Protein 8TYS (pdb70)

GO terms:
  GO:0005604 basement membrane (C, IDA)
  GO:0005587 collagen type IV trimer (C, TAS)
  GO:0007391 dorsal closure (P, TAS)
  GO:0005201 extracellular matrix structural constituent (F, IMP)
  GO:0055013 cardiac muscle cell development (P, IMP)
  GO:0060729 intestinal epithelial structure maintenance (P, IMP)
  GO:0048621 post-embryonic digestive tract morphogenesis (P, IMP)
  GO:0071711 basement membrane organization (P, IMP)
  GO:0005515 protein binding (F, IPI)

Nearest PDB structures (foldseek):
  8tys-assembly1_D  TM=9.933E-01  e=3.654E-42  Drosophila melanogaster
  5nax-assembly1_E  TM=9.832E-01  e=1.794E-33  Homo sapiens
  1t60-assembly3_O  TM=9.843E-01  e=1.892E-33  Bos taurus
  6mpx-assembly1_A-2  TM=9.604E-01  e=5.578E-28  Homo sapiens
  6wku-assembly1_A  TM=9.743E-01  e=2.008E-27  Homo sapiens

Sequence (1352 aa):
GILITRHSQSETVPACSAGHTELWTGYSLLYVDGNDYAHNQDLGSPGSCVPRFSTLPVLSCGQNNVCNYASRNDKTFWLTTNAAIPMMPVENIEIRQYISRCVVCEAPANVIAVHSQTIEVPDCPNGWEGLWIGYSFLMHTAVGNGGGGQALQSPGSCLEDFRATPFIECNGAKGTCHFYETMTSFWMYNLESSQPFERPQQQTIKAGERQSHVSRCQVCMKNSRGFIFARHSQSVHVPQCPANTNLLWEGYSLSGNVAASRAVGQDLGQSGSCMMRFTTMPYMLCDITNVCHFAQNNDDSLWLSTAEPMPMTMTPIQGRDLMKYISRCVVCETTTRIIALHSQSMSIPDCPGGWEEMWTGYSYFMSTLDNVGGVGQNLVSPGSCLEEFRAQPVIECHGHGRCNYYDALASFWLTVIEEQDQFVQPRQQTLKADFTSKISRCTVCRRRGYLTGILITRHSQSETVPACSAGHTELWTGYSLLYVDGNDYAHNQDLGSPGSCVPRFSTLPVLSCGQNNVCNYASRNDKTFWLTTNAAIPMMPVENIEIRQYISRCVVCEAPANVIAVHSQTIEVPDCPNGWEGLWIGYSFLMHTAVGNGGGGQALQSPGSCLEDFRATPFIECNGAKGTCHFYETMTSFWMYNLESSQPFERPQQQTIKAGERQSHVSRCQVCMKNLTGILITRHSQSETVPACSAGHTELWTGYSLLYVDGNDYAHNQDLGSPGSCVPRFSTLPVLSCGQNNVCNYASRNDKTFWLTTNAAIPMMPVENIEIRQYISRCVVCEAPANVIAVHSQTIEVPDCPNGWEGLWIGYSFLMHTAVGNGGGGQALQSPGSCLEDFRATPFIECNGAKGTCHFYETMTSFWMYNLESSQPFERPQQQTIKAGERQSHVSRCQVCMKNSSRGFIFARHSQSVHVPQCPANTNLLWEGYSLSGNVAASRAVGQDLGQSGSCMMRFTTMPYMLCDITNVCHFAQNNDDSLWLSTAEPMPMTMTPIQGRDLMKYISRCVVCETTTRIIALHSQSMSIPDCPGGWEEMWTGYSYFMSTLDNVGGVGQNLVSPGSCLEEFRAQPVIECHGHGRCNYYDALASFWLTVIEEQDQFVQPRQQTLKADFTSKISRCTVCRRRYLTGILITRHSQSETVPACSAGHTELWTGYSLLYVDGNDYAHNQDLGSPGSCVPRFSTLPVLSCGQNNVCNYASRNDKTFWLTTNAAIPMMPVENIEIRQYISRCVVCEAPANVIAVHSQTIEVPDCPNGWEGLWIGYSFLMHTAVGNGGGGQALQSPGSCLEDFRATPFIECNGAKGTCHFYETMTSFWMYNLESSQPFERPQQQTIKAGERQSHVSRCQVCMKN

Structure (mmCIF, N/CA/C/O backbone):
data_8TYS
#
_entry.id   8TYS
#
_cell.length_a   145.209
_cell.length_b   145.209
_cell.length_c   106.491
_cell.angle_alpha   90.000
_cell.angle_beta   90.000
_cell.angle_gamma   120.000
#
_symmetry.space_group_name_H-M   'P 63'
#
loop_
_entity.id
_entity.type
_entity.pdbx_description
1 polymer 'Collagen alpha-1(IV) chain'
2 polymer 'Collagen IV, chain Viking'
3 non-polymer 'CHLORIDE ION'
4 non-polymer 'CALCIUM ION'
#
loop_
_atom_site.group_PDB
_atom_site.id
_atom_site.type_symbol
_atom_site.label_atom_id
_atom_site.label_alt_id
_atom_site.label_comp_id
_atom_site.label_asym_id
_atom_site.label_entity_id
_atom_site.label_seq_id
_atom_site.pdbx_PDB_ins_code
_atom_site.Cartn_x
_atom_site.Cartn_y
_atom_site.Cartn_z
_atom_site.occupancy
_atom_site.B_iso_or_equiv
_atom_site.auth_seq_id
_atom_site.auth_comp_id
_atom_site.auth_asym_id
_atom_site.auth_atom_id
_atom_site.pdbx_PDB_model_num
ATOM 1 N N . GLY A 1 6 ? -14.71155 30.58530 -5.02262 1.000 105.70403 5 GLY A N 1
ATOM 2 C CA . GLY A 1 6 ? -14.82501 29.27653 -5.63926 1.000 104.87403 5 GLY A CA 1
ATOM 3 C C . GLY A 1 6 ? -16.22253 28.69280 -5.56146 1.000 102.65403 5 GLY A C 1
ATOM 4 O O . GLY A 1 6 ? -16.39451 27.49520 -5.33436 1.000 100.69403 5 GLY A O 1
ATOM 5 N N . ILE A 1 7 ? -17.22284 29.54515 -5.74808 1.000 104.99907 6 ILE A N 1
ATOM 6 C CA . ILE A 1 7 ? -18.62364 29.14056 -5.71468 1.000 98.09907 6 ILE A CA 1
ATOM 7 C C . ILE A 1 7 ? -19.04297 28.70980 -7.11307 1.000 100.90907 6 ILE A C 1
ATOM 8 O O . ILE A 1 7 ? -18.60780 29.29152 -8.11395 1.000 106.47907 6 ILE A O 1
ATOM 13 N N . LEU A 1 8 ? -19.89202 27.68763 -7.18697 1.000 95.26465 7 LEU A N 1
ATOM 14 C CA . LEU A 1 8 ? -20.24039 27.03911 -8.44409 1.000 95.05465 7 LEU A CA 1
ATOM 15 C C . LEU A 1 8 ? -21.68867 27.32859 -8.81397 1.000 93.41465 7 LEU A C 1
ATOM 16 O O . LEU A 1 8 ? -22.59493 27.13830 -7.99585 1.000 91.69465 7 LEU A O 1
ATOM 21 N N . ILE A 1 9 ? -21.89731 27.78474 -10.04791 1.000 94.12077 8 ILE A N 1
ATOM 22 C CA . ILE A 1 9 ? -23.22612 27.99200 -10.61023 1.000 91.51077 8 ILE A CA 1
ATOM 23 C C . ILE A 1 9 ? -23.47861 26.92408 -11.66457 1.000 85.93077 8 ILE A C 1
ATOM 24 O O . ILE A 1 9 ? -22.55957 26.47958 -12.36190 1.000 84.55077 8 ILE A O 1
ATOM 29 N N . THR A 1 10 ? -24.73769 26.50955 -11.77773 1.000 85.18894 9 THR A N 1
ATOM 30 C CA . THR A 1 10 ? -25.15591 25.51072 -12.75072 1.000 80.08894 9 THR A CA 1
ATOM 31 C C . THR A 1 10 ? -26.27384 26.08989 -13.60384 1.000 82.69894 9 THR A C 1
ATOM 32 O O . THR A 1 10 ? -27.27386 26.58270 -13.07151 1.000 85.66894 9 THR A O 1
ATOM 36 N N . ARG A 1 11 ? -26.10375 26.02783 -14.92161 1.000 86.66185 10 ARG A N 1
ATOM 37 C CA . ARG A 1 11 ? -27.07827 26.54899 -15.86852 1.000 86.29185 10 ARG A CA 1
ATOM 38 C C . ARG A 1 11 ? -27.54274 25.43831 -16.79860 1.000 83.03185 10 ARG A C 1
ATOM 39 O O . ARG A 1 11 ? -26.74089 24.61201 -17.24538 1.000 76.47185 10 ARG A O 1
ATOM 47 N N . HIS A 1 12 ? -28.84070 25.42631 -17.08559 1.000 82.96825 11 HIS A N 1
ATOM 48 C CA . HIS A 1 12 ? -29.44768 24.45776 -17.98682 1.000 86.20825 11 HIS A CA 1
ATOM 49 C C . HIS A 1 12 ? -29.93034 25.18217 -19.23504 1.000 90.61825 11 HIS A C 1
ATOM 50 O O . HIS A 1 12 ? -30.56646 26.23718 -19.13915 1.000 88.55825 11 HIS A O 1
ATOM 57 N N . SER A 1 13 ? -29.62743 24.61346 -20.40244 1.000 90.08905 12 SER A N 1
ATOM 58 C CA . SER A 1 13 ? -29.92534 25.28932 -21.65953 1.000 93.16905 12 SER A CA 1
ATOM 59 C C . SER A 1 13 ? -31.39216 25.17584 -22.04875 1.000 93.21905 12 SER A C 1
ATOM 60 O O . SER A 1 13 ? -31.89529 26.03073 -22.78695 1.000 95.72905 12 SER A O 1
ATOM 63 N N . GLN A 1 14 ? -32.08184 24.13378 -21.58153 1.000 95.19182 13 GLN A N 1
ATOM 64 C CA . GLN A 1 14 ? -33.44850 23.81732 -21.99407 1.000 94.42182 13 GLN A CA 1
ATOM 65 C C . GLN A 1 14 ? -33.55528 23.59116 -23.49864 1.000 104.02182 13 GLN A C 1
ATOM 66 O O . GLN A 1 14 ? -34.63583 23.73726 -24.07920 1.000 105.95182 13 GLN A O 1
ATOM 72 N N . SER A 1 15 ? -32.44424 23.23150 -24.13696 1.000 96.81914 14 SER A N 1
ATOM 73 C CA . SER A 1 15 ? -32.40594 22.97088 -25.56742 1.000 100.76914 14 SER A CA 1
ATOM 74 C C . SER A 1 15 ? -31.35009 21.90490 -25.82895 1.000 100.63914 14 SER A C 1
ATOM 75 O O . SER A 1 15 ? -30.70718 21.39894 -24.90480 1.000 99.57914 14 SER A O 1
ATOM 78 N N . GLU A 1 16 ? -31.17162 21.56452 -27.10453 1.000 103.10432 15 GLU A N 1
ATOM 79 C CA . GLU A 1 16 ? -30.16823 20.57992 -27.48507 1.000 97.12432 15 GLU A CA 1
ATOM 80 C C . GLU A 1 16 ? -28.75678 21.15404 -27.48489 1.000 93.06432 15 GLU A C 1
ATOM 81 O O . GLU A 1 16 ? -27.79018 20.38612 -27.54397 1.000 90.36432 15 GLU A O 1
ATOM 87 N N . THR A 1 17 ? -28.61703 22.47384 -27.40733 1.000 93.13076 16 THR A N 1
ATOM 88 C CA . THR A 1 17 ? -27.30886 23.10851 -27.38393 1.000 95.53076 16 THR A CA 1
ATOM 89 C C . THR A 1 17 ? -26.73404 23.10052 -25.97239 1.000 92.93076 16 THR A C 1
ATOM 90 O O . THR A 1 17 ? -27.46518 23.13410 -24.97951 1.000 94.76076 16 THR A O 1
ATOM 94 N N . VAL A 1 18 ? -25.41273 23.04034 -25.89205 1.000 95.21747 17 VAL A N 1
ATOM 95 C CA . VAL A 1 18 ? -24.72676 23.10747 -24.59995 1.000 91.81747 17 VAL A CA 1
ATOM 96 C C . VAL A 1 18 ? -24.55531 24.57379 -24.21099 1.000 97.95747 17 VAL A C 1
ATOM 97 O O . VAL A 1 18 ? -24.04257 25.36349 -25.01936 1.000 104.62747 17 VAL A O 1
ATOM 101 N N . PRO A 1 19 ? -24.96319 24.97514 -23.01115 1.000 100.58374 18 PRO A N 1
ATOM 102 C CA . PRO A 1 19 ? -24.82890 26.37938 -22.61506 1.000 99.13374 18 PRO A CA 1
ATOM 103 C C . PRO A 1 19 ? -23.39420 26.72650 -22.24388 1.000 97.94374 18 PRO A C 1
ATOM 104 O O . PRO A 1 19 ? -22.56870 25.86302 -21.94073 1.000 97.52374 18 PRO A O 1
ATOM 108 N N . ALA A 1 20 ? -23.10992 28.02662 -22.27469 1.000 98.21670 19 ALA A N 1
ATOM 109 C CA . ALA A 1 20 ? -21.78194 28.54573 -21.98858 1.000 101.90670 19 ALA A CA 1
ATOM 110 C C . ALA A 1 20 ? -21.80873 29.42744 -20.74775 1.000 103.73670 19 ALA A C 1
ATOM 111 O O . ALA A 1 20 ? -22.83538 30.02459 -20.40844 1.000 102.29670 19 ALA A O 1
ATOM 113 N N . CYS A 1 21 ? -20.66529 29.49882 -20.07171 1.000 105.02901 20 CYS A N 1
ATOM 114 C CA . CYS A 1 21 ? -20.54046 30.30353 -18.86570 1.000 106.46901 20 CYS A CA 1
ATOM 115 C C . CYS A 1 21 ? -20.45346 31.78385 -19.21534 1.000 113.40901 20 CYS A C 1
ATOM 116 O O . CYS A 1 21 ? -19.89936 32.16696 -20.24870 1.000 117.71901 20 CYS A O 1
ATOM 119 N N . SER A 1 22 ? -21.00761 32.61995 -18.33975 1.000 110.04651 21 SER A N 1
ATOM 120 C CA . SER A 1 22 ? -20.99491 34.06172 -18.56000 1.000 113.80651 21 SER A CA 1
ATOM 121 C C . SER A 1 22 ? -19.67622 34.68839 -18.12213 1.000 118.67651 21 SER A C 1
ATOM 122 O O . SER A 1 22 ? -19.06426 34.25462 -17.14438 1.000 118.72651 21 SER A O 1
ATOM 125 N N . ALA A 1 23 ? -19.24629 35.71305 -18.86361 1.000 117.82238 22 ALA A N 1
ATOM 126 C CA . ALA A 1 23 ? -18.12590 36.61006 -18.51857 1.000 120.34238 22 ALA A CA 1
ATOM 127 C C . ALA A 1 23 ? -16.94136 35.76107 -18.05870 1.000 120.76238 22 ALA A C 1
ATOM 128 O O . ALA A 1 23 ? -16.56375 34.80948 -18.75308 1.000 120.82238 22 ALA A O 1
ATOM 130 N N . GLY A 1 24 ? -16.34567 36.04821 -16.91143 1.000 119.91013 23 GLY A N 1
ATOM 131 C CA . GLY A 1 24 ? -15.18602 35.32430 -16.43872 1.000 121.18013 23 GLY A CA 1
ATOM 132 C C . GLY A 1 24 ? -15.49004 34.10550 -15.59266 1.000 118.09013 23 GLY A C 1
ATOM 133 O O . GLY A 1 24 ? -14.72098 33.78489 -14.68265 1.000 117.53013 23 GLY A O 1
ATOM 134 N N . HIS A 1 25 ? -16.59285 33.41511 -15.88257 1.000 117.00707 24 HIS A N 1
ATOM 135 C CA . HIS A 1 25 ? -16.91812 32.16036 -15.22061 1.000 112.62707 24 HIS A CA 1
ATOM 136 C C . HIS A 1 25 ? -16.22119 31.02870 -15.96586 1.000 110.06707 24 HIS A C 1
ATOM 137 O O . HIS A 1 25 ? -16.29601 30.94509 -17.19643 1.000 114.23707 24 HIS A O 1
ATOM 144 N N . THR A 1 26 ? -15.53505 30.17145 -15.22086 1.000 109.36289 25 THR A N 1
ATOM 145 C CA . THR A 1 26 ? -14.72150 29.11064 -15.79521 1.000 104.18289 25 THR A CA 1
ATOM 146 C C . THR A 1 26 ? -15.52137 27.81693 -15.84436 1.000 99.48289 25 THR A C 1
ATOM 147 O O . THR A 1 26 ? -16.14396 27.42883 -14.85083 1.000 99.22289 25 THR A O 1
ATOM 151 N N . GLU A 1 27 ? -15.51567 27.16495 -17.00307 1.000 99.04641 26 GLU A N 1
ATOM 152 C CA . GLU A 1 27 ? -16.18722 25.88136 -17.13871 1.000 93.21641 26 GLU A CA 1
ATOM 153 C C . GLU A 1 27 ? -15.46976 24.81533 -16.32145 1.000 93.07641 26 GLU A C 1
ATOM 154 O O . GLU A 1 27 ? -14.23731 24.76286 -16.28199 1.000 96.43641 26 GLU A O 1
ATOM 160 N N . LEU A 1 28 ? -16.25140 23.96526 -15.65908 1.000 94.09803 27 LEU A N 1
ATOM 161 C CA . LEU A 1 28 ? -15.72748 22.79372 -14.96931 1.000 94.24803 27 LEU A CA 1
ATOM 162 C C . LEU A 1 28 ? -16.11063 21.49651 -15.66426 1.000 96.14803 27 LEU A C 1
ATOM 163 O O . LEU A 1 28 ? -15.25287 20.63392 -15.87735 1.000 102.30803 27 LEU A O 1
ATOM 168 N N . TRP A 1 29 ? -17.38099 21.34105 -16.03354 1.000 93.39620 28 TRP A N 1
ATOM 169 C CA . TRP A 1 29 ? -17.81695 20.21357 -16.84645 1.000 91.30620 28 TRP A CA 1
ATOM 170 C C . TRP A 1 29 ? -19.19627 20.51967 -17.41004 1.000 92.43620 28 TRP A C 1
ATOM 171 O O . TRP A 1 29 ? -19.88911 21.43168 -16.95093 1.000 91.30620 28 TRP A O 1
ATOM 182 N N . THR A 1 30 ? -19.58053 19.74144 -18.41619 1.000 88.94985 29 THR A N 1
ATOM 183 C CA . THR A 1 30 ? -20.89950 19.80570 -19.02512 1.000 89.10985 29 THR A CA 1
ATOM 184 C C . THR A 1 30 ? -21.60392 18.46942 -18.83086 1.000 88.16985 29 THR A C 1
ATOM 185 O O . THR A 1 30 ? -21.03011 17.50732 -18.31406 1.000 87.49985 29 THR A O 1
ATOM 189 N N . GLY A 1 31 ? -22.86412 18.41226 -19.24885 1.000 88.87996 30 GLY A N 1
ATOM 190 C CA . GLY A 1 31 ? -23.59613 17.15975 -19.14670 1.000 87.46996 30 GLY A CA 1
ATOM 191 C C . GLY A 1 31 ? -25.06062 17.32127 -19.48883 1.000 83.35996 30 GLY A C 1
ATOM 192 O O . GLY A 1 31 ? -25.44252 18.20911 -20.25971 1.000 84.79996 30 GLY A O 1
ATOM 193 N N . TYR A 1 32 ? -25.87462 16.45090 -18.89895 1.000 85.07333 31 TYR A N 1
ATOM 194 C CA . TYR A 1 32 ? -27.29601 16.36650 -19.19234 1.000 84.76333 31 TYR A CA 1
ATOM 195 C C . TYR A 1 32 ? -28.11149 16.76102 -17.96767 1.000 80.88333 31 TYR A C 1
ATOM 196 O O . TYR A 1 32 ? -27.71237 16.51154 -16.82613 1.000 78.26333 31 TYR A O 1
ATOM 205 N N . SER A 1 33 ? -29.26347 17.37923 -18.21853 1.000 78.75198 32 SER A N 1
ATOM 206 C CA . SER A 1 33 ? -30.09868 17.92166 -17.15188 1.000 77.00198 32 SER A CA 1
ATOM 207 C C . SER A 1 33 ? -30.92947 16.80092 -16.53852 1.000 73.01198 32 SER A C 1
ATOM 208 O O . SER A 1 33 ? -31.87425 16.30457 -17.16062 1.000 73.04198 32 SER A O 1
ATOM 211 N N . LEU A 1 34 ? -30.58549 16.40772 -15.31620 1.000 70.94168 33 LEU A N 1
ATOM 212 C CA . LEU A 1 34 ? -31.31264 15.37945 -14.58572 1.000 66.41168 33 LEU A CA 1
ATOM 213 C C . LEU A 1 34 ? -32.28193 16.03439 -13.61189 1.000 64.19168 33 LEU A C 1
ATOM 214 O O . LEU A 1 34 ? -31.89305 16.91972 -12.84297 1.000 65.99168 33 LEU A O 1
ATOM 219 N N . LEU A 1 35 ? -33.54000 15.59710 -13.64475 1.000 61.20999 34 LEU A N 1
ATOM 220 C CA . LEU A 1 35 ? -34.55754 16.12493 -12.72649 1.000 58.75999 34 LEU A CA 1
ATOM 221 C C . LEU A 1 35 ? -34.64708 15.24383 -11.48372 1.000 60.63999 34 LEU A C 1
ATOM 222 O O . LEU A 1 35 ? -34.31409 15.68088 -10.37831 1.000 60.10999 34 LEU A O 1
ATOM 227 N N . TYR A 1 36 ? -35.08869 13.99872 -11.65515 1.000 56.81603 35 TYR A N 1
ATOM 228 C CA . TYR A 1 36 ? -35.16171 13.06996 -10.53641 1.000 57.36603 35 TYR A CA 1
ATOM 229 C C . TYR A 1 36 ? -35.23023 11.64328 -11.05948 1.000 58.90603 35 TYR A C 1
ATOM 230 O O . TYR A 1 36 ? -35.49601 11.40345 -12.24012 1.000 55.83603 35 TYR A O 1
ATOM 239 N N . VAL A 1 37 ? -34.98125 10.69963 -10.15351 1.000 63.11074 36 VAL A N 1
ATOM 240 C CA . VAL A 1 37 ? -34.97986 9.27378 -10.45337 1.000 59.13074 36 VAL A CA 1
ATOM 241 C C . VAL A 1 37 ? -36.09854 8.61227 -9.66108 1.000 56.59074 36 VAL A C 1
ATOM 242 O O . VAL A 1 37 ? -36.32603 8.94984 -8.49434 1.000 61.01074 36 VAL A O 1
ATOM 246 N N . ASP A 1 38 ? -36.79378 7.67008 -10.29415 1.000 56.04680 37 ASP A N 1
ATOM 247 C CA . ASP A 1 38 ? -37.87268 6.91465 -9.66087 1.000 55.82680 37 ASP A CA 1
ATOM 248 C C . ASP A 1 38 ? -37.38402 5.48182 -9.45797 1.000 61.10680 37 ASP A C 1
ATOM 249 O O . ASP A 1 38 ? -37.65374 4.58848 -10.26124 1.000 65.25680 37 ASP A O 1
ATOM 254 N N . GLY A 1 39 ? -36.65612 5.26797 -8.36386 1.000 63.38333 38 GLY A N 1
ATOM 255 C CA . GLY A 1 39 ? -36.11967 3.95946 -8.03410 1.000 63.41333 38 GLY A CA 1
ATOM 256 C C . GLY A 1 39 ? -36.91094 3.30786 -6.91325 1.000 64.93333 38 GLY A C 1
ATOM 257 O O . GLY A 1 39 ? -37.09986 3.89836 -5.84728 1.000 62.06333 38 GLY A O 1
ATOM 258 N N . ASN A 1 40 ? -37.36092 2.07782 -7.17003 1.000 65.81794 39 ASN A N 1
ATOM 259 C CA . ASN A 1 40 ? -38.14684 1.30358 -6.20618 1.000 64.22794 39 ASN A CA 1
ATOM 260 C C . ASN A 1 40 ? -39.36159 2.08890 -5.71702 1.000 63.51794 39 ASN A C 1
ATOM 261 O O . ASN A 1 40 ? -39.65849 2.13566 -4.52068 1.000 66.69794 39 ASN A O 1
ATOM 266 N N . ASP A 1 41 ? -40.06360 2.72037 -6.66061 1.000 65.40195 40 ASP A N 1
ATOM 267 C CA . ASP A 1 41 ? -41.27305 3.49566 -6.37437 1.000 63.10195 40 ASP A CA 1
ATOM 268 C C . ASP A 1 41 ? -40.98999 4.63397 -5.39523 1.000 61.92195 40 ASP A C 1
ATOM 269 O O . ASP A 1 41 ? -41.82307 4.97502 -4.55339 1.000 61.28195 40 ASP A O 1
ATOM 274 N N . TYR A 1 42 ? -39.80195 5.22615 -5.50428 1.000 63.16543 41 TYR A N 1
ATOM 275 C CA . TYR A 1 42 ? -39.43024 6.38252 -4.70225 1.000 58.27543 41 TYR A CA 1
ATOM 276 C C . TYR A 1 42 ? -38.74604 7.40642 -5.59541 1.000 59.36543 41 TYR A C 1
ATOM 277 O O . TYR A 1 42 ? -37.90055 7.05275 -6.42181 1.000 60.64543 41 TYR A O 1
ATOM 286 N N . ALA A 1 43 ? -39.11055 8.67395 -5.42006 1.000 56.33610 42 ALA A N 1
ATOM 287 C CA . ALA A 1 43 ? -38.59886 9.76411 -6.24107 1.000 54.55610 42 ALA A CA 1
ATOM 288 C C . ALA A 1 43 ? -37.54169 10.53902 -5.46334 1.000 55.12610 42 ALA A C 1
ATOM 289 O O . ALA A 1 43 ? -37.83460 11.10343 -4.40393 1.000 62.79610 42 ALA A O 1
ATOM 291 N N . HIS A 1 44 ? -36.32099 10.56913 -5.99178 1.000 55.64689 43 HIS A N 1
ATOM 292 C CA . HIS A 1 44 ? -35.22076 11.33159 -5.41350 1.000 56.08689 43 HIS A CA 1
ATOM 293 C C . HIS A 1 44 ? -34.82821 12.43589 -6.38520 1.000 57.31689 43 HIS A C 1
ATOM 294 O O . HIS A 1 44 ? -34.34799 12.15316 -7.48813 1.000 60.16689 43 HIS A O 1
ATOM 301 N N . ASN A 1 45 ? -35.02053 13.68444 -5.97095 1.000 53.52689 44 ASN A N 1
ATOM 302 C CA . ASN A 1 45 ? -34.82931 14.82726 -6.84962 1.000 53.11689 44 ASN A CA 1
ATOM 303 C C . ASN A 1 45 ? -33.43207 15.42166 -6.70440 1.000 57.22689 44 ASN A C 1
ATOM 304 O O . ASN A 1 45 ? -32.73238 15.21028 -5.71106 1.000 56.28689 44 ASN A O 1
ATOM 309 N N . GLN A 1 46 ? -33.03263 16.16991 -7.72948 1.000 65.17465 45 GLN A N 1
ATOM 310 C CA . GLN A 1 46 ? -31.77895 16.90792 -7.74885 1.000 64.32465 45 GLN A CA 1
ATOM 311 C C . GLN A 1 46 ? -32.07110 18.39663 -7.86057 1.000 63.24465 45 GLN A C 1
ATOM 312 O O . GLN A 1 46 ? -32.95567 18.80895 -8.61802 1.000 63.07465 45 GLN A O 1
ATOM 318 N N . ASP A 1 47 ? -31.32778 19.19929 -7.09869 1.000 67.08577 46 ASP A N 1
ATOM 319 C CA . ASP A 1 47 ? -31.48194 20.64780 -7.14771 1.000 66.64577 46 ASP A CA 1
ATOM 320 C C . ASP A 1 47 ? -31.10898 21.15674 -8.53339 1.000 68.19577 46 ASP A C 1
ATOM 321 O O . ASP A 1 47 ? -29.94687 21.06576 -8.94300 1.000 70.74577 46 ASP A O 1
ATOM 326 N N . LEU A 1 48 ? -32.09247 21.69485 -9.25892 1.000 64.48732 47 LEU A N 1
ATOM 327 C CA . LEU A 1 48 ? -31.85861 22.14796 -10.62478 1.000 63.48732 47 LEU A CA 1
ATOM 328 C C . LEU A 1 48 ? -30.82638 23.26630 -10.69812 1.000 69.46732 47 LEU A C 1
ATOM 329 O O . LEU A 1 48 ? -30.21549 23.46149 -11.75424 1.000 70.31732 47 LEU A O 1
ATOM 334 N N . GLY A 1 49 ? -30.61640 24.00017 -9.60884 1.000 66.18896 48 GLY A N 1
ATOM 335 C CA . GLY A 1 49 ? -29.61290 25.04001 -9.55635 1.000 70.72896 48 GLY A CA 1
ATOM 336 C C . GLY A 1 49 ? -28.25633 24.60769 -9.05114 1.000 73.77896 48 GLY A C 1
ATOM 337 O O . GLY A 1 49 ? -27.32508 25.41856 -9.03354 1.000 77.84896 48 GLY A O 1
ATOM 338 N N . SER A 1 50 ? -28.11169 23.35259 -8.63733 1.000 68.60758 49 SER A N 1
ATOM 339 C CA . SER A 1 50 ? -26.86833 22.81210 -8.11379 1.000 72.27758 49 SER A CA 1
ATOM 340 C C . SER A 1 50 ? -26.18412 21.93133 -9.14949 1.000 77.95758 49 SER A C 1
ATOM 341 O O . SER A 1 50 ? -26.82627 21.42493 -10.07463 1.000 80.26758 49 SER A O 1
ATOM 344 N N . PRO A 1 51 ? -24.86719 21.73524 -9.03062 1.000 76.74919 50 PRO A N 1
ATOM 345 C CA . PRO A 1 51 ? -24.16405 20.87019 -9.99401 1.000 75.24919 50 PRO A CA 1
ATOM 346 C C . PRO A 1 51 ? -24.63969 19.42780 -9.99379 1.000 74.07919 50 PRO A C 1
ATOM 347 O O . PRO A 1 51 ? -24.36093 18.70424 -10.95790 1.000 79.50919 50 PRO A O 1
ATOM 351 N N . GLY A 1 52 ? -25.34587 18.98480 -8.95110 1.000 72.43248 51 GLY A N 1
ATOM 352 C CA . GLY A 1 52 ? -25.80171 17.60551 -8.90861 1.000 69.89248 51 GLY A CA 1
ATOM 353 C C . GLY A 1 52 ? -26.79206 17.26062 -10.00278 1.000 68.49248 51 GLY A C 1
ATOM 354 O O . GLY A 1 52 ? -26.84065 16.11647 -10.46218 1.000 68.10248 51 GLY A O 1
ATOM 355 N N . SER A 1 53 ? -27.59096 18.23655 -10.43800 1.000 69.56238 52 SER A N 1
ATOM 356 C CA . SER A 1 53 ? -28.55770 17.99998 -11.50290 1.000 70.25238 52 SER A CA 1
ATOM 357 C C . SER A 1 53 ? -27.90762 17.87686 -12.87375 1.000 74.20238 52 SER A C 1
ATOM 358 O O . SER A 1 53 ? -28.59291 17.50386 -13.83232 1.000 74.71238 52 SER A O 1
ATOM 361 N N . CYS A 1 54 ? -26.61805 18.18179 -12.99140 1.000 75.22452 53 CYS A N 1
ATOM 362 C CA . CYS A 1 54 ? -25.89133 18.11393 -14.25659 1.000 78.96452 53 CYS A CA 1
ATOM 363 C C . CYS A 1 54 ? -24.98885 16.88361 -14.22286 1.000 80.59452 53 CYS A C 1
ATOM 364 O O . CYS A 1 54 ? -23.94889 16.88364 -13.55804 1.000 82.88452 53 CYS A O 1
ATOM 367 N N . VAL A 1 55 ? -25.38927 15.83792 -14.94028 1.000 78.83337 54 VAL A N 1
ATOM 368 C CA . VAL A 1 55 ? -24.64281 14.58150 -14.96647 1.000 80.09337 54 VAL A CA 1
ATOM 369 C C . VAL A 1 55 ? -23.89943 14.46786 -16.29326 1.000 81.92337 54 VAL A C 1
ATOM 370 O O . VAL A 1 55 ? -24.46554 14.78014 -17.35086 1.000 80.21337 54 VAL A O 1
ATOM 374 N N . PRO A 1 56 ? -22.63267 14.04041 -16.28667 1.000 83.01698 55 PRO A N 1
ATOM 375 C CA . PRO A 1 56 ? -21.86565 14.03624 -17.54511 1.000 85.97698 55 PRO A CA 1
ATOM 376 C C . PRO A 1 56 ? -22.35344 13.01415 -18.55770 1.000 85.30698 55 PRO A C 1
ATOM 377 O O . PRO A 1 56 ? -22.47327 13.34106 -19.74504 1.000 85.66698 55 PRO A O 1
ATOM 381 N N . ARG A 1 57 ? -22.63787 11.78719 -18.13014 1.000 85.54717 56 ARG A N 1
ATOM 382 C CA . ARG A 1 57 ? -23.01642 10.70871 -19.03485 1.000 88.45717 56 ARG A CA 1
ATOM 383 C C . ARG A 1 57 ? -24.51972 10.47742 -18.97450 1.000 85.75717 56 ARG A C 1
ATOM 384 O O . ARG A 1 57 ? -25.10078 10.41342 -17.88603 1.000 84.88717 56 ARG A O 1
ATOM 392 N N . PHE A 1 58 ? -25.14045 10.34820 -20.14258 1.000 87.87940 57 PHE A N 1
ATOM 393 C CA . PHE A 1 58 ? -26.56812 10.08941 -20.23564 1.000 83.74940 57 PHE A CA 1
ATOM 394 C C . PHE A 1 58 ? -26.84052 8.59311 -20.31446 1.000 87.73940 57 PHE A C 1
ATOM 395 O O . PHE A 1 58 ? -26.05187 7.82339 -20.86962 1.000 95.93940 57 PHE A O 1
ATOM 403 N N . SER A 1 59 ? -27.97011 8.19134 -19.73877 1.000 80.85104 58 SER A N 1
ATOM 404 C CA . SER A 1 59 ? -28.48404 6.83191 -19.82276 1.000 80.02104 58 SER A CA 1
ATOM 405 C C . SER A 1 59 ? -29.90568 6.83321 -19.28663 1.000 78.93104 58 SER A C 1
ATOM 406 O O . SER A 1 59 ? -30.23022 7.59202 -18.36916 1.000 81.96104 58 SER A O 1
ATOM 409 N N . THR A 1 60 ? -30.74914 5.97699 -19.86471 1.000 78.96468 59 THR A N 1
ATOM 410 C CA . THR A 1 60 ? -32.11398 5.85608 -19.36884 1.000 78.33468 59 THR A CA 1
ATOM 411 C C . THR A 1 60 ? -32.17288 5.23667 -17.97991 1.000 80.96468 59 THR A C 1
ATOM 412 O O . THR A 1 60 ? -33.21721 5.32266 -17.32468 1.000 80.87468 59 THR A O 1
ATOM 416 N N . LEU A 1 61 ? -31.08563 4.62192 -17.52046 1.000 78.16293 60 LEU A N 1
ATOM 417 C CA . LEU A 1 61 ? -31.03145 4.01549 -16.19030 1.000 76.73293 60 LEU A CA 1
ATOM 418 C C . LEU A 1 61 ? -29.57486 4.01700 -15.74948 1.000 75.35293 60 LEU A C 1
ATOM 419 O O . LEU A 1 61 ? -28.87671 2.99920 -15.82785 1.000 75.88293 60 LEU A O 1
ATOM 424 N N . PRO A 1 62 ? -29.06622 5.17203 -15.29888 1.000 71.39256 61 PRO A N 1
ATOM 425 C CA . PRO A 1 62 ? -27.64159 5.27033 -14.95405 1.000 69.98256 61 PRO A CA 1
ATOM 426 C C . PRO A 1 62 ? -27.33517 4.88020 -13.51782 1.000 68.67256 61 PRO A C 1
ATOM 427 O O . PRO A 1 62 ? -26.33723 5.33457 -12.94931 1.000 71.38256 61 PRO A O 1
ATOM 431 N N . VAL A 1 63 ? -28.17927 4.04177 -12.91870 1.000 70.83002 62 VAL A N 1
ATOM 432 C CA . VAL A 1 63 ? -28.02358 3.64795 -11.52661 1.000 70.23002 62 VAL A CA 1
ATOM 433 C C . VAL A 1 63 ? -28.00351 2.12865 -11.44135 1.000 75.85002 62 VAL A C 1
ATOM 434 O O . VAL A 1 63 ? -28.41199 1.42224 -12.36488 1.000 77.68002 62 VAL A O 1
ATOM 438 N N . LEU A 1 64 ? -27.50824 1.63055 -10.31260 1.000 73.39706 63 LEU A N 1
ATOM 439 C CA . LEU A 1 64 ? -27.44319 0.20208 -10.04106 1.000 73.82706 63 LEU A CA 1
ATOM 440 C C . LEU A 1 64 ? -28.17801 -0.08794 -8.74160 1.000 72.25706 63 LEU A C 1
ATOM 441 O O . LEU A 1 64 ? -27.95806 0.59261 -7.73433 1.000 74.21706 63 LEU A O 1
ATOM 446 N N . SER A 1 65 ? -29.04557 -1.09463 -8.76745 1.000 66.97297 64 SER A N 1
ATOM 447 C CA . SER A 1 65 ? -29.83832 -1.48168 -7.60851 1.000 70.82297 64 SER A CA 1
ATOM 448 C C . SER A 1 65 ? -29.15748 -2.65779 -6.92050 1.000 74.65297 64 SER A C 1
ATOM 449 O O . SER A 1 65 ? -28.97905 -3.71825 -7.52896 1.000 77.56297 64 SER A O 1
ATOM 452 N N . CYS A 1 66 ? -28.78114 -2.46957 -5.65839 1.000 73.28444 65 CYS A N 1
ATOM 453 C CA . CYS A 1 66 ? -28.09516 -3.49046 -4.88071 1.000 75.17444 65 CYS A CA 1
ATOM 454 C C . CYS A 1 66 ? -28.90690 -3.81997 -3.63663 1.000 73.88444 65 CYS A C 1
ATOM 455 O O . CYS A 1 66 ? -29.44775 -2.92443 -2.98035 1.000 75.32444 65 CYS A O 1
ATOM 458 N N . GLY A 1 67 ? -28.98107 -5.10330 -3.31496 1.000 76.92554 66 GLY A N 1
ATOM 459 C CA . GLY A 1 67 ? -29.74970 -5.60333 -2.19552 1.000 75.97554 66 GLY A CA 1
ATOM 460 C C . GLY A 1 67 ? -28.89243 -5.93253 -0.99242 1.000 76.62554 66 GLY A C 1
ATOM 461 O O . GLY A 1 67 ? -27.81558 -5.35976 -0.78779 1.000 75.74554 66 GLY A O 1
ATOM 462 N N . GLN A 1 68 ? -29.37661 -6.87418 -0.18320 1.000 80.11518 67 GLN A N 1
ATOM 463 C CA . GLN A 1 68 ? -28.71289 -7.23867 1.06175 1.000 80.13518 67 GLN A CA 1
ATOM 464 C C . GLN A 1 68 ? -27.77879 -8.43127 0.91438 1.000 84.68518 67 GLN A C 1
ATOM 465 O O . GLN A 1 68 ? -26.74093 -8.47987 1.58492 1.000 84.75518 67 GLN A O 1
ATOM 471 N N . ASN A 1 69 ? -28.11759 -9.39132 0.05641 1.000 82.49058 68 ASN A N 1
ATOM 472 C CA . ASN A 1 69 ? -27.35714 -10.63454 -0.07312 1.000 86.34058 68 ASN A CA 1
ATOM 473 C C . ASN A 1 69 ? -26.18536 -10.51033 -1.03600 1.000 87.98058 68 ASN A C 1
ATOM 474 O O . ASN A 1 69 ? -25.86698 -11.46653 -1.75029 1.000 89.32058 68 ASN A O 1
ATOM 479 N N . ASN A 1 70 ? -25.53241 -9.34560 -1.07643 1.000 94.35518 69 ASN A N 1
ATOM 480 C CA . ASN A 1 70 ? -24.32225 -9.13873 -1.87591 1.000 94.31518 69 ASN A CA 1
ATOM 481 C C . ASN A 1 70 ? -24.57618 -9.41718 -3.35642 1.000 90.53518 69 ASN A C 1
ATOM 482 O O . ASN A 1 70 ? -23.73066 -9.97709 -4.05721 1.000 86.66518 69 ASN A O 1
ATOM 487 N N . VAL A 1 71 ? -25.75390 -9.02340 -3.83648 1.000 92.60421 70 VAL A N 1
ATOM 488 C CA . VAL A 1 71 ? -26.13370 -9.18356 -5.23635 1.000 91.21421 70 VAL A CA 1
ATOM 489 C C . VAL A 1 71 ? -26.77751 -7.88733 -5.70576 1.000 88.33421 70 VAL A C 1
ATOM 490 O O . VAL A 1 71 ? -27.63079 -7.32568 -5.01095 1.000 86.66421 70 VAL A O 1
ATOM 494 N N . CYS A 1 72 ? -26.37195 -7.41416 -6.88102 1.000 87.08549 71 CYS A N 1
ATOM 495 C CA . CYS A 1 72 ? -26.92534 -6.21133 -7.48074 1.000 83.73549 71 CYS A CA 1
ATOM 496 C C . CYS A 1 72 ? -27.64897 -6.57180 -8.77173 1.000 81.91549 71 CYS A C 1
ATOM 497 O O . CYS A 1 72 ? -27.43661 -7.64074 -9.35109 1.000 81.58549 71 CYS A O 1
ATOM 500 N N . ASN A 1 73 ? -28.51357 -5.66300 -9.21816 1.000 80.81570 72 ASN A N 1
ATOM 501 C CA . ASN A 1 73 ? -29.30675 -5.87281 -10.42183 1.000 77.48570 72 ASN A CA 1
ATOM 502 C C . ASN A 1 73 ? -29.35544 -4.58649 -11.22968 1.000 81.74570 72 ASN A C 1
ATOM 503 O O . ASN A 1 73 ? -29.62375 -3.51441 -10.67973 1.000 87.06570 72 ASN A O 1
ATOM 508 N N . TYR A 1 74 ? -29.09779 -4.69878 -12.53020 1.000 82.15035 73 TYR A N 1
ATOM 509 C CA . TYR A 1 74 ? -29.12727 -3.56872 -13.44812 1.000 80.11035 73 TYR A CA 1
ATOM 510 C C . TYR A 1 74 ? -30.22527 -3.78546 -14.47806 1.000 81.03035 73 TYR A C 1
ATOM 511 O O . TYR A 1 74 ? -30.27853 -4.84120 -15.11818 1.000 80.12035 73 TYR A O 1
ATOM 520 N N . ALA A 1 75 ? -31.09343 -2.78229 -14.63283 1.000 78.68935 74 ALA A N 1
ATOM 521 C CA . ALA A 1 75 ? -32.20988 -2.83348 -15.57931 1.000 77.66935 74 ALA A CA 1
ATOM 522 C C . ALA A 1 75 ? -33.06041 -4.08354 -15.36761 1.000 76.28935 74 ALA A C 1
ATOM 523 O O . ALA A 1 75 ? -33.52816 -4.71287 -16.31874 1.000 79.16935 74 ALA A O 1
ATOM 525 N N . SER A 1 76 ? -33.26453 -4.44722 -14.10237 1.000 73.56836 75 SER A N 1
ATOM 526 C CA . SER A 1 76 ? -33.98014 -5.66522 -13.75020 1.000 71.07836 75 SER A CA 1
ATOM 527 C C . SER A 1 76 ? -35.36455 -5.40994 -13.17121 1.000 72.96836 75 SER A C 1
ATOM 528 O O . SER A 1 76 ? -36.02799 -6.36431 -12.75184 1.000 71.17836 75 SER A O 1
ATOM 531 N N . ARG A 1 77 ? -35.81968 -4.15820 -13.13071 1.000 72.79670 76 ARG A N 1
ATOM 532 C CA . ARG A 1 77 ? -37.15973 -3.86579 -12.63678 1.000 72.10670 76 ARG A CA 1
ATOM 533 C C . ARG A 1 77 ? -37.84734 -2.84503 -13.53557 1.000 72.42670 76 ARG A C 1
ATOM 534 O O . ARG A 1 77 ? -37.70297 -2.89741 -14.76103 1.000 75.83670 76 ARG A O 1
ATOM 542 N N . ASN A 1 78 ? -38.59205 -1.91119 -12.94380 1.000 70.21014 77 ASN A N 1
ATOM 543 C CA . ASN A 1 78 ? -39.37188 -0.94118 -13.70238 1.000 69.77014 77 ASN A CA 1
ATOM 544 C C . ASN A 1 78 ? -39.02826 0.49122 -13.30897 1.000 65.12014 77 ASN A C 1
ATOM 545 O O . ASN A 1 78 ? -39.86825 1.38760 -13.41107 1.000 62.54014 77 ASN A O 1
ATOM 550 N N . ASP A 1 79 ? -37.79613 0.72339 -12.86684 1.000 64.41129 78 ASP A N 1
ATOM 551 C CA . ASP A 1 79 ? -37.39065 2.06552 -12.48076 1.000 62.90129 78 ASP A CA 1
ATOM 552 C C . ASP A 1 79 ? -37.25139 2.95283 -13.71286 1.000 66.87129 78 ASP A C 1
ATOM 553 O O . ASP A 1 79 ? -36.92185 2.48818 -14.80753 1.000 73.78129 78 ASP A O 1
ATOM 558 N N . LYS A 1 80 ? -37.51019 4.24518 -13.52581 1.000 69.14781 79 LYS A N 1
ATOM 559 C CA . LYS A 1 80 ? -37.49255 5.20667 -14.61713 1.000 66.71781 79 LYS A CA 1
ATOM 560 C C . LYS A 1 80 ? -36.66780 6.42443 -14.22281 1.000 62.89781 79 LYS A C 1
ATOM 561 O O . LYS A 1 80 ? -36.36058 6.64240 -13.04861 1.000 58.78781 79 LYS A O 1
ATOM 567 N N . THR A 1 81 ? -36.30909 7.21727 -15.23058 1.000 61.19312 80 THR A N 1
ATOM 568 C CA . THR A 1 81 ? -35.51965 8.42570 -15.04753 1.000 63.58312 80 THR A CA 1
ATOM 569 C C . THR A 1 81 ? -36.24506 9.60527 -15.67967 1.000 62.95312 80 THR A C 1
ATOM 570 O O . THR A 1 81 ? -37.04618 9.43829 -16.60337 1.000 65.86312 80 THR A O 1
ATOM 574 N N . PHE A 1 82 ? -35.95951 10.80306 -15.17151 1.000 58.81910 81 PHE A N 1
ATOM 575 C CA . PHE A 1 82 ? -36.63839 12.01735 -15.60280 1.000 59.56910 81 PHE A CA 1
ATOM 576 C C . PHE A 1 82 ? -35.60595 13.09581 -15.89087 1.000 65.41910 81 PHE A C 1
ATOM 577 O O . PHE A 1 82 ? -34.71189 13.33931 -15.07428 1.000 66.91910 81 PHE A O 1
ATOM 585 N N . TRP A 1 83 ? -35.73482 13.73891 -17.04960 1.000 70.00884 82 TRP A N 1
ATOM 586 C CA . TRP A 1 83 ? -34.77096 14.72228 -17.51800 1.000 71.73884 82 TRP A CA 1
ATOM 587 C C . TRP A 1 83 ? -35.49819 15.96259 -18.01338 1.000 72.10884 82 TRP A C 1
ATOM 588 O O . TRP A 1 83 ? -36.61705 15.87940 -18.52584 1.000 71.26884 82 TRP A O 1
ATOM 599 N N . LEU A 1 84 ? -34.84951 17.11560 -17.86004 1.000 70.63785 83 LEU A N 1
ATOM 600 C CA . LEU A 1 84 ? -35.36962 18.34232 -18.44994 1.000 74.01785 83 LEU A CA 1
ATOM 601 C C . LEU A 1 84 ? -35.38572 18.22142 -19.96782 1.000 82.11785 83 LEU A C 1
ATOM 602 O O . LEU A 1 84 ? -34.36262 17.92184 -20.59021 1.000 86.69785 83 LEU A O 1
ATOM 607 N N . THR A 1 85 ? -36.55311 18.44832 -20.56335 1.000 81.17105 84 THR A N 1
ATOM 608 C CA . THR A 1 85 ? -36.70921 18.30358 -21.99997 1.000 80.39105 84 THR A CA 1
ATOM 609 C C . THR A 1 85 ? -36.45792 19.63709 -22.70215 1.000 86.71105 84 THR A C 1
ATOM 610 O O . THR A 1 85 ? -36.08037 20.63690 -22.08665 1.000 89.47105 84 THR A O 1
ATOM 614 N N . THR A 1 86 ? -36.66700 19.64813 -24.01501 1.000 86.28330 85 THR A N 1
ATOM 615 C CA . THR A 1 86 ? -36.49661 20.82717 -24.84682 1.000 91.91330 85 THR A CA 1
ATOM 616 C C . THR A 1 86 ? -37.85357 21.27536 -25.38841 1.000 95.84330 85 THR A C 1
ATOM 617 O O . THR A 1 86 ? -38.91180 20.84253 -24.91719 1.000 95.88330 85 THR A O 1
ATOM 621 N N . ASN A 1 87 ? -37.81972 22.15190 -26.39234 1.000 95.48170 86 ASN A N 1
ATOM 622 C CA . ASN A 1 87 ? -39.02208 22.64528 -27.04963 1.000 95.81170 86 ASN A CA 1
ATOM 623 C C . ASN A 1 87 ? -39.32623 21.90175 -28.34631 1.000 94.84170 86 ASN A C 1
ATOM 624 O O . ASN A 1 87 ? -40.06966 22.41623 -29.18854 1.000 97.47170 86 ASN A O 1
ATOM 629 N N . ALA A 1 88 ? -38.77165 20.70501 -28.52197 1.000 95.94399 87 ALA A N 1
ATOM 630 C CA . ALA A 1 88 ? -39.01350 19.93654 -29.73162 1.000 97.75399 87 ALA A CA 1
ATOM 631 C C . ALA A 1 88 ? -40.45088 19.41740 -29.75726 1.000 97.26399 87 ALA A C 1
ATOM 632 O O . ALA A 1 88 ? -41.18761 19.48372 -28.76920 1.000 92.55399 87 ALA A O 1
ATOM 634 N N . ALA A 1 89 ? -40.84737 18.89165 -30.91318 1.000 100.22211 88 ALA A N 1
ATOM 635 C CA . ALA A 1 89 ? -42.20970 18.40677 -31.08158 1.000 100.32211 88 ALA A CA 1
ATOM 636 C C . ALA A 1 89 ? -42.41271 17.09484 -30.33488 1.000 96.94211 88 ALA A C 1
ATOM 637 O O . ALA A 1 89 ? -41.55672 16.20659 -30.35816 1.000 97.30211 88 ALA A O 1
ATOM 639 N N . ILE A 1 90 ? -43.55874 16.97523 -29.67947 1.000 98.31667 89 ILE A N 1
ATOM 640 C CA . ILE A 1 90 ? -43.87240 15.77261 -28.90559 1.000 93.30667 89 ILE A CA 1
ATOM 641 C C . ILE A 1 90 ? -44.27606 14.65812 -29.86731 1.000 96.02667 89 ILE A C 1
ATOM 642 O O . ILE A 1 90 ? -45.16671 14.86740 -30.70587 1.000 99.15667 89 ILE A O 1
ATOM 647 N N . PRO A 1 91 ? -43.66185 13.48548 -29.78381 1.000 96.20057 90 PRO A N 1
ATOM 648 C CA . PRO A 1 91 ? -43.99494 12.38853 -30.69559 1.000 97.85057 90 PRO A CA 1
ATOM 649 C C . PRO A 1 91 ? -45.28232 11.69359 -30.26272 1.000 96.03057 90 PRO A C 1
ATOM 650 O O . PRO A 1 91 ? -45.93963 12.08174 -29.29935 1.000 94.29057 90 PRO A O 1
ATOM 654 N N . MET A 1 92 ? -45.63425 10.64333 -31.00419 1.000 94.84982 91 MET A N 1
ATOM 655 C CA . MET A 1 92 ? -46.81486 9.84593 -30.70440 1.000 96.23982 91 MET A CA 1
ATOM 656 C C . MET A 1 92 ? -46.48721 8.54689 -29.98449 1.000 95.17982 91 MET A C 1
ATOM 657 O O . MET A 1 92 ? -47.37993 7.95479 -29.36906 1.000 95.54982 91 MET A O 1
ATOM 662 N N . MET A 1 93 ? -45.24058 8.10326 -30.03738 1.000 93.65129 92 MET A N 1
ATOM 663 C CA . MET A 1 93 ? -44.77269 6.89777 -29.37557 1.000 93.22129 92 MET A CA 1
ATOM 664 C C . MET A 1 93 ? -43.47560 7.20802 -28.64939 1.000 86.97129 92 MET A C 1
ATOM 665 O O . MET A 1 93 ? -42.82375 8.21900 -28.93401 1.000 86.19129 92 MET A O 1
ATOM 670 N N . PRO A 1 94 ? -43.08266 6.37094 -27.68928 1.000 90.22526 93 PRO A N 1
ATOM 671 C CA . PRO A 1 94 ? -41.80998 6.60004 -26.99432 1.000 87.89526 93 PRO A CA 1
ATOM 672 C C . PRO A 1 94 ? -40.64207 6.59711 -27.96974 1.000 86.10526 93 PRO A C 1
ATOM 673 O O . PRO A 1 94 ? -40.53009 5.72271 -28.83191 1.000 88.53526 93 PRO A O 1
ATOM 677 N N . VAL A 1 95 ? -39.77008 7.58908 -27.82488 1.000 90.75592 94 VAL A N 1
ATOM 678 C CA . VAL A 1 95 ? -38.58288 7.69520 -28.66278 1.000 92.55592 94 VAL A CA 1
ATOM 679 C C . VAL A 1 95 ? -37.50085 6.77563 -28.10992 1.000 91.90592 94 VAL A C 1
ATOM 680 O O . VAL A 1 95 ? -37.40497 6.54899 -26.89816 1.000 84.75592 94 VAL A O 1
ATOM 684 N N . GLU A 1 96 ? -36.68074 6.22678 -29.00530 1.000 91.73941 95 GLU A N 1
ATOM 685 C CA . GLU A 1 96 ? -35.72293 5.19698 -28.63183 1.000 93.07941 95 GLU A CA 1
ATOM 686 C C . GLU A 1 96 ? -34.38634 5.45392 -29.31629 1.000 95.04941 95 GLU A C 1
ATOM 687 O O . GLU A 1 96 ? -34.30787 6.14038 -30.33743 1.000 97.13941 95 GLU A O 1
ATOM 693 N N . ASN A 1 97 ? -33.32992 4.89414 -28.72314 1.000 88.84535 96 ASN A N 1
ATOM 694 C CA . ASN A 1 97 ? -31.97325 4.88118 -29.28225 1.000 91.92535 96 ASN A CA 1
ATOM 695 C C . ASN A 1 97 ? -31.45316 6.31054 -29.38939 1.000 98.37535 96 ASN A C 1
ATOM 696 O O . ASN A 1 97 ? -31.39638 7.00460 -28.35936 1.000 95.38535 96 ASN A O 1
ATOM 701 N N . ILE A 1 98 ? -31.06828 6.79004 -30.57062 1.000 100.85793 97 ILE A N 1
ATOM 702 C CA . ILE A 1 98 ? -30.32085 8.03838 -30.66955 1.000 102.09793 97 ILE A CA 1
ATOM 703 C C . ILE A 1 98 ? -31.22708 9.25878 -30.83557 1.000 100.21793 97 ILE A C 1
ATOM 704 O O . ILE A 1 98 ? -30.88658 10.34930 -30.36391 1.000 100.10793 97 ILE A O 1
ATOM 709 N N . GLU A 1 99 ? -32.39014 9.09684 -31.47107 1.000 97.51369 98 GLU A N 1
ATOM 710 C CA . GLU A 1 99 ? -33.30191 10.21641 -31.68572 1.000 98.21369 98 GLU A CA 1
ATOM 711 C C . GLU A 1 99 ? -33.86353 10.80156 -30.39492 1.000 93.61369 98 GLU A C 1
ATOM 712 O O . GLU A 1 99 ? -34.56186 11.81868 -30.45525 1.000 93.68369 98 GLU A O 1
ATOM 718 N N . ILE A 1 100 ? -33.58536 10.19844 -29.23665 1.000 99.58635 99 ILE A N 1
ATOM 719 C CA . ILE A 1 100 ? -34.08346 10.75300 -27.98377 1.000 92.58635 99 ILE A CA 1
ATOM 720 C C . ILE A 1 100 ? -33.31647 12.00483 -27.57840 1.000 97.16635 99 ILE A C 1
ATOM 721 O O . ILE A 1 100 ? -33.79510 12.77007 -26.73337 1.000 97.94635 99 ILE A O 1
ATOM 726 N N . ARG A 1 101 ? -32.13158 12.23419 -28.15368 1.000 95.43310 100 ARG A N 1
ATOM 727 C CA . ARG A 1 101 ? -31.30941 13.36813 -27.74363 1.000 93.79310 100 ARG A CA 1
ATOM 728 C C . ARG A 1 101 ? -31.96715 14.70710 -28.05450 1.000 92.59310 100 ARG A C 1
ATOM 729 O O . ARG A 1 101 ? -31.59885 15.71888 -27.44794 1.000 91.77310 100 ARG A O 1
ATOM 737 N N . GLN A 1 102 ? -32.92776 14.74237 -28.98035 1.000 91.29667 101 GLN A N 1
ATOM 738 C CA . GLN A 1 102 ? -33.66064 15.97601 -29.24242 1.000 96.18667 101 GLN A CA 1
ATOM 739 C C . GLN A 1 102 ? -34.65041 16.31151 -28.13637 1.000 94.83667 101 GLN A C 1
ATOM 740 O O . GLN A 1 102 ? -35.34123 17.33217 -28.23455 1.000 96.61667 101 GLN A O 1
ATOM 746 N N . TYR A 1 103 ? -34.73385 15.48237 -27.09519 1.000 97.31520 102 TYR A N 1
ATOM 747 C CA . TYR A 1 103 ? -35.66304 15.68674 -25.99217 1.000 91.36520 102 TYR A CA 1
ATOM 748 C C . TYR A 1 103 ? -34.95139 15.79608 -24.65006 1.000 87.34520 102 TYR A C 1
ATOM 749 O O . TYR A 1 103 ? -35.61107 15.74540 -23.60540 1.000 87.43520 102 TYR A O 1
ATOM 758 N N . ILE A 1 104 ? -33.62752 15.93041 -24.64708 1.000 87.59238 103 ILE A N 1
ATOM 759 C CA . ILE A 1 104 ? -32.83969 16.01768 -23.42282 1.000 81.46238 103 ILE A CA 1
ATOM 760 C C . ILE A 1 104 ? -32.11334 17.35449 -23.41917 1.000 82.61238 103 ILE A C 1
ATOM 761 O O . ILE A 1 104 ? -31.37037 17.66614 -24.35838 1.000 88.17238 103 ILE A O 1
ATOM 766 N N . SER A 1 105 ? -32.32726 18.14040 -22.36808 1.000 85.23623 104 SER A N 1
ATOM 767 C CA . SER A 1 105 ? -31.63197 19.40897 -22.22632 1.000 88.21623 104 SER A CA 1
ATOM 768 C C . SER A 1 105 ? -30.18020 19.18464 -21.81237 1.000 89.92623 104 SER A C 1
ATOM 769 O O . SER A 1 105 ? -29.82264 18.16538 -21.21518 1.000 88.96623 104 SER A O 1
ATOM 772 N N . ARG A 1 106 ? -29.33920 20.15943 -22.13967 1.000 87.14769 105 ARG A N 1
ATOM 773 C CA . ARG A 1 106 ? -27.93183 20.14067 -21.77622 1.000 89.77769 105 ARG A CA 1
ATOM 774 C C . ARG A 1 106 ? -27.65697 21.19181 -20.70880 1.000 86.81769 105 ARG A C 1
ATOM 775 O O . ARG A 1 106 ? -28.38376 22.17998 -20.57397 1.000 84.71769 105 ARG A O 1
ATOM 783 N N . CYS A 1 107 ? -26.58895 20.96603 -19.94703 1.000 90.97814 106 CYS A N 1
ATOM 784 C CA . CYS A 1 107 ? -26.25193 21.81398 -18.81400 1.000 89.29814 106 CYS A CA 1
ATOM 785 C C . CYS A 1 107 ? -24.74109 21.97272 -18.72621 1.000 91.81814 106 CYS A C 1
ATOM 786 O O . CYS A 1 107 ? -23.97825 21.29584 -19.42062 1.000 95.47814 106 CYS A O 1
ATOM 789 N N . VAL A 1 108 ? -24.31437 22.88313 -17.85149 1.000 89.05640 107 VAL A N 1
ATOM 790 C CA . VAL A 1 108 ? -22.89831 23.16506 -17.65223 1.000 88.95640 107 VAL A CA 1
ATOM 791 C C . VAL A 1 108 ? -22.73008 23.72833 -16.25038 1.000 86.34640 107 VAL A C 1
ATOM 792 O O . VAL A 1 108 ? -23.62449 24.39421 -15.72166 1.000 82.61640 107 VAL A O 1
ATOM 796 N N . VAL A 1 109 ? -21.58283 23.44508 -15.64041 1.000 85.49743 108 VAL A N 1
ATOM 797 C CA . VAL A 1 109 ? -21.24182 23.94679 -14.31522 1.000 86.08743 108 VAL A CA 1
ATOM 798 C C . VAL A 1 109 ? -20.10687 24.94972 -14.46323 1.000 93.51743 108 VAL A C 1
ATOM 799 O O . VAL A 1 109 ? -19.10891 24.67404 -15.14046 1.000 99.02743 108 VAL A O 1
ATOM 803 N N . CYS A 1 110 ? -20.26093 26.10881 -13.83193 1.000 91.34110 109 CYS A N 1
ATOM 804 C CA . CYS A 1 110 ? -19.28412 27.18501 -13.87919 1.000 96.22110 109 CYS A CA 1
ATOM 805 C C . CYS A 1 110 ? -18.86508 27.56188 -12.46551 1.000 99.70110 109 CYS A C 1
ATOM 806 O O . CYS A 1 110 ? -19.50368 27.18534 -11.48091 1.000 101.05110 109 CYS A O 1
ATOM 809 N N . GLU A 1 111 ? -17.77111 28.31143 -12.37443 1.000 98.95914 110 GLU A N 1
ATOM 810 C CA . GLU A 1 111 ? -17.30638 28.87943 -11.11691 1.000 99.76914 110 GLU A CA 1
ATOM 811 C C . GLU A 1 111 ? -17.54345 30.38244 -11.11614 1.000 100.22914 110 GLU A C 1
ATOM 812 O O . GLU A 1 111 ? -17.23886 31.06478 -12.10031 1.000 104.63914 110 GLU A O 1
ATOM 818 N N . ALA A 1 112 ? -18.08433 30.89074 -10.01218 1.000 105.52439 111 ALA A N 1
ATOM 819 C CA . ALA A 1 112 ? -18.35705 32.30453 -9.83838 1.000 101.60439 111 ALA A CA 1
ATOM 820 C C . ALA A 1 112 ? -17.58688 32.83996 -8.63783 1.000 99.98439 111 ALA A C 1
ATOM 821 O O . ALA A 1 112 ? -17.29822 32.09166 -7.69821 1.000 99.53439 111 ALA A O 1
ATOM 823 N N . PRO A 1 113 ? -17.23627 34.12816 -8.63842 1.000 98.72622 112 PRO A N 1
ATOM 824 C CA . PRO A 1 113 ? -16.49055 34.68412 -7.50108 1.000 99.84622 112 PRO A CA 1
ATOM 825 C C . PRO A 1 113 ? -17.31788 34.75937 -6.22636 1.000 99.62622 112 PRO A C 1
ATOM 826 O O . PRO A 1 113 ? -16.84452 34.37054 -5.15387 1.000 99.18622 112 PRO A O 1
ATOM 830 N N . ALA A 1 114 ? -18.55022 35.25043 -6.32637 1.000 101.20593 113 ALA A N 1
ATOM 831 C CA . ALA A 1 114 ? -19.39784 35.48136 -5.16787 1.000 100.35593 113 ALA A CA 1
ATOM 832 C C . ALA A 1 114 ? -20.61524 34.55716 -5.20007 1.000 97.17593 113 ALA A C 1
ATOM 833 O O . ALA A 1 114 ? -20.73903 33.67841 -6.06189 1.000 94.17593 113 ALA A O 1
ATOM 835 N N . ASN A 1 115 ? -21.52046 34.76230 -4.24613 1.000 95.97427 114 ASN A N 1
ATOM 836 C CA . ASN A 1 115 ? -22.69142 33.91180 -4.09509 1.000 93.80427 114 ASN A CA 1
ATOM 837 C C . ASN A 1 115 ? -23.75684 34.26613 -5.12633 1.000 91.60427 114 ASN A C 1
ATOM 838 O O . ASN A 1 115 ? -23.90847 35.42397 -5.52652 1.000 90.78427 114 ASN A O 1
ATOM 843 N N . VAL A 1 116 ? -24.49754 33.24721 -5.55559 1.000 91.07208 115 VAL A N 1
ATOM 844 C CA . VAL A 1 116 ? -25.55210 33.38769 -6.55082 1.000 88.17208 115 VAL A CA 1
ATOM 845 C C . VAL A 1 116 ? -26.86215 32.89943 -5.94635 1.000 85.65208 115 VAL A C 1
ATOM 846 O O . VAL A 1 116 ? -26.90172 31.85801 -5.28167 1.000 86.64208 115 VAL A O 1
ATOM 850 N N . ILE A 1 117 ? -27.93022 33.66754 -6.15603 1.000 87.05154 116 ILE A N 1
ATOM 851 C CA . ILE A 1 117 ? -29.25901 33.35001 -5.64821 1.000 79.33154 116 ILE A CA 1
ATOM 852 C C . ILE A 1 117 ? -30.27569 33.58291 -6.76070 1.000 77.76154 116 ILE A C 1
ATOM 853 O O . ILE A 1 117 ? -29.93060 33.97191 -7.88003 1.000 77.29154 116 ILE A O 1
ATOM 858 N N . ALA A 1 118 ? -31.54537 33.34092 -6.44069 1.000 76.97748 117 ALA A N 1
ATOM 859 C CA . ALA A 1 118 ? -32.65041 33.60040 -7.35282 1.000 75.53748 117 ALA A CA 1
ATOM 860 C C . ALA A 1 118 ? -33.77216 34.27958 -6.58449 1.000 73.41748 117 ALA A C 1
ATOM 861 O O . ALA A 1 118 ? -34.19690 33.78443 -5.53665 1.000 75.00748 117 ALA A O 1
ATOM 863 N N . VAL A 1 119 ? -34.24582 35.40898 -7.10259 1.000 67.11099 118 VAL A N 1
ATOM 864 C CA . VAL A 1 119 ? -35.30715 36.18561 -6.47443 1.000 71.71099 118 VAL A CA 1
ATOM 865 C C . VAL A 1 119 ? -36.54473 36.12559 -7.35790 1.000 73.67099 118 VAL A C 1
ATOM 866 O O . VAL A 1 119 ? -36.44210 36.10552 -8.59026 1.000 74.28099 118 VAL A O 1
ATOM 870 N N . HIS A 1 120 ? -37.71390 36.08288 -6.72429 1.000 72.32386 119 HIS A N 1
ATOM 871 C CA . HIS A 1 120 ? -38.98691 35.97445 -7.41892 1.000 67.30386 119 HIS A CA 1
ATOM 872 C C . HIS A 1 120 ? -39.84270 37.19728 -7.12208 1.000 70.76386 119 HIS A C 1
ATOM 873 O O . HIS A 1 120 ? -39.76910 37.77996 -6.03611 1.000 69.92386 119 HIS A O 1
ATOM 880 N N . SER A 1 121 ? -40.65359 37.58593 -8.10508 1.000 72.90477 120 SER A N 1
ATOM 881 C CA . SER A 1 121 ? -41.49023 38.77058 -7.98351 1.000 72.83477 120 SER A CA 1
ATOM 882 C C . SER A 1 121 ? -42.94527 38.45653 -7.67491 1.000 72.29477 120 SER A C 1
ATOM 883 O O . SER A 1 121 ? -43.64597 39.32588 -7.14392 1.000 70.76477 120 SER A O 1
ATOM 886 N N . GLN A 1 122 ? -43.41624 37.25287 -8.00737 1.000 72.29129 121 GLN A N 1
ATOM 887 C CA . GLN A 1 122 ? -44.82684 36.88535 -7.90152 1.000 70.02129 121 GLN A CA 1
ATOM 888 C C . GLN A 1 122 ? -45.71293 37.81514 -8.72176 1.000 73.79129 121 GLN A C 1
ATOM 889 O O . GLN A 1 122 ? -46.90618 37.95928 -8.43725 1.000 71.42129 121 GLN A O 1
ATOM 895 N N . THR A 1 123 ? -45.13391 38.45084 -9.73840 1.000 74.63497 122 THR A N 1
ATOM 896 C CA . THR A 1 123 ? -45.83064 39.40624 -10.58276 1.000 78.50497 122 THR A CA 1
ATOM 897 C C . THR A 1 123 ? -45.34004 39.23011 -12.01419 1.000 78.71497 122 THR A C 1
ATOM 898 O O . THR A 1 123 ? -44.38427 38.49586 -12.27949 1.000 77.67497 122 THR A O 1
ATOM 902 N N . ILE A 1 124 ? -46.00880 39.91228 -12.94786 1.000 79.45517 123 ILE A N 1
ATOM 903 C CA . ILE A 1 124 ? -45.59682 39.87906 -14.34610 1.000 80.59517 123 ILE A CA 1
ATOM 904 C C . ILE A 1 124 ? -44.29939 40.63665 -14.57962 1.000 84.86517 123 ILE A C 1
ATOM 905 O O . ILE A 1 124 ? -43.70728 40.52364 -15.65905 1.000 85.83517 123 ILE A O 1
ATOM 910 N N . GLU A 1 125 ? -43.83660 41.39356 -13.58948 1.000 82.29389 124 GLU A N 1
ATOM 911 C CA . GLU A 1 125 ? -42.60721 42.16159 -13.69700 1.000 83.32389 124 GLU A CA 1
ATOM 912 C C . GLU A 1 125 ? -41.41194 41.31185 -13.28800 1.000 80.48389 124 GLU A C 1
ATOM 913 O O . GLU A 1 125 ? -41.50318 40.46153 -12.39869 1.000 79.62389 124 GLU A O 1
ATOM 919 N N . VAL A 1 126 ? -40.28825 41.54767 -13.94996 1.000 80.74799 125 VAL A N 1
ATOM 920 C CA . VAL A 1 126 ? -39.04475 40.87665 -13.55781 1.000 78.48799 125 VAL A CA 1
ATOM 921 C C . VAL A 1 126 ? -38.53041 41.50331 -12.26639 1.000 78.62799 125 VAL A C 1
ATOM 922 O O . VAL A 1 126 ? -38.39251 42.73743 -12.19290 1.000 82.66799 125 VAL A O 1
ATOM 926 N N . PRO A 1 127 ? -38.23988 40.71634 -11.23251 1.000 79.86066 126 PRO A N 1
ATOM 927 C CA . PRO A 1 127 ? -37.78234 41.30638 -9.96985 1.000 79.61066 126 PRO A CA 1
ATOM 928 C C . PRO A 1 127 ? -36.36983 41.85507 -10.08996 1.000 86.64066 126 PRO A C 1
ATOM 929 O O . PRO A 1 127 ? -35.51723 41.29003 -10.77913 1.000 88.23066 126 PRO A O 1
ATOM 933 N N . ASP A 1 128 ? -36.13105 42.96993 -9.40580 1.000 86.36756 127 ASP A N 1
ATOM 934 C CA . ASP A 1 128 ? -34.81584 43.59134 -9.39725 1.000 87.63756 127 ASP A CA 1
ATOM 935 C C . ASP A 1 128 ? -33.91814 42.92315 -8.36650 1.000 87.45756 127 ASP A C 1
ATOM 936 O O . ASP A 1 128 ? -34.35572 42.59105 -7.26105 1.000 90.57756 127 ASP A O 1
ATOM 941 N N . CYS A 1 129 ? -32.65840 42.71996 -8.73995 1.000 87.41517 128 CYS A N 1
ATOM 942 C CA . CYS A 1 129 ? -31.69836 42.14208 -7.81795 1.000 84.16517 128 CYS A CA 1
ATOM 943 C C . CYS A 1 129 ? -31.45810 43.09263 -6.64608 1.000 83.82517 128 CYS A C 1
ATOM 944 O O . CYS A 1 129 ? -31.58921 44.31149 -6.78818 1.000 81.97517 128 CYS A O 1
ATOM 947 N N . PRO A 1 130 ? -31.11409 42.55944 -5.47458 1.000 84.02334 129 PRO A N 1
ATOM 948 C CA . PRO A 1 130 ? -30.90221 43.41981 -4.30481 1.000 90.29334 129 PRO A CA 1
ATOM 949 C C . PRO A 1 130 ? -29.71652 44.35143 -4.50491 1.000 101.37334 129 PRO A C 1
ATOM 950 O O . PRO A 1 130 ? -28.96614 44.26608 -5.47982 1.000 103.24334 129 PRO A O 1
ATOM 954 N N . ASN A 1 131 ? -29.55730 45.26446 -3.55071 1.000 97.96570 130 ASN A N 1
ATOM 955 C CA . ASN A 1 131 ? -28.47162 46.23358 -3.60889 1.000 103.21570 130 ASN A CA 1
ATOM 956 C C . ASN A 1 131 ? -27.12740 45.52424 -3.51815 1.000 103.77570 130 ASN A C 1
ATOM 957 O O . ASN A 1 131 ? -26.86675 44.78632 -2.56276 1.000 102.61570 130 ASN A O 1
ATOM 962 N N . GLY A 1 132 ? -26.27391 45.75053 -4.51453 1.000 106.40703 131 GLY A N 1
ATOM 963 C CA . GLY A 1 132 ? -25.00085 45.06951 -4.60644 1.000 102.60703 131 GLY A CA 1
ATOM 964 C C . GLY A 1 132 ? -24.99990 43.83657 -5.48242 1.000 97.47703 131 GLY A C 1
ATOM 965 O O . GLY A 1 132 ? -23.95615 43.18286 -5.59963 1.000 95.20703 131 GLY A O 1
ATOM 966 N N . TRP A 1 133 ? -26.12983 43.49851 -6.09779 1.000 101.25573 132 TRP A N 1
ATOM 967 C CA . TRP A 1 133 ? -26.26161 42.30925 -6.92594 1.000 100.71573 132 TRP A CA 1
ATOM 968 C C . TRP A 1 133 ? -26.54217 42.70868 -8.36764 1.000 104.22573 132 TRP A C 1
ATOM 969 O O . TRP A 1 133 ? -27.25672 43.68272 -8.62523 1.000 107.62573 132 TRP A O 1
ATOM 980 N N . GLU A 1 134 ? -25.97367 41.95214 -9.30303 1.000 95.13666 133 GLU A N 1
ATOM 981 C CA . GLU A 1 134 ? -26.23010 42.12237 -10.72428 1.000 97.08666 133 GLU A CA 1
ATOM 982 C C . GLU A 1 134 ? -26.83687 40.84034 -11.27857 1.000 93.08666 133 GLU A C 1
ATOM 983 O O . GLU A 1 134 ? -26.50363 39.73595 -10.83813 1.000 92.15666 133 GLU A O 1
ATOM 989 N N . GLY A 1 135 ? -27.73176 40.99520 -12.25190 1.000 94.58232 134 GLY A N 1
ATOM 990 C CA . GLY A 1 135 ? -28.46357 39.85565 -12.76886 1.000 88.96232 134 GLY A CA 1
ATOM 991 C C . GLY A 1 135 ? -27.67362 39.05695 -13.78934 1.000 87.50232 134 GLY A C 1
ATOM 992 O O . GLY A 1 135 ? -26.89736 39.59397 -14.57837 1.000 91.54232 134 GLY A O 1
ATOM 993 N N . LEU A 1 136 ? -27.88467 37.74055 -13.76110 1.000 88.28186 135 LEU A N 1
ATOM 994 C CA . LEU A 1 136 ? -27.26097 36.81267 -14.69802 1.000 91.96186 135 LEU A CA 1
ATOM 995 C C . LEU A 1 136 ? -28.21049 36.39976 -15.81498 1.000 94.58186 135 LEU A C 1
ATOM 996 O O . LEU A 1 136 ? -27.85402 36.47614 -16.99436 1.000 98.13186 135 LEU A O 1
ATOM 1001 N N . TRP A 1 137 ? -29.41690 35.96189 -15.46453 1.000 93.60732 136 TRP A N 1
ATOM 1002 C CA . TRP A 1 137 ? -30.46068 35.72236 -16.44820 1.000 93.54732 136 TRP A CA 1
ATOM 1003 C C . TRP A 1 137 ? -31.81119 35.90386 -15.77189 1.000 90.04732 136 TRP A C 1
ATOM 1004 O O . TRP A 1 137 ? -31.91148 35.99768 -14.54580 1.000 88.99732 136 TRP A O 1
ATOM 1015 N N . ILE A 1 138 ? -32.85577 35.95256 -16.59279 1.000 87.71633 137 ILE A N 1
ATOM 1016 C CA . ILE A 1 138 ? -34.22036 36.11302 -16.11708 1.000 85.37633 137 ILE A CA 1
ATOM 1017 C C . ILE A 1 138 ? -35.03945 34.92502 -16.60178 1.000 89.41633 137 ILE A C 1
ATOM 1018 O O . ILE A 1 138 ? -34.64029 34.19137 -17.50974 1.000 89.89633 137 ILE A O 1
ATOM 1023 N N . GLY A 1 139 ? -36.20149 34.73915 -15.98196 1.000 85.92946 138 GLY A N 1
ATOM 1024 C CA . GLY A 1 139 ? -37.05360 33.63162 -16.36144 1.000 84.58946 138 GLY A CA 1
ATOM 1025 C C . GLY A 1 139 ? -38.36685 33.54067 -15.61414 1.000 82.50946 138 GLY A C 1
ATOM 1026 O O . GLY A 1 139 ? -38.94822 34.55983 -15.22956 1.000 82.17946 138 GLY A O 1
ATOM 1027 N N . TYR A 1 140 ? -38.84278 32.31595 -15.40418 1.000 78.64941 139 TYR A N 1
ATOM 1028 C CA . TYR A 1 140 ? -40.15807 32.06385 -14.83608 1.000 79.01941 139 TYR A CA 1
ATOM 1029 C C . TYR A 1 140 ? -40.03134 31.17400 -13.60787 1.000 76.44941 139 TYR A C 1
ATOM 1030 O O . TYR A 1 140 ? -39.18565 30.27470 -13.56499 1.000 77.19941 139 TYR A O 1
ATOM 1039 N N . SER A 1 141 ? -40.87376 31.43319 -12.60987 1.000 77.95053 140 SER A N 1
ATOM 1040 C CA . SER A 1 141 ? -40.78240 30.74439 -11.32596 1.000 71.15053 140 SER A CA 1
ATOM 1041 C C . SER A 1 141 ? -41.26816 29.30718 -11.47147 1.000 72.04053 140 SER A C 1
ATOM 1042 O O . SER A 1 141 ? -42.47160 29.05852 -11.59648 1.000 69.98053 140 SER A O 1
ATOM 1045 N N . PHE A 1 142 ? -40.33280 28.35943 -11.44470 1.000 70.81670 141 PHE A N 1
ATOM 1046 C CA . PHE A 1 142 ? -40.63672 26.93590 -11.54563 1.000 69.52670 141 PHE A CA 1
ATOM 1047 C C . PHE A 1 142 ? -40.67763 26.36348 -10.13276 1.000 65.25670 141 PHE A C 1
ATOM 1048 O O . PHE A 1 142 ? -39.65131 26.31365 -9.44686 1.000 65.08670 141 PHE A O 1
ATOM 1056 N N . LEU A 1 143 ? -41.86221 25.93351 -9.69783 1.000 65.36962 142 LEU A N 1
ATOM 1057 C CA . LEU A 1 143 ? -42.04397 25.51546 -8.31269 1.000 60.65962 142 LEU A CA 1
ATOM 1058 C C . LEU A 1 143 ? -42.01080 23.99917 -8.15887 1.000 59.91962 142 LEU A C 1
ATOM 1059 O O . LEU A 1 143 ? -41.07176 23.45500 -7.56953 1.000 64.52962 142 LEU A O 1
ATOM 1064 N N . MET A 1 144 ? -43.02459 23.30809 -8.67692 1.000 54.20377 143 MET A N 1
ATOM 1065 C CA . MET A 1 144 ? -43.16364 21.87180 -8.48561 1.000 54.82377 143 MET A CA 1
ATOM 1066 C C . MET A 1 144 ? -43.47176 21.18860 -9.81077 1.000 59.78377 143 MET A C 1
ATOM 1067 O O . MET A 1 144 ? -43.68470 21.83386 -10.84084 1.000 62.71377 143 MET A O 1
ATOM 1072 N N . HIS A 1 145 ? -43.49700 19.85796 -9.76400 1.000 58.50725 144 HIS A N 1
ATOM 1073 C CA . HIS A 1 145 ? -43.75424 19.03822 -10.93816 1.000 59.14725 144 HIS A CA 1
ATOM 1074 C C . HIS A 1 145 ? -44.17993 17.65187 -10.47915 1.000 58.96725 144 HIS A C 1
ATOM 1075 O O . HIS A 1 145 ? -43.67734 17.14796 -9.47169 1.000 55.60725 144 HIS A O 1
ATOM 1082 N N . THR A 1 146 ? -45.10787 17.04566 -11.21768 1.000 64.16520 145 THR A N 1
ATOM 1083 C CA . THR A 1 146 ? -45.51509 15.66897 -10.97611 1.000 63.50520 145 THR A CA 1
ATOM 1084 C C . THR A 1 146 ? -45.60368 14.93520 -12.30570 1.000 65.20520 145 THR A C 1
ATOM 1085 O O . THR A 1 146 ? -45.94603 15.52280 -13.33525 1.000 68.42520 145 THR A O 1
ATOM 1089 N N . ALA A 1 147 ? -45.28808 13.64097 -12.27304 1.000 65.16381 146 ALA A N 1
ATOM 1090 C CA . ALA A 1 147 ? -45.34962 12.78748 -13.45361 1.000 63.19381 146 ALA A CA 1
ATOM 1091 C C . ALA A 1 147 ? -46.58978 11.90329 -13.46668 1.000 63.14381 146 ALA A C 1
ATOM 1092 O O . ALA A 1 147 ? -47.31884 11.86949 -14.46167 1.000 63.73381 146 ALA A O 1
ATOM 1094 N N . VAL A 1 148 ? -46.84307 11.18816 -12.37514 1.000 62.97455 147 VAL A N 1
ATOM 1095 C CA . VAL A 1 148 ? -48.03384 10.35775 -12.23527 1.000 59.49455 147 VAL A CA 1
ATOM 1096 C C . VAL A 1 148 ? -48.32843 10.20707 -10.74951 1.000 62.66455 147 VAL A C 1
ATOM 1097 O O . VAL A 1 148 ? -47.41409 10.04312 -9.93605 1.000 65.62455 147 VAL A O 1
ATOM 1101 N N . GLY A 1 149 ? -49.60991 10.26846 -10.39702 1.000 60.95142 148 GLY A N 1
ATOM 1102 C CA . GLY A 1 149 ? -49.97716 10.21573 -8.99194 1.000 57.48142 148 GLY A CA 1
ATOM 1103 C C . GLY A 1 149 ? -49.41391 11.41444 -8.25571 1.000 58.08142 148 GLY A C 1
ATOM 1104 O O . GLY A 1 149 ? -49.58768 12.56617 -8.66970 1.000 60.14142 148 GLY A O 1
ATOM 1105 N N . ASN A 1 150 ? -48.72982 11.14814 -7.14385 1.000 59.31075 149 ASN A N 1
ATOM 1106 C CA . ASN A 1 150 ? -48.01375 12.17655 -6.40072 1.000 56.51075 149 ASN A CA 1
ATOM 1107 C C . ASN A 1 150 ? -46.50325 12.06947 -6.57273 1.000 53.23075 149 ASN A C 1
ATOM 1108 O O . ASN A 1 150 ? -45.75547 12.70612 -5.82289 1.000 52.12075 149 ASN A O 1
ATOM 1113 N N . GLY A 1 151 ? -46.03853 11.28007 -7.54007 1.000 52.20117 150 GLY A N 1
ATOM 1114 C CA . GLY A 1 151 ? -44.61327 11.18344 -7.81009 1.000 51.85117 150 GLY A CA 1
ATOM 1115 C C . GLY A 1 151 ? -44.11354 12.40842 -8.55290 1.000 54.00117 150 GLY A C 1
ATOM 1116 O O . GLY A 1 151 ? -44.66354 12.78823 -9.59219 1.000 53.71117 150 GLY A O 1
ATOM 1117 N N . GLY A 1 152 ? -43.06760 13.03257 -8.01634 1.000 51.29502 151 GLY A N 1
ATOM 1118 C CA . GLY A 1 152 ? -42.50694 14.22606 -8.61741 1.000 49.44502 151 GLY A CA 1
ATOM 1119 C C . GLY A 1 152 ? -41.48496 14.91179 -7.73464 1.000 50.55502 151 GLY A C 1
ATOM 1120 O O . GLY A 1 152 ? -40.56315 14.26683 -7.22629 1.000 52.74502 151 GLY A O 1
ATOM 1121 N N . GLY A 1 153 ? -41.63680 16.21697 -7.54348 1.000 54.65598 152 GLY A N 1
ATOM 1122 C CA . GLY A 1 153 ? -40.69897 16.96180 -6.73041 1.000 55.75598 152 GLY A CA 1
ATOM 1123 C C . GLY A 1 153 ? -40.91235 18.45361 -6.88960 1.000 51.75598 152 GLY A C 1
ATOM 1124 O O . GLY A 1 153 ? -41.89063 18.90174 -7.49247 1.000 50.57598 152 GLY A O 1
ATOM 1125 N N . GLY A 1 154 ? -39.96994 19.21229 -6.33479 1.000 46.15060 153 GLY A N 1
ATOM 1126 C CA . GLY A 1 154 ? -40.05504 20.66061 -6.36620 1.000 47.11060 153 GLY A CA 1
ATOM 1127 C C . GLY A 1 154 ? -38.68923 21.28932 -6.21250 1.000 55.01060 153 GLY A C 1
ATOM 1128 O O . GLY A 1 154 ? -37.70011 20.62223 -5.90087 1.000 59.34060 153 GLY A O 1
ATOM 1129 N N . GLN A 1 155 ? -38.65105 22.60009 -6.43092 1.000 56.74422 154 GLN A N 1
ATOM 1130 C CA . GLN A 1 155 ? -37.41697 23.36814 -6.40240 1.000 60.25422 154 GLN A CA 1
ATOM 1131 C C . GLN A 1 155 ? -37.41226 24.32835 -5.22005 1.000 63.47422 154 GLN A C 1
ATOM 1132 O O . GLN A 1 155 ? -38.45558 24.84809 -4.81396 1.000 64.96422 154 GLN A O 1
ATOM 1138 N N . ALA A 1 156 ? -36.22263 24.55649 -4.66920 1.000 65.51576 155 ALA A N 1
ATOM 1139 C CA . ALA A 1 156 ? -36.05392 25.58949 -3.65724 1.000 64.41576 155 ALA A CA 1
ATOM 1140 C C . ALA A 1 156 ? -36.12331 26.96220 -4.31267 1.000 67.31576 155 ALA A C 1
ATOM 1141 O O . ALA A 1 156 ? -35.40652 27.23541 -5.28030 1.000 72.60576 155 ALA A O 1
ATOM 1143 N N . LEU A 1 157 ? -36.98504 27.83161 -3.78124 1.000 68.28287 156 LEU A N 1
ATOM 1144 C CA . LEU A 1 157 ? -37.22121 29.12387 -4.41355 1.000 66.95287 156 LEU A CA 1
ATOM 1145 C C . LEU A 1 157 ? -36.04494 30.08247 -4.27798 1.000 68.73287 156 LEU A C 1
ATOM 1146 O O . LEU A 1 157 ? -36.05710 31.13785 -4.91993 1.000 68.44287 156 LEU A O 1
ATOM 1151 N N . GLN A 1 158 ? -35.03799 29.75226 -3.47023 1.000 65.57977 157 GLN A N 1
ATOM 1152 C CA . GLN A 1 158 ? -33.80065 30.52232 -3.46871 1.000 65.79977 157 GLN A CA 1
ATOM 1153 C C . GLN A 1 158 ? -32.81950 30.03515 -4.52454 1.000 69.28977 157 GLN A C 1
ATOM 1154 O O . GLN A 1 158 ? -32.10201 30.84920 -5.11971 1.000 68.37977 157 GLN A O 1
ATOM 1160 N N . SER A 1 159 ? -32.79028 28.73023 -4.78177 1.000 73.47358 158 SER A N 1
ATOM 1161 C CA . SER A 1 159 ? -31.87170 28.17760 -5.76026 1.000 73.68358 158 SER A CA 1
ATOM 1162 C C . SER A 1 159 ? -32.22938 28.66827 -7.16300 1.000 72.86358 158 SER A C 1
ATOM 1163 O O . SER A 1 159 ? -33.40380 28.88983 -7.47218 1.000 68.35358 158 SER A O 1
ATOM 1166 N N . PRO A 1 160 ? -31.22910 28.85921 -8.02771 1.000 73.18215 159 PRO A N 1
ATOM 1167 C CA . PRO A 1 160 ? -31.52476 29.24491 -9.41760 1.000 73.04215 159 PRO A CA 1
ATOM 1168 C C . PRO A 1 160 ? -32.35739 28.22133 -10.16786 1.000 71.99215 159 PRO A C 1
ATOM 1169 O O . PRO A 1 160 ? -32.93112 28.55863 -11.21102 1.000 72.66215 159 PRO A O 1
ATOM 1173 N N . GLY A 1 161 ? -32.44409 26.98449 -9.67289 1.000 68.03502 160 GLY A N 1
ATOM 1174 C CA . GLY A 1 161 ? -33.25782 25.97387 -10.32299 1.000 67.75502 160 GLY A CA 1
ATOM 1175 C C . GLY A 1 161 ? -34.73585 26.29660 -10.34539 1.000 70.58502 160 GLY A C 1
ATOM 1176 O O . GLY A 1 161 ? -35.45797 25.79978 -11.21655 1.000 73.76502 160 GLY A O 1
ATOM 1177 N N . SER A 1 162 ? -35.20497 27.11757 -9.40865 1.000 69.86217 161 SER A N 1
ATOM 1178 C CA . SER A 1 162 ? -36.58541 27.58178 -9.41405 1.000 73.94217 161 SER A CA 1
ATOM 1179 C C . SER A 1 162 ? -36.83499 28.66227 -10.45691 1.000 76.99217 161 SER A C 1
ATOM 1180 O O . SER A 1 162 ? -37.94833 29.19457 -10.52121 1.000 76.46217 161 SER A O 1
ATOM 1183 N N . CYS A 1 163 ? -35.83322 28.99629 -11.26809 1.000 76.35448 162 CYS A N 1
ATOM 1184 C CA . CYS A 1 163 ? -35.93452 30.05715 -12.26759 1.000 78.36448 162 CYS A CA 1
ATOM 1185 C C . CYS A 1 163 ? -35.42604 29.50851 -13.59788 1.000 78.55448 162 CYS A C 1
ATOM 1186 O O . CYS A 1 163 ? -34.21449 29.40142 -13.81046 1.000 80.03448 162 CYS A O 1
ATOM 1189 N N . LEU A 1 164 ? -36.35160 29.16101 -14.48767 1.000 75.82701 163 LEU A N 1
ATOM 1190 C CA . LEU A 1 164 ? -36.02078 28.64335 -15.80726 1.000 75.60701 163 LEU A CA 1
ATOM 1191 C C . LEU A 1 164 ? -36.21478 29.73191 -16.85410 1.000 82.97701 163 LEU A C 1
ATOM 1192 O O . LEU A 1 164 ? -37.16300 30.51830 -16.77763 1.000 81.72701 163 LEU A O 1
ATOM 1197 N N . GLU A 1 165 ? -35.31494 29.76373 -17.84108 1.000 84.83082 164 GLU A N 1
ATOM 1198 C CA . GLU A 1 165 ? -35.34264 30.83542 -18.83234 1.000 85.79082 164 GLU A CA 1
ATOM 1199 C C . GLU A 1 165 ? -36.54459 30.70824 -19.76097 1.000 83.46082 164 GLU A C 1
ATOM 1200 O O . GLU A 1 165 ? -37.19395 31.70989 -20.08377 1.000 80.51082 164 GLU A O 1
ATOM 1206 N N . ASP A 1 166 ? -36.85568 29.49221 -20.19988 1.000 85.29050 165 ASP A N 1
ATOM 1207 C CA . ASP A 1 166 ? -37.96705 29.23899 -21.10501 1.000 87.12050 165 ASP A CA 1
ATOM 1208 C C . ASP A 1 166 ? -39.07651 28.50155 -20.36780 1.000 81.83050 165 ASP A C 1
ATOM 1209 O O . ASP A 1 166 ? -38.81508 27.55410 -19.61975 1.000 81.12050 165 ASP A O 1
ATOM 1214 N N . PHE A 1 167 ? -40.31423 28.93758 -20.58628 1.000 83.05131 166 PHE A N 1
ATOM 1215 C CA . PHE A 1 167 ? -41.47724 28.38615 -19.90257 1.000 75.72131 166 PHE A CA 1
ATOM 1216 C C . PHE A 1 167 ? -42.20909 27.41430 -20.82109 1.000 76.48131 166 PHE A C 1
ATOM 1217 O O . PHE A 1 167 ? -42.68293 27.80437 -21.89382 1.000 82.41131 166 PHE A O 1
ATOM 1225 N N . ARG A 1 168 ? -42.29987 26.15404 -20.39745 1.000 75.82337 167 ARG A N 1
ATOM 1226 C CA . ARG A 1 168 ? -43.11383 25.15147 -21.06994 1.000 79.02337 167 ARG A CA 1
ATOM 1227 C C . ARG A 1 168 ? -43.96973 24.43027 -20.04085 1.000 72.41337 167 ARG A C 1
ATOM 1228 O O . ARG A 1 168 ? -43.52480 24.17707 -18.91769 1.000 67.52337 167 ARG A O 1
ATOM 1236 N N . ALA A 1 169 ? -45.20023 24.09779 -20.43415 1.000 72.16815 168 ALA A N 1
ATOM 1237 C CA . ALA A 1 169 ? -46.11625 23.42527 -19.52003 1.000 71.27815 168 ALA A CA 1
ATOM 1238 C C . ALA A 1 169 ? -45.62627 22.03065 -19.14631 1.000 72.09815 168 ALA A C 1
ATOM 1239 O O . ALA A 1 169 ? -45.97222 21.52213 -18.07395 1.000 69.09815 168 ALA A O 1
ATOM 1241 N N . THR A 1 170 ? -44.82618 21.39740 -20.00823 1.000 76.33685 169 THR A N 1
ATOM 1242 C CA . THR A 1 170 ? -44.27119 20.06725 -19.76238 1.000 73.91685 169 THR A CA 1
ATOM 1243 C C . THR A 1 170 ? -42.75469 20.16083 -19.88924 1.000 75.22685 169 THR A C 1
ATOM 1244 O O . THR A 1 170 ? -42.18868 19.87543 -20.95566 1.000 81.91685 169 THR A O 1
ATOM 1248 N N . PRO A 1 171 ? -42.06466 20.56488 -18.82456 1.000 74.97934 170 PRO A N 1
ATOM 1249 C CA . PRO A 1 171 ? -40.61823 20.81598 -18.90443 1.000 74.61934 170 PRO A CA 1
ATOM 1250 C C . PRO A 1 171 ? -39.72896 19.59587 -18.70652 1.000 70.54934 170 PRO A C 1
ATOM 1251 O O . PRO A 1 171 ? -38.51039 19.76621 -18.60586 1.000 68.31934 170 PRO A O 1
ATOM 1255 N N . PHE A 1 172 ? -40.27868 18.38474 -18.64890 1.000 71.85435 171 PHE A N 1
ATOM 1256 C CA . PHE A 1 172 ? -39.46890 17.19773 -18.41848 1.000 71.61435 171 PHE A CA 1
ATOM 1257 C C . PHE A 1 172 ? -40.03361 16.02518 -19.20965 1.000 73.44435 171 PHE A C 1
ATOM 1258 O O . PHE A 1 172 ? -41.15543 16.07068 -19.72205 1.000 75.10435 171 PHE A O 1
ATOM 1266 N N . ILE A 1 173 ? -39.23088 14.96495 -19.30674 1.000 69.34860 172 ILE A N 1
ATOM 1267 C CA . ILE A 1 173 ? -39.57956 13.76717 -20.05857 1.000 72.18860 172 ILE A CA 1
ATOM 1268 C C . ILE A 1 173 ? -39.25852 12.54588 -19.20674 1.000 70.73860 172 ILE A C 1
ATOM 1269 O O . ILE A 1 173 ? -38.32377 12.55494 -18.39924 1.000 69.55860 172 ILE A O 1
ATOM 1274 N N . GLU A 1 174 ? -40.05068 11.49165 -19.38401 1.000 68.59581 173 GLU A N 1
ATOM 1275 C CA . GLU A 1 174 ? -39.93596 10.26800 -18.60137 1.000 69.93581 173 GLU A CA 1
ATOM 1276 C C . GLU A 1 174 ? -39.31313 9.17262 -19.45441 1.000 77.54581 173 GLU A C 1
ATOM 1277 O O . GLU A 1 174 ? -39.77699 8.90988 -20.56870 1.000 81.63581 173 GLU A O 1
ATOM 1283 N N . CYS A 1 175 ? -38.27225 8.53265 -18.92570 1.000 76.97163 174 CYS A N 1
ATOM 1284 C CA . CYS A 1 175 ? -37.53379 7.49338 -19.63298 1.000 74.87163 174 CYS A CA 1
ATOM 1285 C C . CYS A 1 175 ? -37.68231 6.17500 -18.88919 1.000 75.84163 174 CYS A C 1
ATOM 1286 O O . CYS A 1 175 ? -37.24978 6.05816 -17.73806 1.000 78.11163 174 CYS A O 1
ATOM 1289 N N . ASN A 1 176 ? -38.28100 5.18535 -19.54765 1.000 77.68071 175 ASN A N 1
ATOM 1290 C CA . ASN A 1 176 ? -38.29354 3.82880 -19.01488 1.000 73.47071 175 ASN A CA 1
ATOM 1291 C C . ASN A 1 176 ? -36.87774 3.26556 -19.05137 1.000 82.39071 175 ASN A C 1
ATOM 1292 O O . ASN A 1 176 ? -36.27508 3.15388 -20.12372 1.000 87.67071 175 ASN A O 1
ATOM 1297 N N . GLY A 1 177 ? -36.34587 2.91291 -17.87995 1.000 78.59143 176 GLY A N 1
ATOM 1298 C CA . GLY A 1 177 ? -34.94884 2.51352 -17.80778 1.000 81.68143 176 GLY A CA 1
ATOM 1299 C C . GLY A 1 177 ? -34.69984 1.14871 -18.42158 1.000 85.60143 176 GLY A C 1
ATOM 1300 O O . GLY A 1 177 ? -33.81056 0.98488 -19.26126 1.000 83.13143 176 GLY A O 1
ATOM 1301 N N . ALA A 1 178 ? -35.48370 0.14966 -18.00965 1.000 80.92036 177 ALA A N 1
ATOM 1302 C CA . ALA A 1 178 ? -35.24327 -1.21825 -18.45846 1.000 83.29036 177 ALA A CA 1
ATOM 1303 C C . ALA A 1 178 ? -35.47830 -1.35877 -19.95702 1.000 85.67036 177 ALA A C 1
ATOM 1304 O O . ALA A 1 178 ? -34.76919 -2.11142 -20.63516 1.000 90.00036 177 ALA A O 1
ATOM 1306 N N . LYS A 1 179 ? -36.46514 -0.64143 -20.49028 1.000 85.95194 178 LYS A N 1
ATOM 1307 C CA . LYS A 1 179 ? -36.77177 -0.67479 -21.91277 1.000 83.22194 178 LYS A CA 1
ATOM 1308 C C . LYS A 1 179 ? -36.01602 0.38686 -22.70475 1.000 82.63194 178 LYS A C 1
ATOM 1309 O O . LYS A 1 179 ? -36.00366 0.32879 -23.93949 1.000 86.58194 178 LYS A O 1
ATOM 1315 N N . GLY A 1 180 ? -35.36313 1.32950 -22.02950 1.000 80.73460 179 GLY A N 1
ATOM 1316 C CA . GLY A 1 180 ? -34.53620 2.31043 -22.70757 1.000 78.38460 179 GLY A CA 1
ATOM 1317 C C . GLY A 1 180 ? -35.29774 3.24969 -23.61405 1.000 80.79460 179 GLY A C 1
ATOM 1318 O O . GLY A 1 180 ? -34.75818 3.68781 -24.63454 1.000 83.14460 179 GLY A O 1
ATOM 1319 N N . THR A 1 181 ? -36.53931 3.57631 -23.26710 1.000 83.27404 180 THR A N 1
ATOM 1320 C CA . THR A 1 181 ? -37.38876 4.43923 -24.07483 1.000 86.30404 180 THR A CA 1
ATOM 1321 C C . THR A 1 181 ? -37.83755 5.64182 -23.25704 1.000 84.03404 180 THR A C 1
ATOM 1322 O O . THR A 1 181 ? -38.12102 5.52003 -22.06150 1.000 82.76404 180 THR A O 1
ATOM 1326 N N . CYS A 1 182 ? -37.91234 6.79834 -23.91018 1.000 87.62595 181 CYS A N 1
ATOM 1327 C CA . CYS A 1 182 ? -38.34952 8.03502 -23.28205 1.000 84.04595 181 CYS A CA 1
ATOM 1328 C C . CYS A 1 182 ? -39.61693 8.52223 -23.97038 1.000 86.13595 181 CYS A C 1
ATOM 1329 O O . CYS A 1 182 ? -39.78153 8.36045 -25.18293 1.000 89.68595 181 CYS A O 1
ATOM 1332 N N . HIS A 1 183 ? -40.51234 9.12600 -23.19159 1.000 79.09190 182 HIS A N 1
ATOM 1333 C CA . HIS A 1 183 ? -41.81773 9.49884 -23.71764 1.000 78.32190 182 HIS A CA 1
ATOM 1334 C C . HIS A 1 183 ? -42.45941 10.52918 -22.80056 1.000 76.54190 182 HIS A C 1
ATOM 1335 O O . HIS A 1 183 ? -42.05832 10.69999 -21.64617 1.000 76.46190 182 HIS A O 1
ATOM 1342 N N . PHE A 1 184 ? -43.46362 11.21367 -23.33860 1.000 80.87393 183 PHE A N 1
ATOM 1343 C CA . PHE A 1 184 ? -44.32983 12.10328 -22.58192 1.000 73.61393 183 PHE A CA 1
ATOM 1344 C C . PHE A 1 184 ? -45.63984 11.39435 -22.25952 1.000 75.88393 183 PHE A C 1
ATOM 1345 O O . PHE A 1 184 ? -46.04982 10.45422 -22.94483 1.000 78.11393 183 PHE A O 1
ATOM 1353 N N . TYR A 1 185 ? -46.29887 11.85828 -21.20049 1.000 70.17723 184 TYR A N 1
ATOM 1354 C CA . TYR A 1 185 ? -47.55755 11.26868 -20.77169 1.000 70.00723 184 TYR A CA 1
ATOM 1355 C C . TYR A 1 185 ? -48.52651 12.37357 -20.37617 1.000 73.31723 184 TYR A C 1
ATOM 1356 O O . TYR A 1 185 ? -48.12514 13.48151 -20.01175 1.000 73.55723 184 TYR A O 1
ATOM 1365 N N . GLU A 1 186 ? -49.82059 12.05395 -20.45820 1.000 75.29026 185 GLU A N 1
ATOM 1366 C CA . GLU A 1 186 ? -50.85820 13.04118 -20.18304 1.000 74.75026 185 GLU A CA 1
ATOM 1367 C C . GLU A 1 186 ? -50.96149 13.38787 -18.70376 1.000 70.17026 185 GLU A C 1
ATOM 1368 O O . GLU A 1 186 ? -51.42850 14.48156 -18.36842 1.000 69.63026 185 GLU A O 1
ATOM 1374 N N . THR A 1 187 ? -50.53775 12.48909 -17.81450 1.000 73.30841 186 THR A N 1
ATOM 1375 C CA . THR A 1 187 ? -50.62034 12.75131 -16.38347 1.000 60.27841 186 THR A CA 1
ATOM 1376 C C . THR A 1 187 ? -49.56637 13.73692 -15.89514 1.000 63.29841 186 THR A C 1
ATOM 1377 O O . THR A 1 187 ? -49.64340 14.17206 -14.74106 1.000 67.88841 186 THR A O 1
ATOM 1381 N N . MET A 1 188 ? -48.59445 14.09711 -16.73028 1.000 63.70324 187 MET A N 1
ATOM 1382 C CA . MET A 1 188 ? -47.55835 15.03255 -16.31264 1.000 63.70324 187 MET A CA 1
ATOM 1383 C C . MET A 1 188 ? -48.14087 16.42626 -16.12149 1.000 65.53324 187 MET A C 1
ATOM 1384 O O . MET A 1 188 ? -48.81983 16.95484 -17.00725 1.000 72.00324 187 MET A O 1
ATOM 1389 N N . THR A 1 189 ? -47.87491 17.02003 -14.96018 1.000 61.50192 188 THR A N 1
ATOM 1390 C CA . THR A 1 189 ? -48.32216 18.36766 -14.64165 1.000 62.96192 188 THR A CA 1
ATOM 1391 C C . THR A 1 189 ? -47.17523 19.14795 -14.01760 1.000 62.78192 188 THR A C 1
ATOM 1392 O O . THR A 1 189 ? -46.38423 18.59632 -13.24646 1.000 66.52192 188 THR A O 1
ATOM 1396 N N . SER A 1 190 ? -47.09001 20.43047 -14.35614 1.000 62.33028 189 SER A N 1
ATOM 1397 C CA . SER A 1 190 ? -46.10898 21.33853 -13.78427 1.000 61.38028 189 SER A CA 1
ATOM 1398 C C . SER A 1 190 ? -46.81424 22.39979 -12.94976 1.000 61.07028 189 SER A C 1
ATOM 1399 O O . SER A 1 190 ? -47.99629 22.69413 -13.14704 1.000 63.78028 189 SER A O 1
ATOM 1402 N N . PHE A 1 191 ? -46.07049 22.97798 -12.00909 1.000 61.35417 190 PHE A N 1
ATOM 1403 C CA . PHE A 1 191 ? -46.61361 23.95856 -11.07690 1.000 59.12417 190 PHE A CA 1
ATOM 1404 C C . PHE A 1 191 ? -45.69529 25.16987 -11.03650 1.000 58.32417 190 PHE A C 1
ATOM 1405 O O . PHE A 1 191 ? -44.51862 25.04837 -10.68007 1.000 57.94417 190 PHE A O 1
ATOM 1413 N N . TRP A 1 192 ? -46.23306 26.33075 -11.40529 1.000 57.85787 191 TRP A N 1
ATOM 1414 C CA . TRP A 1 192 ? -45.48480 27.57706 -11.46028 1.000 60.25787 191 TRP A CA 1
ATOM 1415 C C . TRP A 1 192 ? -46.12328 28.60685 -10.53838 1.000 61.81787 191 TRP A C 1
ATOM 1416 O O . TRP A 1 192 ? -47.34408 28.62428 -10.35603 1.000 60.20787 191 TRP A O 1
ATOM 1427 N N . MET A 1 193 ? -45.28783 29.47007 -9.96151 1.000 65.84152 192 MET A N 1
ATOM 1428 C CA . MET A 1 193 ? -45.79576 30.53043 -9.10064 1.000 65.93152 192 MET A CA 1
ATOM 1429 C C . MET A 1 193 ? -46.66062 31.49421 -9.90506 1.000 69.35152 192 MET A C 1
ATOM 1430 O O . MET A 1 193 ? -46.36603 31.80522 -11.06238 1.000 69.97152 192 MET A O 1
ATOM 1435 N N . TYR A 1 194 ? -47.73331 31.96679 -9.28136 1.000 68.07731 193 TYR A N 1
ATOM 1436 C CA . TYR A 1 194 ? -48.77735 32.70491 -9.97383 1.000 68.43731 193 TYR A CA 1
ATOM 1437 C C . TYR A 1 194 ? -48.49981 34.20759 -9.95712 1.000 71.86731 193 TYR A C 1
ATOM 1438 O O . TYR A 1 194 ? -47.74167 34.71952 -9.13002 1.000 70.75731 193 TYR A O 1
ATOM 1447 N N . ASN A 1 195 ? -49.12877 34.91071 -10.89786 1.000 71.81676 194 ASN A N 1
ATOM 1448 C CA . ASN A 1 195 ? -49.03927 36.36526 -10.99687 1.000 74.15676 194 ASN A CA 1
ATOM 1449 C C . ASN A 1 195 ? -50.12465 36.97361 -10.11387 1.000 70.34676 194 ASN A C 1
ATOM 1450 O O . ASN A 1 195 ? -51.31707 36.86027 -10.41688 1.000 68.43676 194 ASN A O 1
ATOM 1455 N N . LEU A 1 196 ? -49.71325 37.62392 -9.02359 1.000 70.77584 195 LEU A N 1
ATOM 1456 C CA . LEU A 1 196 ? -50.63884 38.14179 -8.02295 1.000 73.92584 195 LEU A CA 1
ATOM 1457 C C . LEU A 1 196 ? -50.82394 39.65460 -8.10860 1.000 78.05584 195 LEU A C 1
ATOM 1458 O O . LEU A 1 196 ? -51.01178 40.31166 -7.07932 1.000 74.98584 195 LEU A O 1
ATOM 1463 N N . GLU A 1 197 ? -50.77894 40.22647 -9.31264 1.000 74.84098 196 GLU A N 1
ATOM 1464 C CA . GLU A 1 197 ? -50.89582 41.67604 -9.43485 1.000 76.81098 196 GLU A CA 1
ATOM 1465 C C . GLU A 1 197 ? -52.34488 42.14380 -9.38984 1.000 75.34098 196 GLU A C 1
ATOM 1466 O O . GLU A 1 197 ? -52.61066 43.28641 -8.99926 1.000 80.62098 196 GLU A O 1
ATOM 1472 N N . SER A 1 198 ? -53.28574 41.28354 -9.77905 1.000 82.03700 197 SER A N 1
ATOM 1473 C CA . SER A 1 198 ? -54.69934 41.62530 -9.85021 1.000 79.33700 197 SER A CA 1
ATOM 1474 C C . SER A 1 198 ? -55.50910 41.03016 -8.70276 1.000 73.97700 197 SER A C 1
ATOM 1475 O O . SER A 1 198 ? -56.73793 40.94119 -8.80214 1.000 71.13700 197 SER A O 1
ATOM 1478 N N . SER A 1 199 ? -54.85407 40.62779 -7.61873 1.000 75.26981 198 SER A N 1
ATOM 1479 C CA . SER A 1 199 ? -55.52086 39.97132 -6.50615 1.000 75.80981 198 SER A CA 1
ATOM 1480 C C . SER A 1 199 ? -55.64676 40.92867 -5.32924 1.000 78.63981 198 SER A C 1
ATOM 1481 O O . SER A 1 199 ? -54.87151 41.87750 -5.18267 1.000 82.93981 198 SER A O 1
ATOM 1484 N N . GLN A 1 200 ? -56.63828 40.66165 -4.48150 1.000 76.42993 199 GLN A N 1
ATOM 1485 C CA . GLN A 1 200 ? -56.67862 41.50386 -3.29693 1.000 73.42993 199 GLN A CA 1
ATOM 1486 C C . GLN A 1 200 ? -56.07543 40.77808 -2.10098 1.000 68.61993 199 GLN A C 1
ATOM 1487 O O . GLN A 1 200 ? -56.30535 39.57594 -1.92564 1.000 69.97993 199 GLN A O 1
ATOM 1493 N N . PRO A 1 201 ? -55.29091 41.48614 -1.28824 1.000 71.44399 200 PRO A N 1
ATOM 1494 C CA . PRO A 1 201 ? -54.53134 40.81906 -0.22259 1.000 71.19399 200 PRO A CA 1
ATOM 1495 C C . PRO A 1 201 ? -55.42983 40.05916 0.74566 1.000 67.45399 200 PRO A C 1
ATOM 1496 O O . PRO A 1 201 ? -56.47297 40.55346 1.17947 1.000 68.75399 200 PRO A O 1
ATOM 1500 N N . PHE A 1 202 ? -55.00528 38.84187 1.07613 1.000 62.87171 201 PHE A N 1
ATOM 1501 C CA . PHE A 1 202 ? -55.67926 37.90967 1.97746 1.000 56.19171 201 PHE A CA 1
ATOM 1502 C C . PHE A 1 202 ? -57.10825 37.57772 1.55703 1.000 55.66171 201 PHE A C 1
ATOM 1503 O O . PHE A 1 202 ? -57.86447 37.00916 2.35384 1.000 55.14171 201 PHE A O 1
ATOM 1511 N N . GLU A 1 203 ? -57.50217 37.90418 0.33036 1.000 59.78789 202 GLU A N 1
ATOM 1512 C CA . GLU A 1 203 ? -58.78991 37.47054 -0.18436 1.000 57.02789 202 GLU A CA 1
ATOM 1513 C C . GLU A 1 203 ? -58.68352 36.04227 -0.71353 1.000 56.00789 202 GLU A C 1
ATOM 1514 O O . GLU A 1 203 ? -57.59083 35.50176 -0.90287 1.000 55.26789 202 GLU A O 1
ATOM 1520 N N . ARG A 1 204 ? -59.83383 35.42446 -0.95647 1.000 62.04225 203 ARG A N 1
ATOM 1521 C CA . ARG A 1 204 ? -59.81959 34.10787 -1.57384 1.000 60.66225 203 ARG A CA 1
ATOM 1522 C C . ARG A 1 204 ? -59.38381 34.22046 -3.03352 1.000 59.63225 203 ARG A C 1
ATOM 1523 O O . ARG A 1 204 ? -59.81961 35.13112 -3.74592 1.000 62.97225 203 ARG A O 1
ATOM 1531 N N . PRO A 1 205 ? -58.50355 33.33251 -3.49449 1.000 61.00938 204 PRO A N 1
ATOM 1532 C CA . PRO A 1 205 ? -57.99296 33.43769 -4.86614 1.000 62.74938 204 PRO A CA 1
ATOM 1533 C C . PRO A 1 205 ? -59.10321 33.32181 -5.89985 1.000 61.23938 204 PRO A C 1
ATOM 1534 O O . PRO A 1 205 ? -59.99648 32.47911 -5.79341 1.000 58.55938 204 PRO A O 1
ATOM 1538 N N . GLN A 1 206 ? -59.03044 34.18385 -6.91034 1.000 61.35511 205 GLN A N 1
ATOM 1539 C CA . GLN A 1 206 ? -59.96299 34.16255 -8.03204 1.000 64.97511 205 GLN A CA 1
ATOM 1540 C C . GLN A 1 206 ? -59.52633 33.08248 -9.01977 1.000 65.33511 205 GLN A C 1
ATOM 1541 O O . GLN A 1 206 ? -58.47561 33.19366 -9.66040 1.000 68.34511 205 GLN A O 1
ATOM 1547 N N . GLN A 1 207 ? -60.32051 32.01828 -9.11594 1.000 66.80809 206 GLN A N 1
ATOM 1548 C CA . GLN A 1 207 ? -59.97123 30.88298 -9.95965 1.000 67.36809 206 GLN A CA 1
ATOM 1549 C C . GLN A 1 207 ? -59.96066 31.27112 -11.43439 1.000 68.69809 206 GLN A C 1
ATOM 1550 O O . GLN A 1 207 ? -60.77908 32.07379 -11.89202 1.000 71.39809 206 GLN A O 1
ATOM 1556 N N . GLN A 1 208 ? -59.01310 30.69696 -12.17663 1.000 68.01126 207 GLN A N 1
ATOM 1557 C CA . GLN A 1 208 ? -58.79041 31.03557 -13.57674 1.000 74.10126 207 GLN A CA 1
ATOM 1558 C C . GLN A 1 208 ? -58.41569 29.78997 -14.36574 1.000 75.39126 207 GLN A C 1
ATOM 1559 O O . GLN A 1 208 ? -57.57569 29.00076 -13.92296 1.000 76.05126 207 GLN A O 1
ATOM 1565 N N . THR A 1 209 ? -59.04538 29.61690 -15.52874 1.000 75.88271 208 THR A N 1
ATOM 1566 C CA . THR A 1 209 ? -58.66482 28.60288 -16.50918 1.000 75.80271 208 THR A CA 1
ATOM 1567 C C . THR A 1 209 ? -58.06102 29.33160 -17.70671 1.000 79.43271 208 THR A C 1
ATOM 1568 O O . THR A 1 209 ? -58.78663 29.95359 -18.49023 1.000 83.43271 208 THR A O 1
ATOM 1572 N N . ILE A 1 210 ? -56.73764 29.26078 -17.84351 1.000 78.65219 209 ILE A N 1
ATOM 1573 C CA . ILE A 1 210 ? -55.99913 30.00374 -18.85990 1.000 80.68219 209 ILE A CA 1
ATOM 1574 C C . ILE A 1 210 ? -55.54933 29.04646 -19.95653 1.000 84.24219 209 ILE A C 1
ATOM 1575 O O . ILE A 1 210 ? -55.18920 27.89685 -19.67904 1.000 84.59219 209 ILE A O 1
ATOM 1580 N N . LYS A 1 211 ? -55.57527 29.51905 -21.20427 1.000 84.04051 210 LYS A N 1
ATOM 1581 C CA . LYS A 1 211 ? -55.16600 28.72220 -22.35345 1.000 83.30051 210 LYS A CA 1
ATOM 1582 C C . LYS A 1 211 ? -54.25733 29.53420 -23.26825 1.000 82.47051 210 LYS A C 1
ATOM 1583 O O . LYS A 1 211 ? -54.25455 30.76831 -23.24602 1.000 82.90051 210 LYS A O 1
ATOM 1589 N N . ALA A 1 212 ? -53.49716 28.81125 -24.08344 1.000 84.81362 211 ALA A N 1
ATOM 1590 C CA . ALA A 1 212 ? -52.68216 29.35511 -25.18738 1.000 88.58362 211 ALA A CA 1
ATOM 1591 C C . ALA A 1 212 ? -51.69555 30.39483 -24.64540 1.000 88.95362 211 ALA A C 1
ATOM 1592 O O . ALA A 1 212 ? -51.15678 30.22498 -23.54151 1.000 83.45362 211 ALA A O 1
ATOM 1594 N N . GLY A 1 213 ? -51.43779 31.46490 -25.39991 1.000 90.79834 212 GLY A N 1
ATOM 1595 C CA . GLY A 1 213 ? -50.38982 32.42466 -25.09848 1.000 90.77834 212 GLY A CA 1
ATOM 1596 C C . GLY A 1 213 ? -50.61346 33.24507 -23.84913 1.000 88.83834 212 GLY A C 1
ATOM 1597 O O . GLY A 1 213 ? -49.66003 33.86093 -23.35952 1.000 90.95834 212 GLY A O 1
ATOM 1598 N N . GLU A 1 214 ? -51.83665 33.26396 -23.31938 1.000 92.73013 213 GLU A N 1
ATOM 1599 C CA . GLU A 1 214 ? -52.11697 34.03370 -22.11626 1.000 89.28013 213 GLU A CA 1
ATOM 1600 C C . GLU A 1 214 ? -51.53110 33.39754 -20.86412 1.000 82.53013 213 GLU A C 1
ATOM 1601 O O . GLU A 1 214 ? -51.49306 34.05435 -19.81835 1.000 80.92013 213 GLU A O 1
ATOM 1607 N N . ARG A 1 215 ? -51.07728 32.14432 -20.94650 1.000 82.37256 214 ARG A N 1
ATOM 1608 C CA . ARG A 1 215 ? -50.52870 31.46683 -19.77565 1.000 81.27256 214 ARG A CA 1
ATOM 1609 C C . ARG A 1 215 ? -49.27168 32.15898 -19.26183 1.000 83.88256 214 ARG A C 1
ATOM 1610 O O . ARG A 1 215 ? -49.05463 32.24205 -18.04751 1.000 81.65256 214 ARG A O 1
ATOM 1618 N N . GLN A 1 216 ? -48.42911 32.65889 -20.17042 1.000 81.31872 215 GLN A N 1
ATOM 1619 C CA . GLN A 1 216 ? -47.19894 33.32632 -19.75332 1.000 82.03872 215 GLN A CA 1
ATOM 1620 C C . GLN A 1 216 ? -47.48036 34.59875 -18.96361 1.000 77.81872 215 GLN A C 1
ATOM 1621 O O . GLN A 1 216 ? -46.65253 35.01700 -18.14537 1.000 77.64872 215 GLN A O 1
ATOM 1627 N N . SER A 1 217 ? -48.64178 35.21827 -19.17735 1.000 75.48827 216 SER A N 1
ATOM 1628 C CA . SER A 1 217 ? -48.98315 36.43297 -18.44880 1.000 80.19827 216 SER A CA 1
ATOM 1629 C C . SER A 1 217 ? -49.36927 36.16407 -17.00103 1.000 82.65827 216 SER A C 1
ATOM 1630 O O . SER A 1 217 ? -49.42281 37.11030 -16.20814 1.000 82.10827 216 SER A O 1
ATOM 1633 N N . HIS A 1 218 ? -49.63565 34.91018 -16.63759 1.000 81.53680 217 HIS A N 1
ATOM 1634 C CA . HIS A 1 218 ? -50.01311 34.55361 -15.27687 1.000 74.90680 217 HIS A CA 1
ATOM 1635 C C . HIS A 1 218 ? -48.89389 33.83942 -14.52898 1.000 72.89680 217 HIS A C 1
ATOM 1636 O O . HIS A 1 218 ? -49.11514 33.35902 -13.41229 1.000 73.74680 217 HIS A O 1
ATOM 1643 N N . VAL A 1 219 ? -47.70376 33.75648 -15.11282 1.000 70.70381 218 VAL A N 1
ATOM 1644 C CA . VAL A 1 219 ? -46.56301 33.11019 -14.47541 1.000 68.40381 218 VAL A CA 1
ATOM 1645 C C . VAL A 1 219 ? -45.72645 34.16506 -13.76864 1.000 75.82381 218 VAL A C 1
ATOM 1646 O O . VAL A 1 219 ? -45.47748 35.24858 -14.31073 1.000 83.12381 218 VAL A O 1
ATOM 1650 N N . SER A 1 220 ? -45.29301 33.85163 -12.55096 1.000 73.06360 219 SER A N 1
ATOM 1651 C CA . SER A 1 220 ? -44.39296 34.73952 -11.83141 1.000 73.76360 219 SER A CA 1
ATOM 1652 C C . SER A 1 220 ? -43.03904 34.79137 -12.52550 1.000 72.78360 219 SER A C 1
ATOM 1653 O O . SER A 1 220 ? -42.56086 33.79023 -13.06572 1.000 70.83360 219 SER A O 1
ATOM 1656 N N . ARG A 1 221 ? -42.42022 35.96533 -12.50818 1.000 71.72085 220 ARG A N 1
ATOM 1657 C CA . ARG A 1 221 ? -41.10750 36.15477 -13.10294 1.000 75.23085 220 ARG A CA 1
ATOM 1658 C C . ARG A 1 221 ? -40.03097 36.10712 -12.02536 1.000 77.28085 220 ARG A C 1
ATOM 1659 O O . ARG A 1 221 ? -40.29556 36.30727 -10.83724 1.000 80.14085 220 ARG A O 1
ATOM 1667 N N . CYS A 1 222 ? -38.80233 35.83648 -12.45911 1.000 76.40589 221 CYS A N 1
ATOM 1668 C CA . CYS A 1 222 ? -37.69293 35.66476 -11.53436 1.000 75.67589 221 CYS A CA 1
ATOM 1669 C C . CYS A 1 222 ? -36.39516 36.06976 -12.21570 1.000 79.16589 221 CYS A C 1
ATOM 1670 O O . CYS A 1 222 ? -36.32386 36.19289 -13.44109 1.000 80.03589 221 CYS A O 1
ATOM 1673 N N . GLN A 1 223 ? -35.36333 36.27191 -11.39944 1.000 75.99535 222 GLN A N 1
ATOM 1674 C CA . GLN A 1 223 ? -34.05066 36.65170 -11.89783 1.000 81.65535 222 GLN A CA 1
ATOM 1675 C C . GLN A 1 223 ? -32.98197 36.02034 -11.01913 1.000 81.44535 222 GLN A C 1
ATOM 1676 O O . GLN A 1 223 ? -33.10806 36.00151 -9.79185 1.000 78.78535 222 GLN A O 1
ATOM 1682 N N . VAL A 1 224 ? -31.93537 35.50592 -11.65688 1.000 85.62859 223 VAL A N 1
ATOM 1683 C CA . VAL A 1 224 ? -30.80573 34.89250 -10.96884 1.000 85.49859 223 VAL A CA 1
ATOM 1684 C C . VAL A 1 224 ? -29.70967 35.94199 -10.83640 1.000 84.79859 223 VAL A C 1
ATOM 1685 O O . VAL A 1 224 ? -29.20464 36.45469 -11.84252 1.000 86.44859 223 VAL A O 1
ATOM 1689 N N . CYS A 1 225 ? -29.34229 36.26303 -9.59732 1.000 84.60046 224 CYS A N 1
ATOM 1690 C CA . CYS A 1 225 ? -28.45089 37.37400 -9.29971 1.000 87.13046 224 CYS A CA 1
ATOM 1691 C C . CYS A 1 225 ? -27.15871 36.88520 -8.65725 1.000 90.98046 224 CYS A C 1
ATOM 1692 O O . CYS A 1 225 ? -27.13797 35.87154 -7.95295 1.000 88.98046 224 CYS A O 1
ATOM 1695 N N . MET A 1 226 ? -26.07762 37.62296 -8.91208 1.000 91.84489 225 MET A N 1
ATOM 1696 C CA . MET A 1 226 ? -24.78828 37.39766 -8.27488 1.000 90.89489 225 MET A CA 1
ATOM 1697 C C . MET A 1 226 ? -24.26878 38.71283 -7.70863 1.000 90.47489 225 MET A C 1
ATOM 1698 O O . MET A 1 226 ? -24.48283 39.78298 -8.28462 1.000 91.69489 225 MET A O 1
ATOM 1703 N N . LYS A 1 227 ? -23.58172 38.62191 -6.57379 1.000 92.06580 226 LYS A N 1
ATOM 1704 C CA . LYS A 1 227 ? -23.10365 39.79182 -5.85152 1.000 95.41580 226 LYS A CA 1
ATOM 1705 C C . LYS A 1 227 ? -21.70903 40.19180 -6.32268 1.000 97.44580 226 LYS A C 1
ATOM 1706 O O . LYS A 1 227 ? -20.93276 39.36443 -6.80720 1.000 95.26580 226 LYS A O 1
ATOM 1712 N N . ASN A 1 228 ? -21.40463 41.48005 -6.18819 1.000 93.04057 227 ASN A N 1
ATOM 1713 C CA . ASN A 1 228 ? -20.06886 41.99116 -6.47287 1.000 98.39057 227 ASN A CA 1
ATOM 1714 C C . ASN A 1 228 ? -19.18187 41.89186 -5.23488 1.000 98.88057 227 ASN A C 1
ATOM 1715 O O . ASN A 1 228 ? -19.50969 42.43333 -4.17800 1.000 97.27057 227 ASN A O 1
ATOM 1720 N N . SER B 2 4 ? -17.12050 41.34544 -0.76343 1.000 108.95913 3 SER B N 1
ATOM 1721 C CA . SER B 2 4 ? -17.92788 40.39992 -0.00154 1.000 104.95913 3 SER B CA 1
ATOM 1722 C C . SER B 2 4 ? -18.65059 39.42605 -0.92595 1.000 101.43913 3 SER B C 1
ATOM 1723 O O . SER B 2 4 ? -19.17123 39.81916 -1.97033 1.000 100.57913 3 SER B O 1
ATOM 1726 N N . ARG B 2 5 ? -18.68148 38.14972 -0.53625 1.000 105.83071 4 ARG B N 1
ATOM 1727 C CA . ARG B 2 5 ? -19.36411 37.14772 -1.34713 1.000 103.18071 4 ARG B CA 1
ATOM 1728 C C . ARG B 2 5 ? -20.87637 37.20325 -1.16956 1.000 100.07071 4 ARG B C 1
ATOM 1729 O O . ARG B 2 5 ? -21.61548 36.95191 -2.12780 1.000 98.49071 4 ARG B O 1
ATOM 1737 N N . GLY B 2 6 ? -21.35312 37.52458 0.03055 1.000 100.20696 5 GLY B N 1
ATOM 1738 C CA . GLY B 2 6 ? -22.76648 37.77872 0.23064 1.000 95.83696 5 GLY B CA 1
ATOM 1739 C C . GLY B 2 6 ? -23.65295 36.55947 0.36612 1.000 91.47696 5 GLY B C 1
ATOM 1740 O O . GLY B 2 6 ? -24.59127 36.38129 -0.41645 1.000 90.25696 5 GLY B O 1
ATOM 1741 N N . PHE B 2 7 ? -23.37408 35.71396 1.35319 1.000 89.72835 6 PHE B N 1
ATOM 1742 C CA . PHE B 2 7 ? -24.27333 34.61648 1.67795 1.000 87.18835 6 PHE B CA 1
ATOM 1743 C C . PHE B 2 7 ? -25.48957 35.16017 2.41701 1.000 85.26835 6 PHE B C 1
ATOM 1744 O O . PHE B 2 7 ? -25.35502 35.98105 3.33002 1.000 87.58835 6 PHE B O 1
ATOM 1752 N N . ILE B 2 8 ? -26.67501 34.70562 2.02144 1.000 82.42476 7 ILE B N 1
ATOM 1753 C CA . ILE B 2 8 ? -27.92097 35.22502 2.56346 1.000 77.75476 7 ILE B CA 1
ATOM 1754 C C . ILE B 2 8 ? -28.61670 34.13372 3.36608 1.000 75.58476 7 ILE B C 1
ATOM 1755 O O . ILE B 2 8 ? -28.38675 32.93494 3.17862 1.000 72.85476 7 ILE B O 1
ATOM 1760 N N . PHE B 2 9 ? -29.48085 34.56922 4.28047 1.000 75.04591 8 PHE B N 1
ATOM 1761 C CA . PHE B 2 9 ? -30.26742 33.66614 5.10717 1.000 71.74591 8 PHE B CA 1
ATOM 1762 C C . PHE B 2 9 ? -31.61300 34.32203 5.39046 1.000 69.72591 8 PHE B C 1
ATOM 1763 O O . PHE B 2 9 ? -31.86423 35.46524 4.99915 1.000 70.49591 8 PHE B O 1
ATOM 1771 N N . ALA B 2 10 ? -32.48203 33.58886 6.08254 1.000 71.37289 9 ALA B N 1
ATOM 1772 C CA . ALA B 2 10 ? -33.81298 34.07133 6.41618 1.000 64.27289 9 ALA B CA 1
ATOM 1773 C C . ALA B 2 10 ? -34.04935 33.94634 7.91362 1.000 64.30289 9 ALA B C 1
ATOM 1774 O O . ALA B 2 10 ? -33.52426 33.04334 8.57050 1.000 65.66289 9 ALA B O 1
ATOM 1776 N N . ARG B 2 11 ? -34.84495 34.86921 8.44709 1.000 60.01328 10 ARG B N 1
ATOM 1777 C CA . ARG B 2 11 ? -35.22082 34.86913 9.85264 1.000 60.82328 10 ARG B CA 1
ATOM 1778 C C . ARG B 2 11 ? -36.72607 35.05275 9.96273 1.000 56.43328 10 ARG B C 1
ATOM 1779 O O . ARG B 2 11 ? -37.30357 35.90851 9.28723 1.000 54.55328 10 ARG B O 1
ATOM 1787 N N . HIS B 2 12 ? -37.35661 34.25135 10.81777 1.000 57.27345 11 HIS B N 1
ATOM 1788 C CA . HIS B 2 12 ? -38.80605 34.23807 10.96544 1.000 58.74345 11 HIS B CA 1
ATOM 1789 C C . HIS B 2 12 ? -39.17858 34.63676 12.38561 1.000 60.82345 11 HIS B C 1
ATOM 1790 O O . HIS B 2 12 ? -38.68739 34.04321 13.35138 1.000 63.82345 11 HIS B O 1
ATOM 1797 N N . SER B 2 13 ? -40.05056 35.63932 12.50626 1.000 60.69508 12 SER B N 1
ATOM 1798 C CA . SER B 2 13 ? -40.47137 36.12978 13.81231 1.000 60.91508 12 SER B CA 1
ATOM 1799 C C . SER B 2 13 ? -41.52772 35.24967 14.46464 1.000 56.00508 12 SER B C 1
ATOM 1800 O O . SER B 2 13 ? -41.70288 35.32432 15.68597 1.000 59.77508 12 SER B O 1
ATOM 1803 N N . GLN B 2 14 ? -42.23341 34.43044 13.68115 1.000 59.81220 13 GLN B N 1
ATOM 1804 C CA . GLN B 2 14 ? -43.34700 33.61466 14.16989 1.000 57.30220 13 GLN B CA 1
ATOM 1805 C C . GLN B 2 14 ? -44.43321 34.47293 14.81368 1.000 61.20220 13 GLN B C 1
ATOM 1806 O O . GLN B 2 14 ? -45.15076 34.02035 15.70885 1.000 60.03220 13 GLN B O 1
ATOM 1812 N N . SER B 2 15 ? -44.55811 35.71802 14.35938 1.000 57.66692 14 SER B N 1
ATOM 1813 C CA . SER B 2 15 ? -45.57336 36.63589 14.85349 1.000 60.16692 14 SER B CA 1
ATOM 1814 C C . SER B 2 15 ? -45.97871 37.56495 13.71621 1.000 60.88692 14 SER B C 1
ATOM 1815 O O . SER B 2 15 ? -45.43010 37.50521 12.61218 1.000 60.20692 14 SER B O 1
ATOM 1818 N N . VAL B 2 16 ? -46.95065 38.43688 13.99678 1.000 62.80371 15 VAL B N 1
ATOM 1819 C CA . VAL B 2 16 ? -47.41066 39.39727 13.00015 1.000 59.72371 15 VAL B CA 1
ATOM 1820 C C . VAL B 2 16 ? -46.42996 40.53801 12.79045 1.000 65.31371 15 VAL B C 1
ATOM 1821 O O . VAL B 2 16 ? -46.60415 41.32796 11.85597 1.000 67.04371 15 VAL B O 1
ATOM 1825 N N . HIS B 2 17 ? -45.40243 40.64365 13.62765 1.000 66.02058 16 HIS B N 1
ATOM 1826 C CA . HIS B 2 17 ? -44.43336 41.72223 13.51989 1.000 66.81058 16 HIS B CA 1
ATOM 1827 C C . HIS B 2 17 ? -43.23426 41.25556 12.70911 1.000 62.63058 16 HIS B C 1
ATOM 1828 O O . HIS B 2 17 ? -42.83438 40.09014 12.78185 1.000 63.26058 16 HIS B O 1
ATOM 1835 N N . VAL B 2 18 ? -42.66837 42.16859 11.93433 1.000 62.32249 17 VAL B N 1
ATOM 1836 C CA . VAL B 2 18 ? -41.54566 41.82032 11.06328 1.000 63.96249 17 VAL B CA 1
ATOM 1837 C C . VAL B 2 18 ? -40.28894 41.68282 11.91918 1.000 63.91249 17 VAL B C 1
ATOM 1838 O O . VAL B 2 18 ? -40.03634 42.54286 12.77842 1.000 65.16249 17 VAL B O 1
ATOM 1842 N N . PRO B 2 19 ? -39.50874 40.61907 11.75638 1.000 62.19206 18 PRO B N 1
ATOM 1843 C CA . PRO B 2 19 ? -38.27781 40.48937 12.54001 1.000 63.93206 18 PRO B CA 1
ATOM 1844 C C . PRO B 2 19 ? -37.20620 41.43919 12.02958 1.000 64.50206 18 PRO B C 1
ATOM 1845 O O . PRO B 2 19 ? -37.33774 42.08195 10.98679 1.000 65.95206 18 PRO B O 1
ATOM 1849 N N . GLN B 2 20 ? -36.12738 41.52753 12.79671 1.000 66.03915 19 GLN B N 1
ATOM 1850 C CA . GLN B 2 20 ? -34.98189 42.34302 12.43354 1.000 68.79915 19 GLN B CA 1
ATOM 1851 C C . GLN B 2 20 ? -33.81723 41.44984 12.03412 1.000 72.67915 19 GLN B C 1
ATOM 1852 O O . GLN B 2 20 ? -33.67151 40.32918 12.53066 1.000 73.66915 19 GLN B O 1
ATOM 1858 N N . CYS B 2 21 ? -32.98991 41.95717 11.13122 1.000 75.75376 20 CYS B N 1
ATOM 1859 C CA . CYS B 2 21 ? -31.76344 41.25836 10.79701 1.000 77.30376 20 CYS B CA 1
ATOM 1860 C C . CYS B 2 21 ? -30.78010 41.37659 11.95875 1.000 79.56376 20 CYS B C 1
ATOM 1861 O O . CYS B 2 21 ? -30.70165 42.42919 12.60059 1.000 80.96376 20 CYS B O 1
ATOM 1864 N N . PRO B 2 22 ? -30.02898 40.31595 12.26377 1.000 79.07862 21 PRO B N 1
ATOM 1865 C CA . PRO B 2 22 ? -29.09783 40.37410 13.40063 1.000 80.89862 21 PRO B CA 1
ATOM 1866 C C . PRO B 2 22 ? -27.94230 41.34127 13.18535 1.000 85.41862 21 PRO B C 1
ATOM 1867 O O . PRO B 2 22 ? -27.96404 42.16438 12.26474 1.000 87.22862 21 PRO B O 1
ATOM 1871 N N . ALA B 2 23 ? -26.92928 41.25743 14.04149 1.000 85.13643 22 ALA B N 1
ATOM 1872 C CA . ALA B 2 23 ? -25.81034 42.18431 13.96001 1.000 86.38643 22 ALA B CA 1
ATOM 1873 C C . ALA B 2 23 ? -24.93913 41.89409 12.74375 1.000 85.43643 22 ALA B C 1
ATOM 1874 O O . ALA B 2 23 ? -24.75814 40.73913 12.34718 1.000 84.88643 22 ALA B O 1
ATOM 1876 N N . ASN B 2 24 ? -24.41236 42.96528 12.14549 1.000 84.19238 23 ASN B N 1
ATOM 1877 C CA . ASN B 2 24 ? -23.45075 42.89038 11.04333 1.000 87.63238 23 ASN B CA 1
ATOM 1878 C C . ASN B 2 24 ? -24.02691 42.20626 9.80484 1.000 85.09238 23 ASN B C 1
ATOM 1879 O O . ASN B 2 24 ? -23.30013 41.55452 9.05100 1.000 85.73238 23 ASN B O 1
ATOM 1884 N N . THR B 2 25 ? -25.33222 42.34288 9.58129 1.000 86.49626 24 THR B N 1
ATOM 1885 C CA . THR B 2 25 ? -25.96573 41.84443 8.36871 1.000 82.76626 24 THR B CA 1
ATOM 1886 C C . THR B 2 25 ? -26.97147 42.87776 7.87976 1.000 81.87626 24 THR B C 1
ATOM 1887 O O . THR B 2 25 ? -27.50260 43.66752 8.66506 1.000 77.11626 24 THR B O 1
ATOM 1891 N N . ASN B 2 26 ? -27.22399 42.87088 6.57322 1.000 79.57523 25 ASN B N 1
ATOM 1892 C CA . ASN B 2 26 ? -28.05904 43.87484 5.92842 1.000 81.10523 25 ASN B CA 1
ATOM 1893 C C . ASN B 2 26 ? -29.35253 43.25744 5.41256 1.000 79.03523 25 ASN B C 1
ATOM 1894 O O . ASN B 2 26 ? -29.35635 42.13553 4.89607 1.000 80.20523 25 ASN B O 1
ATOM 1899 N N . LEU B 2 27 ? -30.44578 44.00701 5.55081 1.000 80.65526 26 LEU B N 1
ATOM 1900 C CA . LEU B 2 27 ? -31.77527 43.53402 5.18156 1.000 75.40526 26 LEU B CA 1
ATOM 1901 C C . LEU B 2 27 ? -32.02432 43.76196 3.69429 1.000 72.37526 26 LEU B C 1
ATOM 1902 O O . LEU B 2 27 ? -31.92121 44.89391 3.20938 1.000 71.93526 26 LEU B O 1
ATOM 1907 N N . LEU B 2 28 ? -32.35759 42.69152 2.97158 1.000 72.07020 27 LEU B N 1
ATOM 1908 C CA . LEU B 2 28 ? -32.71128 42.81073 1.55856 1.000 71.95020 27 LEU B CA 1
ATOM 1909 C C . LEU B 2 28 ? -34.20794 43.05331 1.37422 1.000 71.80020 27 LEU B C 1
ATOM 1910 O O . LEU B 2 28 ? -34.60804 44.03782 0.74532 1.000 76.03020 27 LEU B O 1
ATOM 1915 N N . TRP B 2 29 ? -35.04472 42.16922 1.91386 1.000 72.69177 28 TRP B N 1
ATOM 1916 C CA . TRP B 2 29 ? -36.48477 42.36100 1.80887 1.000 69.99177 28 TRP B CA 1
ATOM 1917 C C . TRP B 2 29 ? -37.18411 41.63141 2.94575 1.000 67.96177 28 TRP B C 1
ATOM 1918 O O . TRP B 2 29 ? -36.60168 40.77515 3.61650 1.000 68.27177 28 TRP B O 1
ATOM 1929 N N . GLU B 2 30 ? -38.44794 41.99374 3.14974 1.000 61.79369 29 GLU B N 1
ATOM 1930 C CA . GLU B 2 30 ? -39.31077 41.39027 4.15114 1.000 62.27369 29 GLU B CA 1
ATOM 1931 C C . GLU B 2 30 ? -40.48800 40.71652 3.46093 1.000 61.50369 29 GLU B C 1
ATOM 1932 O O . GLU B 2 30 ? -40.86655 41.07481 2.34209 1.000 59.44369 29 GLU B O 1
ATOM 1938 N N . GLY B 2 31 ? -41.06729 39.72985 4.13729 1.000 62.34657 30 GLY B N 1
ATOM 1939 C CA . GLY B 2 31 ? -42.20842 39.04127 3.57162 1.000 61.97657 30 GLY B CA 1
ATOM 1940 C C . GLY B 2 31 ? -42.95301 38.15024 4.54224 1.000 63.07657 30 GLY B C 1
ATOM 1941 O O . GLY B 2 31 ? -43.02448 38.43946 5.74095 1.000 64.47657 30 GLY B O 1
ATOM 1942 N N . TYR B 2 32 ? -43.50693 37.05500 4.02863 1.000 61.57175 31 TYR B N 1
ATOM 1943 C CA . TYR B 2 32 ? -44.32611 36.13757 4.80524 1.000 55.65175 31 TYR B CA 1
ATOM 1944 C C . TYR B 2 32 ? -43.68144 34.75910 4.80845 1.000 55.59175 31 TYR B C 1
ATOM 1945 O O . TYR B 2 32 ? -43.14286 34.31126 3.79137 1.000 58.04175 31 TYR B O 1
ATOM 1954 N N . SER B 2 33 ? -43.74373 34.09047 5.95651 1.000 51.73819 32 SER B N 1
ATOM 1955 C CA . SER B 2 33 ? -43.01427 32.84552 6.17221 1.000 52.71819 32 SER B CA 1
ATOM 1956 C C . SER B 2 33 ? -43.71021 31.70440 5.43915 1.000 51.93819 32 SER B C 1
ATOM 1957 O O . SER B 2 33 ? -44.75654 31.21913 5.88043 1.000 51.84819 32 SER B O 1
ATOM 1960 N N . LEU B 2 34 ? -43.12435 31.26701 4.32756 1.000 51.22849 33 LEU B N 1
ATOM 1961 C CA . LEU B 2 34 ? -43.64400 30.15367 3.54440 1.000 51.66849 33 LEU B CA 1
ATOM 1962 C C . LEU B 2 34 ? -42.92910 28.87145 3.94988 1.000 49.87849 33 LEU B C 1
ATOM 1963 O O . LEU B 2 34 ? -41.69618 28.80627 3.91763 1.000 49.53849 33 LEU B O 1
ATOM 1968 N N . SER B 2 35 ? -43.70324 27.85428 4.32457 1.000 48.33278 34 SER B N 1
ATOM 1969 C CA . SER B 2 35 ? -43.13988 26.59026 4.78182 1.000 50.93278 34 SER B CA 1
ATOM 1970 C C . SER B 2 35 ? -43.11827 25.51648 3.70513 1.000 51.09278 34 SER B C 1
ATOM 1971 O O . SER B 2 35 ? -42.25820 24.63098 3.74873 1.000 50.25278 34 SER B O 1
ATOM 1974 N N . GLY B 2 36 ? -44.03498 25.57094 2.74680 1.000 49.60703 35 GLY B N 1
ATOM 1975 C CA . GLY B 2 36 ? -44.06855 24.57894 1.69398 1.000 45.73703 35 GLY B CA 1
ATOM 1976 C C . GLY B 2 36 ? -45.36617 24.66499 0.91652 1.000 44.04703 35 GLY B C 1
ATOM 1977 O O . GLY B 2 36 ? -46.18909 25.55633 1.13703 1.000 44.82703 35 GLY B O 1
ATOM 1978 N N . ASN B 2 37 ? -45.52564 23.71720 -0.00472 1.000 47.63940 36 ASN B N 1
ATOM 1979 C CA . ASN B 2 37 ? -46.71061 23.63243 -0.84401 1.000 43.96940 36 ASN B CA 1
ATOM 1980 C C . ASN B 2 37 ? -47.07384 22.16965 -1.04793 1.000 45.78940 36 ASN B C 1
ATOM 1981 O O . ASN B 2 37 ? -46.20061 21.30093 -1.11357 1.000 41.63940 36 ASN B O 1
ATOM 1986 N N . VAL B 2 38 ? -48.37145 21.90707 -1.14683 1.000 46.23587 37 VAL B N 1
ATOM 1987 C CA . VAL B 2 38 ? -48.89790 20.55314 -1.31522 1.000 45.50587 37 VAL B CA 1
ATOM 1988 C C . VAL B 2 38 ? -49.70396 20.54890 -2.60927 1.000 48.63587 37 VAL B C 1
ATOM 1989 O O . VAL B 2 38 ? -50.89105 20.88834 -2.62992 1.000 49.81587 37 VAL B O 1
ATOM 1993 N N . ALA B 2 39 ? -49.05852 20.16072 -3.70520 1.000 53.39353 38 ALA B N 1
ATOM 1994 C CA . ALA B 2 39 ? -49.69512 20.06885 -5.01164 1.000 45.47353 38 ALA B CA 1
ATOM 1995 C C . ALA B 2 39 ? -49.75297 18.60937 -5.43803 1.000 45.89353 38 ALA B C 1
ATOM 1996 O O . ALA B 2 39 ? -48.76314 17.88195 -5.30455 1.000 49.43353 38 ALA B O 1
ATOM 1998 N N . ALA B 2 40 ? -50.91264 18.18878 -5.94722 1.000 54.93334 39 ALA B N 1
ATOM 1999 C CA . ALA B 2 40 ? -51.13183 16.80971 -6.38715 1.000 51.95334 39 ALA B CA 1
ATOM 2000 C C . ALA B 2 40 ? -50.81554 15.81501 -5.27192 1.000 51.30334 39 ALA B C 1
ATOM 2001 O O . ALA B 2 40 ? -50.20634 14.76830 -5.50322 1.000 51.46334 39 ALA B O 1
ATOM 2003 N N . SER B 2 41 ? -51.23046 16.15475 -4.04894 1.000 55.82382 40 SER B N 1
ATOM 2004 C CA . SER B 2 41 ? -51.03423 15.31230 -2.86739 1.000 43.47382 40 SER B CA 1
ATOM 2005 C C . SER B 2 41 ? -49.55702 15.04504 -2.58798 1.000 45.46382 40 SER B C 1
ATOM 2006 O O . SER B 2 41 ? -49.19963 13.99902 -2.04118 1.000 45.03382 40 SER B O 1
ATOM 2009 N N . ARG B 2 42 ? -48.68534 15.98326 -2.95537 1.000 41.66108 41 ARG B N 1
ATOM 2010 C CA . ARG B 2 42 ? -47.26111 15.89276 -2.65210 1.000 42.46108 41 ARG B CA 1
ATOM 2011 C C . ARG B 2 42 ? -46.81762 17.17754 -1.97188 1.000 46.66108 41 ARG B C 1
ATOM 2012 O O . ARG B 2 42 ? -47.00277 18.26842 -2.52083 1.000 47.81108 41 ARG B O 1
ATOM 2020 N N . ALA B 2 43 ? -46.22010 17.04639 -0.79003 1.000 43.46771 42 ALA B N 1
ATOM 2021 C CA . ALA B 2 43 ? -45.77063 18.18708 -0.00087 1.000 45.76771 42 ALA B CA 1
ATOM 2022 C C . ALA B 2 43 ? -44.27945 18.40063 -0.23642 1.000 46.61771 42 ALA B C 1
ATOM 2023 O O . ALA B 2 43 ? -43.45088 17.60683 0.22090 1.000 48.59771 42 ALA B O 1
ATOM 2025 N N . VAL B 2 44 ? -43.94160 19.46971 -0.95188 1.000 48.72305 43 VAL B N 1
ATOM 2026 C CA . VAL B 2 44 ? -42.56159 19.90292 -1.13573 1.000 48.37305 43 VAL B CA 1
ATOM 2027 C C . VAL B 2 44 ? -42.35473 21.15616 -0.29926 1.000 47.84305 43 VAL B C 1
ATOM 2028 O O . VAL B 2 44 ? -43.11554 22.12393 -0.42118 1.000 49.98305 43 VAL B O 1
ATOM 2032 N N . GLY B 2 45 ? -41.33387 21.13710 0.55226 1.000 50.83261 44 GLY B N 1
ATOM 2033 C CA . GLY B 2 45 ? -41.09900 22.21252 1.48602 1.000 51.18261 44 GLY B CA 1
ATOM 2034 C C . GLY B 2 45 ? -39.95280 23.12624 1.10025 1.000 53.50261 44 GLY B C 1
ATOM 2035 O O . GLY B 2 45 ? -39.04460 22.75092 0.36233 1.000 56.45261 44 GLY B O 1
ATOM 2036 N N . GLN B 2 46 ? -40.01861 24.34876 1.61688 1.000 52.74585 45 GLN B N 1
ATOM 2037 C CA . GLN B 2 46 ? -38.95228 25.32762 1.48069 1.000 54.03585 45 GLN B CA 1
ATOM 2038 C C . GLN B 2 46 ? -38.11959 25.34443 2.75384 1.000 54.65585 45 GLN B C 1
ATOM 2039 O O . GLN B 2 46 ? -38.65705 25.24001 3.86039 1.000 59.71585 45 GLN B O 1
ATOM 2045 N N . ASP B 2 47 ? -36.80598 25.46685 2.59207 1.000 56.95156 46 ASP B N 1
ATOM 2046 C CA . ASP B 2 47 ? -35.91542 25.56124 3.74108 1.000 58.60156 46 ASP B CA 1
ATOM 2047 C C . ASP B 2 47 ? -36.12975 26.89802 4.44006 1.000 57.56156 46 ASP B C 1
ATOM 2048 O O . ASP B 2 47 ? -35.94640 27.95929 3.83416 1.000 58.71156 46 ASP B O 1
ATOM 2053 N N . LEU B 2 48 ? -36.52211 26.84778 5.71524 1.000 52.72327 47 LEU B N 1
ATOM 2054 C CA . LEU B 2 48 ? -36.80836 28.05937 6.47696 1.000 56.30327 47 LEU B CA 1
ATOM 2055 C C . LEU B 2 48 ? -35.57558 28.92098 6.71756 1.000 62.37327 47 LEU B C 1
ATOM 2056 O O . LEU B 2 48 ? -35.70489 29.99672 7.31298 1.000 62.56327 47 LEU B O 1
ATOM 2061 N N . GLY B 2 49 ? -34.39794 28.48512 6.27768 1.000 62.59587 48 GLY B N 1
ATOM 2062 C CA . GLY B 2 49 ? -33.19944 29.29015 6.38709 1.000 61.40587 48 GLY B CA 1
ATOM 2063 C C . GLY B 2 49 ? -32.90074 30.04933 5.11129 1.000 61.61587 48 GLY B C 1
ATOM 2064 O O . GLY B 2 49 ? -32.21075 31.07217 5.13772 1.000 63.45587 48 GLY B O 1
ATOM 2065 N N . GLN B 2 50 ? -33.41450 29.55786 3.98759 1.000 60.96152 49 GLN B N 1
ATOM 2066 C CA . GLN B 2 50 ? -33.19095 30.18753 2.69620 1.000 66.82152 49 GLN B CA 1
ATOM 2067 C C . GLN B 2 50 ? -34.24441 31.25801 2.42045 1.000 65.09152 49 GLN B C 1
ATOM 2068 O O . GLN B 2 50 ? -35.27356 31.34957 3.09348 1.000 61.44152 49 GLN B O 1
ATOM 2074 N N . SER B 2 51 ? -33.97506 32.07273 1.39653 1.000 66.53536 50 SER B N 1
ATOM 2075 C CA . SER B 2 51 ? -34.92265 33.10356 0.99110 1.000 64.38536 50 SER B CA 1
ATOM 2076 C C . SER B 2 51 ? -36.17737 32.51622 0.36124 1.000 62.07536 50 SER B C 1
ATOM 2077 O O . SER B 2 51 ? -37.18984 33.21709 0.25845 1.000 64.03536 50 SER B O 1
ATOM 2080 N N . GLY B 2 52 ? -36.13240 31.25393 -0.06700 1.000 55.99128 51 GLY B N 1
ATOM 2081 C CA . GLY B 2 52 ? -37.30541 30.60093 -0.62063 1.000 58.30128 51 GLY B CA 1
ATOM 2082 C C . GLY B 2 52 ? -38.44357 30.42866 0.36296 1.000 57.36128 51 GLY B C 1
ATOM 2083 O O . GLY B 2 52 ? -39.56085 30.10526 -0.05686 1.000 55.91128 51 GLY B O 1
ATOM 2084 N N . SER B 2 53 ? -38.19048 30.63274 1.65288 1.000 56.28867 52 SER B N 1
ATOM 2085 C CA . SER B 2 53 ? -39.21760 30.55152 2.67885 1.000 56.26867 52 SER B CA 1
ATOM 2086 C C . SER B 2 53 ? -39.75454 31.92020 3.07575 1.000 55.40867 52 SER B C 1
ATOM 2087 O O . SER B 2 53 ? -40.44015 32.03258 4.09665 1.000 53.51867 52 SER B O 1
ATOM 2090 N N . CYS B 2 54 ? -39.46056 32.96232 2.29396 1.000 55.57253 53 CYS B N 1
ATOM 2091 C CA . CYS B 2 54 ? -39.86393 34.33243 2.62481 1.000 60.18253 53 CYS B CA 1
ATOM 2092 C C . CYS B 2 54 ? -40.41203 34.98834 1.35765 1.000 61.86253 53 CYS B C 1
ATOM 2093 O O . CYS B 2 54 ? -39.67136 35.62577 0.60416 1.000 62.53253 53 CYS B O 1
ATOM 2096 N N . MET B 2 55 ? -41.71379 34.82813 1.13295 1.000 62.33867 54 MET B N 1
ATOM 2097 C CA . MET B 2 55 ? -42.38544 35.42825 -0.01063 1.000 59.70867 54 MET B CA 1
ATOM 2098 C C . MET B 2 55 ? -42.84558 36.83944 0.33022 1.000 64.43867 54 MET B C 1
ATOM 2099 O O . MET B 2 55 ? -43.36699 37.08827 1.42029 1.000 65.12867 54 MET B O 1
ATOM 2104 N N . MET B 2 56 ? -42.66299 37.76084 -0.61919 1.000 64.90680 55 MET B N 1
ATOM 2105 C CA . MET B 2 56 ? -43.02900 39.15291 -0.37603 1.000 66.71680 55 MET B CA 1
ATOM 2106 C C . MET B 2 56 ? -44.53986 39.34303 -0.32863 1.000 64.52680 55 MET B C 1
ATOM 2107 O O . MET B 2 56 ? -45.02669 40.24784 0.35901 1.000 66.12680 55 MET B O 1
ATOM 2112 N N . ARG B 2 57 ? -45.29287 38.51203 -1.04340 1.000 62.07968 56 ARG B N 1
ATOM 2113 C CA . ARG B 2 57 ? -46.74606 38.58731 -1.06845 1.000 62.19968 56 ARG B CA 1
ATOM 2114 C C . ARG B 2 57 ? -47.33007 37.27489 -0.56940 1.000 60.18968 56 ARG B C 1
ATOM 2115 O O . ARG B 2 57 ? -46.81211 36.19721 -0.87845 1.000 64.52968 56 ARG B O 1
ATOM 2123 N N . PHE B 2 58 ? -48.40859 37.36943 0.20197 1.000 56.42651 57 PHE B N 1
ATOM 2124 C CA . PHE B 2 58 ? -49.07532 36.19823 0.74966 1.000 50.78651 57 PHE B CA 1
ATOM 2125 C C . PHE B 2 58 ? -50.33414 35.87576 -0.04261 1.000 52.62651 57 PHE B C 1
ATOM 2126 O O . PHE B 2 58 ? -51.05398 36.77545 -0.48605 1.000 56.37651 57 PHE B O 1
ATOM 2134 N N . THR B 2 59 ? -50.59396 34.58193 -0.20540 1.000 48.96396 58 THR B N 1
ATOM 2135 C CA . THR B 2 59 ? -51.85121 34.09328 -0.74869 1.000 51.96396 58 THR B CA 1
ATOM 2136 C C . THR B 2 59 ? -51.99514 32.63199 -0.35543 1.000 53.69396 58 THR B C 1
ATOM 2137 O O . THR B 2 59 ? -51.00008 31.92603 -0.17121 1.000 53.07396 58 THR B O 1
ATOM 2141 N N . THR B 2 60 ? -53.24501 32.19053 -0.21120 1.000 55.80095 59 THR B N 1
ATOM 2142 C CA . THR B 2 60 ? -53.49217 30.80198 0.15468 1.000 51.76095 59 THR B CA 1
ATOM 2143 C C . THR B 2 60 ? -53.11785 29.83927 -0.96561 1.000 56.48095 59 THR B C 1
ATOM 2144 O O . THR B 2 60 ? -52.88183 28.65642 -0.69751 1.000 56.69095 59 THR B O 1
ATOM 2148 N N . MET B 2 61 ? -53.05357 30.31897 -2.20543 1.000 52.89856 60 MET B N 1
ATOM 2149 C CA . MET B 2 61 ? -52.64391 29.51222 -3.35401 1.000 52.95856 60 MET B CA 1
ATOM 2150 C C . MET B 2 61 ? -51.60820 30.29556 -4.15008 1.000 57.89856 60 MET B C 1
ATOM 2151 O O . MET B 2 61 ? -51.97186 31.13657 -4.99138 1.000 61.62856 60 MET B O 1
ATOM 2156 N N . PRO B 2 62 ? -50.31815 30.06401 -3.91022 1.000 55.05087 61 PRO B N 1
ATOM 2157 C CA . PRO B 2 62 ? -49.27048 30.82426 -4.60377 1.000 57.33087 61 PRO B CA 1
ATOM 2158 C C . PRO B 2 62 ? -48.83929 30.25888 -5.94846 1.000 61.91087 61 PRO B C 1
ATOM 2159 O O . PRO B 2 62 ? -47.89942 30.79924 -6.54228 1.000 66.41087 61 PRO B O 1
ATOM 2163 N N . TYR B 2 63 ? -49.48232 29.20480 -6.44850 1.000 61.89081 62 TYR B N 1
ATOM 2164 C CA . TYR B 2 63 ? -49.05263 28.56226 -7.68186 1.000 56.82081 62 TYR B CA 1
ATOM 2165 C C . TYR B 2 63 ? -50.27019 28.11341 -8.47961 1.000 58.49081 62 TYR B C 1
ATOM 2166 O O . TYR B 2 63 ? -51.41647 28.24278 -8.03913 1.000 59.72081 62 TYR B O 1
ATOM 2175 N N . MET B 2 64 ? -50.00582 27.58473 -9.67309 1.000 57.95026 63 MET B N 1
ATOM 2176 C CA . MET B 2 64 ? -51.03777 27.06271 -10.55557 1.000 58.58026 63 MET B CA 1
ATOM 2177 C C . MET B 2 64 ? -50.49095 25.84455 -11.28457 1.000 57.94026 63 MET B C 1
ATOM 2178 O O . MET B 2 64 ? -49.27876 25.68468 -11.44292 1.000 63.10026 63 MET B O 1
ATOM 2183 N N . LEU B 2 65 ? -51.39957 24.98424 -11.73130 1.000 59.91029 64 LEU B N 1
ATOM 2184 C CA . LEU B 2 65 ? -51.03320 23.78664 -12.47106 1.000 62.59029 64 LEU B CA 1
ATOM 2185 C C . LEU B 2 65 ? -51.20503 24.02024 -13.96655 1.000 68.29029 64 LEU B C 1
ATOM 2186 O O . LEU B 2 65 ? -52.07376 24.78083 -14.39773 1.000 71.50029 64 LEU B O 1
ATOM 2191 N N . CYS B 2 66 ? -50.36063 23.35807 -14.75508 1.000 65.41954 65 CYS B N 1
ATOM 2192 C CA . CYS B 2 66 ? -50.41566 23.43907 -16.20904 1.000 65.78954 65 CYS B CA 1
ATOM 2193 C C . CYS B 2 66 ? -50.17608 22.05199 -16.78422 1.000 63.40954 65 CYS B C 1
ATOM 2194 O O . CYS B 2 66 ? -49.15792 21.42304 -16.48180 1.000 62.19954 65 CYS B O 1
ATOM 2197 N N . ASP B 2 67 ? -51.10255 21.58294 -17.61381 1.000 68.07028 66 ASP B N 1
ATOM 2198 C CA . ASP B 2 67 ? -51.06642 20.22516 -18.13065 1.000 71.78028 66 ASP B CA 1
ATOM 2199 C C . ASP B 2 67 ? -50.42237 20.20477 -19.52097 1.000 73.53028 66 ASP B C 1
ATOM 2200 O O . ASP B 2 67 ? -49.74555 21.15754 -19.92254 1.000 71.46028 66 ASP B O 1
ATOM 2205 N N . ILE B 2 68 ? -50.63885 19.12110 -20.26805 1.000 73.04782 67 ILE B N 1
ATOM 2206 C CA . ILE B 2 68 ? -49.99512 18.95955 -21.56718 1.000 74.23782 67 ILE B CA 1
ATOM 2207 C C . ILE B 2 68 ? -50.81207 19.55367 -22.71108 1.000 80.99782 67 ILE B C 1
ATOM 2208 O O . ILE B 2 68 ? -50.26740 19.76383 -23.80456 1.000 84.85782 67 ILE B O 1
ATOM 2213 N N . THR B 2 69 ? -52.09446 19.84023 -22.49216 1.000 80.37281 68 THR B N 1
ATOM 2214 C CA . THR B 2 69 ? -52.93188 20.48568 -23.49587 1.000 79.35281 68 THR B CA 1
ATOM 2215 C C . THR B 2 69 ? -52.73216 21.99886 -23.53907 1.000 79.01281 68 THR B C 1
ATOM 2216 O O . THR B 2 69 ? -53.54746 22.70298 -24.14569 1.000 76.65281 68 THR B O 1
ATOM 2220 N N . ASN B 2 70 ? -51.67025 22.50372 -22.90672 1.000 81.41584 69 ASN B N 1
ATOM 2221 C CA . ASN B 2 70 ? -51.36004 23.93463 -22.87668 1.000 83.43584 69 ASN B CA 1
ATOM 2222 C C . ASN B 2 70 ? -52.50963 24.74539 -22.28337 1.000 85.60584 69 ASN B C 1
ATOM 2223 O O . ASN B 2 70 ? -52.89532 25.79118 -22.81016 1.000 85.99584 69 ASN B O 1
ATOM 2228 N N . VAL B 2 71 ? -53.06513 24.25431 -21.17731 1.000 84.42016 70 VAL B N 1
ATOM 2229 C CA . VAL B 2 71 ? -54.01339 25.01169 -20.37330 1.000 83.03016 70 VAL B CA 1
ATOM 2230 C C . VAL B 2 71 ? -53.51978 24.99159 -18.93404 1.000 77.79016 70 VAL B C 1
ATOM 2231 O O . VAL B 2 71 ? -52.85763 24.04470 -18.49731 1.000 77.12016 70 VAL B O 1
ATOM 2235 N N . CYS B 2 72 ? -53.82398 26.05841 -18.19988 1.000 79.05130 71 CYS B N 1
ATOM 2236 C CA . CYS B 2 72 ? -53.40931 26.18400 -16.80950 1.000 77.20130 71 CYS B CA 1
ATOM 2237 C C . CYS B 2 72 ? -54.62264 26.47880 -15.94205 1.000 76.14130 71 CYS B C 1
ATOM 2238 O O . CYS B 2 72 ? -55.44228 27.33654 -16.28570 1.000 75.09130 71 CYS B O 1
ATOM 2241 N N . HIS B 2 73 ? -54.73350 25.76811 -14.82358 1.000 75.25249 72 HIS B N 1
ATOM 2242 C CA . HIS B 2 73 ? -55.79417 25.98140 -13.84885 1.000 70.16249 72 HIS B CA 1
ATOM 2243 C C . HIS B 2 73 ? -55.20392 26.59235 -12.58623 1.000 65.97249 72 HIS B C 1
ATOM 2244 O O . HIS B 2 73 ? -54.19532 26.10228 -12.06683 1.000 64.79249 72 HIS B O 1
ATOM 2251 N N . PHE B 2 74 ? -55.83202 27.65859 -12.09797 1.000 66.76427 73 PHE B N 1
ATOM 2252 C CA . PHE B 2 74 ? -55.43526 28.31212 -10.85739 1.000 68.94427 73 PHE B CA 1
ATOM 2253 C C . PHE B 2 74 ? -56.60262 28.25083 -9.88504 1.000 69.12427 73 PHE B C 1
ATOM 2254 O O . PHE B 2 74 ? -57.69091 28.74986 -10.18867 1.000 70.12427 73 PHE B O 1
ATOM 2262 N N . ALA B 2 75 ? -56.37702 27.62656 -8.72871 1.000 66.39976 74 ALA B N 1
ATOM 2263 C CA . ALA B 2 75 ? -57.36703 27.50349 -7.65937 1.000 62.27976 74 ALA B CA 1
ATOM 2264 C C . ALA B 2 75 ? -58.65979 26.83680 -8.12235 1.000 62.97976 74 ALA B C 1
ATOM 2265 O O . ALA B 2 75 ? -59.71130 27.02276 -7.50169 1.000 63.94976 74 ALA B O 1
ATOM 2267 N N . GLN B 2 76 ? -58.60928 26.06162 -9.20605 1.000 59.90284 75 GLN B N 1
ATOM 2268 C CA . GLN B 2 76 ? -59.78615 25.34381 -9.68026 1.000 58.05284 75 GLN B CA 1
ATOM 2269 C C . GLN B 2 76 ? -59.95104 23.98531 -9.01510 1.000 58.49284 75 GLN B C 1
ATOM 2270 O O . GLN B 2 76 ? -61.07824 23.48624 -8.91543 1.000 60.08284 75 GLN B O 1
ATOM 2276 N N . ASN B 2 77 ? -58.85670 23.37720 -8.55695 1.000 57.93974 76 ASN B N 1
ATOM 2277 C CA . ASN B 2 77 ? -58.93024 22.09837 -7.86144 1.000 56.85974 76 ASN B CA 1
ATOM 2278 C C . ASN B 2 77 ? -58.45473 22.25217 -6.42204 1.000 50.74974 76 ASN B C 1
ATOM 2279 O O . ASN B 2 77 ? -58.37987 23.37194 -5.90601 1.000 51.32974 76 ASN B O 1
ATOM 2284 N N . ASN B 2 78 ? -58.12503 21.14238 -5.76922 1.000 54.77920 77 ASN B N 1
ATOM 2285 C CA . ASN B 2 78 ? -57.85837 21.11890 -4.33219 1.000 49.95920 77 ASN B CA 1
ATOM 2286 C C . ASN B 2 78 ? -56.36586 20.90064 -4.09297 1.000 49.54920 77 ASN B C 1
ATOM 2287 O O . ASN B 2 78 ? -55.89150 19.76670 -4.01495 1.000 59.07920 77 ASN B O 1
ATOM 2292 N N . ASP B 2 79 ? -55.63062 22.00121 -3.96471 1.000 45.80421 78 ASP B N 1
ATOM 2293 C CA . ASP B 2 79 ? -54.23093 21.96947 -3.57287 1.000 51.70421 78 ASP B CA 1
ATOM 2294 C C . ASP B 2 79 ? -54.03275 22.90209 -2.38565 1.000 51.57421 78 ASP B C 1
ATOM 2295 O O . ASP B 2 79 ? -54.88323 23.74281 -2.08244 1.000 53.47421 78 ASP B O 1
ATOM 2300 N N . ASP B 2 80 ? -52.89727 22.74520 -1.70967 1.000 52.86855 79 ASP B N 1
ATOM 2301 C CA . ASP B 2 80 ? -52.67400 23.38749 -0.42381 1.000 51.29855 79 ASP B CA 1
ATOM 2302 C C . ASP B 2 80 ? -51.37495 24.18184 -0.43183 1.000 50.77855 79 ASP B C 1
ATOM 2303 O O . ASP B 2 80 ? -50.51236 24.00528 -1.29612 1.000 51.84855 79 ASP B O 1
ATOM 2308 N N . SER B 2 81 ? -51.25332 25.06651 0.55684 1.000 48.64806 80 SER B N 1
ATOM 2309 C CA . SER B 2 81 ? -50.01655 25.78129 0.83312 1.000 51.91806 80 SER B CA 1
ATOM 2310 C C . SER B 2 81 ? -49.77208 25.75961 2.33596 1.000 48.76806 80 SER B C 1
ATOM 2311 O O . SER B 2 81 ? -50.69391 25.56359 3.13194 1.000 47.72806 80 SER B O 1
ATOM 2314 N N . LEU B 2 82 ? -48.51327 25.96152 2.71982 1.000 46.47454 81 LEU B N 1
ATOM 2315 C CA . LEU B 2 82 ? -48.09606 25.85932 4.11221 1.000 45.53454 81 LEU B CA 1
ATOM 2316 C C . LEU B 2 82 ? -47.30891 27.10052 4.50112 1.000 50.05454 81 LEU B C 1
ATOM 2317 O O . LEU B 2 82 ? -46.42910 27.54123 3.75463 1.000 50.70454 81 LEU B O 1
ATOM 2322 N N . TRP B 2 83 ? -47.62363 27.65606 5.66999 1.000 48.87694 82 TRP B N 1
ATOM 2323 C CA . TRP B 2 83 ? -46.97680 28.86299 6.16222 1.000 49.74694 82 TRP B CA 1
ATOM 2324 C C . TRP B 2 83 ? -46.69339 28.71722 7.64953 1.000 50.96694 82 TRP B C 1
ATOM 2325 O O . TRP B 2 83 ? -47.47327 28.09645 8.37753 1.000 50.11694 82 TRP B O 1
ATOM 2336 N N . LEU B 2 84 ? -45.57215 29.28259 8.09458 1.000 50.13129 83 LEU B N 1
ATOM 2337 C CA . LEU B 2 84 ? -45.31347 29.37904 9.52475 1.000 46.84129 83 LEU B CA 1
ATOM 2338 C C . LEU B 2 84 ? -46.37341 30.26156 10.17114 1.000 48.55129 83 LEU B C 1
ATOM 2339 O O . LEU B 2 84 ? -46.80276 31.26503 9.59541 1.000 51.45129 83 LEU B O 1
ATOM 2344 N N . SER B 2 85 ? -46.79871 29.88662 11.37246 1.000 50.98042 84 SER B N 1
ATOM 2345 C CA . SER B 2 85 ? -47.94849 30.51190 12.00604 1.000 49.71042 84 SER B CA 1
ATOM 2346 C C . SER B 2 85 ? -47.53803 31.33682 13.21902 1.000 52.12042 84 SER B C 1
ATOM 2347 O O . SER B 2 85 ? -46.45230 31.17132 13.78196 1.000 53.43042 84 SER B O 1
ATOM 2350 N N . THR B 2 86 ? -48.43634 32.23490 13.61120 1.000 53.22835 85 THR B N 1
ATOM 2351 C CA . THR B 2 86 ? -48.27501 33.06018 14.79626 1.000 51.83835 85 THR B CA 1
ATOM 2352 C C . THR B 2 86 ? -48.89918 32.37272 16.00823 1.000 54.51835 85 THR B C 1
ATOM 2353 O O . THR B 2 86 ? -49.54756 31.32931 15.90230 1.000 56.40835 85 THR B O 1
ATOM 2357 N N . ALA B 2 87 ? -48.69299 32.97493 17.17697 1.000 52.45005 86 ALA B N 1
ATOM 2358 C CA . ALA B 2 87 ? -49.25788 32.47136 18.42253 1.000 51.97005 86 ALA B CA 1
ATOM 2359 C C . ALA B 2 87 ? -50.71966 32.86082 18.61547 1.000 51.71005 86 ALA B C 1
ATOM 2360 O O . ALA B 2 87 ? -51.25826 32.65178 19.70787 1.000 55.61005 86 ALA B O 1
ATOM 2362 N N . GLU B 2 88 ? -51.36486 33.41438 17.59415 1.000 50.45157 87 GLU B N 1
ATOM 2363 C CA . GLU B 2 88 ? -52.76096 33.81832 17.71768 1.000 49.10157 87 GLU B CA 1
ATOM 2364 C C . GLU B 2 88 ? -53.65137 32.59743 17.92182 1.000 53.58157 87 GLU B C 1
ATOM 2365 O O . GLU B 2 88 ? -53.59114 31.65164 17.12693 1.000 53.86157 87 GLU B O 1
ATOM 2371 N N . PRO B 2 89 ? -54.48300 32.57663 18.96217 1.000 59.77091 88 PRO B N 1
ATOM 2372 C CA . PRO B 2 89 ? -55.36925 31.42618 19.17122 1.000 58.12091 88 PRO B CA 1
ATOM 2373 C C . PRO B 2 89 ? -56.48740 31.40165 18.14257 1.000 59.21091 88 PRO B C 1
ATOM 2374 O O . PRO B 2 89 ? -57.07091 32.43525 17.80846 1.000 60.29091 88 PRO B O 1
ATOM 2378 N N . MET B 2 90 ? -56.77858 30.20801 17.63428 1.000 66.48379 89 MET B N 1
ATOM 2379 C CA . MET B 2 90 ? -57.91390 30.05438 16.74325 1.000 68.41379 89 MET B CA 1
ATOM 2380 C C . MET B 2 90 ? -59.21298 30.26490 17.52145 1.000 63.69379 89 MET B C 1
ATOM 2381 O O . MET B 2 90 ? -59.27795 29.98387 18.72110 1.000 63.63379 89 MET B O 1
ATOM 2386 N N . PRO B 2 91 ? -60.25435 30.77996 16.86657 1.000 62.97080 90 PRO B N 1
ATOM 2387 C CA . PRO B 2 91 ? -61.50369 31.06803 17.58048 1.000 61.07080 90 PRO B CA 1
ATOM 2388 C C . PRO B 2 91 ? -62.11780 29.80780 18.17038 1.000 67.53080 90 PRO B C 1
ATOM 2389 O O . PRO B 2 91 ? -61.90958 28.69677 17.67732 1.000 64.96080 90 PRO B O 1
ATOM 2393 N N . MET B 2 92 ? -62.87998 29.99581 19.25163 1.000 72.55235 91 MET B N 1
ATOM 2394 C CA . MET B 2 92 ? -63.48443 28.86352 19.94402 1.000 74.79235 91 MET B CA 1
ATOM 2395 C C . MET B 2 92 ? -64.45667 28.09935 19.05572 1.000 72.05235 91 MET B C 1
ATOM 2396 O O . MET B 2 92 ? -64.70721 26.91458 19.30422 1.000 72.46235 91 MET B O 1
ATOM 2401 N N . THR B 2 93 ? -65.00224 28.74507 18.02280 1.000 68.47060 92 THR B N 1
ATOM 2402 C CA . THR B 2 93 ? -65.80850 28.04365 17.03270 1.000 63.13060 92 THR B CA 1
ATOM 2403 C C . THR B 2 93 ? -64.98454 27.07705 16.19042 1.000 64.47060 92 THR B C 1
ATOM 2404 O O . THR B 2 93 ? -65.56822 26.22691 15.50902 1.000 64.63060 92 THR B O 1
ATOM 2408 N N . MET B 2 94 ?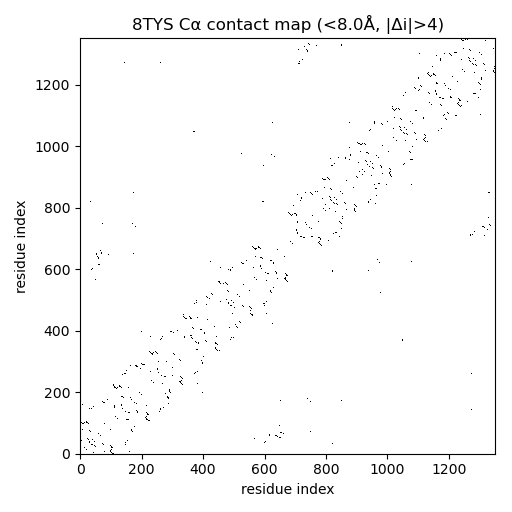 -63.65333 27.17987 16.24427 1.000 66.15549 93 MET B N 1
ATOM 2409 C CA . MET B 2 94 ? -62.73440 26.26840 15.55611 1.000 66.48549 93 MET B CA 1
ATOM 2410 C C . MET B 2 94 ? -63.11124 26.06805 14.08888 1.000 61.89549 93 MET B C 1
ATOM 2411 O O . MET B 2 94 ? -63.08561 24.95409 13.56082 1.000 65.24549 93 MET B O 1
ATOM 2416 N N . THR B 2 95 ? -63.46877 27.17184 13.42072 1.000 56.43339 94 THR B N 1
ATOM 2417 C CA . THR B 2 95 ? -63.74639 27.25716 11.99640 1.000 54.12339 94 THR B CA 1
ATOM 2418 C C . THR B 2 95 ? -62.54013 27.81695 11.24994 1.000 54.97339 94 THR B C 1
ATOM 2419 O O . THR B 2 95 ? -61.78392 28.62356 11.80035 1.000 58.24339 94 THR B O 1
ATOM 2423 N N . PRO B 2 96 ? -62.32470 27.38268 10.00666 1.000 50.10522 95 PRO B N 1
ATOM 2424 C CA . PRO B 2 96 ? -61.18651 27.89332 9.23015 1.000 52.47522 95 PRO B CA 1
ATOM 2425 C C . PRO B 2 96 ? -61.21687 29.41083 9.10388 1.000 54.37522 95 PRO B C 1
ATOM 2426 O O . PRO B 2 96 ? -62.27960 30.02549 8.98796 1.000 53.69522 95 PRO B O 1
ATOM 2430 N N . ILE B 2 97 ? -60.02860 30.00900 9.12568 1.000 48.48825 96 ILE B N 1
ATOM 2431 C CA . ILE B 2 97 ? -59.87378 31.45778 9.06617 1.000 49.69825 96 ILE B CA 1
ATOM 2432 C C . ILE B 2 97 ? -59.79006 31.89628 7.61072 1.000 49.58825 96 ILE B C 1
ATOM 2433 O O . ILE B 2 97 ? -59.03279 31.32076 6.82081 1.000 54.79825 96 ILE B O 1
ATOM 2438 N N . GLN B 2 98 ? -60.56942 32.91647 7.25492 1.000 47.48506 97 GLN B N 1
ATOM 2439 C CA . GLN B 2 98 ? -60.54363 33.49264 5.91859 1.000 51.15506 97 GLN B CA 1
ATOM 2440 C C . GLN B 2 98 ? -60.57184 35.01133 6.03014 1.000 52.69506 97 GLN B C 1
ATOM 2441 O O . GLN B 2 98 ? -60.74058 35.57521 7.11489 1.000 55.37506 97 GLN B O 1
ATOM 2447 N N . GLY B 2 99 ? -60.40341 35.67477 4.88664 1.000 47.32587 98 GLY B N 1
ATOM 2448 C CA . GLY B 2 99 ? -60.42509 37.12374 4.85548 1.000 48.65587 98 GLY B CA 1
ATOM 2449 C C . GLY B 2 99 ? -59.16561 37.74052 5.44582 1.000 54.35587 98 GLY B C 1
ATOM 2450 O O . GLY B 2 99 ? -58.10708 37.11362 5.54422 1.000 55.22587 98 GLY B O 1
ATOM 2451 N N . ARG B 2 100 ? -59.29801 39.00848 5.84265 1.000 56.07225 99 ARG B N 1
ATOM 2452 C CA . ARG B 2 100 ? -58.16154 39.74613 6.38061 1.000 57.64225 99 ARG B CA 1
ATOM 2453 C C . ARG B 2 100 ? -57.80317 39.33397 7.80020 1.000 55.72225 99 ARG B C 1
ATOM 2454 O O . ARG B 2 100 ? -56.76380 39.76971 8.30498 1.000 57.04225 99 ARG B O 1
ATOM 2462 N N . ASP B 2 101 ? -58.62584 38.51480 8.45739 1.000 56.41947 100 ASP B N 1
ATOM 2463 C CA . ASP B 2 101 ? -58.21269 37.94522 9.73350 1.000 58.22947 100 ASP B CA 1
ATOM 2464 C C . ASP B 2 101 ? -57.01667 37.01826 9.57602 1.000 54.79947 100 ASP B C 1
ATOM 2465 O O . ASP B 2 101 ? -56.37038 36.68110 10.57379 1.000 55.61947 100 ASP B O 1
ATOM 2470 N N . LEU B 2 102 ? -56.71037 36.60260 8.34375 1.000 56.12846 101 LEU B N 1
ATOM 2471 C CA . LEU B 2 102 ? -55.52017 35.80353 8.08039 1.000 50.46846 101 LEU B CA 1
ATOM 2472 C C . LEU B 2 102 ? -54.22969 36.55096 8.39628 1.000 57.55846 101 LEU B C 1
ATOM 2473 O O . LEU B 2 102 ? -53.18851 35.90957 8.57514 1.000 63.79846 101 LEU B O 1
ATOM 2478 N N . MET B 2 103 ? -54.26793 37.88655 8.46064 1.000 55.15669 102 MET B N 1
ATOM 2479 C CA . MET B 2 103 ? -53.07485 38.64250 8.83475 1.000 60.09669 102 MET B CA 1
ATOM 2480 C C . MET B 2 103 ? -52.57974 38.24332 10.21867 1.000 62.53669 102 MET B C 1
ATOM 2481 O O . MET B 2 103 ? -51.36987 38.22282 10.47392 1.000 66.03669 102 MET B O 1
ATOM 2486 N N . LYS B 2 104 ? -53.50358 37.92221 11.12489 1.000 57.94525 103 LYS B N 1
ATOM 2487 C CA . LYS B 2 104 ? -53.15835 37.60277 12.50330 1.000 55.51525 103 LYS B CA 1
ATOM 2488 C C . LYS B 2 104 ? -52.46345 36.25481 12.65166 1.000 54.59525 103 LYS B C 1
ATOM 2489 O O . LYS B 2 104 ? -51.88084 35.99632 13.71027 1.000 58.93525 103 LYS B O 1
ATOM 2495 N N . TYR B 2 105 ? -52.50621 35.39402 11.63233 1.000 54.58796 104 TYR B N 1
ATOM 2496 C CA . TYR B 2 105 ? -52.04061 34.02198 11.76778 1.000 50.34796 104 TYR B CA 1
ATOM 2497 C C . TYR B 2 105 ? -50.82533 33.67947 10.91814 1.000 52.32796 104 TYR B C 1
ATOM 2498 O O . TYR B 2 105 ? -50.23650 32.61261 11.12612 1.000 52.82796 104 TYR B O 1
ATOM 2507 N N . ILE B 2 106 ? -50.42877 34.53426 9.97989 1.000 53.11149 105 ILE B N 1
ATOM 2508 C CA . ILE B 2 106 ? -49.30852 34.25591 9.08772 1.000 50.15149 105 ILE B CA 1
ATOM 2509 C C . ILE B 2 106 ? -48.06274 34.93984 9.63399 1.000 54.72149 105 ILE B C 1
ATOM 2510 O O . ILE B 2 106 ? -48.06415 36.15421 9.87318 1.000 56.97149 105 ILE B O 1
ATOM 2515 N N . SER B 2 107 ? -47.00062 34.16223 9.82975 1.000 49.09471 106 SER B N 1
ATOM 2516 C CA . SER B 2 107 ? -45.74940 34.69460 10.34641 1.000 53.63471 106 SER B CA 1
ATOM 2517 C C . SER B 2 107 ? -45.07884 35.60776 9.32322 1.000 56.88471 106 SER B C 1
ATOM 2518 O O . SER B 2 107 ? -45.34398 35.54555 8.11950 1.000 56.36471 106 SER B O 1
ATOM 2521 N N . ARG B 2 108 ? -44.19638 36.46634 9.82364 1.000 60.96333 107 ARG B N 1
ATOM 2522 C CA . ARG B 2 108 ? -43.42186 37.37965 8.99932 1.000 60.75333 107 ARG B CA 1
ATOM 2523 C C . ARG B 2 108 ? -41.95807 36.95756 8.99043 1.000 59.97333 107 ARG B C 1
ATOM 2524 O O . ARG B 2 108 ? -41.50564 36.18400 9.83910 1.000 57.52333 107 ARG B O 1
ATOM 2532 N N . CYS B 2 109 ? -41.21573 37.47632 8.01419 1.000 60.96639 108 CYS B N 1
ATOM 2533 C CA . CYS B 2 109 ? -39.83433 37.06074 7.82478 1.000 62.18639 108 CYS B CA 1
ATOM 2534 C C . CYS B 2 109 ? -39.02785 38.18232 7.18940 1.000 61.87639 108 CYS B C 1
ATOM 2535 O O . CYS B 2 109 ? -39.57643 39.13721 6.63323 1.000 61.21639 108 CYS B O 1
ATOM 2538 N N . VAL B 2 110 ? -37.70321 38.04356 7.28091 1.000 63.13930 109 VAL B N 1
ATOM 2539 C CA . VAL B 2 110 ? -36.75684 38.91873 6.60282 1.000 63.05930 109 VAL B CA 1
ATOM 2540 C C . VAL B 2 110 ? -35.66793 38.05864 5.97787 1.000 62.72930 109 VAL B C 1
ATOM 2541 O O . VAL B 2 110 ? -35.40406 36.93472 6.41046 1.000 61.49930 109 VAL B O 1
ATOM 2545 N N . VAL B 2 111 ? -35.03525 38.60428 4.94367 1.000 67.53607 110 VAL B N 1
ATOM 2546 C CA . VAL B 2 111 ? -33.89962 37.97287 4.28177 1.000 68.29607 110 VAL B CA 1
ATOM 2547 C C . VAL B 2 111 ? -32.69873 38.89225 4.45079 1.000 72.11607 110 VAL B C 1
ATOM 2548 O O . VAL B 2 111 ? -32.74226 40.06009 4.04331 1.000 71.94607 110 VAL B O 1
ATOM 2552 N N . CYS B 2 112 ? -31.63340 38.37035 5.05328 1.000 72.62881 111 CYS B N 1
ATOM 2553 C CA . CYS B 2 112 ? -30.46725 39.16126 5.41720 1.000 76.55881 111 CYS B CA 1
ATOM 2554 C C . CYS B 2 112 ? -29.22197 38.60690 4.73961 1.000 76.05881 111 CYS B C 1
ATOM 2555 O O . CYS B 2 112 ? -29.02843 37.38911 4.67321 1.000 72.64881 111 CYS B O 1
ATOM 2558 N N . GLU B 2 113 ? -28.38115 39.50900 4.24138 1.000 74.98582 112 GLU B N 1
ATOM 2559 C CA . GLU B 2 113 ? -27.12482 39.15480 3.59626 1.000 78.06582 112 GLU B CA 1
ATOM 2560 C C . GLU B 2 113 ? -25.95953 39.42305 4.54072 1.000 80.20582 112 GLU B C 1
ATOM 2561 O O . GLU B 2 113 ? -25.96087 40.41118 5.28125 1.000 82.17582 112 GLU B O 1
ATOM 2567 N N . THR B 2 114 ? -24.97264 38.52878 4.52218 1.000 82.28376 113 THR B N 1
ATOM 2568 C CA . THR B 2 114 ? -23.77462 38.67773 5.33534 1.000 87.54376 113 THR B CA 1
ATOM 2569 C C . THR B 2 114 ? -22.56444 38.21748 4.53414 1.000 88.21376 113 THR B C 1
ATOM 2570 O O . THR B 2 114 ? -22.68962 37.62740 3.45796 1.000 88.29376 113 THR B O 1
ATOM 2574 N N . THR B 2 115 ? -21.37837 38.49204 5.07774 1.000 90.84026 114 THR B N 1
ATOM 2575 C CA . THR B 2 115 ? -20.13042 38.21796 4.37749 1.000 90.78026 114 THR B CA 1
ATOM 2576 C C . THR B 2 115 ? -19.61648 36.80089 4.59004 1.000 91.94026 114 THR B C 1
ATOM 2577 O O . THR B 2 115 ? -18.77850 36.33821 3.80738 1.000 92.49026 114 THR B O 1
ATOM 2581 N N . THR B 2 116 ? -20.09094 36.10684 5.61635 1.000 90.30963 115 THR B N 1
ATOM 2582 C CA . THR B 2 116 ? -19.67270 34.74642 5.92339 1.000 90.63963 115 THR B CA 1
ATOM 2583 C C . THR B 2 116 ? -20.88261 33.82107 5.85282 1.000 89.35963 115 THR B C 1
ATOM 2584 O O . THR B 2 116 ? -21.98307 34.22856 5.47553 1.000 90.14963 115 THR B O 1
ATOM 2588 N N . ARG B 2 117 ? -20.67286 32.56010 6.20931 1.000 90.46107 116 ARG B N 1
ATOM 2589 C CA . ARG B 2 117 ? -21.74043 31.57518 6.15250 1.000 87.43107 116 ARG B CA 1
ATOM 2590 C C . ARG B 2 117 ? -22.35968 31.37312 7.52903 1.000 84.91107 116 ARG B C 1
ATOM 2591 O O . ARG B 2 117 ? -21.74765 31.64581 8.56492 1.000 86.22107 116 ARG B O 1
ATOM 2599 N N . ILE B 2 118 ? -23.59701 30.88691 7.52049 1.000 78.75557 117 ILE B N 1
ATOM 2600 C CA . ILE B 2 118 ? -24.40258 30.72610 8.72294 1.000 75.50557 117 ILE B CA 1
ATOM 2601 C C . ILE B 2 118 ? -24.66760 29.24178 8.91745 1.000 71.52557 117 ILE B C 1
ATOM 2602 O O . ILE B 2 118 ? -25.07213 28.54974 7.97595 1.000 73.62557 117 ILE B O 1
ATOM 2607 N N . ILE B 2 119 ? -24.44178 28.75612 10.13642 1.000 72.45819 118 ILE B N 1
ATOM 2608 C CA . ILE B 2 119 ? -24.68945 27.36705 10.48863 1.000 72.86819 118 ILE B CA 1
ATOM 2609 C C . ILE B 2 119 ? -25.60030 27.33513 11.70790 1.000 72.30819 118 ILE B C 1
ATOM 2610 O O . ILE B 2 119 ? -25.88988 28.36033 12.32403 1.000 72.47819 118 ILE B O 1
ATOM 2615 N N . ALA B 2 120 ? -26.05574 26.13207 12.04727 1.000 69.41311 119 ALA B N 1
ATOM 2616 C CA . ALA B 2 120 ? -26.91219 25.92563 13.20575 1.000 66.22311 119 ALA B CA 1
ATOM 2617 C C . ALA B 2 120 ? -26.43696 24.69065 13.95223 1.000 67.99311 119 ALA B C 1
ATOM 2618 O O . ALA B 2 120 ? -26.27015 23.62506 13.35171 1.000 68.45311 119 ALA B O 1
ATOM 2620 N N . LEU B 2 121 ? -26.21787 24.83889 15.25461 1.000 69.60082 120 LEU B N 1
ATOM 2621 C CA . LEU B 2 121 ? -25.75099 23.75760 16.11057 1.000 68.37082 120 LEU B CA 1
ATOM 2622 C C . LEU B 2 121 ? -26.85130 23.38295 17.09162 1.000 64.08082 120 LEU B C 1
ATOM 2623 O O . LEU B 2 121 ? -27.47927 24.26182 17.69023 1.000 64.11082 120 LEU B O 1
ATOM 2628 N N . HIS B 2 122 ? -27.07843 22.08371 17.25456 1.000 63.08383 121 HIS B N 1
ATOM 2629 C CA . HIS B 2 122 ? -28.09373 21.56459 18.15944 1.000 65.65383 121 HIS B CA 1
ATOM 2630 C C . HIS B 2 122 ? -27.41333 20.83384 19.30797 1.000 69.67383 121 HIS B C 1
ATOM 2631 O O . HIS B 2 122 ? -26.49687 20.03547 19.08633 1.000 73.45383 121 HIS B O 1
ATOM 2638 N N . SER B 2 123 ? -27.86449 21.10879 20.53076 1.000 69.59517 122 SER B N 1
ATOM 2639 C CA . SER B 2 123 ? -27.21416 20.58662 21.72453 1.000 71.68517 122 SER B CA 1
ATOM 2640 C C . SER B 2 123 ? -27.78437 19.25601 22.19273 1.000 74.10517 122 SER B C 1
ATOM 2641 O O . SER B 2 123 ? -27.11104 18.54676 22.94996 1.000 74.70517 122 SER B O 1
ATOM 2644 N N . GLN B 2 124 ? -29.00363 18.91045 21.77276 1.000 74.31131 123 GLN B N 1
ATOM 2645 C CA . GLN B 2 124 ? -29.69193 17.69749 22.21999 1.000 71.93131 123 GLN B CA 1
ATOM 2646 C C . GLN B 2 124 ? -29.88248 17.67883 23.73446 1.000 75.70131 123 GLN B C 1
ATOM 2647 O O . GLN B 2 124 ? -29.98232 16.61255 24.34615 1.000 73.96131 123 GLN B O 1
ATOM 2653 N N . SER B 2 125 ? -29.92926 18.85769 24.34779 1.000 71.86529 124 SER B N 1
ATOM 2654 C CA . SER B 2 125 ? -30.11629 18.98417 25.78628 1.000 75.91529 124 SER B CA 1
ATOM 2655 C C . SER B 2 125 ? -30.84066 20.29778 26.05899 1.000 78.48529 124 SER B C 1
ATOM 2656 O O . SER B 2 125 ? -31.28269 20.98690 25.13448 1.000 78.23529 124 SER B O 1
ATOM 2659 N N . MET B 2 126 ? -30.96258 20.64681 27.33839 1.000 80.97137 125 MET B N 1
ATOM 2660 C CA . MET B 2 126 ? -31.58994 21.89986 27.73384 1.000 81.67137 125 MET B CA 1
ATOM 2661 C C . MET B 2 126 ? -30.62047 23.07371 27.73997 1.000 80.32137 125 MET B C 1
ATOM 2662 O O . MET B 2 126 ? -31.05633 24.21568 27.92089 1.000 81.02137 125 MET B O 1
ATOM 2667 N N . SER B 2 127 ? -29.32798 22.82473 27.54924 1.000 78.32141 126 SER B N 1
ATOM 2668 C CA . SER B 2 127 ? -28.32340 23.87844 27.56404 1.000 80.24141 126 SER B CA 1
ATOM 2669 C C . SER B 2 127 ? -28.15922 24.44911 26.16138 1.000 78.00141 126 SER B C 1
ATOM 2670 O O . SER B 2 127 ? -28.03898 23.69837 25.18861 1.000 75.97141 126 SER B O 1
ATOM 2673 N N . ILE B 2 128 ? -28.15133 25.77460 26.06462 1.000 82.56471 127 ILE B N 1
ATOM 2674 C CA . ILE B 2 128 ? -27.95576 26.47055 24.79469 1.000 78.99471 127 ILE B CA 1
ATOM 2675 C C . ILE B 2 128 ? -26.51189 26.29872 24.33799 1.000 80.28471 127 ILE B C 1
ATOM 2676 O O . ILE B 2 128 ? -25.58233 26.68653 25.06062 1.000 86.70471 127 ILE B O 1
ATOM 2681 N N . PRO B 2 129 ? -26.27684 25.72579 23.15995 1.000 79.38999 128 PRO B N 1
ATOM 2682 C CA . PRO B 2 129 ? -24.90000 25.47623 22.72354 1.000 80.37999 128 PRO B CA 1
ATOM 2683 C C . PRO B 2 129 ? -24.18039 26.76608 22.36235 1.000 86.26999 128 PRO B C 1
ATOM 2684 O O . PRO B 2 129 ? -24.77001 27.71589 21.84128 1.000 87.41999 128 PRO B O 1
ATOM 2688 N N . ASP B 2 130 ? -22.88386 26.78574 22.65439 1.000 83.99709 129 ASP B N 1
ATOM 2689 C CA . ASP B 2 130 ? -22.03252 27.91992 22.33089 1.000 88.92709 129 ASP B CA 1
ATOM 2690 C C . ASP B 2 130 ? -21.52708 27.83231 20.89564 1.000 87.96709 129 ASP B C 1
ATOM 2691 O O . ASP B 2 130 ? -21.36559 26.74484 20.33408 1.000 85.02709 129 ASP B O 1
ATOM 2696 N N . CYS B 2 131 ? -21.27402 29.00190 20.30191 1.000 92.46059 130 CYS B N 1
ATOM 2697 C CA . CYS B 2 131 ? -20.76078 29.03833 18.94380 1.000 92.33059 130 CYS B CA 1
ATOM 2698 C C . CYS B 2 131 ? -19.27694 28.67494 18.95347 1.000 94.23059 130 CYS B C 1
ATOM 2699 O O . CYS B 2 131 ? -18.56923 28.96030 19.92337 1.000 97.49059 130 CYS B O 1
ATOM 2702 N N . PRO B 2 132 ? -18.77927 28.03576 17.89063 1.000 92.50237 131 PRO B N 1
ATOM 2703 C CA . PRO B 2 132 ? -17.37305 27.60702 17.89178 1.000 92.91237 131 PRO B CA 1
ATOM 2704 C C . PRO B 2 132 ? -16.41220 28.78453 17.85603 1.000 96.06237 131 PRO B C 1
ATOM 2705 O O . PRO B 2 132 ? -16.84044 29.93858 17.75064 1.000 99.50237 131 PRO B O 1
ATOM 2709 N N . GLY B 2 133 ? -15.11316 28.50602 17.94587 1.000 95.16538 132 GLY B N 1
ATOM 2710 C CA . GLY B 2 133 ? -14.11777 29.55847 17.89977 1.000 94.10538 132 GLY B CA 1
ATOM 2711 C C . GLY B 2 133 ? -14.14141 30.30812 16.58494 1.000 92.55538 132 GLY B C 1
ATOM 2712 O O . GLY B 2 133 ? -14.04092 29.69837 15.51601 1.000 91.17538 132 GLY B O 1
ATOM 2713 N N . GLY B 2 134 ? -14.27460 31.63011 16.64566 1.000 94.79769 133 GLY B N 1
ATOM 2714 C CA . GLY B 2 134 ? -14.33630 32.43428 15.44644 1.000 100.11769 133 GLY B CA 1
ATOM 2715 C C . GLY B 2 134 ? -15.73169 32.69479 14.92614 1.000 102.52769 133 GLY B C 1
ATOM 2716 O O . GLY B 2 134 ? -15.87418 33.35358 13.88798 1.000 103.70769 133 GLY B O 1
ATOM 2717 N N . TRP B 2 135 ? -16.76244 32.20481 15.60815 1.000 99.45178 134 TRP B N 1
ATOM 2718 C CA . TRP B 2 135 ? -18.14142 32.36612 15.17755 1.000 98.64178 134 TRP B CA 1
ATOM 2719 C C . TRP B 2 135 ? -18.90017 33.27201 16.13907 1.000 99.30178 134 TRP B C 1
ATOM 2720 O O . TRP B 2 135 ? -18.66268 33.26405 17.35049 1.000 101.71178 134 TRP B O 1
ATOM 2731 N N . GLU B 2 136 ? -19.82058 34.05225 15.57974 1.000 100.48627 135 GLU B N 1
ATOM 2732 C CA . GLU B 2 136 ? -20.60993 35.02094 16.32531 1.000 97.62627 135 GLU B CA 1
ATOM 2733 C C . GLU B 2 136 ? -22.05015 34.54008 16.43980 1.000 91.09627 135 GLU B C 1
ATOM 2734 O O . GLU B 2 136 ? -22.63442 34.06170 15.46272 1.000 90.29627 135 GLU B O 1
ATOM 2740 N N . GLU B 2 137 ? -22.61951 34.67365 17.63535 1.000 94.27611 136 GLU B N 1
ATOM 2741 C CA . GLU B 2 137 ? -23.97849 34.21350 17.88581 1.000 89.19611 136 GLU B CA 1
ATOM 2742 C C . GLU B 2 137 ? -24.98646 35.21429 17.33586 1.000 89.35611 136 GLU B C 1
ATOM 2743 O O . GLU B 2 137 ? -24.88847 36.41726 17.59739 1.000 89.73611 136 GLU B O 1
ATOM 2749 N N . MET B 2 138 ? -25.96017 34.71047 16.57627 1.000 86.53544 137 MET B N 1
ATOM 2750 C CA . MET B 2 138 ? -27.04101 35.52908 16.03630 1.000 81.74544 137 MET B CA 1
ATOM 2751 C C . MET B 2 138 ? -28.31533 35.39598 16.86300 1.000 79.18544 137 MET B C 1
ATOM 2752 O O . MET B 2 138 ? -28.79786 36.37928 17.43227 1.000 81.95544 137 MET B O 1
ATOM 2757 N N . TRP B 2 139 ? -28.87150 34.18913 16.93723 1.000 73.30997 138 TRP B N 1
ATOM 2758 C CA . TRP B 2 139 ? -30.04238 33.93734 17.76198 1.000 74.84997 138 TRP B CA 1
ATOM 2759 C C . TRP B 2 139 ? -30.01983 32.49029 18.22889 1.000 75.75997 138 TRP B C 1
ATOM 2760 O O . TRP B 2 139 ? -29.27751 31.65661 17.70331 1.000 80.40997 138 TRP B O 1
ATOM 2771 N N . THR B 2 140 ? -30.84544 32.20444 19.23034 1.000 71.47530 139 THR B N 1
ATOM 2772 C CA . THR B 2 140 ? -30.99543 30.86563 19.77449 1.000 72.66530 139 THR B CA 1
ATOM 2773 C C . THR B 2 140 ? -32.45464 30.44374 19.67092 1.000 70.11530 139 THR B C 1
ATOM 2774 O O . THR B 2 140 ? -33.35266 31.27546 19.51586 1.000 74.80530 139 THR B O 1
ATOM 2778 N N . GLY B 2 141 ? -32.68745 29.13737 19.75541 1.000 69.74601 140 GLY B N 1
ATOM 2779 C CA . GLY B 2 141 ? -34.03997 28.63198 19.63849 1.000 68.70601 140 GLY B CA 1
ATOM 2780 C C . GLY B 2 141 ? -34.20327 27.17097 19.99785 1.000 67.66601 140 GLY B C 1
ATOM 2781 O O . GLY B 2 141 ? -33.53550 26.66368 20.90428 1.000 65.00601 140 GLY B O 1
ATOM 2782 N N . TYR B 2 142 ? -35.09366 26.48414 19.28406 1.000 66.56789 141 TYR B N 1
ATOM 2783 C CA . TYR B 2 142 ? -35.42620 25.09421 19.55763 1.000 63.18789 141 TYR B CA 1
ATOM 2784 C C . TYR B 2 142 ? -35.29550 24.27999 18.27883 1.000 62.14789 141 TYR B C 1
ATOM 2785 O O . TYR B 2 142 ? -35.59769 24.77029 17.18673 1.000 61.69789 141 TYR B O 1
ATOM 2794 N N . SER B 2 143 ? -34.84410 23.03574 18.42154 1.000 62.65867 142 SER B N 1
ATOM 2795 C CA . SER B 2 143 ? -34.48576 22.20766 17.27335 1.000 57.90867 142 SER B CA 1
ATOM 2796 C C . SER B 2 143 ? -35.74432 21.74429 16.54962 1.000 58.42867 142 SER B C 1
ATOM 2797 O O . SER B 2 143 ? -36.44347 20.84234 17.02051 1.000 64.22867 142 SER B O 1
ATOM 2800 N N . TYR B 2 144 ? -36.02018 22.34109 15.39263 1.000 50.92119 143 TYR B N 1
ATOM 2801 C CA . TYR B 2 144 ? -37.18614 22.00655 14.58336 1.000 52.71119 143 TYR B CA 1
ATOM 2802 C C . TYR B 2 144 ? -36.75237 21.09423 13.44140 1.000 54.08119 143 TYR B C 1
ATOM 2803 O O . TYR B 2 144 ? -35.94236 21.49312 12.59741 1.000 56.91119 143 TYR B O 1
ATOM 2812 N N . PHE B 2 145 ? -37.29150 19.87334 13.41617 1.000 53.53418 144 PHE B N 1
ATOM 2813 C CA . PHE B 2 145 ? -36.86145 18.85316 12.46342 1.000 54.08418 144 PHE B CA 1
ATOM 2814 C C . PHE B 2 145 ? -37.74212 18.81067 11.21784 1.000 53.79418 144 PHE B C 1
ATOM 2815 O O . PHE B 2 145 ? -37.24176 18.97033 10.10044 1.000 53.52418 144 PHE B O 1
ATOM 2823 N N . MET B 2 146 ? -39.04601 18.59953 11.38466 1.000 47.54028 145 MET B N 1
ATOM 2824 C CA . MET B 2 146 ? -39.94177 18.48625 10.23982 1.000 46.58028 145 MET B CA 1
ATOM 2825 C C . MET B 2 146 ? -41.38236 18.65211 10.70631 1.000 45.31028 145 MET B C 1
ATOM 2826 O O . MET B 2 146 ? -41.66532 18.77113 11.90143 1.000 46.00028 145 MET B O 1
ATOM 2831 N N . SER B 2 147 ? -42.29433 18.65484 9.73536 1.000 52.99427 146 SER B N 1
ATOM 2832 C CA . SER B 2 147 ? -43.72935 18.62076 9.97215 1.000 47.71427 146 SER B CA 1
ATOM 2833 C C . SER B 2 147 ? -44.35047 17.64815 8.98221 1.000 45.37427 146 SER B C 1
ATOM 2834 O O . SER B 2 147 ? -43.90619 17.55924 7.83500 1.000 42.57427 146 SER B O 1
ATOM 2837 N N . THR B 2 148 ? -45.37069 16.91727 9.42577 1.000 48.02552 147 THR B N 1
ATOM 2838 C CA . THR B 2 148 ? -46.00184 15.88840 8.61227 1.000 47.29552 147 THR B CA 1
ATOM 2839 C C . THR B 2 148 ? -47.49185 16.16299 8.45414 1.000 49.54552 147 THR B C 1
ATOM 2840 O O . THR B 2 148 ? -48.14293 16.69964 9.35543 1.000 49.01552 147 THR B O 1
ATOM 2844 N N . LEU B 2 149 ? -48.02284 15.79095 7.29516 1.000 49.44024 148 LEU B N 1
ATOM 2845 C CA . LEU B 2 149 ? -49.45192 15.82549 7.01320 1.000 47.94024 148 LEU B CA 1
ATOM 2846 C C . LEU B 2 149 ? -49.92576 14.41719 6.66624 1.000 47.05024 148 LEU B C 1
ATOM 2847 O O . LEU B 2 149 ? -49.13382 13.47584 6.57383 1.000 51.64024 148 LEU B O 1
ATOM 2852 N N . ASP B 2 150 ? -51.23455 14.27634 6.47623 1.000 44.47466 149 ASP B N 1
ATOM 2853 C CA . ASP B 2 150 ? -51.84131 12.97786 6.21299 1.000 44.92466 149 ASP B CA 1
ATOM 2854 C C . ASP B 2 150 ? -51.83737 12.69450 4.71469 1.000 48.35466 149 ASP B C 1
ATOM 2855 O O . ASP B 2 150 ? -52.42957 13.44640 3.93190 1.000 49.49466 149 ASP B O 1
ATOM 2860 N N . ASN B 2 151 ? -51.15195 11.61881 4.32328 1.000 43.62201 150 ASN B N 1
ATOM 2861 C CA . ASN B 2 151 ? -51.16768 11.03832 2.98211 1.000 47.65201 150 ASN B CA 1
ATOM 2862 C C . ASN B 2 151 ? -50.54610 11.93254 1.91686 1.000 49.14201 150 ASN B C 1
ATOM 2863 O O . ASN B 2 151 ? -50.71028 11.65825 0.72106 1.000 51.36201 150 ASN B O 1
ATOM 2868 N N . VAL B 2 152 ? -49.84070 12.99400 2.30417 1.000 44.71470 151 VAL B N 1
ATOM 2869 C CA . VAL B 2 152 ? -49.04721 13.78464 1.37166 1.000 46.50470 151 VAL B CA 1
ATOM 2870 C C . VAL B 2 152 ? -47.58315 13.84953 1.76928 1.000 47.31470 151 VAL B C 1
ATOM 2871 O O . VAL B 2 152 ? -46.79300 14.49572 1.07400 1.000 51.22470 151 VAL B O 1
ATOM 2875 N N . GLY B 2 153 ? -47.19640 13.20154 2.86456 1.000 42.91128 152 GLY B N 1
ATOM 2876 C CA . GLY B 2 153 ? -45.81398 13.19924 3.29437 1.000 44.74128 152 GLY B CA 1
ATOM 2877 C C . GLY B 2 153 ? -45.52037 14.22906 4.36316 1.000 46.56128 152 GLY B C 1
ATOM 2878 O O . GLY B 2 153 ? -46.06354 14.16076 5.46991 1.000 46.28128 152 GLY B O 1
ATOM 2879 N N . GLY B 2 154 ? -44.65895 15.18470 4.04276 1.000 47.80976 153 GLY B N 1
ATOM 2880 C CA . GLY B 2 154 ? -44.30544 16.21944 4.99107 1.000 46.33976 153 GLY B CA 1
ATOM 2881 C C . GLY B 2 154 ? -43.20999 17.10298 4.43727 1.000 46.00976 153 GLY B C 1
ATOM 2882 O O . GLY B 2 154 ? -42.71865 16.90804 3.32081 1.000 46.66976 153 GLY B O 1
ATOM 2883 N N . VAL B 2 155 ? -42.83602 18.08861 5.24932 1.000 49.07655 154 VAL B N 1
ATOM 2884 C CA . VAL B 2 155 ? -41.79682 19.05016 4.90508 1.000 44.98655 154 VAL B CA 1
ATOM 2885 C C . VAL B 2 155 ? -40.76359 19.05130 6.02444 1.000 46.78655 154 VAL B C 1
ATOM 2886 O O . VAL B 2 155 ? -41.12080 19.08838 7.20744 1.000 49.15655 154 VAL B O 1
ATOM 2890 N N . GLY B 2 156 ? -39.48771 18.97761 5.65407 1.000 45.54194 155 GLY B N 1
ATOM 2891 C CA . GLY B 2 156 ? -38.43331 18.86510 6.64240 1.000 43.82194 155 GLY B CA 1
ATOM 2892 C C . GLY B 2 156 ? -37.36045 19.92862 6.53878 1.000 50.36194 155 GLY B C 1
ATOM 2893 O O . GLY B 2 156 ? -37.23983 20.60713 5.51452 1.000 52.67194 155 GLY B O 1
ATOM 2894 N N . GLN B 2 157 ? -36.57089 20.07741 7.59926 1.000 51.30211 156 GLN B N 1
ATOM 2895 C CA . GLN B 2 157 ? -35.50129 21.06012 7.65998 1.000 51.45211 156 GLN B CA 1
ATOM 2896 C C . GLN B 2 157 ? -34.15177 20.36562 7.77541 1.000 54.55211 156 GLN B C 1
ATOM 2897 O O . GLN B 2 157 ? -34.02898 19.31209 8.40755 1.000 53.66211 156 GLN B O 1
ATOM 2903 N N . ASN B 2 158 ? -33.13838 20.96527 7.15481 1.000 54.83641 157 ASN B N 1
ATOM 2904 C CA . ASN B 2 158 ? -31.77216 20.48322 7.29928 1.000 55.72641 157 ASN B CA 1
ATOM 2905 C C . ASN B 2 158 ? -31.20135 20.97379 8.62391 1.000 57.09641 157 ASN B C 1
ATOM 2906 O O . ASN B 2 158 ? -31.29041 22.16304 8.94405 1.000 59.29641 157 ASN B O 1
ATOM 2911 N N . LEU B 2 159 ? -30.60830 20.05616 9.39073 1.000 58.83467 158 LEU B N 1
ATOM 2912 C CA . LEU B 2 159 ? -30.22546 20.35211 10.76712 1.000 58.77467 158 LEU B CA 1
ATOM 2913 C C . LEU B 2 159 ? -29.09541 21.36875 10.88481 1.000 62.70467 158 LEU B C 1
ATOM 2914 O O . LEU B 2 159 ? -28.86643 21.87834 11.98678 1.000 63.33467 158 LEU B O 1
ATOM 2919 N N . VAL B 2 160 ? -28.38846 21.68239 9.79964 1.000 59.28732 159 VAL B N 1
ATOM 2920 C CA . VAL B 2 160 ? -27.37257 22.72813 9.84973 1.000 61.65732 159 VAL B CA 1
ATOM 2921 C C . VAL B 2 160 ? -27.89925 24.06799 9.34336 1.000 63.41732 159 VAL B C 1
ATOM 2922 O O . VAL B 2 160 ? -27.26690 25.10461 9.59876 1.000 63.45732 159 VAL B O 1
ATOM 2926 N N . SER B 2 161 ? -29.02879 24.08067 8.64473 1.000 61.55792 160 SER B N 1
ATOM 2927 C CA . SER B 2 161 ? -29.62070 25.33616 8.21556 1.000 62.18792 160 SER B CA 1
ATOM 2928 C C . SER B 2 161 ? -30.21450 26.06878 9.41635 1.000 64.13792 160 SER B C 1
ATOM 2929 O O . SER B 2 161 ? -30.72711 25.43066 10.34172 1.000 65.10792 160 SER B O 1
ATOM 2932 N N . PRO B 2 162 ? -30.15229 27.40267 9.43911 1.000 62.49191 161 PRO B N 1
ATOM 2933 C CA . PRO B 2 162 ? -30.81361 28.14452 10.52465 1.000 66.31191 161 PRO B CA 1
ATOM 2934 C C . PRO B 2 162 ? -32.31700 27.93616 10.56530 1.000 67.72191 161 PRO B C 1
ATOM 2935 O O . PRO B 2 162 ? -32.93917 28.22133 11.59585 1.000 71.06191 161 PRO B O 1
ATOM 2939 N N . GLY B 2 163 ? -32.92050 27.44563 9.47984 1.000 69.98030 162 GLY B N 1
ATOM 2940 C CA . GLY B 2 163 ? -34.33810 27.13421 9.48605 1.000 63.49030 162 GLY B CA 1
ATOM 2941 C C . GLY B 2 163 ? -34.71585 26.00120 10.41560 1.000 62.50030 162 GLY B C 1
ATOM 2942 O O . GLY B 2 163 ? -35.89100 25.87414 10.77497 1.000 47.83030 162 GLY B O 1
ATOM 2943 N N . SER B 2 164 ? -33.75046 25.17322 10.80872 1.000 58.17161 163 SER B N 1
ATOM 2944 C CA . SER B 2 164 ? -33.98218 24.12028 11.78786 1.000 58.53161 163 SER B CA 1
ATOM 2945 C C . SER B 2 164 ? -33.88857 24.62312 13.22150 1.000 61.76161 163 SER B C 1
ATOM 2946 O O . SER B 2 164 ? -33.84172 23.80685 14.14807 1.000 67.75161 163 SER B O 1
ATOM 2949 N N . CYS B 2 165 ? -33.86242 25.94018 13.42474 1.000 55.17449 164 CYS B N 1
ATOM 2950 C CA . CYS B 2 165 ? -33.71307 26.54237 14.74907 1.000 59.46449 164 CYS B CA 1
ATOM 2951 C C . CYS B 2 165 ? -34.74431 27.66045 14.87420 1.000 58.60449 164 CYS B C 1
ATOM 2952 O O . CYS B 2 165 ? -34.44974 28.82459 14.58991 1.000 56.77449 164 CYS B O 1
ATOM 2955 N N . LEU B 2 166 ? -35.95180 27.30275 15.30596 1.000 59.11322 165 LEU B N 1
ATOM 2956 C CA . LEU B 2 166 ? -37.01486 28.28072 15.48911 1.000 57.58322 165 LEU B CA 1
ATOM 2957 C C . LEU B 2 166 ? -36.86655 28.95335 16.84710 1.000 64.07322 165 LEU B C 1
ATOM 2958 O O . LEU B 2 166 ? -36.66443 28.28227 17.86409 1.000 66.99322 165 LEU B O 1
ATOM 2963 N N . GLU B 2 167 ? -36.97562 30.28357 16.86052 1.000 67.13598 166 GLU B N 1
ATOM 2964 C CA . GLU B 2 167 ? -36.73672 31.04302 18.08145 1.000 61.39598 166 GLU B CA 1
ATOM 2965 C C . GLU B 2 167 ? -37.81043 30.81423 19.13689 1.000 58.19598 166 GLU B C 1
ATOM 2966 O O . GLU B 2 167 ? -37.55062 31.04219 20.32274 1.000 65.88598 166 GLU B O 1
ATOM 2972 N N . GLU B 2 168 ? -38.99950 30.36563 18.74217 1.000 62.09125 167 GLU B N 1
ATOM 2973 C CA . GLU B 2 168 ? -40.07693 30.07795 19.67894 1.000 65.70125 167 GLU B CA 1
ATOM 2974 C C . GLU B 2 168 ? -40.63334 28.69297 19.39071 1.000 60.01125 167 GLU B C 1
ATOM 2975 O O . GLU B 2 168 ? -40.91527 28.36167 18.23477 1.000 61.03125 167 GLU B O 1
ATOM 2981 N N . PHE B 2 169 ? -40.80028 27.89472 20.44105 1.000 58.13914 168 PHE B N 1
ATOM 2982 C CA . PHE B 2 169 ? -41.34033 26.55187 20.29454 1.000 57.10914 168 PHE B CA 1
ATOM 2983 C C . PHE B 2 169 ? -42.85010 26.60044 20.10967 1.000 59.50914 168 PHE B C 1
ATOM 2984 O O . PHE B 2 169 ? -43.55536 27.33123 20.81080 1.000 63.77914 168 PHE B O 1
ATOM 2992 N N . ARG B 2 170 ? -43.34346 25.81174 19.15836 1.000 56.58897 169 ARG B N 1
ATOM 2993 C CA . ARG B 2 170 ? -44.76880 25.73489 18.87222 1.000 57.84897 169 ARG B CA 1
ATOM 2994 C C . ARG B 2 170 ? -45.15449 24.27968 18.66912 1.000 57.09897 169 ARG B C 1
ATOM 2995 O O . ARG B 2 170 ? -44.47762 23.55434 17.93469 1.000 59.97897 169 ARG B O 1
ATOM 3003 N N . ALA B 2 171 ? -46.23746 23.85349 19.32180 1.000 57.38608 170 ALA B N 1
ATOM 3004 C CA . ALA B 2 171 ? -46.77709 22.52955 19.03768 1.000 51.94608 170 ALA B CA 1
ATOM 3005 C C . ALA B 2 171 ? -47.33784 22.45910 17.62481 1.000 53.03608 170 ALA B C 1
ATOM 3006 O O . ALA B 2 171 ? -47.29318 21.39888 16.99091 1.000 55.83608 170 ALA B O 1
ATOM 3008 N N . GLN B 2 172 ? -47.85952 23.57534 17.11811 1.000 48.27786 171 GLN B N 1
ATOM 3009 C CA . GLN B 2 172 ? -48.38524 23.67841 15.75773 1.000 45.40786 171 GLN B CA 1
ATOM 3010 C C . GLN B 2 172 ? -47.76344 24.90701 15.10811 1.000 46.72786 171 GLN B C 1
ATOM 3011 O O . GLN B 2 172 ? -48.38960 25.97342 15.04010 1.000 51.13786 171 GLN B O 1
ATOM 3017 N N . PRO B 2 173 ? -46.52410 24.79630 14.61965 1.000 46.16704 172 PRO B N 1
ATOM 3018 C CA . PRO B 2 173 ? -45.86765 25.95925 14.00816 1.000 46.22704 172 PRO B CA 1
ATOM 3019 C C . PRO B 2 173 ? -46.30667 26.24134 12.58246 1.000 46.27704 172 PRO B C 1
ATOM 3020 O O . PRO B 2 173 ? -46.04679 27.34431 12.08321 1.000 50.87704 172 PRO B O 1
ATOM 3024 N N . VAL B 2 174 ? -46.97069 25.29953 11.91924 1.000 46.59493 173 VAL B N 1
ATOM 3025 C CA . VAL B 2 174 ? -47.33122 25.42754 10.51384 1.000 46.38493 173 VAL B CA 1
ATOM 3026 C C . VAL B 2 174 ? -48.84599 25.37439 10.38955 1.000 45.04493 173 VAL B C 1
ATOM 3027 O O . VAL B 2 174 ? -49.50199 24.53598 11.01762 1.000 47.82493 173 VAL B O 1
ATOM 3031 N N . ILE B 2 175 ? -49.39654 26.27190 9.57762 1.000 42.39227 174 ILE B N 1
ATOM 3032 C CA . ILE B 2 175 ? -50.82608 26.31704 9.30404 1.000 45.50227 174 ILE B CA 1
ATOM 3033 C C . ILE B 2 175 ? -51.04181 25.95710 7.83951 1.000 47.97227 174 ILE B C 1
ATOM 3034 O O . ILE B 2 175 ? -50.18929 26.21622 6.98160 1.000 53.79227 174 ILE B O 1
ATOM 3039 N N . GLU B 2 176 ? -52.18551 25.33870 7.55768 1.000 46.41806 175 GLU B N 1
ATOM 3040 C CA . GLU B 2 176 ? -52.50622 24.82929 6.23105 1.000 45.43806 175 GLU B CA 1
ATOM 3041 C C . GLU B 2 176 ? -53.55608 25.71712 5.57916 1.000 47.20806 175 GLU B C 1
ATOM 3042 O O . GLU B 2 176 ? -54.59592 25.99961 6.18266 1.000 46.79806 175 GLU B O 1
ATOM 3048 N N . CYS B 2 177 ? -53.28506 26.14249 4.34649 1.000 49.68678 176 CYS B N 1
ATOM 3049 C CA . CYS B 2 177 ? -54.18662 26.98660 3.57718 1.000 47.02678 176 CYS B CA 1
ATOM 3050 C 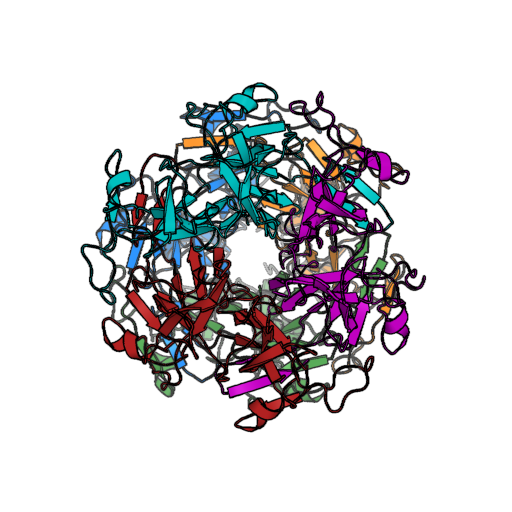C . CYS B 2 177 ? -54.58161 26.28333 2.28629 1.000 47.29678 176 CYS B C 1
ATOM 3051 O O . CYS B 2 177 ? -53.79814 25.52418 1.70943 1.000 51.72678 176 CYS B O 1
ATOM 3054 N N . HIS B 2 178 ? -55.80136 26.55147 1.83039 1.000 45.37226 177 HIS B N 1
ATOM 3055 C CA . HIS B 2 178 ? -56.35647 25.90411 0.65325 1.000 45.02226 177 HIS B CA 1
ATOM 3056 C C . HIS B 2 178 ? -56.62063 26.93082 -0.43818 1.000 47.36226 177 HIS B C 1
ATOM 3057 O O . HIS B 2 178 ? -56.68127 28.13653 -0.18661 1.000 44.47226 177 HIS B O 1
ATOM 3064 N N . GLY B 2 179 ? -56.80027 26.43105 -1.66217 1.000 48.59531 178 GLY B N 1
ATOM 3065 C CA . GLY B 2 179 ? -57.15779 27.29756 -2.77054 1.000 48.27531 178 GLY B CA 1
ATOM 3066 C C . GLY B 2 179 ? -58.48389 28.00449 -2.58808 1.000 49.50531 178 GLY B C 1
ATOM 3067 O O . GLY B 2 179 ? -58.76596 28.97074 -3.30463 1.000 55.36531 178 GLY B O 1
ATOM 3068 N N . HIS B 2 180 ? -59.30534 27.54606 -1.63987 1.000 51.87208 179 HIS B N 1
ATOM 3069 C CA . HIS B 2 180 ? -60.57513 28.20022 -1.35137 1.000 52.10208 179 HIS B CA 1
ATOM 3070 C C . HIS B 2 180 ? -60.39494 29.56665 -0.70557 1.000 54.88208 179 HIS B C 1
ATOM 3071 O O . HIS B 2 180 ? -61.35439 30.34275 -0.65285 1.000 58.97208 179 HIS B O 1
ATOM 3078 N N . GLY B 2 181 ? -59.20302 29.87311 -0.20906 1.000 53.21391 180 GLY B N 1
ATOM 3079 C CA . GLY B 2 181 ? -58.95119 31.13128 0.45656 1.000 54.85391 180 GLY B CA 1
ATOM 3080 C C . GLY B 2 181 ? -59.06238 31.09505 1.96317 1.000 56.03391 180 GLY B C 1
ATOM 3081 O O . GLY B 2 181 ? -59.29349 32.14623 2.57166 1.000 59.23391 180 GLY B O 1
ATOM 3082 N N . ARG B 2 182 ? -58.89761 29.92920 2.58215 1.000 55.55810 181 ARG B N 1
ATOM 3083 C CA . ARG B 2 182 ? -59.01568 29.78262 4.02257 1.000 52.88810 181 ARG B CA 1
ATOM 3084 C C . ARG B 2 182 ? -57.83347 28.99016 4.56219 1.000 51.89810 181 ARG B C 1
ATOM 3085 O O . ARG B 2 182 ? -57.19602 28.21493 3.84525 1.000 55.31810 181 ARG B O 1
ATOM 3093 N N . CYS B 2 183 ? -57.54419 29.20283 5.84353 1.000 46.57925 182 CYS B N 1
ATOM 3094 C CA . CYS B 2 183 ? -56.48952 28.48608 6.54137 1.000 47.12925 182 CYS B CA 1
ATOM 3095 C C . CYS B 2 183 ? -57.01725 28.00087 7.88426 1.000 48.62925 182 CYS B C 1
ATOM 3096 O O . CYS B 2 183 ? -57.95778 28.56875 8.44613 1.000 50.13925 182 CYS B O 1
ATOM 3099 N N . ASN B 2 184 ? -56.39259 26.94363 8.39721 1.000 44.27388 183 ASN B N 1
ATOM 3100 C CA . ASN B 2 184 ? -56.78606 26.35172 9.66951 1.000 49.17388 183 ASN B CA 1
ATOM 3101 C C . ASN B 2 184 ? -55.75644 25.29711 10.04603 1.000 49.55388 183 ASN B C 1
ATOM 3102 O O . ASN B 2 184 ? -54.95162 24.86657 9.21509 1.000 54.25388 183 ASN B O 1
ATOM 3107 N N . TYR B 2 185 ? -55.78756 24.89372 11.31235 1.000 45.33388 184 TYR B N 1
ATOM 3108 C CA . TYR B 2 185 ? -55.04385 23.72941 11.76600 1.000 45.88388 184 TYR B CA 1
ATOM 3109 C C . TYR B 2 185 ? -55.91032 22.49024 11.60744 1.000 48.79388 184 TYR B C 1
ATOM 3110 O O . TYR B 2 185 ? -57.12649 22.53757 11.81333 1.000 55.77388 184 TYR B O 1
ATOM 3119 N N . TYR B 2 186 ? -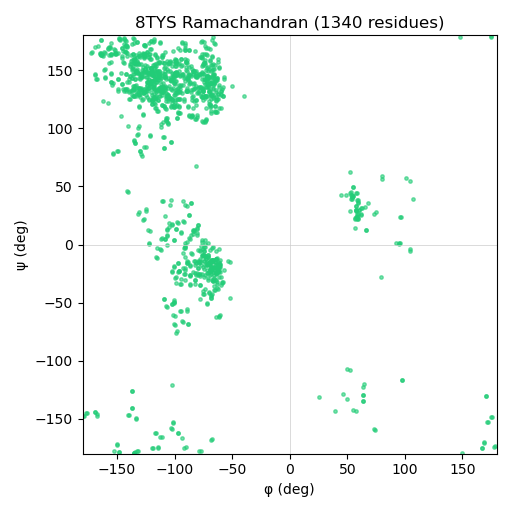55.28054 21.38289 11.23393 1.000 40.23092 185 TYR B N 1
ATOM 3120 C CA . TYR B 2 186 ? -55.97854 20.11894 11.08058 1.000 36.74092 185 TYR B CA 1
ATOM 3121 C C . TYR B 2 186 ? -55.23583 19.04470 11.85917 1.000 42.35092 185 TYR B C 1
ATOM 3122 O O . TYR B 2 186 ? -54.00935 19.08316 11.98623 1.000 45.60092 185 TYR B O 1
ATOM 3131 N N . ASP B 2 187 ? -56.00495 18.09386 12.39591 1.000 47.36559 186 ASP B N 1
ATOM 3132 C CA . ASP B 2 187 ? -55.48446 17.19287 13.41960 1.000 49.72559 186 ASP B CA 1
ATOM 3133 C C . ASP B 2 187 ? -54.27118 16.40868 12.93832 1.000 50.20559 186 ASP B C 1
ATOM 3134 O O . ASP B 2 187 ? -53.37917 16.09916 13.73608 1.000 55.17559 186 ASP B O 1
ATOM 3139 N N . ALA B 2 188 ? -54.20900 16.08623 11.64612 1.000 51.06996 187 ALA B N 1
ATOM 3140 C CA . ALA B 2 188 ? -53.09116 15.29907 11.14110 1.000 50.55996 187 ALA B CA 1
ATOM 3141 C C . ALA B 2 188 ? -51.79056 16.08946 11.09475 1.000 49.17996 187 ALA B C 1
ATOM 3142 O O . ALA B 2 188 ? -50.71877 15.48452 10.98814 1.000 54.20996 187 ALA B O 1
ATOM 3144 N N . LEU B 2 189 ? -51.85756 17.41830 11.16233 1.000 48.07428 188 LEU B N 1
ATOM 3145 C CA . LEU B 2 189 ? -50.65650 18.24428 11.19010 1.000 48.91428 188 LEU B CA 1
ATOM 3146 C C . LEU B 2 189 ? -49.84483 17.98838 12.45325 1.000 49.85428 188 LEU B C 1
ATOM 3147 O O . LEU B 2 189 ? -50.29910 18.28776 13.56234 1.000 52.70428 188 LEU B O 1
ATOM 3152 N N . ALA B 2 190 ? -48.64587 17.43621 12.29532 1.000 40.82779 189 ALA B N 1
ATOM 3153 C CA . ALA B 2 190 ? -47.75104 17.16555 13.40774 1.000 51.14779 189 ALA B CA 1
ATOM 3154 C C . ALA B 2 190 ? -46.43550 17.90508 13.20512 1.000 58.11779 189 ALA B C 1
ATOM 3155 O O . ALA B 2 190 ? -46.08452 18.29741 12.08957 1.000 59.13779 189 ALA B O 1
ATOM 3157 N N . SER B 2 191 ? -45.70834 18.09428 14.30448 1.000 53.59556 190 SER B N 1
ATOM 3158 C CA . SER B 2 191 ? -44.41049 18.75572 14.28603 1.000 51.47556 190 SER B CA 1
ATOM 3159 C C . SER B 2 191 ? -43.41329 17.90048 15.05038 1.000 53.98556 190 SER B C 1
ATOM 3160 O O . SER B 2 191 ? -43.71420 17.42597 16.14993 1.000 59.36556 190 SER B O 1
ATOM 3163 N N . PHE B 2 192 ? -42.23071 17.71134 14.47384 1.000 50.47779 191 PHE B N 1
ATOM 3164 C CA . PHE B 2 192 ? -41.18584 16.89561 15.07342 1.000 48.83779 191 PHE B CA 1
ATOM 3165 C C . PHE B 2 192 ? -40.02003 17.77269 15.50449 1.000 51.84779 191 PHE B C 1
ATOM 3166 O O . PHE B 2 192 ? -39.59376 18.66605 14.76584 1.000 51.97779 191 PHE B O 1
ATOM 3174 N N . TRP B 2 193 ? -39.51120 17.51061 16.70524 1.000 56.49073 192 TRP B N 1
ATOM 3175 C CA . TRP B 2 193 ? -38.41120 18.26751 17.27888 1.000 57.30073 192 TRP B CA 1
ATOM 3176 C C . TRP B 2 193 ? -37.38440 17.30020 17.84713 1.000 64.35073 192 TRP B C 1
ATOM 3177 O O . TRP B 2 193 ? -37.72743 16.20360 18.29540 1.000 69.06073 192 TRP B O 1
ATOM 3188 N N . LEU B 2 194 ? -36.12018 17.71470 17.82702 1.000 62.41140 193 LEU B N 1
ATOM 3189 C CA . LEU B 2 194 ? -35.06976 16.92331 18.45409 1.000 63.61140 193 LEU B CA 1
ATOM 3190 C C . LEU B 2 194 ? -35.27509 16.89804 19.96264 1.000 67.01140 193 LEU B C 1
ATOM 3191 O O . LEU B 2 194 ? -35.55040 17.93112 20.58062 1.000 68.65140 193 LEU B O 1
ATOM 3196 N N . THR B 2 195 ? -35.14908 15.71553 20.55322 1.000 68.47236 194 THR B N 1
ATOM 3197 C CA . THR B 2 195 ? -35.38972 15.54835 21.97589 1.000 68.59236 194 THR B CA 1
ATOM 3198 C C . THR B 2 195 ? -34.10186 15.73953 22.77309 1.000 72.53236 194 THR B C 1
ATOM 3199 O O . THR B 2 195 ? -32.99605 15.77761 22.22905 1.000 75.28236 194 THR B O 1
ATOM 3203 N N . VAL B 2 196 ? -34.26265 15.86530 24.08661 1.000 75.93433 195 VAL B N 1
ATOM 3204 C CA . VAL B 2 196 ? -33.12647 15.95499 24.99673 1.000 75.41433 195 VAL B CA 1
ATOM 3205 C C . VAL B 2 196 ? -32.60893 14.54703 25.25763 1.000 77.93433 195 VAL B C 1
ATOM 3206 O O . VAL B 2 196 ? -33.36008 13.66836 25.69373 1.000 78.95433 195 VAL B O 1
ATOM 3210 N N . ILE B 2 197 ? -31.32464 14.33043 24.98923 1.000 80.32069 196 ILE B N 1
ATOM 3211 C CA . ILE B 2 197 ? -30.68470 13.03167 25.15686 1.000 81.80069 196 ILE B CA 1
ATOM 3212 C C . ILE B 2 197 ? -29.44622 13.24220 26.01345 1.000 87.73069 196 ILE B C 1
ATOM 3213 O O . ILE B 2 197 ? -28.48324 13.87668 25.56825 1.000 86.98069 196 ILE B O 1
ATOM 3218 N N . GLU B 2 198 ? -29.46849 12.73170 27.24012 1.000 85.95675 197 GLU B N 1
ATOM 3219 C CA . GLU B 2 198 ? -28.25899 12.76453 28.04406 1.000 89.80675 197 GLU B CA 1
ATOM 3220 C C . GLU B 2 198 ? -27.27262 11.71119 27.54470 1.000 91.21675 197 GLU B C 1
ATOM 3221 O O . GLU B 2 198 ? -27.64479 10.73050 26.89441 1.000 91.56675 197 GLU B O 1
ATOM 3227 N N . GLU B 2 199 ? -25.99254 11.93228 27.85552 1.000 91.71635 198 GLU B N 1
ATOM 3228 C CA . GLU B 2 199 ? -24.93969 11.05394 27.35256 1.000 91.48635 198 GLU B CA 1
ATOM 3229 C C . GLU B 2 199 ? -25.10139 9.61553 27.83228 1.000 88.87635 198 GLU B C 1
ATOM 3230 O O . GLU B 2 199 ? -24.66329 8.68453 27.14689 1.000 84.25635 198 GLU B O 1
ATOM 3236 N N . GLN B 2 200 ? -25.72219 9.40533 28.99276 1.000 93.02069 199 GLN B N 1
ATOM 3237 C CA . GLN B 2 200 ? -25.90895 8.04768 29.48950 1.000 94.70069 199 GLN B CA 1
ATOM 3238 C C . GLN B 2 200 ? -27.11613 7.34716 28.87852 1.000 91.66069 199 GLN B C 1
ATOM 3239 O O . GLN B 2 200 ? -27.22862 6.12336 29.00686 1.000 92.15069 199 GLN B O 1
ATOM 3245 N N . ASP B 2 201 ? -28.01457 8.08188 28.22709 1.000 92.30639 200 ASP B N 1
ATOM 3246 C CA . ASP B 2 201 ? -29.20483 7.51067 27.61129 1.000 87.30639 200 ASP B CA 1
ATOM 3247 C C . ASP B 2 201 ? -29.01423 7.18655 26.13572 1.000 85.26639 200 ASP B C 1
ATOM 3248 O O . ASP B 2 201 ? -29.99779 6.88765 25.44978 1.000 82.21639 200 ASP B O 1
ATOM 3253 N N . GLN B 2 202 ? -27.77683 7.23582 25.63660 1.000 79.73552 201 GLN B N 1
ATOM 3254 C CA . GLN B 2 202 ? -27.54913 7.12433 24.20173 1.000 78.63552 201 GLN B CA 1
ATOM 3255 C C . GLN B 2 202 ? -27.91867 5.74660 23.66986 1.000 81.00552 201 GLN B C 1
ATOM 3256 O O . GLN B 2 202 ? -28.32649 5.62158 22.50914 1.000 83.16552 201 GLN B O 1
ATOM 3262 N N . PHE B 2 203 ? -27.79515 4.70948 24.49782 1.000 84.37857 202 PHE B N 1
ATOM 3263 C CA . PHE B 2 203 ? -28.06127 3.34088 24.07497 1.000 78.89857 202 PHE B CA 1
ATOM 3264 C C . PHE B 2 203 ? -28.96715 2.62428 25.06850 1.000 80.86857 202 PHE B C 1
ATOM 3265 O O . PHE B 2 203 ? -28.92112 1.39778 25.18954 1.000 84.13857 202 PHE B O 1
ATOM 3273 N N . VAL B 2 204 ? -29.78864 3.38136 25.78942 1.000 77.89919 203 VAL B N 1
ATOM 3274 C CA . VAL B 2 204 ? -30.82368 2.83408 26.65638 1.000 77.40919 203 VAL B CA 1
ATOM 3275 C C . VAL B 2 204 ? -32.14611 2.92459 25.91139 1.000 74.74919 203 VAL B C 1
ATOM 3276 O O . VAL B 2 204 ? -32.36260 3.83467 25.10133 1.000 72.02919 203 VAL B O 1
ATOM 3280 N N . GLN B 2 205 ? -33.02675 1.96142 26.16019 1.000 75.19623 204 GLN B N 1
ATOM 3281 C CA . GLN B 2 205 ? -34.34034 1.98063 25.53261 1.000 72.33623 204 GLN B CA 1
ATOM 3282 C C . GLN B 2 205 ? -35.06839 3.27689 25.88216 1.000 73.70623 204 GLN B C 1
ATOM 3283 O O . GLN B 2 205 ? -35.15345 3.63473 27.06640 1.000 74.33623 204 GLN B O 1
ATOM 3289 N N . PRO B 2 206 ? -35.57798 4.01495 24.89471 1.000 73.71269 205 PRO B N 1
ATOM 3290 C CA . PRO B 2 206 ? -36.24984 5.28551 25.19479 1.000 72.24269 205 PRO B CA 1
ATOM 3291 C C . PRO B 2 206 ? -37.49014 5.05972 26.04469 1.000 78.54269 205 PRO B C 1
ATOM 3292 O O . PRO B 2 206 ? -38.20983 4.07301 25.87793 1.000 80.70269 205 PRO B O 1
ATOM 3296 N N . ARG B 2 207 ? -37.73284 5.98581 26.96633 1.000 74.30880 206 ARG B N 1
ATOM 3297 C CA . ARG B 2 207 ? -38.85240 5.89089 27.89213 1.000 78.81880 206 ARG B CA 1
ATOM 3298 C C . ARG B 2 207 ? -40.03722 6.68153 27.35228 1.000 75.22880 206 ARG B C 1
ATOM 3299 O O . ARG B 2 207 ? -39.87843 7.81886 26.89554 1.000 74.98880 206 ARG B O 1
ATOM 3307 N N . GLN B 2 208 ? -41.21691 6.06755 27.38932 1.000 80.08864 207 GLN B N 1
ATOM 3308 C CA . GLN B 2 208 ? -42.41405 6.71631 26.87574 1.000 73.24864 207 GLN B CA 1
ATOM 3309 C C . GLN B 2 208 ? -42.80890 7.87331 27.78578 1.000 75.80864 207 GLN B C 1
ATOM 3310 O O . GLN B 2 208 ? -42.74623 7.76818 29.01391 1.000 80.95864 207 GLN B O 1
ATOM 3316 N N . GLN B 2 209 ? -43.21952 8.98388 27.17646 1.000 73.79057 208 GLN B N 1
ATOM 3317 C CA . GLN B 2 209 ? -43.53227 10.19093 27.93860 1.000 73.13057 208 GLN B CA 1
ATOM 3318 C C . GLN B 2 209 ? -44.37712 11.11934 27.08163 1.000 73.15057 208 GLN B C 1
ATOM 3319 O O . GLN B 2 209 ? -43.95167 11.49717 25.98531 1.000 76.31057 208 GLN B O 1
ATOM 3325 N N . THR B 2 210 ? -45.56253 11.48925 27.56752 1.000 72.56400 209 THR B N 1
ATOM 3326 C CA . THR B 2 210 ? -46.40895 12.47023 26.89381 1.000 70.96400 209 THR B CA 1
ATOM 3327 C C . THR B 2 210 ? -46.35681 13.76666 27.69256 1.000 70.77400 209 THR B C 1
ATOM 3328 O O . THR B 2 210 ? -46.95744 13.86705 28.76764 1.000 73.26400 209 THR B O 1
ATOM 3332 N N . LEU B 2 211 ? -45.64130 14.74988 27.16271 1.000 75.30968 210 LEU B N 1
ATOM 3333 C CA . LEU B 2 211 ? -45.49294 16.06176 27.76966 1.000 75.67968 210 LEU B CA 1
ATOM 3334 C C . LEU B 2 211 ? -46.58400 17.00365 27.26652 1.000 78.50968 210 LEU B C 1
ATOM 3335 O O . LEU B 2 211 ? -47.32660 16.69755 26.33137 1.000 76.47968 210 LEU B O 1
ATOM 3340 N N . LYS B 2 212 ? -46.69041 18.15736 27.91513 1.000 80.33472 211 LYS B N 1
ATOM 3341 C CA . LYS B 2 212 ? -47.55356 19.21746 27.42121 1.000 83.36472 211 LYS B CA 1
ATOM 3342 C C . LYS B 2 212 ? -46.71808 20.16493 26.55860 1.000 90.27472 211 LYS B C 1
ATOM 3343 O O . LYS B 2 212 ? -45.59658 19.84288 26.15701 1.000 89.76472 211 LYS B O 1
ATOM 3349 N N . ALA B 2 213 ? -47.25685 21.34523 26.25092 1.000 81.51135 212 ALA B N 1
ATOM 3350 C CA . ALA B 2 213 ? -46.52534 22.28075 25.40267 1.000 89.27135 212 ALA B CA 1
ATOM 3351 C C . ALA B 2 213 ? -45.42850 23.00089 26.17593 1.000 106.34135 212 ALA B C 1
ATOM 3352 O O . ALA B 2 213 ? -44.29169 23.10549 25.70199 1.000 104.78135 212 ALA B O 1
ATOM 3354 N N . ASP B 2 214 ? -45.75315 23.50266 27.37004 1.000 107.11077 213 ASP B N 1
ATOM 3355 C CA . ASP B 2 214 ? -44.79083 24.27557 28.14712 1.000 108.73077 213 ASP B CA 1
ATOM 3356 C C . ASP B 2 214 ? -43.57796 23.45391 28.56130 1.000 107.62077 213 ASP B C 1
ATOM 3357 O O . ASP B 2 214 ? -42.54672 24.03245 28.92060 1.000 108.87077 213 ASP B O 1
ATOM 3362 N N . PHE B 2 215 ? -43.67152 22.12404 28.51790 1.000 112.42646 214 PHE B N 1
ATOM 3363 C CA . PHE B 2 215 ? -42.59982 21.25682 29.00640 1.000 99.88646 214 PHE B CA 1
ATOM 3364 C C . PHE B 2 215 ? -41.50674 21.12638 27.94334 1.000 88.36646 214 PHE B C 1
ATOM 3365 O O . PHE B 2 215 ? -41.27459 20.07103 27.34964 1.000 86.22646 214 PHE B O 1
ATOM 3373 N N . THR B 2 216 ? -40.82802 22.24905 27.70895 1.000 89.44919 215 THR B N 1
ATOM 3374 C CA . THR B 2 216 ? -39.70774 22.34852 26.78051 1.000 82.92919 215 THR B CA 1
ATOM 3375 C C . THR B 2 216 ? -38.47342 21.60402 27.27013 1.000 85.65919 215 THR B C 1
ATOM 3376 O O . THR B 2 216 ? -37.47838 21.54218 26.53946 1.000 86.64919 215 THR B O 1
ATOM 3380 N N . SER B 2 217 ? -38.51657 21.04836 28.48409 1.000 85.66020 216 SER B N 1
ATOM 3381 C CA . SER B 2 217 ? -37.39869 20.30744 29.05755 1.000 87.19020 216 SER B CA 1
ATOM 3382 C C . SER B 2 217 ? -37.01524 19.08831 28.23174 1.000 87.67020 216 SER B C 1
ATOM 3383 O O . SER B 2 217 ? -35.94362 18.51719 28.46156 1.000 93.15020 216 SER B O 1
ATOM 3386 N N . LYS B 2 218 ? -37.85806 18.67709 27.28844 1.000 89.13523 217 LYS B N 1
ATOM 3387 C CA . LYS B 2 218 ? -37.58311 17.54582 26.41837 1.000 78.63523 217 LYS B CA 1
ATOM 3388 C C . LYS B 2 218 ? -37.24753 17.99732 25.00317 1.000 71.26523 217 LYS B C 1
ATOM 3389 O O . LYS B 2 218 ? -36.97030 17.15656 24.14319 1.000 70.85523 217 LYS B O 1
ATOM 3395 N N . ILE B 2 219 ? -37.24891 19.30474 24.74736 1.000 69.35118 218 ILE B N 1
ATOM 3396 C CA . ILE B 2 219 ? -36.96709 19.86637 23.43120 1.000 68.62118 218 ILE B CA 1
ATOM 3397 C C . ILE B 2 219 ? -35.51254 20.31242 23.40274 1.000 67.15118 218 ILE B C 1
ATOM 3398 O O . ILE B 2 219 ? -35.05010 21.00923 24.31507 1.000 70.72118 218 ILE B O 1
ATOM 3403 N N . SER B 2 220 ? -34.79152 19.91288 22.35917 1.000 68.73663 219 SER B N 1
ATOM 3404 C CA . SER B 2 220 ? -33.39357 20.29536 22.22329 1.000 70.19663 219 SER B CA 1
ATOM 3405 C C . SER B 2 220 ? -33.26119 21.78066 21.91329 1.000 71.99663 219 SER B C 1
ATOM 3406 O O . SER B 2 220 ? -34.08131 22.36007 21.19581 1.000 71.22663 219 SER B O 1
ATOM 3409 N N . ARG B 2 221 ? -32.21790 22.39527 22.46140 1.000 72.48455 220 ARG B N 1
ATOM 3410 C CA . ARG B 2 221 ? -31.90591 23.78722 22.18005 1.000 74.17455 220 ARG B CA 1
ATOM 3411 C C . ARG B 2 221 ? -30.91136 23.87534 21.03073 1.000 72.54455 220 ARG B C 1
ATOM 3412 O O . ARG B 2 221 ? -30.13475 22.94899 20.78194 1.000 72.94455 220 ARG B O 1
ATOM 3420 N N . CYS B 2 222 ? -30.94255 25.00496 20.32823 1.000 70.28742 221 CYS B N 1
ATOM 3421 C CA . CYS B 2 222 ? -30.08712 25.21341 19.17173 1.000 69.99742 221 CYS B CA 1
ATOM 3422 C C . CYS B 2 222 ? -29.61148 26.65739 19.14011 1.000 74.00742 221 CYS B C 1
ATOM 3423 O O . CYS B 2 222 ? -30.13546 27.52881 19.83945 1.000 70.88742 221 CYS B O 1
ATOM 3426 N N . THR B 2 223 ? -28.59918 26.89812 18.31072 1.000 75.40228 222 THR B N 1
ATOM 3427 C CA . THR B 2 223 ? -28.01171 28.22065 18.15447 1.000 73.97228 222 THR B CA 1
ATOM 3428 C C . THR B 2 223 ? -27.49991 28.35538 16.72992 1.000 69.88228 222 THR B C 1
ATOM 3429 O O . THR B 2 223 ? -26.83827 27.44699 16.21957 1.000 71.11228 222 THR B O 1
ATOM 3433 N N . VAL B 2 224 ? -27.80930 29.47636 16.09596 1.000 69.21867 223 VAL B N 1
ATOM 3434 C CA . VAL B 2 224 ? -27.28774 29.79150 14.77325 1.000 73.04867 223 VAL B CA 1
ATOM 3435 C C . VAL B 2 224 ? -26.09273 30.71474 14.95429 1.000 78.18867 223 VAL B C 1
ATOM 3436 O O . VAL B 2 224 ? -26.03495 31.51277 15.89806 1.000 78.54867 223 VAL B O 1
ATOM 3440 N N . CYS B 2 225 ? -25.11134 30.59307 14.06237 1.000 77.56069 224 CYS B N 1
ATOM 3441 C CA . CYS B 2 225 ? -23.86696 31.32636 14.22916 1.000 83.00069 224 CYS B CA 1
ATOM 3442 C C . CYS B 2 225 ? -23.37468 31.80475 12.87213 1.000 85.80069 224 CYS B C 1
ATOM 3443 O O . CYS B 2 225 ? -23.46513 31.07544 11.88062 1.000 86.95069 224 CYS B O 1
ATOM 3446 N N . ARG B 2 226 ? -22.85434 33.02791 12.83218 1.000 87.07382 225 ARG B N 1
ATOM 3447 C CA . ARG B 2 226 ? -22.10715 33.53101 11.68908 1.000 88.81382 225 ARG B CA 1
ATOM 3448 C C . ARG B 2 226 ? -20.63389 33.62401 12.06278 1.000 96.67382 225 ARG B C 1
ATOM 3449 O O . ARG B 2 226 ? -20.26511 33.56940 13.23774 1.000 96.23382 225 ARG B O 1
ATOM 3457 N N . ARG B 2 227 ? -19.78693 33.78121 11.05246 1.000 91.83413 226 ARG B N 1
ATOM 3458 C CA . ARG B 2 227 ? -18.34987 33.84423 11.26827 1.000 96.41413 226 ARG B CA 1
ATOM 3459 C C . ARG B 2 227 ? -17.85761 35.28515 11.19919 1.000 98.70413 226 ARG B C 1
ATOM 3460 O O . ARG B 2 227 ? -18.45961 36.13767 10.54117 1.000 98.69413 226 ARG B O 1
ATOM 3468 N N . ARG B 2 228 ? -16.74989 35.54762 11.89375 1.000 105.06221 227 ARG B N 1
ATOM 3469 C CA . ARG B 2 228 ? -16.12518 36.86526 11.88550 1.000 103.35221 227 ARG B CA 1
ATOM 3470 C C . ARG B 2 228 ? -14.89726 36.87709 10.98479 1.000 103.16221 227 ARG B C 1
ATOM 3471 O O . ARG B 2 228 ? -14.99479 36.60407 9.78407 1.000 101.86221 227 ARG B O 1
ATOM 3479 N N . GLY B 2 229 ? -13.73991 37.19169 11.55819 1.000 101.70151 228 GLY B N 1
ATOM 3480 C CA . GLY B 2 229 ? -12.49740 37.22705 10.81019 1.000 103.38151 228 GLY B CA 1
ATOM 3481 C C . GLY B 2 229 ? -11.30100 36.77865 11.62634 1.000 106.71151 228 GLY B C 1
ATOM 3482 O O . GLY B 2 229 ? -11.43960 36.00863 12.57693 1.000 107.18151 228 GLY B O 1
ATOM 3483 N N . TYR C 1 3 ? -10.26528 36.37949 4.52232 1.000 115.73995 2 TYR C N 1
ATOM 3484 C CA . TYR C 1 3 ? -11.04082 35.89228 3.38785 1.000 115.31995 2 TYR C CA 1
ATOM 3485 C C . TYR C 1 3 ? -11.74450 34.58368 3.73166 1.000 111.64995 2 TYR C C 1
ATOM 3486 O O . TYR C 1 3 ? -12.39682 33.97883 2.88018 1.000 110.76995 2 TYR C O 1
ATOM 3495 N N . LEU C 1 4 ? -11.60687 34.14944 4.98276 1.000 114.10631 3 LEU C N 1
ATOM 3496 C CA . LEU C 1 4 ? -12.18998 32.88292 5.40760 1.000 109.06631 3 LEU C CA 1
ATOM 3497 C C . LEU C 1 4 ? -13.70736 33.01351 5.45933 1.000 104.03631 3 LEU C C 1
ATOM 3498 O O . LEU C 1 4 ? -14.23979 33.88671 6.15263 1.000 102.25631 3 LEU C O 1
ATOM 3503 N N . THR C 1 5 ? -14.40381 32.14466 4.72696 1.000 105.43926 4 THR C N 1
ATOM 3504 C CA . THR C 1 5 ? -15.85666 32.22187 4.64252 1.000 100.86926 4 THR C CA 1
ATOM 3505 C C . THR C 1 5 ? -16.57588 31.31884 5.63580 1.000 93.40926 4 THR C C 1
ATOM 3506 O O . THR C 1 5 ? -17.69007 31.64801 6.05916 1.000 91.61926 4 THR C O 1
ATOM 3510 N N . GLY C 1 6 ? -15.97835 30.19490 6.02271 1.000 98.29509 5 GLY C N 1
ATOM 3511 C CA . GLY C 1 6 ? -16.59828 29.35063 7.02480 1.000 95.52509 5 GLY C CA 1
ATOM 3512 C C . GLY C 1 6 ? -17.29746 28.14454 6.43090 1.000 91.52509 5 GLY C C 1
ATOM 3513 O O . GLY C 1 6 ? -18.49626 27.94949 6.65261 1.000 85.50509 5 GLY C O 1
ATOM 3514 N N . ILE C 1 7 ? -16.56797 27.32665 5.67980 1.000 92.77510 6 ILE C N 1
ATOM 3515 C CA . ILE C 1 7 ? -17.13470 26.14161 5.04627 1.000 87.95510 6 ILE C CA 1
ATOM 3516 C C . ILE C 1 7 ? -17.06700 24.98134 6.02486 1.000 87.15510 6 ILE C C 1
ATOM 3517 O O . ILE C 1 7 ? -16.07812 24.81714 6.74615 1.000 86.78510 6 ILE C O 1
ATOM 3522 N N . LEU C 1 8 ? -18.12085 24.17033 6.05199 1.000 83.28620 7 LEU C N 1
ATOM 3523 C CA . LEU C 1 8 ? -18.19534 23.00687 6.92367 1.000 83.18620 7 LEU C CA 1
ATOM 3524 C C . LEU C 1 8 ? -18.28030 21.75347 6.06743 1.000 86.55620 7 LEU C C 1
ATOM 3525 O O . LEU C 1 8 ? -19.06670 21.69760 5.11613 1.000 86.74620 7 LEU C O 1
ATOM 3530 N N . ILE C 1 9 ? -17.47064 20.75544 6.40610 1.000 86.17799 8 ILE C N 1
ATOM 3531 C CA . ILE C 1 9 ? -17.44980 19.48393 5.69801 1.000 83.41799 8 ILE C CA 1
ATOM 3532 C C . ILE C 1 9 ? -17.84485 18.37983 6.66510 1.000 81.28799 8 ILE C C 1
ATOM 3533 O O . ILE C 1 9 ? -17.67644 18.50095 7.88296 1.000 80.27799 8 ILE C O 1
ATOM 3538 N N . THR C 1 10 ? -18.37938 17.29571 6.11053 1.000 83.90523 9 THR C N 1
ATOM 3539 C CA . THR C 1 10 ? -18.82742 16.15405 6.89367 1.000 78.19523 9 THR C CA 1
ATOM 3540 C C . THR C 1 10 ? -18.23779 14.89351 6.28506 1.000 76.63523 9 THR C C 1
ATOM 3541 O O . THR C 1 10 ? -18.39847 14.64471 5.08599 1.000 79.05523 9 THR C O 1
ATOM 3545 N N . ARG C 1 11 ? -17.56351 14.10193 7.11160 1.000 76.17200 10 ARG C N 1
ATOM 3546 C CA . ARG C 1 11 ? -16.94226 12.85993 6.68195 1.000 79.70200 10 ARG C CA 1
ATOM 3547 C C . ARG C 1 11 ? -17.46283 11.71395 7.53538 1.000 78.11200 10 ARG C C 1
ATOM 3548 O O . ARG C 1 11 ? -17.59083 11.84734 8.75592 1.000 73.66200 10 ARG C O 1
ATOM 3556 N N . HIS C 1 12 ? -17.76370 10.58994 6.89075 1.000 77.26600 11 HIS C N 1
ATOM 3557 C CA . HIS C 1 12 ? -18.29014 9.41332 7.56774 1.000 78.97600 11 HIS C CA 1
ATOM 3558 C C . HIS C 1 12 ? -17.29519 8.26970 7.44057 1.000 80.37600 11 HIS C C 1
ATOM 3559 O O . HIS C 1 12 ? -16.88583 7.91738 6.32936 1.000 80.08600 11 HIS C O 1
ATOM 3566 N N . SER C 1 13 ? -16.91129 7.69282 8.58055 1.000 78.37340 12 SER C N 1
ATOM 3567 C CA . SER C 1 13 ? -15.89552 6.64703 8.58495 1.000 80.31340 12 SER C CA 1
ATOM 3568 C C . SER C 1 13 ? -16.45125 5.29983 8.14281 1.000 82.81340 12 SER C C 1
ATOM 3569 O O . SER C 1 13 ? -15.69203 4.45623 7.65179 1.000 84.21340 12 SER C O 1
ATOM 3572 N N . GLN C 1 14 ? -17.75794 5.08125 8.31291 1.000 83.97609 13 GLN C N 1
ATOM 3573 C CA . GLN C 1 14 ? -18.39299 3.78637 8.05745 1.000 84.62609 13 GLN C CA 1
ATOM 3574 C C . GLN C 1 14 ? -17.75531 2.67596 8.88745 1.000 86.59609 13 GLN C C 1
ATOM 3575 O O . GLN C 1 14 ? -17.72494 1.51402 8.47463 1.000 89.73609 13 GLN C O 1
ATOM 3581 N N . SER C 1 15 ? -17.24080 3.02745 10.06417 1.000 85.37575 14 SER C N 1
ATOM 3582 C CA . SER C 1 15 ? -16.54799 2.08655 10.92942 1.000 86.26575 14 SER C CA 1
ATOM 3583 C C . SER C 1 15 ? -16.86389 2.42926 12.37838 1.000 86.65575 14 SER C C 1
ATOM 3584 O O . SER C 1 15 ? -17.56071 3.40574 12.67229 1.000 85.31575 14 SER C O 1
ATOM 3587 N N . GLU C 1 16 ? -16.33834 1.61492 13.29235 1.000 85.92166 15 GLU C N 1
ATOM 3588 C CA . GLU C 1 16 ? -16.53831 1.83973 14.71675 1.000 88.64166 15 GLU C CA 1
ATOM 3589 C C . GLU C 1 16 ? -15.64282 2.94303 15.26395 1.000 89.95166 15 GLU C C 1
ATOM 3590 O O . GLU C 1 16 ? -15.89425 3.43362 16.37018 1.000 89.58166 15 GLU C O 1
ATOM 3596 N N . THR C 1 17 ? -14.61880 3.34645 14.51863 1.000 91.91220 16 THR C N 1
ATOM 3597 C CA . THR C 1 17 ? -13.71291 4.40075 14.94440 1.000 89.81220 16 THR C CA 1
ATOM 3598 C C . THR C 1 17 ? -14.16775 5.74575 14.39156 1.000 87.21220 16 THR C C 1
ATOM 3599 O O . THR C 1 17 ? -14.71448 5.83566 13.28894 1.000 81.50220 16 THR C O 1
ATOM 3603 N N . VAL C 1 18 ? -13.93521 6.79188 15.17156 1.000 89.36603 17 VAL C N 1
ATOM 3604 C CA . VAL C 1 18 ? -14.31321 8.14587 14.76173 1.000 86.36603 17 VAL C CA 1
ATOM 3605 C C . VAL C 1 18 ? -13.32337 8.63802 13.70868 1.000 88.90603 17 VAL C C 1
ATOM 3606 O O . VAL C 1 18 ? -12.10641 8.46918 13.88604 1.000 92.89603 17 VAL C O 1
ATOM 3610 N N . PRO C 1 19 ? -13.79154 9.22356 12.61155 1.000 87.22063 18 PRO C N 1
ATOM 3611 C CA . PRO C 1 19 ? -12.87172 9.71820 11.58486 1.000 85.20063 18 PRO C CA 1
ATOM 3612 C C . PRO C 1 19 ? -12.21910 11.02729 12.00354 1.000 88.40063 18 PRO C C 1
ATOM 3613 O O . PRO C 1 19 ? -12.69167 11.73951 12.89104 1.000 89.89063 18 PRO C O 1
ATOM 3617 N N . ALA C 1 20 ? -11.10813 11.33392 11.34082 1.000 87.54049 19 ALA C N 1
ATOM 3618 C CA . ALA C 1 20 ? -10.33648 12.53321 11.62344 1.000 88.89049 19 ALA C CA 1
ATOM 3619 C C . ALA C 1 20 ? -10.46977 13.55066 10.49763 1.000 91.27049 19 ALA C C 1
ATOM 3620 O O . ALA C 1 20 ? -10.69973 13.19895 9.33690 1.000 93.05049 19 ALA C O 1
ATOM 3622 N N . CYS C 1 21 ? -10.32421 14.82082 10.86448 1.000 93.20250 20 CYS C N 1
ATOM 3623 C CA . CYS C 1 21 ? -10.38046 15.91482 9.90626 1.000 92.99250 20 CYS C CA 1
ATOM 3624 C C . CYS C 1 21 ? -9.13700 15.93143 9.02482 1.000 96.08250 20 CYS C C 1
ATOM 3625 O O . CYS C 1 21 ? -8.05648 15.48770 9.42238 1.000 98.69250 20 CYS C O 1
ATOM 3628 N N . SER C 1 22 ? -9.30350 16.44968 7.81151 1.000 93.59370 21 SER C N 1
ATOM 3629 C CA . SER C 1 22 ? -8.19375 16.56620 6.88107 1.000 95.03370 21 SER C CA 1
ATOM 3630 C C . SER C 1 22 ? -7.19523 17.61510 7.37143 1.000 100.38370 21 SER C C 1
ATOM 3631 O O . SER C 1 22 ? -7.45036 18.36722 8.31683 1.000 101.36370 21 SER C O 1
ATOM 3634 N N . ALA C 1 23 ? -6.02508 17.62388 6.73069 1.000 101.01627 22 ALA C N 1
ATOM 3635 C CA . ALA C 1 23 ? -4.94566 18.53255 7.10041 1.000 101.46627 22 ALA C CA 1
ATOM 3636 C C . ALA C 1 23 ? -5.42738 19.97492 7.20551 1.000 99.01627 22 ALA C C 1
ATOM 3637 O O . ALA C 1 23 ? -6.18082 20.46485 6.36038 1.000 98.75627 22 ALA C O 1
ATOM 3639 N N . GLY C 1 24 ? -4.96870 20.64905 8.25743 1.000 98.31798 23 GLY C N 1
ATOM 3640 C CA . GLY C 1 24 ? -5.32598 22.01812 8.57593 1.000 99.70798 23 GLY C CA 1
ATOM 3641 C C . GLY C 1 24 ? -6.80882 22.32270 8.64209 1.000 97.97798 23 GLY C C 1
ATOM 3642 O O . GLY C 1 24 ? -7.22421 23.45531 8.37829 1.000 95.49798 23 GLY C O 1
ATOM 3643 N N . HIS C 1 25 ? -7.61873 21.32640 8.98731 1.000 97.15965 24 HIS C N 1
ATOM 3644 C CA . HIS C 1 25 ? -9.04745 21.51591 9.19751 1.000 96.32965 24 HIS C CA 1
ATOM 3645 C C . HIS C 1 25 ? -9.33176 21.57282 10.69095 1.000 95.65965 24 HIS C C 1
ATOM 3646 O O . HIS C 1 25 ? -8.81798 20.74909 11.45531 1.000 96.51965 24 HIS C O 1
ATOM 3653 N N . THR C 1 26 ? -10.14654 22.53784 11.10363 1.000 98.09557 25 THR C N 1
ATOM 3654 C CA . THR C 1 26 ? -10.49097 22.67549 12.51179 1.000 97.91557 25 THR C CA 1
ATOM 3655 C C . THR C 1 26 ? -11.64918 21.73851 12.83047 1.000 92.05557 25 THR C C 1
ATOM 3656 O O . THR C 1 26 ? -12.74195 21.88382 12.27170 1.000 86.00557 25 THR C O 1
ATOM 3660 N N . GLU C 1 27 ? -11.41242 20.77499 13.71699 1.000 92.62056 26 GLU C N 1
ATOM 3661 C CA . GLU C 1 27 ? -12.47189 19.85688 14.11009 1.000 86.51056 26 GLU C CA 1
ATOM 3662 C C . GLU C 1 27 ? -13.52747 20.60199 14.91557 1.000 90.57056 26 GLU C C 1
ATOM 3663 O O . GLU C 1 27 ? -13.20839 21.29376 15.88755 1.000 94.79056 26 GLU C O 1
ATOM 3669 N N . LEU C 1 28 ? -14.78872 20.46116 14.51119 1.000 88.81699 27 LEU C N 1
ATOM 3670 C CA . LEU C 1 28 ? -15.88842 21.14168 15.18220 1.000 82.96699 27 LEU C CA 1
ATOM 3671 C C . LEU C 1 28 ? -16.65028 20.22050 16.12660 1.000 82.45699 27 LEU C C 1
ATOM 3672 O O . LEU C 1 28 ? -16.87917 20.58014 17.28519 1.000 85.41699 27 LEU C O 1
ATOM 3677 N N . TRP C 1 29 ? -17.03612 19.03432 15.66138 1.000 79.36142 28 TRP C N 1
ATOM 3678 C CA . TRP C 1 29 ? -17.63229 18.03042 16.53383 1.000 79.10142 28 TRP C CA 1
ATOM 3679 C C . TRP C 1 29 ? -17.62409 16.68823 15.81887 1.000 77.72142 28 TRP C C 1
ATOM 3680 O O . TRP C 1 29 ? -17.44849 16.61230 14.59934 1.000 76.28142 28 TRP C O 1
ATOM 3691 N N . THR C 1 30 ? -17.81627 15.63196 16.60117 1.000 78.07006 29 THR C N 1
ATOM 3692 C CA . THR C 1 30 ? -17.94367 14.27060 16.10716 1.000 79.07006 29 THR C CA 1
ATOM 3693 C C . THR C 1 30 ? -19.28761 13.70721 16.55062 1.000 79.49006 29 THR C C 1
ATOM 3694 O O . THR C 1 30 ? -19.98539 14.28755 17.38619 1.000 80.08006 29 THR C O 1
ATOM 3698 N N . GLY C 1 31 ? -19.65341 12.56304 15.98065 1.000 84.12471 30 GLY C N 1
ATOM 3699 C CA . GLY C 1 31 ? -20.90139 11.93052 16.35648 1.000 79.19471 30 GLY C CA 1
ATOM 3700 C C . GLY C 1 31 ? -21.24502 10.69201 15.55792 1.000 77.69471 30 GLY C C 1
ATOM 3701 O O . GLY C 1 31 ? -20.35621 9.95612 15.11823 1.000 78.88471 30 GLY C O 1
ATOM 3702 N N . TYR C 1 32 ? -22.53896 10.45313 15.36544 1.000 77.07330 31 TYR C N 1
ATOM 3703 C CA . TYR C 1 32 ? -23.02719 9.25773 14.69910 1.000 74.86330 31 TYR C CA 1
ATOM 3704 C C . TYR C 1 32 ? -23.72627 9.63439 13.39995 1.000 75.47330 31 TYR C C 1
ATOM 3705 O O . TYR C 1 32 ? -24.31496 10.71319 13.27925 1.000 71.70330 31 TYR C O 1
ATOM 3714 N N . SER C 1 33 ? -23.65502 8.72813 12.42862 1.000 77.95343 32 SER C N 1
ATOM 3715 C CA . SER C 1 33 ? -24.12999 8.98700 11.07350 1.000 76.82343 32 SER C CA 1
ATOM 3716 C C . SER C 1 33 ? -25.62480 8.69704 10.99532 1.000 74.59343 32 SER C C 1
ATOM 3717 O O . SER C 1 33 ? -26.04674 7.53910 11.08203 1.000 74.98343 32 SER C O 1
ATOM 3720 N N . LEU C 1 34 ? -26.42234 9.74687 10.82407 1.000 74.49016 33 LEU C N 1
ATOM 3721 C CA . LEU C 1 34 ? -27.86659 9.62536 10.68296 1.000 70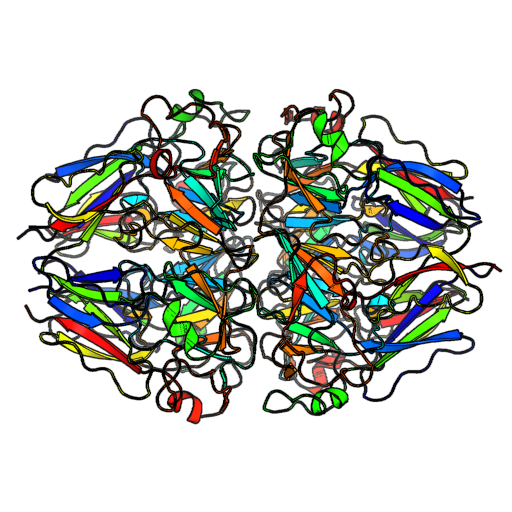.53016 33 LEU C CA 1
ATOM 3722 C C . LEU C 1 34 ? -28.24213 9.70683 9.20964 1.000 67.97016 33 LEU C C 1
ATOM 3723 O O . LEU C 1 34 ? -27.83066 10.63862 8.51003 1.000 64.97016 33 LEU C O 1
ATOM 3728 N N . LEU C 1 35 ? -29.02342 8.73298 8.74315 1.000 66.20393 34 LEU C N 1
ATOM 3729 C CA . LEU C 1 35 ? -29.49776 8.73324 7.35410 1.000 63.16393 34 LEU C CA 1
ATOM 3730 C C . LEU C 1 35 ? -30.80987 9.50666 7.26020 1.000 57.33393 34 LEU C C 1
ATOM 3731 O O . LEU C 1 35 ? -30.86235 10.58629 6.66406 1.000 58.17393 34 LEU C O 1
ATOM 3736 N N . TYR C 1 36 ? -31.87542 8.96425 7.84576 1.000 56.31471 35 TYR C N 1
ATOM 3737 C CA . TYR C 1 36 ? -33.14668 9.67273 7.87169 1.000 58.46471 35 TYR C CA 1
ATOM 3738 C C . TYR C 1 36 ? -33.97759 9.18753 9.04887 1.000 57.27471 35 TYR C C 1
ATOM 3739 O O . TYR C 1 36 ? -33.71888 8.12790 9.62559 1.000 57.83471 35 TYR C O 1
ATOM 3748 N N . VAL C 1 37 ? -34.98318 9.98764 9.39408 1.000 52.09030 36 VAL C N 1
ATOM 3749 C CA . VAL C 1 37 ? -35.92895 9.67779 10.45906 1.000 54.65030 36 VAL C CA 1
ATOM 3750 C C . VAL C 1 37 ? -37.28960 9.42833 9.82584 1.000 54.03030 36 VAL C C 1
ATOM 3751 O O . VAL C 1 37 ? -37.75151 10.22398 8.99847 1.000 54.80030 36 VAL C O 1
ATOM 3755 N N . ASP C 1 38 ? -37.92734 8.32489 10.21006 1.000 52.46982 37 ASP C N 1
ATOM 3756 C CA . ASP C 1 38 ? -39.24635 7.95530 9.69772 1.000 55.04982 37 ASP C CA 1
ATOM 3757 C C . ASP C 1 38 ? -40.26940 8.28974 10.77938 1.000 58.44982 37 ASP C C 1
ATOM 3758 O O . ASP C 1 38 ? -40.61055 7.45701 11.62007 1.000 61.64982 37 ASP C O 1
ATOM 3763 N N . GLY C 1 39 ? -40.75936 9.52584 10.75383 1.000 57.44658 38 GLY C N 1
ATOM 3764 C CA . GLY C 1 39 ? -41.75623 9.99535 11.70008 1.000 58.83658 38 GLY C CA 1
ATOM 3765 C C . GLY C 1 39 ? -43.11050 10.13444 11.02327 1.000 53.73658 38 GLY C C 1
ATOM 3766 O O . GLY C 1 39 ? -43.23040 10.78597 9.98344 1.000 50.83658 38 GLY C O 1
ATOM 3767 N N . ASN C 1 40 ? -44.12141 9.51803 11.63714 1.000 54.99736 39 ASN C N 1
ATOM 3768 C CA . ASN C 1 40 ? -45.48093 9.49820 11.09598 1.000 50.29736 39 ASN C CA 1
ATOM 3769 C C . ASN C 1 40 ? -45.49341 8.96987 9.66423 1.000 49.84736 39 ASN C C 1
ATOM 3770 O O . ASN C 1 40 ? -46.19401 9.48762 8.79164 1.000 47.29736 39 ASN C O 1
ATOM 3775 N N . ASP C 1 41 ? -44.69569 7.92661 9.42712 1.000 49.86161 40 ASP C N 1
ATOM 3776 C CA . ASP C 1 41 ? -44.59669 7.26435 8.12600 1.000 46.43161 40 ASP C CA 1
ATOM 3777 C C . ASP C 1 41 ? -44.18863 8.22843 7.01429 1.000 45.96161 40 ASP C C 1
ATOM 3778 O O . ASP C 1 41 ? -44.61647 8.08669 5.86613 1.000 46.36161 40 ASP C O 1
ATOM 3783 N N . TYR C 1 42 ? -43.36000 9.21635 7.34750 1.000 44.53727 41 TYR C N 1
ATOM 3784 C CA . TYR C 1 42 ? -42.72791 10.08297 6.36191 1.000 44.61727 41 TYR C CA 1
ATOM 3785 C C . TYR C 1 42 ? -41.22710 10.08215 6.60366 1.000 46.24727 41 TYR C C 1
ATOM 3786 O O . TYR C 1 42 ? -40.77856 10.26749 7.73929 1.000 48.84727 41 TYR C O 1
ATOM 3795 N N . ALA C 1 43 ? -40.45714 9.87689 5.53881 1.000 48.81889 42 ALA C N 1
ATOM 3796 C CA . ALA C 1 43 ? -39.00324 9.79019 5.61784 1.000 49.17889 42 ALA C CA 1
ATOM 3797 C C . ALA C 1 43 ? -38.39891 11.15274 5.29631 1.000 48.81889 42 ALA C C 1
ATOM 3798 O O . ALA C 1 43 ? -38.49493 11.62860 4.16063 1.000 50.47889 42 ALA C O 1
ATOM 3800 N N . HIS C 1 44 ? -37.77369 11.77554 6.29242 1.000 47.59268 43 HIS C N 1
ATOM 3801 C CA . HIS C 1 44 ? -37.03558 13.01966 6.10826 1.000 48.61268 43 HIS C CA 1
ATOM 3802 C C . HIS C 1 44 ? -35.54991 12.74036 6.28603 1.000 51.89268 43 HIS C C 1
ATOM 3803 O O . HIS C 1 44 ? -35.12136 12.30135 7.35885 1.000 53.59268 43 HIS C O 1
ATOM 3810 N N . ASN C 1 45 ? -34.77120 13.00967 5.24494 1.000 52.14324 44 ASN C N 1
ATOM 3811 C CA . ASN C 1 45 ? -33.35585 12.67817 5.21395 1.000 54.49324 44 ASN C CA 1
ATOM 3812 C C . ASN C 1 45 ? -32.49407 13.87087 5.60860 1.000 55.64324 44 ASN C C 1
ATOM 3813 O O . ASN C 1 45 ? -32.89490 15.03145 5.49283 1.000 55.93324 44 ASN C O 1
ATOM 3818 N N . GLN C 1 46 ? -31.29386 13.55877 6.08727 1.000 57.76640 45 GLN C N 1
ATOM 3819 C CA . GLN C 1 46 ? -30.22051 14.52833 6.25839 1.000 60.58640 45 GLN C CA 1
ATOM 3820 C C . GLN C 1 46 ? -29.09727 14.14607 5.30556 1.000 64.12640 45 GLN C C 1
ATOM 3821 O O . GLN C 1 46 ? -28.61528 13.00834 5.33826 1.000 65.33640 45 GLN C O 1
ATOM 3827 N N . ASP C 1 47 ? -28.69474 15.08659 4.45357 1.000 66.58125 46 ASP C N 1
ATOM 3828 C CA . ASP C 1 47 ? -27.67131 14.79949 3.45752 1.000 68.47125 46 ASP C CA 1
ATOM 3829 C C . ASP C 1 47 ? -26.35851 14.44073 4.14181 1.000 69.66125 46 ASP C C 1
ATOM 3830 O O . ASP C 1 47 ? -25.88617 15.16179 5.02591 1.000 71.80125 46 ASP C O 1
ATOM 3835 N N . LEU C 1 48 ? -25.77320 13.31242 3.73057 1.000 68.72251 47 LEU C N 1
ATOM 3836 C CA . LEU C 1 48 ? -24.54826 12.83013 4.35834 1.000 68.24251 47 LEU C CA 1
ATOM 3837 C C . LEU C 1 48 ? -23.38187 13.79077 4.17200 1.000 72.41251 47 LEU C C 1
ATOM 3838 O O . LEU C 1 48 ? -22.38524 13.68391 4.89482 1.000 75.48251 47 LEU C O 1
ATOM 3843 N N . GLY C 1 49 ? -23.47781 14.71924 3.22484 1.000 73.42168 48 GLY C N 1
ATOM 3844 C CA . GLY C 1 49 ? -22.47384 15.74617 3.06538 1.000 76.91168 48 GLY C CA 1
ATOM 3845 C C . GLY C 1 49 ? -22.73021 17.01191 3.84703 1.000 77.42168 48 GLY C C 1
ATOM 3846 O O . GLY C 1 49 ? -21.91083 17.93487 3.80308 1.000 82.06168 48 GLY C O 1
ATOM 3847 N N . SER C 1 50 ? -23.86349 17.08829 4.57433 1.000 74.91816 49 SER C N 1
ATOM 3848 C CA . SER C 1 50 ? -24.21353 18.21519 5.42108 1.000 75.39816 49 SER C CA 1
ATOM 3849 C C . SER C 1 50 ? -23.94300 17.88103 6.88295 1.000 69.60816 49 SER C C 1
ATOM 3850 O O . SER C 1 50 ? -24.07225 16.72419 7.29544 1.000 64.38816 49 SER C O 1
ATOM 3853 N N . PRO C 1 51 ? -23.55951 18.87401 7.68881 1.000 69.98544 50 PRO C N 1
ATOM 3854 C CA . PRO C 1 51 ? -23.29080 18.60182 9.11098 1.000 68.38544 50 PRO C CA 1
ATOM 3855 C C . PRO C 1 51 ? -24.49332 18.07205 9.87175 1.000 68.38544 50 PRO C C 1
ATOM 3856 O O . PRO C 1 51 ? -24.31443 17.47772 10.94232 1.000 66.60544 50 PRO C O 1
ATOM 3860 N N . GLY C 1 52 ? -25.71039 18.26330 9.35745 1.000 67.72860 51 GLY C N 1
ATOM 3861 C CA . GLY C 1 52 ? -26.89083 17.74433 10.02440 1.000 64.66860 51 GLY C CA 1
ATOM 3862 C C . GLY C 1 52 ? -26.95985 16.23304 10.08184 1.000 64.50860 51 GLY C C 1
ATOM 3863 O O . GLY C 1 52 ? -27.66066 15.68892 10.94150 1.000 64.56860 51 GLY C O 1
ATOM 3864 N N . SER C 1 53 ? -26.24882 15.54193 9.19033 1.000 69.35451 52 SER C N 1
ATOM 3865 C CA . SER C 1 53 ? -26.20717 14.08610 9.22110 1.000 64.85451 52 SER C CA 1
ATOM 3866 C C . SER C 1 53 ? -25.28468 13.54470 10.30328 1.000 69.82451 52 SER C C 1
ATOM 3867 O O . SER C 1 53 ? -25.23789 12.32583 10.50079 1.000 70.96451 52 SER C O 1
ATOM 3870 N N . CYS C 1 54 ? -24.55482 14.40886 11.00173 1.000 65.36343 53 CYS C N 1
ATOM 3871 C CA . CYS C 1 54 ? -23.64691 13.99791 12.06767 1.000 70.68343 53 CYS C CA 1
ATOM 3872 C C . CYS C 1 54 ? -24.20767 14.50730 13.39045 1.000 74.58343 53 CYS C C 1
ATOM 3873 O O . CYS C 1 54 ? -24.06830 15.68787 13.72200 1.000 78.17343 53 CYS C O 1
ATOM 3876 N N . VAL C 1 55 ? -24.83775 13.61301 14.14053 1.000 71.97365 54 VAL C N 1
ATOM 3877 C CA . VAL C 1 55 ? -25.45829 13.94102 15.42109 1.000 76.95365 54 VAL C CA 1
ATOM 3878 C C . VAL C 1 55 ? -24.56592 13.39792 16.53197 1.000 79.37365 54 VAL C C 1
ATOM 3879 O O . VAL C 1 55 ? -24.24512 12.19939 16.52118 1.000 79.63365 54 VAL C O 1
ATOM 3883 N N . PRO C 1 56 ? -24.12972 14.22809 17.48305 1.000 81.16829 55 PRO C N 1
ATOM 3884 C CA . PRO C 1 56 ? -23.18643 13.73086 18.49772 1.000 81.46829 55 PRO C CA 1
ATOM 3885 C C . PRO C 1 56 ? -23.77934 12.68019 19.41941 1.000 78.73829 55 PRO C C 1
ATOM 3886 O O . PRO C 1 56 ? -23.09126 11.71055 19.76147 1.000 79.29829 55 PRO C O 1
ATOM 3890 N N . ARG C 1 57 ? -25.03428 12.83413 19.82958 1.000 80.17466 56 ARG C N 1
ATOM 3891 C CA . ARG C 1 57 ? -25.66358 11.93304 20.78704 1.000 78.20466 56 ARG C CA 1
ATOM 3892 C C . ARG C 1 57 ? -26.64939 11.02461 20.06396 1.000 76.17466 56 ARG C C 1
ATOM 3893 O O . ARG C 1 57 ? -27.57294 11.50541 19.39845 1.000 76.01466 56 ARG C O 1
ATOM 3901 N N . PHE C 1 58 ? -26.44918 9.71708 20.20318 1.000 76.21589 57 PHE C N 1
ATOM 3902 C CA . PHE C 1 58 ? -27.23243 8.71173 19.50111 1.000 75.97589 57 PHE C CA 1
ATOM 3903 C C . PHE C 1 58 ? -28.49110 8.35238 20.28229 1.000 78.83589 57 PHE C C 1
ATOM 3904 O O . PHE C 1 58 ? -28.54160 8.46862 21.50923 1.000 84.44589 57 PHE C O 1
ATOM 3912 N N . SER C 1 59 ? -29.51259 7.91511 19.54813 1.000 73.68744 58 SER C N 1
ATOM 3913 C CA . SER C 1 59 ? -30.72227 7.33802 20.11642 1.000 69.41744 58 SER C CA 1
ATOM 3914 C C . SER C 1 59 ? -31.51247 6.68936 18.99295 1.000 65.46744 58 SER C C 1
ATOM 3915 O O . SER C 1 59 ? -31.54870 7.21475 17.87829 1.000 66.55744 58 SER C O 1
ATOM 3918 N N . THR C 1 60 ? -32.14145 5.54970 19.28835 1.000 67.68681 59 THR C N 1
ATOM 3919 C CA . THR C 1 60 ? -33.04432 4.94545 18.31598 1.000 64.59681 59 THR C CA 1
ATOM 3920 C C . THR C 1 60 ? -34.24612 5.82991 18.01859 1.000 66.11681 59 THR C C 1
ATOM 3921 O O . THR C 1 60 ? -34.96532 5.56681 17.04867 1.000 66.93681 59 THR C O 1
ATOM 3925 N N . LEU C 1 61 ? -34.47564 6.86513 18.82250 1.000 64.30580 60 LEU C N 1
ATOM 3926 C CA . LEU C 1 61 ? -35.54742 7.82920 18.57494 1.000 62.48580 60 LEU C CA 1
ATOM 3927 C C . LEU C 1 61 ? -35.11597 9.17431 19.13491 1.000 65.63580 60 LEU C C 1
ATOM 3928 O O . LEU C 1 61 ? -35.50410 9.56500 20.24260 1.000 66.82580 60 LEU C O 1
ATOM 3933 N N . PRO C 1 62 ? -34.29324 9.91563 18.39154 1.000 63.55791 61 PRO C N 1
ATOM 3934 C CA . PRO C 1 62 ? -33.81122 11.21561 18.86725 1.000 62.77791 61 PRO C CA 1
ATOM 3935 C C . PRO C 1 62 ? -34.76351 12.37419 18.61911 1.000 62.16791 61 PRO C C 1
ATOM 3936 O O . PRO C 1 62 ? -34.35041 13.52799 18.76347 1.000 64.68791 61 PRO C O 1
ATOM 3940 N N . VAL C 1 63 ? -36.01516 12.10676 18.24777 1.000 63.82610 62 VAL C N 1
ATOM 3941 C CA . VAL C 1 63 ? -36.99087 13.15387 17.98853 1.000 60.22610 62 VAL C CA 1
ATOM 3942 C C . VAL C 1 63 ? -38.26994 12.84166 18.75165 1.000 59.99610 62 VAL C C 1
ATOM 3943 O O . VAL C 1 63 ? -38.51364 11.70961 19.17511 1.000 59.49610 62 VAL C O 1
ATOM 3947 N N . LEU C 1 64 ? -39.08765 13.87648 18.92755 1.000 60.69416 63 LEU C N 1
ATOM 3948 C CA . LEU C 1 64 ? -40.39334 13.74932 19.55434 1.000 60.19416 63 LEU C CA 1
ATOM 3949 C C . LEU C 1 64 ? -41.39905 14.57531 18.76621 1.000 60.72416 63 LEU C C 1
ATOM 3950 O O . LEU C 1 64 ? -41.04334 15.56973 18.12822 1.000 61.57416 63 LEU C O 1
ATOM 3955 N N . SER C 1 65 ? -42.65866 14.15097 18.81236 1.000 59.73002 64 SER C N 1
ATOM 3956 C CA . SER C 1 65 ? -43.72399 14.75540 18.02541 1.000 58.40002 64 SER C CA 1
ATOM 3957 C C . SER C 1 65 ? -44.67079 15.55057 18.91468 1.000 61.40002 64 SER C C 1
ATOM 3958 O O . SER C 1 65 ? -44.94934 15.15825 20.05226 1.000 61.14002 64 SER C O 1
ATOM 3961 N N . CYS C 1 66 ? -45.16118 16.66916 18.38495 1.000 59.03060 65 CYS C N 1
ATOM 3962 C CA . CYS C 1 66 ? -46.16178 17.49569 19.04183 1.000 59.16060 65 CYS C CA 1
ATOM 3963 C C . CYS C 1 66 ? -47.36039 17.66528 18.11742 1.000 61.03060 65 CYS C C 1
ATOM 3964 O O . CYS C 1 66 ? -47.21826 17.69082 16.89111 1.000 63.76060 65 CYS C O 1
ATOM 3967 N N . GLY C 1 67 ? -48.54581 17.78083 18.71250 1.000 67.76118 66 GLY C N 1
ATOM 3968 C CA . GLY C 1 67 ? -49.76225 17.86998 17.92753 1.000 64.78118 66 GLY C CA 1
ATOM 3969 C C . GLY C 1 67 ? -50.78534 18.85472 18.45497 1.000 60.79118 66 GLY C C 1
ATOM 3970 O O . GLY C 1 67 ? -50.42940 19.89053 19.02422 1.000 61.72118 66 GLY C O 1
ATOM 3971 N N . GLN C 1 68 ? -52.06411 18.53930 18.26554 1.000 61.27430 67 GLN C N 1
ATOM 3972 C CA . GLN C 1 68 ? -53.13718 19.42260 18.69373 1.000 63.23430 67 GLN C CA 1
ATOM 3973 C C . GLN C 1 68 ? -53.27360 19.41184 20.21482 1.000 64.64430 67 GLN C C 1
ATOM 3974 O O . GLN C 1 68 ? -52.74783 18.53656 20.90920 1.000 68.78430 67 GLN C O 1
ATOM 3980 N N . ASN C 1 69 ? -53.98875 20.41691 20.72740 1.000 64.88367 68 ASN C N 1
ATOM 3981 C CA . ASN C 1 69 ? -54.26354 20.56416 22.15915 1.000 63.43367 68 ASN C CA 1
ATOM 3982 C C . ASN C 1 69 ? -52.98380 20.73560 22.97075 1.000 64.93367 68 ASN C C 1
ATOM 3983 O O . ASN C 1 69 ? -52.95136 20.42654 24.16476 1.000 67.14367 68 ASN C O 1
ATOM 3988 N N . ASN C 1 70 ? -51.93073 21.23948 22.32691 1.000 71.63862 69 ASN C N 1
ATOM 3989 C CA . ASN C 1 70 ? -50.66092 21.53886 22.98649 1.000 72.28862 69 ASN C CA 1
ATOM 3990 C C . ASN C 1 70 ? -50.10968 20.31372 23.71564 1.000 70.51862 69 ASN C C 1
ATOM 3991 O O . ASN C 1 70 ? -49.72275 20.37173 24.88491 1.000 68.61862 69 ASN C O 1
ATOM 3996 N N . VAL C 1 71 ? -50.07633 19.18859 23.00558 1.000 69.46804 70 VAL C N 1
ATOM 3997 C CA . VAL C 1 71 ? -49.59069 17.92186 23.54059 1.000 69.64804 70 VAL C CA 1
ATOM 3998 C C . VAL C 1 71 ? -48.39087 17.47439 22.71731 1.000 68.64804 70 VAL C C 1
ATOM 3999 O O . VAL C 1 71 ? -48.42271 17.53091 21.48257 1.000 71.27804 70 VAL C O 1
ATOM 4003 N N . CYS C 1 72 ? -47.33703 17.03577 23.40120 1.000 62.59943 71 CYS C N 1
ATOM 4004 C CA . CYS C 1 72 ? -46.15304 16.47844 22.76611 1.000 65.09943 71 CYS C CA 1
ATOM 4005 C C . CYS C 1 72 ? -45.93806 15.05096 23.25180 1.000 66.86943 71 CYS C C 1
ATOM 4006 O O . CYS C 1 72 ? -46.28516 14.70582 24.38520 1.000 67.84943 71 CYS C O 1
ATOM 4009 N N . ASN C 1 73 ? -45.36202 14.22062 22.38289 1.000 66.67167 72 ASN C N 1
ATOM 4010 C CA . ASN C 1 73 ? -45.20151 12.79904 22.66249 1.000 62.36167 72 ASN C CA 1
ATOM 4011 C C . ASN C 1 73 ? -43.80259 12.34593 22.27656 1.000 63.16167 72 ASN C C 1
ATOM 4012 O O . ASN C 1 73 ? -43.31994 12.67248 21.18841 1.000 68.14167 72 ASN C O 1
ATOM 4017 N N . TYR C 1 74 ? -43.15811 11.59650 23.16875 1.000 57.07288 73 TYR C N 1
ATOM 4018 C CA . TYR C 1 74 ? -41.84875 11.00542 22.91711 1.000 63.02288 73 TYR C CA 1
ATOM 4019 C C . TYR C 1 74 ? -41.95833 9.49174 23.02656 1.000 68.40288 73 TYR C C 1
ATOM 4020 O O . TYR C 1 74 ? -42.39716 8.97403 24.05990 1.000 66.75288 73 TYR C O 1
ATOM 4029 N N . ALA C 1 75 ? -41.55056 8.78986 21.96614 1.000 65.81836 74 ALA C N 1
ATOM 4030 C CA . ALA C 1 75 ? -41.57857 7.32577 21.92400 1.000 62.25836 74 ALA C CA 1
ATOM 4031 C C . ALA C 1 75 ? -42.96487 6.78551 22.26466 1.000 60.49836 74 ALA C C 1
ATOM 4032 O O . ALA C 1 75 ? -43.11315 5.81048 23.00435 1.000 61.66836 74 ALA C O 1
ATOM 4034 N N . SER C 1 76 ? -43.99424 7.42622 21.71391 1.000 57.77514 75 SER C N 1
ATOM 4035 C CA . SER C 1 76 ? -45.37699 7.09022 22.02346 1.000 58.19514 75 SER C CA 1
ATOM 4036 C C . SER C 1 76 ? -46.11396 6.45217 20.85247 1.000 59.08514 75 SER C C 1
ATOM 4037 O O . SER C 1 76 ? -47.32195 6.21458 20.95390 1.000 57.85514 75 SER C O 1
ATOM 4040 N N . ARG C 1 77 ? -45.42854 6.16856 19.74493 1.000 59.15013 76 ARG C N 1
ATOM 4041 C CA . ARG C 1 77 ? -46.10901 5.56210 18.60718 1.000 59.93013 76 ARG C CA 1
ATOM 4042 C C . ARG C 1 77 ? -45.28915 4.43939 17.98043 1.000 63.91013 76 ARG C C 1
ATOM 4043 O O . ARG C 1 77 ? -44.87404 3.50494 18.67378 1.000 72.29013 76 ARG C O 1
ATOM 4051 N N . ASN C 1 78 ? -45.05031 4.52120 16.67180 1.000 61.24264 77 ASN C N 1
ATOM 4052 C CA . ASN C 1 78 ? -44.40167 3.44723 15.92629 1.000 58.51264 77 ASN C CA 1
ATOM 4053 C C . ASN C 1 78 ? -43.43776 4.01658 14.89540 1.000 58.90264 77 ASN C C 1
ATOM 4054 O O . ASN C 1 78 ? -43.40771 3.58200 13.73942 1.000 56.47264 77 ASN C O 1
ATOM 4059 N N . ASP C 1 79 ? -42.64017 4.99883 15.29773 1.000 55.44638 78 ASP C N 1
ATOM 4060 C CA . ASP C 1 79 ? -41.65610 5.60083 14.41299 1.000 58.04638 78 ASP C CA 1
ATOM 4061 C C . ASP C 1 79 ? -40.32576 4.85928 14.50785 1.000 62.81638 78 ASP C C 1
ATOM 4062 O O . ASP C 1 79 ? -40.02513 4.19238 15.50101 1.000 68.16638 78 ASP C O 1
ATOM 4067 N N . LYS C 1 80 ? -39.52575 4.98338 13.45058 1.000 63.62923 79 LYS C N 1
ATOM 4068 C CA . LYS C 1 80 ? -38.22867 4.32782 13.38672 1.000 64.24923 79 LYS C CA 1
ATOM 4069 C C . LYS C 1 80 ? -37.20696 5.30719 12.82837 1.000 66.05923 79 LYS C C 1
ATOM 4070 O O . LYS C 1 80 ? -37.55594 6.32996 12.23387 1.000 67.25923 79 LYS C O 1
ATOM 4076 N N . THR C 1 81 ? -35.93232 4.97781 13.02293 1.000 61.30444 80 THR C N 1
ATOM 4077 C CA . THR C 1 81 ? -34.83161 5.79411 12.53592 1.000 64.32444 80 THR C CA 1
ATOM 4078 C C . THR C 1 81 ? -33.85240 4.91657 11.76994 1.000 66.71444 80 THR C C 1
ATOM 4079 O O . THR C 1 81 ? -33.76200 3.70636 11.99182 1.000 70.17444 80 THR C O 1
ATOM 4083 N N . PHE C 1 82 ? -33.11415 5.54659 10.85946 1.000 65.08942 81 PHE C N 1
ATOM 4084 C CA . PHE C 1 82 ? -32.19600 4.84407 9.97442 1.000 63.97942 81 PHE C CA 1
ATOM 4085 C C . PHE C 1 82 ? -30.82365 5.49296 10.05813 1.000 64.84942 81 PHE C C 1
ATOM 4086 O O . PHE C 1 82 ? -30.70198 6.71655 9.94003 1.000 64.70942 81 PHE C O 1
ATOM 4094 N N . TRP C 1 83 ? -29.79675 4.67066 10.25894 1.000 65.01904 82 TRP C N 1
ATOM 4095 C CA . TRP C 1 83 ? -28.44238 5.14387 10.49538 1.000 67.41904 82 TRP C CA 1
ATOM 4096 C C . TRP C 1 83 ? -27.46888 4.41633 9.58171 1.000 68.07904 82 TRP C C 1
ATOM 4097 O O . TRP C 1 83 ? -27.65527 3.23949 9.26232 1.000 69.58904 82 TRP C O 1
ATOM 4108 N N . LEU C 1 84 ? -26.42408 5.12854 9.16772 1.000 62.24193 83 LEU C N 1
ATOM 4109 C CA . LEU C 1 84 ? -25.37272 4.51091 8.37370 1.000 64.37193 83 LEU C CA 1
ATOM 4110 C C . LEU C 1 84 ? -24.63456 3.47974 9.21786 1.000 67.83193 83 LEU C C 1
ATOM 4111 O O . LEU C 1 84 ? -24.33447 3.71491 10.39148 1.000 63.07193 83 LEU C O 1
ATOM 4116 N N . THR C 1 85 ? -24.34450 2.33127 8.61808 1.000 69.57047 84 THR C N 1
ATOM 4117 C CA . THR C 1 85 ? -23.79365 1.21088 9.36258 1.000 71.35047 84 THR C CA 1
ATOM 4118 C C . THR C 1 85 ? -22.26767 1.20641 9.30084 1.000 73.37047 84 THR C C 1
ATOM 4119 O O . THR C 1 85 ? -21.64077 1.99860 8.59442 1.000 70.85047 84 THR C O 1
ATOM 4123 N N . THR C 1 86 ? -21.67235 0.29136 10.05911 1.000 76.61088 85 THR C N 1
ATOM 4124 C CA . THR C 1 86 ? -20.23940 0.05662 10.04549 1.000 83.27088 85 THR C CA 1
ATOM 4125 C C . THR C 1 86 ? -19.93278 -1.20183 9.23043 1.000 93.72088 85 THR C C 1
ATOM 4126 O O . THR C 1 86 ? -20.73541 -1.62987 8.39312 1.000 93.53088 85 THR C O 1
ATOM 4130 N N . ASN C 1 87 ? -18.76681 -1.80035 9.46959 1.000 89.19527 86 ASN C N 1
ATOM 4131 C CA . ASN C 1 87 ? -18.35050 -3.02287 8.79844 1.000 92.75527 86 ASN C CA 1
ATOM 4132 C C . ASN C 1 87 ? -18.51667 -4.25875 9.67718 1.000 93.00527 86 ASN C C 1
ATOM 4133 O O . ASN C 1 87 ? -17.92818 -5.30472 9.38276 1.000 94.87527 86 ASN C O 1
ATOM 4138 N N . ALA C 1 88 ? -19.30021 -4.15893 10.74784 1.000 94.73128 87 ALA C N 1
ATOM 4139 C CA . ALA C 1 88 ? -19.51158 -5.29148 11.63465 1.000 87.22128 87 ALA C CA 1
ATOM 4140 C C . ALA C 1 88 ? -20.30572 -6.38558 10.92637 1.000 86.47128 87 ALA C C 1
ATOM 4141 O O . ALA C 1 88 ? -20.95926 -6.15673 9.90456 1.000 82.48128 87 ALA C O 1
ATOM 4143 N N . ALA C 1 89 ? -20.24098 -7.59191 11.48368 1.000 91.45179 88 ALA C N 1
ATOM 4144 C CA . ALA C 1 89 ? -20.95726 -8.71378 10.89549 1.000 91.68179 88 ALA C CA 1
ATOM 4145 C C . ALA C 1 89 ? -22.45564 -8.55687 11.11698 1.000 89.85179 88 ALA C C 1
ATOM 4146 O O . ALA C 1 89 ? -22.90624 -8.21963 12.21527 1.000 89.44179 88 ALA C O 1
ATOM 4148 N N . ILE C 1 90 ? -23.22618 -8.81201 10.06789 1.000 92.74426 89 ILE C N 1
ATOM 4149 C CA . ILE C 1 90 ? -24.68365 -8.66690 10.15438 1.000 85.67426 89 ILE C CA 1
ATOM 4150 C C . ILE C 1 90 ? -25.24272 -9.74793 11.07256 1.000 82.17426 89 ILE C C 1
ATOM 4151 O O . ILE C 1 90 ? -24.98507 -10.94356 10.84616 1.000 82.76426 89 ILE C O 1
ATOM 4156 N N . PRO C 1 91 ? -25.99776 -9.39280 12.10519 1.000 84.58906 90 PRO C N 1
ATOM 4157 C CA . PRO C 1 91 ? -26.52459 -10.40295 13.02458 1.000 84.68906 90 PRO C CA 1
ATOM 4158 C C . PRO C 1 91 ? -27.71822 -11.13302 12.42203 1.000 86.23906 90 PRO C C 1
ATOM 4159 O O . PRO C 1 91 ? -28.21454 -10.80433 11.34396 1.000 87.50906 90 PRO C O 1
ATOM 4163 N N . MET C 1 92 ? -28.17475 -12.14577 13.15473 1.000 84.78261 91 MET C N 1
ATOM 4164 C CA . MET C 1 92 ? -29.35152 -12.91223 12.77169 1.000 88.38261 91 MET C CA 1
ATOM 4165 C C . MET C 1 92 ? -30.63497 -12.35275 13.36590 1.000 86.62261 91 MET C C 1
ATOM 4166 O O . MET C 1 92 ? -31.71933 -12.62697 12.83860 1.000 84.11261 91 MET C O 1
ATOM 4171 N N . MET C 1 93 ? -30.53555 -11.58684 14.44231 1.000 85.51890 92 MET C N 1
ATOM 4172 C CA . MET C 1 93 ? -31.66531 -11.00169 15.14331 1.000 85.36890 92 MET C CA 1
ATOM 4173 C C . MET C 1 93 ? -31.37433 -9.53650 15.42306 1.000 82.17890 92 MET C C 1
ATOM 4174 O O . MET C 1 93 ? -30.22157 -9.09840 15.33973 1.000 84.08890 92 MET C O 1
ATOM 4179 N N . PRO C 1 94 ? -32.40053 -8.74576 15.73853 1.000 84.19297 93 PRO C N 1
ATOM 4180 C CA . PRO C 1 94 ? -32.16541 -7.33744 16.08654 1.000 80.70297 93 PRO C CA 1
ATOM 4181 C C . PRO C 1 94 ? -31.25546 -7.19341 17.29879 1.000 78.81297 93 PRO C C 1
ATOM 4182 O O . PRO C 1 94 ? -31.44952 -7.84704 18.32615 1.000 77.27297 93 PRO C O 1
ATOM 4186 N N . VAL C 1 95 ? -30.25107 -6.32768 17.16669 1.000 77.17328 94 VAL C N 1
ATOM 4187 C CA . VAL C 1 95 ? -29.33661 -6.04036 18.26540 1.000 81.83328 94 VAL C CA 1
ATOM 4188 C C . VAL C 1 95 ? -30.04028 -5.15065 19.28091 1.000 85.11328 94 VAL C C 1
ATOM 4189 O O . VAL C 1 95 ? -30.96812 -4.40411 18.94996 1.000 86.57328 94 VAL C O 1
ATOM 4193 N N . GLU C 1 96 ? -29.59573 -5.22589 20.53282 1.000 82.73855 95 GLU C N 1
ATOM 4194 C CA . GLU C 1 96 ? -30.29497 -4.60944 21.65202 1.000 84.83855 95 GLU C CA 1
ATOM 4195 C C . GLU C 1 96 ? -29.40981 -3.58094 22.34018 1.000 87.33855 95 GLU C C 1
ATOM 4196 O O . GLU C 1 96 ? -28.27140 -3.88534 22.71184 1.000 89.27855 95 GLU C O 1
ATOM 4202 N N . ASN C 1 97 ? -29.94750 -2.37134 22.51513 1.000 82.72311 96 ASN C N 1
ATOM 4203 C CA . ASN C 1 97 ? -29.35127 -1.32930 23.34632 1.000 84.47311 96 ASN C CA 1
ATOM 4204 C C . ASN C 1 97 ? -27.87704 -1.08062 23.04621 1.000 83.92311 96 ASN C C 1
ATOM 4205 O O . ASN C 1 97 ? -27.53313 -0.49227 22.01631 1.000 85.63311 96 ASN C O 1
ATOM 4210 N N . ILE C 1 98 ? -27.00228 -1.51579 23.95642 1.000 86.22032 97 ILE C N 1
ATOM 4211 C CA . ILE C 1 98 ? -25.57882 -1.21488 23.83857 1.000 83.29032 97 ILE C CA 1
ATOM 4212 C C . ILE C 1 98 ? -24.96218 -1.95592 22.65863 1.000 80.01032 97 ILE C C 1
ATOM 4213 O O . ILE C 1 98 ? -23.94668 -1.51768 22.10339 1.000 79.36032 97 ILE C O 1
ATOM 4218 N N . GLU C 1 99 ? -25.55796 -3.08107 22.25328 1.000 84.69776 98 GLU C N 1
ATOM 4219 C CA . GLU C 1 99 ? -25.05111 -3.83749 21.11303 1.000 84.77776 98 GLU C CA 1
ATOM 4220 C C . GLU C 1 99 ? -25.08129 -3.02741 19.82410 1.000 82.27776 98 GLU C C 1
ATOM 4221 O O . GLU C 1 99 ? -24.39446 -3.38504 18.86134 1.000 81.16776 98 GLU C O 1
ATOM 4227 N N . ILE C 1 100 ? -25.86363 -1.94667 19.78583 1.000 84.57991 99 ILE C N 1
ATOM 4228 C CA . ILE C 1 100 ? -26.01437 -1.15699 18.57233 1.000 82.01991 99 ILE C CA 1
ATOM 4229 C C . ILE C 1 100 ? -24.79032 -0.29198 18.29374 1.000 81.20991 99 ILE C C 1
ATOM 4230 O O . ILE C 1 100 ? -24.57570 0.12088 17.14744 1.000 79.77991 99 ILE C O 1
ATOM 4235 N N . ARG C 1 101 ? -23.95392 -0.03804 19.30403 1.000 81.09031 100 ARG C N 1
ATOM 4236 C CA . ARG C 1 101 ? -22.83735 0.88486 19.12095 1.000 82.80031 100 ARG C CA 1
ATOM 4237 C C . ARG C 1 101 ? -21.84764 0.38457 18.07595 1.000 85.00031 100 ARG C C 1
ATOM 4238 O O . ARG C 1 101 ? -21.25839 1.19019 17.34590 1.000 81.21031 100 ARG C O 1
ATOM 4246 N N . GLN C 1 102 ? -21.65400 -0.92920 17.98121 1.000 88.22515 101 GLN C N 1
ATOM 4247 C CA . GLN C 1 102 ? -20.75333 -1.49161 16.98297 1.000 89.09515 101 GLN C CA 1
ATOM 4248 C C . GLN C 1 102 ? -21.34316 -1.49417 15.57699 1.000 86.68515 101 GLN C C 1
ATOM 4249 O O . GLN C 1 102 ? -20.64431 -1.88103 14.63414 1.000 86.80515 101 GLN C O 1
ATOM 4255 N N . TYR C 1 103 ? -22.59734 -1.07404 15.40822 1.000 87.24005 102 TYR C N 1
ATOM 4256 C CA . TYR C 1 103 ? -23.24471 -1.05477 14.10300 1.000 83.08005 102 TYR C CA 1
ATOM 4257 C C . TYR C 1 103 ? -23.53806 0.34467 13.58361 1.000 82.99005 102 TYR C C 1
ATOM 4258 O O . TYR C 1 103 ? -24.02072 0.47728 12.45456 1.000 85.52005 102 TYR C O 1
ATOM 4267 N N . ILE C 1 104 ? -23.26997 1.38764 14.36218 1.000 85.42388 103 ILE C N 1
ATOM 4268 C CA . ILE C 1 104 ? -23.57849 2.75561 13.96384 1.000 79.41388 103 ILE C CA 1
ATOM 4269 C C . ILE C 1 104 ? -22.29040 3.42556 13.51416 1.000 80.84388 103 ILE C C 1
ATOM 4270 O O . ILE C 1 104 ? -21.30289 3.45653 14.25983 1.000 82.15388 103 ILE C O 1
ATOM 4275 N N . SER C 1 105 ? -22.30067 3.96511 12.29892 1.000 75.79584 104 SER C N 1
ATOM 4276 C CA . SER C 1 105 ? -21.11999 4.62162 11.76191 1.000 76.17584 104 SER C CA 1
ATOM 4277 C C . SER C 1 105 ? -20.81163 5.89418 12.53911 1.000 80.11584 104 SER C C 1
ATOM 4278 O O . SER C 1 105 ? -21.69205 6.51183 13.14401 1.000 79.35584 104 SER C O 1
ATOM 4281 N N . ARG C 1 106 ? -19.54131 6.27983 12.52133 1.000 77.08413 105 ARG C N 1
ATOM 4282 C CA . ARG C 1 106 ? -19.08777 7.50405 13.15720 1.000 79.22413 105 ARG C CA 1
ATOM 4283 C C . ARG C 1 106 ? -18.79010 8.55240 12.09409 1.000 79.39413 105 ARG C C 1
ATOM 4284 O O . ARG C 1 106 ? -18.52494 8.23554 10.93110 1.000 78.72413 105 ARG C O 1
ATOM 4292 N N . CYS C 1 107 ? -18.84067 9.81452 12.50892 1.000 79.68977 106 CYS C N 1
ATOM 4293 C CA . CYS C 1 107 ? -18.68801 10.92519 11.58339 1.000 77.99977 106 CYS C CA 1
ATOM 4294 C C . CYS C 1 107 ? -17.97305 12.06785 12.28685 1.000 76.97977 106 CYS C C 1
ATOM 4295 O O . CYS C 1 107 ? -17.78638 12.05843 13.50600 1.000 77.71977 106 CYS C O 1
ATOM 4298 N N . VAL C 1 108 ? -17.57161 13.05892 11.49697 1.000 75.16192 107 VAL C N 1
ATOM 4299 C CA . VAL C 1 108 ? -16.88964 14.23684 12.01853 1.000 76.94192 107 VAL C CA 1
ATOM 4300 C C . VAL C 1 108 ? -17.24433 15.42475 11.13665 1.000 76.38192 107 VAL C C 1
ATOM 4301 O O . VAL C 1 108 ? -17.37911 15.29351 9.91632 1.000 77.89192 107 VAL C O 1
ATOM 4305 N N . VAL C 1 109 ? -17.42238 16.58257 11.76555 1.000 79.05378 108 VAL C N 1
ATOM 4306 C CA . VAL C 1 109 ? -17.70140 17.82978 11.06742 1.000 79.32378 108 VAL C CA 1
ATOM 4307 C C . VAL C 1 109 ? -16.54930 18.78414 11.34019 1.000 82.84378 108 VAL C C 1
ATOM 4308 O O . VAL C 1 109 ? -16.21553 19.04721 12.50139 1.000 84.54378 108 VAL C O 1
ATOM 4312 N N . CYS C 1 110 ? -15.94519 19.29606 10.27206 1.000 81.12256 109 CYS C N 1
ATOM 4313 C CA . CYS C 1 110 ? -14.78057 20.16241 10.35317 1.000 84.68256 109 CYS C CA 1
ATOM 4314 C C . CYS C 1 110 ? -15.06440 21.44332 9.58333 1.000 87.93256 109 CYS C C 1
ATOM 4315 O O . CYS C 1 110 ? -16.08185 21.56822 8.89721 1.000 90.36256 109 CYS C O 1
ATOM 4318 N N . GLU C 1 111 ? -14.15431 22.40512 9.70164 1.000 91.24337 110 GLU C N 1
ATOM 4319 C CA . GLU C 1 111 ? -14.24811 23.65842 8.96661 1.000 86.08337 110 GLU C CA 1
ATOM 4320 C C . GLU C 1 111 ? -13.16901 23.69507 7.89304 1.000 91.31337 110 GLU C C 1
ATOM 4321 O O . GLU C 1 111 ? -12.01093 23.35396 8.15741 1.000 93.66337 110 GLU C O 1
ATOM 4327 N N . ALA C 1 112 ? -13.55369 24.11051 6.68708 1.000 91.28522 111 ALA C N 1
ATOM 4328 C CA . ALA C 1 112 ? -12.67113 24.17651 5.53548 1.000 90.09522 111 ALA C CA 1
ATOM 4329 C C . ALA C 1 112 ? -12.57859 25.60683 5.01641 1.000 90.43522 111 ALA C C 1
ATOM 4330 O O . ALA C 1 112 ? -13.53432 26.37928 5.13946 1.000 89.05522 111 ALA C O 1
ATOM 4332 N N . PRO C 1 113 ? -11.43883 25.99210 4.43658 1.000 89.49267 112 PRO C N 1
ATOM 4333 C CA . PRO C 1 113 ? -11.30336 27.36169 3.92100 1.000 93.87267 112 PRO C CA 1
ATOM 4334 C C . PRO C 1 113 ? -12.05552 27.59150 2.61807 1.000 94.48267 112 PRO C C 1
ATOM 4335 O O . PRO C 1 113 ? -12.70543 28.62820 2.44791 1.000 95.80267 112 PRO C O 1
ATOM 4339 N N . ALA C 1 114 ? -11.97778 26.63898 1.69482 1.000 93.14223 113 ALA C N 1
ATOM 4340 C CA . ALA C 1 114 ? -12.61680 26.75134 0.39245 1.000 90.24223 113 ALA C CA 1
ATOM 4341 C C . ALA C 1 114 ? -13.75162 25.74289 0.25888 1.000 93.55223 113 ALA C C 1
ATOM 4342 O O . ALA C 1 114 ? -13.96941 24.88774 1.12173 1.000 89.02223 113 ALA C O 1
ATOM 4344 N N . ASN C 1 115 ? -14.47588 25.85816 -0.85217 1.000 95.30146 114 ASN C N 1
ATOM 4345 C CA . ASN C 1 115 ? -15.65576 25.04110 -1.08600 1.000 93.46146 114 ASN C CA 1
ATOM 4346 C C . ASN C 1 115 ? -15.26524 23.60760 -1.43577 1.000 92.01146 114 ASN C C 1
ATOM 4347 O O . ASN C 1 115 ? -14.16505 23.33080 -1.92141 1.000 93.59146 114 ASN C O 1
ATOM 4352 N N . VAL C 1 116 ? -16.19518 22.68876 -1.18275 1.000 95.91555 115 VAL C N 1
ATOM 4353 C CA . VAL C 1 116 ? -15.97280 21.25946 -1.36322 1.000 88.41555 115 VAL C CA 1
ATOM 4354 C C . VAL C 1 116 ? -17.13536 20.67800 -2.15455 1.000 86.15555 115 VAL C C 1
ATOM 4355 O O . VAL C 1 116 ? -18.30071 20.90309 -1.80951 1.000 90.72555 115 VAL C O 1
ATOM 4359 N N . ILE C 1 117 ? -16.81895 19.93065 -3.21117 1.000 84.54804 116 ILE C N 1
ATOM 4360 C CA . ILE C 1 117 ? -17.80743 19.27434 -4.05123 1.000 81.81804 116 ILE C CA 1
ATOM 4361 C C . ILE C 1 117 ? -17.38186 17.82487 -4.26594 1.000 85.47804 116 ILE C C 1
ATOM 4362 O O . ILE C 1 117 ? -16.37553 17.36409 -3.72859 1.000 85.74804 116 ILE C O 1
ATOM 4367 N N . ALA C 1 118 ? -18.17145 17.10691 -5.06217 1.000 84.32677 117 ALA C N 1
ATOM 4368 C CA . ALA C 1 118 ? -17.89943 15.71906 -5.40435 1.000 83.92677 117 ALA C CA 1
ATOM 4369 C C . ALA C 1 118 ? -18.10839 15.51816 -6.89763 1.000 86.59677 117 ALA C C 1
ATOM 4370 O O . ALA C 1 118 ? -19.08678 16.01068 -7.46757 1.000 83.39677 117 ALA C O 1
ATOM 4372 N N . VAL C 1 119 ? -17.18692 14.79239 -7.52653 1.000 87.34366 118 VAL C N 1
ATOM 4373 C CA . VAL C 1 119 ? -17.23018 14.52164 -8.95791 1.000 89.90366 118 VAL C CA 1
ATOM 4374 C C . VAL C 1 119 ? -17.36098 13.01989 -9.16522 1.000 88.85366 118 VAL C C 1
ATOM 4375 O O . VAL C 1 119 ? -16.77493 12.22760 -8.41985 1.000 86.67366 118 VAL C O 1
ATOM 4379 N N . HIS C 1 120 ? -18.14130 12.63145 -10.17067 1.000 85.73815 119 HIS C N 1
ATOM 4380 C CA . HIS C 1 120 ? -18.38633 11.23138 -10.48486 1.000 89.85815 119 HIS C CA 1
ATOM 4381 C C . HIS C 1 120 ? -18.01800 10.95307 -11.93516 1.000 94.10815 119 HIS C C 1
ATOM 4382 O O . HIS C 1 120 ? -18.28386 11.77086 -12.82176 1.000 97.48815 119 HIS C O 1
ATOM 4389 N N . SER C 1 121 ? -17.40549 9.79204 -12.17083 1.000 93.65335 120 SER C N 1
ATOM 4390 C CA . SER C 1 121 ? -16.96522 9.40581 -13.50471 1.000 92.17335 120 SER C CA 1
ATOM 4391 C C . SER C 1 121 ? -17.95304 8.51174 -14.23947 1.000 88.03335 120 SER C C 1
ATOM 4392 O O . SER C 1 121 ? -17.90727 8.45531 -15.47350 1.000 92.79335 120 SER C O 1
ATOM 4395 N N . GLN C 1 122 ? -18.82658 7.80904 -13.51688 1.000 90.02998 121 GLN C N 1
ATOM 4396 C CA . GLN C 1 122 ? -19.73801 6.81400 -14.08139 1.000 86.16998 121 GLN C CA 1
ATOM 4397 C C . GLN C 1 122 ? -18.99085 5.68996 -14.79179 1.000 90.88998 121 GLN C C 1
ATOM 4398 O O . GLN C 1 122 ? -19.55939 5.00181 -15.64592 1.000 91.10998 121 GLN C O 1
ATOM 4404 N N . THR C 1 123 ? -17.71841 5.49479 -14.44570 1.000 90.01340 122 THR C N 1
ATOM 4405 C CA . THR C 1 123 ? -16.89943 4.41700 -14.97932 1.000 92.95340 122 THR C CA 1
ATOM 4406 C C . THR C 1 123 ? -16.11965 3.78780 -13.83187 1.000 96.06340 122 THR C C 1
ATOM 4407 O O . THR C 1 123 ? -16.20287 4.22695 -12.68033 1.000 94.52340 122 THR C O 1
ATOM 4411 N N . ILE C 1 124 ? -15.35403 2.74186 -14.15354 1.000 93.89397 123 ILE C N 1
ATOM 4412 C CA . ILE C 1 124 ? -14.51488 2.09538 -13.15201 1.000 95.08397 123 ILE C CA 1
ATOM 4413 C C . ILE C 1 124 ? -13.33506 2.97989 -12.76485 1.000 95.62397 123 ILE C C 1
ATOM 4414 O O . ILE C 1 124 ? -12.70146 2.75058 -11.72784 1.000 93.49397 123 ILE C O 1
ATOM 4419 N N . GLU C 1 125 ? -13.03281 3.99820 -13.56455 1.000 97.22166 124 GLU C N 1
ATOM 4420 C CA . GLU C 1 125 ? -11.90557 4.87579 -13.29314 1.000 98.51166 124 GLU C CA 1
ATOM 4421 C C . GLU C 1 125 ? -12.29605 5.97780 -12.31604 1.000 94.93166 124 GLU C C 1
ATOM 4422 O O . GLU C 1 125 ? -13.43473 6.45395 -12.30087 1.000 97.03166 124 GLU C O 1
ATOM 4428 N N . VAL C 1 126 ? -11.33471 6.37566 -11.49412 1.000 97.29128 125 VAL C N 1
ATOM 4429 C CA . VAL C 1 126 ? -11.55660 7.46920 -10.54178 1.000 92.57128 125 VAL C CA 1
ATOM 4430 C C . VAL C 1 126 ? -11.57285 8.79422 -11.29687 1.000 98.47128 125 VAL C C 1
ATOM 4431 O O . VAL C 1 126 ? -10.61808 9.09430 -12.03596 1.000 102.41128 125 VAL C O 1
ATOM 4435 N N . PRO C 1 127 ? -12.61543 9.60955 -11.15454 1.000 97.26466 126 PRO C N 1
ATOM 4436 C CA . PRO C 1 127 ? -12.65227 10.88745 -11.87176 1.000 99.38466 126 PRO C CA 1
ATOM 4437 C C . PRO C 1 127 ? -11.64291 11.87056 -11.30411 1.000 101.45466 126 PRO C C 1
ATOM 4438 O O . PRO C 1 127 ? -11.28005 11.81864 -10.12657 1.000 101.88466 126 PRO C O 1
ATOM 4442 N N . ASP C 1 128 ? -11.18762 12.77568 -12.16302 1.000 102.60185 127 ASP C N 1
ATOM 4443 C CA . ASP C 1 128 ? -10.22990 13.79127 -11.75925 1.000 103.14185 127 ASP C CA 1
ATOM 4444 C C . ASP C 1 128 ? -10.94606 15.00973 -11.19273 1.000 100.10185 127 ASP C C 1
ATOM 4445 O O . ASP C 1 128 ? -12.04092 15.37265 -11.63180 1.000 99.80185 127 ASP C O 1
ATOM 4450 N N . CYS C 1 129 ? -10.31386 15.63960 -10.20462 1.000 101.38308 128 CYS C N 1
ATOM 4451 C CA . CYS C 1 129 ? -10.81933 16.89405 -9.68226 1.000 98.60308 128 CYS C CA 1
ATOM 4452 C C . CYS C 1 129 ? -10.69469 17.97241 -10.75573 1.000 98.70308 128 CYS C C 1
ATOM 4453 O O . CYS C 1 129 ? -9.86003 17.86660 -11.65760 1.000 103.10308 128 CYS C O 1
ATOM 4456 N N . PRO C 1 130 ? -11.52267 19.01422 -10.69273 1.000 99.20625 129 PRO C N 1
ATOM 4457 C CA . PRO C 1 130 ? -11.38434 20.11092 -11.65623 1.000 101.36625 129 PRO C CA 1
ATOM 4458 C C . PRO C 1 130 ? -10.02991 20.79230 -11.52546 1.000 104.95625 129 PRO C C 1
ATOM 4459 O O . PRO C 1 130 ? -9.37054 20.73521 -10.48486 1.000 105.85625 129 PRO C O 1
ATOM 4463 N N . ASN C 1 131 ? -9.61398 21.43780 -12.61370 1.000 99.64783 130 ASN C N 1
ATOM 4464 C CA . ASN C 1 131 ? -8.31827 22.10531 -12.64668 1.000 106.56783 130 ASN C CA 1
ATOM 4465 C C . ASN C 1 131 ? -8.26793 23.20850 -11.59830 1.000 109.91783 130 ASN C C 1
ATOM 4466 O O . ASN C 1 131 ? -9.04092 24.16981 -11.65644 1.000 110.22783 130 ASN C O 1
ATOM 4471 N N . GLY C 1 132 ? -7.35499 23.06797 -10.63946 1.000 108.51146 131 GLY C N 1
ATOM 4472 C CA . GLY C 1 132 ? -7.24939 23.99726 -9.53603 1.000 109.66146 131 GLY C CA 1
ATOM 4473 C C . GLY C 1 132 ? -7.78675 23.47685 -8.22200 1.000 107.54146 131 GLY C C 1
ATOM 4474 O O . GLY C 1 132 ? -7.67281 24.17363 -7.20604 1.000 107.30146 131 GLY C O 1
ATOM 4475 N N . TRP C 1 133 ? -8.36584 22.27966 -8.21060 1.000 108.17916 132 TRP C N 1
ATOM 4476 C CA . TRP C 1 133 ? -8.96444 21.68780 -7.02369 1.000 105.84916 132 TRP C CA 1
ATOM 4477 C C . TRP C 1 133 ? -8.12948 20.50851 -6.54198 1.000 105.58916 132 TRP C C 1
ATOM 4478 O O . TRP C 1 133 ? -7.64139 19.70925 -7.34737 1.000 108.08916 132 TRP C O 1
ATOM 4489 N N . GLU C 1 134 ? -7.97160 20.40582 -5.22535 1.000 106.07698 133 GLU C N 1
ATOM 4490 C CA . GLU C 1 134 ? -7.20446 19.33912 -4.60091 1.000 104.04698 133 GLU C CA 1
ATOM 4491 C C . GLU C 1 134 ? -8.13903 18.24473 -4.10162 1.000 103.21698 133 GLU C C 1
ATOM 4492 O O . GLU C 1 134 ? -9.30652 18.49307 -3.79137 1.000 104.19698 133 GLU C O 1
ATOM 4498 N N . GLY C 1 135 ? -7.61076 17.02598 -4.02454 1.000 104.14472 134 GLY C N 1
ATOM 4499 C CA . GLY C 1 135 ? -8.40381 15.87941 -3.61820 1.000 101.51472 134 GLY C CA 1
ATOM 4500 C C . GLY C 1 135 ? -8.33009 15.63837 -2.11849 1.000 104.28472 134 GLY C C 1
ATOM 4501 O O . GLY C 1 135 ? -7.28915 15.83006 -1.49310 1.000 101.80472 134 GLY C O 1
ATOM 4502 N N . LEU C 1 136 ? -9.45870 15.21433 -1.55143 1.000 104.11583 135 LEU C N 1
ATOM 4503 C CA . LEU C 1 136 ? -9.56869 14.89796 -0.13218 1.000 102.35583 135 LEU C CA 1
ATOM 4504 C C . LEU C 1 136 ? -9.66966 13.40226 0.11864 1.000 100.60583 135 LEU C C 1
ATOM 4505 O O . LEU C 1 136 ? -8.89506 12.85081 0.90637 1.000 103.28583 135 LEU C O 1
ATOM 4510 N N . TRP C 1 137 ? -10.61429 12.73205 -0.53438 1.000 106.20717 136 TRP C N 1
ATOM 4511 C CA . TRP C 1 137 ? -10.71129 11.28055 -0.48434 1.000 101.77717 136 TRP C CA 1
ATOM 4512 C C . TRP C 1 137 ? -11.48223 10.81500 -1.71074 1.000 98.77717 136 TRP C C 1
ATOM 4513 O O . TRP C 1 137 ? -12.09409 11.61249 -2.42536 1.000 93.93717 136 TRP C O 1
ATOM 4524 N N . ILE C 1 138 ? -11.44304 9.50375 -1.94532 1.000 95.03987 137 ILE C N 1
ATOM 4525 C CA . ILE C 1 138 ? -12.08291 8.88943 -3.09896 1.000 94.97987 137 ILE C CA 1
ATOM 4526 C C . ILE C 1 138 ? -13.00218 7.77913 -2.61199 1.000 94.23987 137 ILE C C 1
ATOM 4527 O O . ILE C 1 138 ? -12.89484 7.30142 -1.48054 1.000 95.21987 137 ILE C O 1
ATOM 4532 N N . GLY C 1 139 ? -13.91783 7.37023 -3.48652 1.000 93.12105 138 GLY C N 1
ATOM 4533 C CA . GLY C 1 139 ? -14.85119 6.32217 -3.12839 1.000 91.97105 138 GLY C CA 1
ATOM 4534 C C . GLY C 1 139 ? -15.78913 5.88522 -4.23437 1.000 92.63105 138 GLY C C 1
ATOM 4535 O O . GLY C 1 139 ? -15.41172 5.86231 -5.40977 1.000 97.02105 138 GLY C O 1
ATOM 4536 N N . TYR C 1 140 ? -17.02115 5.53973 -3.86489 1.000 88.19844 139 TYR C N 1
ATOM 4537 C CA . TYR C 1 140 ? -18.01041 5.00388 -4.78912 1.000 86.17844 139 TYR C CA 1
ATOM 4538 C C . TYR C 1 140 ? -19.27148 5.85748 -4.76080 1.000 83.95844 139 TYR C C 1
ATOM 4539 O O . TYR C 1 140 ? -19.73925 6.25688 -3.68944 1.000 82.69844 139 TYR C O 1
ATOM 4548 N N . SER C 1 141 ? -19.81321 6.13617 -5.94595 1.000 83.76150 140 SER C N 1
ATOM 4549 C CA . SER C 1 141 ? -20.93224 7.06348 -6.09542 1.000 80.58150 140 SER C CA 1
ATOM 4550 C C . SER C 1 141 ? -22.19155 6.47298 -5.47091 1.000 78.56150 140 SER C C 1
ATOM 4551 O O . SER C 1 141 ? -22.73784 5.48629 -5.97307 1.000 78.33150 140 SER C O 1
ATOM 4554 N N . PHE C 1 142 ? -22.66728 7.08960 -4.39142 1.000 82.80825 141 PHE C N 1
ATOM 4555 C CA . PHE C 1 142 ? -23.85904 6.65030 -3.67389 1.000 74.41825 141 PHE C CA 1
ATOM 4556 C C . PHE C 1 142 ? -24.98445 7.64427 -3.93332 1.000 75.14825 141 PHE C C 1
ATOM 4557 O O . PHE C 1 142 ? -24.87855 8.81552 -3.55447 1.000 76.15825 141 PHE C O 1
ATOM 4565 N N . LEU C 1 143 ? -26.06136 7.17967 -4.56947 1.000 67.57029 142 LEU C N 1
ATOM 4566 C CA . LEU C 1 143 ? -27.13098 8.08830 -4.96950 1.000 69.30029 142 LEU C CA 1
ATOM 4567 C C . LEU C 1 143 ? -28.30320 8.08935 -3.99495 1.000 71.08029 142 LEU C C 1
ATOM 4568 O O . LEU C 1 143 ? -28.45898 9.03165 -3.21208 1.000 73.56029 142 LEU C O 1
ATOM 4573 N N . MET C 1 144 ? -29.13512 7.04856 -4.03151 1.000 69.68645 143 MET C N 1
ATOM 4574 C CA . MET C 1 144 ? -30.36893 7.03139 -3.25916 1.000 65.62645 143 MET C CA 1
ATOM 4575 C C . MET C 1 144 ? -30.52800 5.67905 -2.57608 1.000 66.20645 143 MET C C 1
ATOM 4576 O O . MET C 1 144 ? -29.68148 4.78861 -2.70121 1.000 68.45645 143 MET C O 1
ATOM 4581 N N . HIS C 1 145 ? -31.62899 5.53458 -1.84101 1.000 66.13253 144 HIS C N 1
ATOM 4582 C CA . HIS C 1 145 ? -31.88608 4.33701 -1.05389 1.000 65.65253 144 HIS C CA 1
ATOM 4583 C C . HIS C 1 145 ? -33.38281 4.21671 -0.80580 1.000 62.41253 144 HIS C C 1
ATOM 4584 O O . HIS C 1 145 ? -34.11726 5.20715 -0.83919 1.000 65.77253 144 HIS C O 1
ATOM 4591 N N . THR C 1 146 ? -33.82415 2.98325 -0.55816 1.000 56.52976 145 THR C N 1
ATOM 4592 C CA . THR C 1 146 ? -35.21902 2.68385 -0.26191 1.000 55.95976 145 THR C CA 1
ATOM 4593 C C . THR C 1 146 ? -35.28318 1.63495 0.83761 1.000 59.31976 145 THR C C 1
ATOM 4594 O O . THR C 1 146 ? -34.46507 0.71172 0.87107 1.000 66.68976 145 THR C O 1
ATOM 4598 N N . ALA C 1 147 ? -36.25714 1.78139 1.73596 1.000 53.17933 146 ALA C N 1
ATOM 4599 C CA . ALA C 1 147 ? -36.42992 0.83026 2.82749 1.000 54.15933 146 ALA C CA 1
ATOM 4600 C C . ALA C 1 147 ? -37.88792 0.41360 2.98121 1.000 53.32933 146 ALA C C 1
ATOM 4601 O O . ALA C 1 147 ? -38.63601 0.37354 1.99918 1.000 55.70933 146 ALA C O 1
ATOM 4603 N N . VAL C 1 148 ? -38.29783 0.10262 4.21257 1.000 52.43351 147 VAL C N 1
ATOM 4604 C CA . VAL C 1 148 ? -39.64054 -0.41020 4.45608 1.000 52.19351 147 VAL C CA 1
ATOM 4605 C C . VAL C 1 148 ? -40.66003 0.71730 4.34909 1.000 50.94351 147 VAL C C 1
ATOM 4606 O O . VAL C 1 148 ? -40.40278 1.85945 4.75656 1.000 50.08351 147 VAL C O 1
ATOM 4610 N N . GLY C 1 149 ? -41.82425 0.39872 3.78456 1.000 56.62074 148 GLY C N 1
ATOM 4611 C CA . GLY C 1 149 ? -42.89719 1.37573 3.67979 1.000 55.74074 148 GLY C CA 1
ATOM 4612 C C . GLY C 1 149 ? -42.49816 2.53609 2.79235 1.000 54.97074 148 GLY C C 1
ATOM 4613 O O . GLY C 1 149 ? -41.92313 2.35725 1.71374 1.000 55.10074 148 GLY C O 1
ATOM 4614 N N . ASN C 1 150 ? -42.79391 3.75035 3.25081 1.000 53.88880 149 ASN C N 1
ATOM 4615 C CA . ASN C 1 150 ? -42.39031 4.95743 2.54480 1.000 51.11880 149 ASN C CA 1
ATOM 4616 C C . ASN C 1 150 ? -40.93518 5.32543 2.80214 1.000 52.60880 149 ASN C C 1
ATOM 4617 O O . ASN C 1 150 ? -40.53808 6.46737 2.53824 1.000 53.27880 149 ASN C O 1
ATOM 4622 N N . GLY C 1 151 ? -40.13913 4.38561 3.30532 1.000 52.27132 150 GLY C N 1
ATOM 4623 C CA . GLY C 1 151 ? -38.75033 4.68022 3.61374 1.000 54.28132 150 GLY C CA 1
ATOM 4624 C C . GLY C 1 151 ? -37.95287 4.90632 2.34410 1.000 55.47132 150 GLY C C 1
ATOM 4625 O O . GLY C 1 151 ? -38.03692 4.12336 1.39000 1.000 59.81132 150 GLY C O 1
ATOM 4626 N N . GLY C 1 152 ? -37.17541 5.98048 2.32620 1.000 57.09067 151 GLY C N 1
ATOM 4627 C CA . GLY C 1 152 ? -36.37463 6.28753 1.16045 1.000 57.77067 151 GLY C CA 1
ATOM 4628 C C . GLY C 1 152 ? -35.60711 7.57354 1.36114 1.000 59.63067 151 GLY C C 1
ATOM 4629 O O . GLY C 1 152 ? -35.60593 8.16002 2.44589 1.000 55.75067 151 GLY C O 1
ATOM 4630 N N . GLY C 1 153 ? -34.95887 8.00238 0.29500 1.000 63.13968 152 GLY C N 1
ATOM 4631 C CA . GLY C 1 153 ? -34.14972 9.20388 0.32376 1.000 64.31968 152 GLY C CA 1
ATOM 4632 C C . GLY C 1 153 ? -33.00456 9.07684 -0.65780 1.000 61.81968 152 GLY C C 1
ATOM 4633 O O . GLY C 1 153 ? -32.85285 8.07207 -1.34576 1.000 61.80968 152 GLY C O 1
ATOM 4634 N N . GLY C 1 154 ? -32.19071 10.12440 -0.70092 1.000 63.78556 153 GLY C N 1
ATOM 4635 C CA . GLY C 1 154 ? -31.07826 10.14200 -1.63280 1.000 65.72556 153 GLY C CA 1
ATOM 4636 C C . GLY C 1 154 ? -30.10846 11.25131 -1.30138 1.000 66.74556 153 GLY C C 1
ATOM 4637 O O . GLY C 1 154 ? -30.37582 12.11579 -0.46203 1.000 66.56556 153 GLY C O 1
ATOM 4638 N N . GLN C 1 155 ? -28.96778 11.21116 -1.98275 1.000 64.49061 154 GLN C N 1
ATOM 4639 C CA . GLN C 1 155 ? -27.89525 12.16966 -1.77934 1.000 64.07061 154 GLN C CA 1
ATOM 4640 C C . GLN C 1 155 ? -27.79839 13.09549 -2.98432 1.000 64.53061 154 GLN C C 1
ATOM 4641 O O . GLN C 1 155 ? -28.05812 12.68913 -4.12054 1.000 64.02061 154 GLN C O 1
ATOM 4647 N N . ALA C 1 156 ? -27.42954 14.34799 -2.73118 1.000 65.94475 155 ALA C N 1
ATOM 4648 C CA . ALA C 1 156 ? -27.16299 15.26402 -3.82969 1.000 67.99475 155 ALA C CA 1
ATOM 4649 C C . ALA C 1 156 ? -25.86210 14.86579 -4.51289 1.000 71.34475 155 ALA C C 1
ATOM 4650 O O . ALA C 1 156 ? -24.85807 14.59025 -3.85171 1.000 73.20475 155 ALA C O 1
ATOM 4652 N N . LEU C 1 157 ? -25.87537 14.85406 -5.84755 1.000 66.63397 156 LEU C N 1
ATOM 4653 C CA . LEU C 1 157 ? -24.73629 14.32374 -6.58959 1.000 69.34397 156 LEU C CA 1
ATOM 4654 C C . LEU C 1 157 ? -23.48833 15.18988 -6.46690 1.000 71.77397 156 LEU C C 1
ATOM 4655 O O . LEU C 1 157 ? -22.38259 14.69015 -6.69930 1.000 75.77397 156 LEU C O 1
ATOM 4660 N N . GLN C 1 158 ? -23.63085 16.46475 -6.10963 1.000 71.76287 157 GLN C N 1
ATOM 4661 C CA . GLN C 1 158 ? -22.47533 17.31789 -5.86777 1.000 70.71287 157 GLN C CA 1
ATOM 4662 C C . GLN C 1 158 ? -22.00860 17.27609 -4.41962 1.000 69.47287 157 GLN C C 1
ATOM 4663 O O . GLN C 1 158 ? -20.89535 17.72596 -4.12801 1.000 70.47287 157 GLN C O 1
ATOM 4669 N N . SER C 1 159 ? -22.82601 16.74630 -3.51751 1.000 71.36848 158 SER C N 1
ATOM 4670 C CA . SER C 1 159 ? -22.51841 16.68610 -2.10004 1.000 74.64848 158 SER C CA 1
ATOM 4671 C C . SER C 1 159 ? -21.50359 15.58340 -1.80454 1.000 73.95848 158 SER C C 1
ATOM 4672 O O . SER C 1 159 ? -21.47960 14.55197 -2.48166 1.000 72.13848 158 SER C O 1
ATOM 4675 N N . PRO C 1 160 ? -20.64576 15.78668 -0.80099 1.000 72.77796 159 PRO C N 1
ATOM 4676 C CA . PRO C 1 160 ? -19.73492 14.70766 -0.38615 1.000 75.80796 159 PRO C CA 1
ATOM 4677 C C . PRO C 1 160 ? -20.45409 13.46464 0.10596 1.000 73.62796 159 PRO C C 1
ATOM 4678 O O . PRO C 1 160 ? -19.83506 12.39524 0.16709 1.000 75.53796 159 PRO C O 1
ATOM 4682 N N . GLY C 1 161 ? -21.73577 13.56578 0.46668 1.000 75.11773 160 GLY C N 1
ATOM 4683 C CA . GLY C 1 161 ? -22.48871 12.37820 0.82546 1.000 73.83773 160 GLY C CA 1
ATOM 4684 C C . GLY C 1 161 ? -22.75265 11.45303 -0.34243 1.000 74.03773 160 GLY C C 1
ATOM 4685 O O . GLY C 1 161 ? -23.00903 10.26258 -0.13276 1.000 74.72773 160 GLY C O 1
ATOM 4686 N N . SER C 1 162 ? -22.70205 11.97673 -1.56871 1.000 75.23694 161 SER C N 1
ATOM 4687 C CA . SER C 1 162 ? -22.80864 11.17066 -2.77892 1.000 72.59694 161 SER C CA 1
ATOM 4688 C C . SER C 1 162 ? -21.54884 10.36856 -3.05907 1.000 71.92694 161 SER C C 1
ATOM 4689 O O . SER C 1 162 ? -21.48441 9.68984 -4.09020 1.000 72.44694 161 SER C O 1
ATOM 4692 N N . CYS C 1 163 ? -20.55799 10.42143 -2.17075 1.000 68.10193 162 CYS C N 1
ATOM 4693 C CA . CYS C 1 163 ? -19.27341 9.75876 -2.38307 1.000 73.69193 162 CYS C CA 1
ATOM 4694 C C . CYS C 1 163 ? -18.83956 9.16689 -1.04670 1.000 75.63193 162 CYS C C 1
ATOM 4695 O O . CYS C 1 163 ? -18.34130 9.88304 -0.17337 1.000 77.23193 162 CYS C O 1
ATOM 4698 N N . LEU C 1 164 ? -19.02617 7.85862 -0.89879 1.000 77.87343 163 LEU C N 1
ATOM 4699 C CA . LEU C 1 164 ? -18.59946 7.12934 0.28520 1.000 82.72343 163 LEU C CA 1
ATOM 4700 C C . LEU C 1 164 ? -17.30777 6.38236 -0.00918 1.000 88.05343 163 LEU C C 1
ATOM 4701 O O . LEU C 1 164 ? -17.11051 5.88159 -1.11959 1.000 90.83343 163 LEU C O 1
ATOM 4706 N N . GLU C 1 165 ? -16.43870 6.29225 0.99803 1.000 88.01247 164 GLU C N 1
ATOM 4707 C CA . GLU C 1 165 ? -15.15813 5.61824 0.81330 1.000 89.67247 164 GLU C CA 1
ATOM 4708 C C . GLU C 1 165 ? -15.36317 4.13774 0.51199 1.000 88.96247 164 GLU C C 1
ATOM 4709 O O . GLU C 1 165 ? -14.99648 3.64887 -0.56278 1.000 87.53247 164 GLU C O 1
ATOM 4715 N N . ASP C 1 166 ? -15.95743 3.40968 1.45353 1.000 88.63214 165 ASP C N 1
ATOM 4716 C CA . ASP C 1 166 ? -16.22976 1.99272 1.26501 1.000 87.17214 165 ASP C CA 1
ATOM 4717 C C . ASP C 1 166 ? -17.50590 1.79362 0.45872 1.000 82.78214 165 ASP C C 1
ATOM 4718 O O . ASP C 1 166 ? -18.46673 2.55711 0.58896 1.000 83.11214 165 ASP C O 1
ATOM 4723 N N . PHE C 1 167 ? -17.50981 0.76051 -0.37842 1.000 87.20637 166 PHE C N 1
ATOM 4724 C CA . PHE C 1 167 ? -18.72506 0.30420 -1.03796 1.000 83.12637 166 PHE C CA 1
ATOM 4725 C C . PHE C 1 167 ? -19.37870 -0.77768 -0.18922 1.000 83.36637 166 PHE C C 1
ATOM 4726 O O . PHE C 1 167 ? -18.73960 -1.77853 0.15043 1.000 84.30637 166 PHE C O 1
ATOM 4734 N N . ARG C 1 168 ? -20.64945 -0.57553 0.15026 1.000 81.96208 167 ARG C N 1
ATOM 4735 C CA . ARG C 1 168 ? -21.38537 -1.50161 0.99905 1.000 81.28208 167 ARG C CA 1
ATOM 4736 C C . ARG C 1 168 ? -22.72126 -1.82571 0.35166 1.000 81.92208 167 ARG C C 1
ATOM 4737 O O . ARG C 1 168 ? -23.46907 -0.91698 -0.02253 1.000 80.91208 167 ARG C O 1
ATOM 4745 N N . ALA C 1 169 ? -23.01987 -3.11993 0.22145 1.000 78.15552 168 ALA C N 1
ATOM 4746 C CA . ALA C 1 169 ? -24.33993 -3.52431 -0.24319 1.000 79.61552 168 ALA C CA 1
ATOM 4747 C C . ALA C 1 169 ? -25.41613 -3.24834 0.79691 1.000 78.10552 168 ALA C C 1
ATOM 4748 O O . ALA C 1 169 ? -26.58910 -3.10300 0.43716 1.000 77.57552 168 ALA C O 1
ATOM 4750 N N . THR C 1 170 ? -25.03956 -3.16663 2.07286 1.000 76.74376 169 THR C N 1
ATOM 4751 C CA . THR C 1 170 ? -25.96230 -2.89935 3.17617 1.000 78.24376 169 THR C CA 1
ATOM 4752 C C . THR C 1 170 ? -25.38266 -1.75303 3.99249 1.000 74.14376 169 THR C C 1
ATOM 4753 O O . THR C 1 170 ? -24.80859 -1.97252 5.06688 1.000 74.70376 169 THR C O 1
ATOM 4757 N N . PRO C 1 171 ? -25.51111 -0.51542 3.51498 1.000 74.62540 170 PRO C N 1
ATOM 4758 C CA . PRO C 1 171 ? -24.85314 0.61725 4.17853 1.000 70.25540 170 PRO C CA 1
ATOM 4759 C C . PRO C 1 171 ? -25.65810 1.29988 5.27480 1.000 63.70540 170 PRO C C 1
ATOM 4760 O O . PRO C 1 171 ? -25.16203 2.27565 5.84853 1.000 63.61540 170 PRO C O 1
ATOM 4764 N N . PHE C 1 172 ? -26.86222 0.83016 5.59494 1.000 65.47435 171 PHE C N 1
ATOM 4765 C CA . PHE C 1 172 ? -27.64746 1.46146 6.64596 1.000 65.42435 171 PHE C CA 1
ATOM 4766 C C . PHE C 1 172 ? -28.46236 0.40863 7.38252 1.000 66.88435 171 PHE C C 1
ATOM 4767 O O . PHE C 1 172 ? -28.67141 -0.70372 6.89148 1.000 67.27435 171 PHE C O 1
ATOM 4775 N N . ILE C 1 173 ? -28.91913 0.78117 8.57813 1.000 66.04438 172 ILE C N 1
ATOM 4776 C CA . ILE C 1 173 ? -29.62910 -0.11665 9.47868 1.000 68.21438 172 ILE C CA 1
ATOM 4777 C C . ILE C 1 173 ? -30.87254 0.59289 10.00097 1.000 66.71438 172 ILE C C 1
ATOM 4778 O O . ILE C 1 173 ? -30.90021 1.82031 10.13620 1.000 69.54438 172 ILE C O 1
ATOM 4783 N N . GLU C 1 174 ? -31.91518 -0.18882 10.27776 1.000 68.62435 173 GLU C N 1
ATOM 4784 C CA . GLU C 1 174 ? -33.19476 0.33144 10.74759 1.000 69.01435 173 GLU C CA 1
ATOM 4785 C C . GLU C 1 174 ? -33.30734 0.11411 12.25003 1.000 68.84435 173 GLU C C 1
ATOM 4786 O O . GLU C 1 174 ? -33.18051 -1.01787 12.72715 1.000 69.65435 173 GLU C O 1
ATOM 4792 N N . CYS C 1 175 ? -33.55766 1.19227 12.98630 1.000 70.52801 174 CYS C N 1
ATOM 4793 C CA . CYS C 1 175 ? -33.68477 1.15151 14.43737 1.000 69.48801 174 CYS C CA 1
ATOM 4794 C C . CYS C 1 175 ? -35.13804 1.37204 14.83109 1.000 64.54801 174 CYS C C 1
ATOM 4795 O O . CYS C 1 175 ? -35.71229 2.42496 14.53341 1.000 63.18801 174 CYS C O 1
ATOM 4798 N N . ASN C 1 176 ? -35.72623 0.37916 15.49445 1.000 67.73278 175 ASN C N 1
ATOM 4799 C CA . ASN C 1 176 ? -37.05366 0.54255 16.07098 1.000 64.78278 175 ASN C CA 1
ATOM 4800 C C . ASN C 1 176 ? -37.00045 1.59116 17.17403 1.000 64.49278 175 ASN C C 1
ATOM 4801 O O . ASN C 1 176 ? -36.27325 1.43184 18.15921 1.000 69.16278 175 ASN C O 1
ATOM 4806 N N . GLY C 1 177 ? -37.76636 2.66513 17.00368 1.000 63.18678 176 GLY C N 1
ATOM 4807 C CA . GLY C 1 177 ? -37.68881 3.80452 17.89666 1.000 65.66678 176 GLY C CA 1
ATOM 4808 C C . GLY C 1 177 ? -38.04031 3.53391 19.34597 1.000 65.60678 176 GLY C C 1
ATOM 4809 O O . GLY C 1 177 ? -37.19528 3.69148 20.23221 1.000 64.01678 176 GLY C O 1
ATOM 4810 N N . ALA C 1 178 ? -39.28344 3.11960 19.60273 1.000 64.84401 177 ALA C N 1
ATOM 4811 C CA . ALA C 1 178 ? -39.72909 2.94443 20.98116 1.000 62.41401 177 ALA C CA 1
ATOM 4812 C C . ALA C 1 178 ? -39.13514 1.69992 21.62936 1.000 70.06401 177 ALA C C 1
ATOM 4813 O O . ALA C 1 178 ? -38.95947 1.66960 22.85277 1.000 73.36401 177 ALA C O 1
ATOM 4815 N N . LYS C 1 179 ? -38.81492 0.67162 20.84120 1.000 68.47216 178 LYS C N 1
ATOM 4816 C CA . LYS C 1 179 ? -38.25811 -0.55020 21.40985 1.000 71.74216 178 LYS C CA 1
ATOM 4817 C C . LYS C 1 179 ? -36.75120 -0.46411 21.62146 1.000 72.63216 178 LYS C C 1
ATOM 4818 O O . LYS C 1 179 ? -36.21542 -1.18291 22.47271 1.000 77.39216 178 LYS C O 1
ATOM 4824 N N . GLY C 1 180 ? -36.06142 0.40524 20.88854 1.000 66.92340 179 GLY C N 1
ATOM 4825 C CA . GLY C 1 180 ? -34.63236 0.55611 21.07277 1.000 65.85340 179 GLY C CA 1
ATOM 4826 C C . GLY C 1 180 ? -33.78119 -0.55319 20.50070 1.000 69.95340 179 GLY C C 1
ATOM 4827 O O . GLY C 1 180 ? -32.68944 -0.81323 21.01642 1.000 72.57340 179 GLY C O 1
ATOM 4828 N N . THR C 1 181 ? -34.24705 -1.22139 19.44970 1.000 68.73985 180 THR C N 1
ATOM 4829 C CA . THR C 1 181 ? -33.49319 -2.27983 18.79681 1.000 68.98985 180 THR C CA 1
ATOM 4830 C C . THR C 1 181 ? -33.32883 -1.95141 17.31915 1.000 70.73985 180 THR C C 1
ATOM 4831 O O . THR C 1 181 ? -34.19502 -1.32006 16.70631 1.000 70.84985 180 THR C O 1
ATOM 4835 N N . CYS C 1 182 ? -32.20641 -2.38704 16.75100 1.000 73.02259 181 CYS C N 1
ATOM 4836 C CA . CYS C 1 182 ? -31.88573 -2.13109 15.35543 1.000 72.96259 181 CYS C CA 1
ATOM 4837 C C . CYS C 1 182 ? -31.58643 -3.44718 14.65313 1.000 73.79259 181 CYS C C 1
ATOM 4838 O O . CYS C 1 182 ? -31.11544 -4.40459 15.27248 1.000 75.41259 181 CYS C O 1
ATOM 4841 N N . HIS C 1 183 ? -31.85932 -3.48456 13.35039 1.000 72.86118 182 HIS C N 1
ATOM 4842 C CA . HIS C 1 183 ? -31.65927 -4.69690 12.56857 1.000 69.95118 182 HIS C CA 1
ATOM 4843 C C . HIS C 1 183 ? -31.66215 -4.34268 11.08906 1.000 70.83118 182 HIS C C 1
ATOM 4844 O O . HIS C 1 183 ? -32.09963 -3.26029 10.68995 1.000 71.31118 182 HIS C O 1
ATOM 4851 N N . PHE C 1 184 ? -31.16955 -5.27714 10.28209 1.000 68.63212 183 PHE C N 1
ATOM 4852 C CA . PHE C 1 184 ? -31.19978 -5.17036 8.83228 1.000 67.19212 183 PHE C CA 1
ATOM 4853 C C . PHE C 1 184 ? -32.37982 -5.96454 8.28749 1.000 66.14212 183 PHE C C 1
ATOM 4854 O O . PHE C 1 184 ? -32.74765 -7.01150 8.82635 1.000 69.57212 183 PHE C O 1
ATOM 4862 N N . TYR C 1 185 ? -32.97309 -5.45674 7.21045 1.000 68.07786 184 TYR C N 1
ATOM 4863 C CA . TYR C 1 185 ? -34.14593 -6.07459 6.61234 1.000 67.48786 184 TYR C CA 1
ATOM 4864 C C . TYR C 1 185 ? -33.97337 -6.15574 5.10229 1.000 69.36786 184 TYR C C 1
ATOM 4865 O O . TYR C 1 185 ? -33.22692 -5.38286 4.49693 1.000 72.33786 184 TYR C O 1
ATOM 4874 N N . GLU C 1 186 ? -34.67772 -7.11508 4.49711 1.000 67.12480 185 GLU C N 1
ATOM 4875 C CA . GLU C 1 186 ? -34.56057 -7.33154 3.05981 1.000 64.61480 185 GLU C CA 1
ATOM 4876 C C . GLU C 1 186 ? -35.20731 -6.22033 2.24395 1.000 64.89480 185 GLU C C 1
ATOM 4877 O O . GLU C 1 186 ? -34.92385 -6.10526 1.04700 1.000 65.85480 185 GLU C O 1
ATOM 4883 N N . THR C 1 187 ? -36.06217 -5.39960 2.85699 1.000 65.11733 186 THR C N 1
ATOM 4884 C CA . THR C 1 187 ? -36.66474 -4.28363 2.13847 1.000 61.64733 186 THR C CA 1
ATOM 4885 C C . THR C 1 187 ? -35.68630 -3.13924 1.91094 1.000 60.44733 186 THR C C 1
ATOM 4886 O O . THR C 1 187 ? -36.03512 -2.17526 1.22100 1.000 61.30733 186 THR C O 1
ATOM 4890 N N . MET C 1 188 ? -34.48124 -3.22350 2.46615 1.000 61.34989 187 MET C N 1
ATOM 4891 C CA . MET C 1 188 ? -33.47607 -2.19102 2.27221 1.000 62.17989 187 MET C CA 1
ATOM 4892 C C . MET C 1 188 ? -32.81567 -2.35157 0.91129 1.000 66.01989 187 MET C C 1
ATOM 4893 O O . MET C 1 188 ? -32.46128 -3.46143 0.50340 1.000 70.95989 187 MET C O 1
ATOM 4898 N N . THR C 1 189 ? -32.65083 -1.23511 0.20805 1.000 60.31207 188 THR C N 1
ATOM 4899 C CA . THR C 1 189 ? -32.02745 -1.24373 -1.10661 1.000 63.12207 188 THR C CA 1
ATOM 4900 C C . THR C 1 189 ? -31.15384 -0.00914 -1.24825 1.000 62.62207 188 THR C C 1
ATOM 4901 O O . THR C 1 189 ? -31.58103 1.09896 -0.91187 1.000 60.48207 188 THR C O 1
ATOM 4905 N N . SER C 1 190 ? -29.93476 -0.20571 -1.73940 1.000 66.86264 189 SER C N 1
ATOM 4906 C CA . SER C 1 190 ? -28.99844 0.87823 -1.99024 1.000 67.43264 189 SER C CA 1
ATOM 4907 C C . SER C 1 190 ? -28.86109 1.08669 -3.49157 1.000 66.92264 189 SER C C 1
ATOM 4908 O O . SER C 1 190 ? -28.89998 0.12644 -4.26734 1.000 62.94264 189 SER C O 1
ATOM 4911 N N . PHE C 1 191 ? -28.70221 2.34285 -3.89711 1.000 67.46604 190 PHE C N 1
ATOM 4912 C CA . PHE C 1 191 ? -28.57865 2.70601 -5.30133 1.000 67.75604 190 PHE C CA 1
ATOM 4913 C C . PHE C 1 191 ? -27.27053 3.44890 -5.52235 1.000 71.10604 190 PHE C C 1
ATOM 4914 O O . PHE C 1 191 ? -26.99979 4.45366 -4.85552 1.000 72.64604 190 PHE C O 1
ATOM 4922 N N . TRP C 1 192 ? -26.46578 2.94956 -6.45506 1.000 69.21987 191 TRP C N 1
ATOM 4923 C CA . TRP C 1 192 ? -25.19568 3.55528 -6.81746 1.000 68.18987 191 TRP C CA 1
ATOM 4924 C C . TRP C 1 192 ? -25.21313 3.91404 -8.29680 1.000 68.42987 191 TRP C C 1
ATOM 4925 O O . TRP C 1 192 ? -25.91721 3.28648 -9.09356 1.000 68.83987 191 TRP C O 1
ATOM 4936 N N . MET C 1 193 ? -24.44162 4.93584 -8.65842 1.000 70.28681 192 MET C N 1
ATOM 4937 C CA . MET C 1 193 ? -24.29345 5.28744 -10.06344 1.000 73.61681 192 MET C CA 1
ATOM 4938 C C . MET C 1 193 ? -23.58461 4.15928 -10.80397 1.000 77.93681 192 MET C C 1
ATOM 4939 O O . MET C 1 193 ? -22.65959 3.53409 -10.27831 1.000 76.88681 192 MET C O 1
ATOM 4944 N N . TYR C 1 194 ? -24.03102 3.89188 -12.02559 1.000 81.01166 193 TYR C N 1
ATOM 4945 C CA . TYR C 1 194 ? -23.60820 2.70377 -12.75006 1.000 81.58166 193 TYR C CA 1
ATOM 4946 C C . TYR C 1 194 ? -22.35870 2.97094 -13.58667 1.000 85.83166 193 TYR C C 1
ATOM 4947 O O . TYR C 1 194 ? -22.04861 4.10796 -13.95080 1.000 85.65166 193 TYR C O 1
ATOM 4956 N N . ASN C 1 195 ? -21.63937 1.88969 -13.88491 1.000 88.54447 194 ASN C N 1
ATOM 4957 C CA . ASN C 1 195 ? -20.44547 1.93246 -14.72315 1.000 91.50447 194 ASN C CA 1
ATOM 4958 C C . ASN C 1 195 ? -20.87862 1.84240 -16.18342 1.000 91.44447 194 ASN C C 1
ATOM 4959 O O . ASN C 1 195 ? -21.31741 0.78374 -16.64411 1.000 86.31447 194 ASN C O 1
ATOM 4964 N N . LEU C 1 196 ? -20.74049 2.94679 -16.91441 1.000 91.69414 195 LEU C N 1
ATOM 4965 C CA . LEU C 1 196 ? -21.20049 3.05372 -18.29580 1.000 100.79414 195 LEU C CA 1
ATOM 4966 C C . LEU C 1 196 ? -20.03929 3.14340 -19.28352 1.000 109.96414 195 LEU C C 1
ATOM 4967 O O . LEU C 1 196 ? -20.10639 3.87023 -20.27672 1.000 113.37414 195 LEU C O 1
ATOM 4972 N N . GLU C 1 197 ? -18.95887 2.40291 -19.02815 1.000 101.04572 196 GLU C N 1
ATOM 4973 C CA . GLU C 1 197 ? -17.82818 2.42261 -19.94986 1.000 107.49572 196 GLU C CA 1
ATOM 4974 C C . GLU C 1 197 ? -18.03509 1.48994 -21.13735 1.000 111.83572 196 GLU C C 1
ATOM 4975 O O . GLU C 1 197 ? -17.53740 1.77184 -22.23323 1.000 114.29572 196 GLU C O 1
ATOM 4981 N N . SER C 1 198 ? -18.76203 0.38893 -20.94711 1.000 114.33597 197 SER C N 1
ATOM 4982 C CA . SER C 1 198 ? -19.00488 -0.58705 -22.00006 1.000 115.04597 197 SER C CA 1
ATOM 4983 C C . SER C 1 198 ? -20.29361 -0.31647 -22.76721 1.000 113.93597 197 SER C C 1
ATOM 4984 O O . SER C 1 198 ? -20.82781 -1.22965 -23.40715 1.000 114.93597 197 SER C O 1
ATOM 4987 N N . SER C 1 199 ? -20.80241 0.91153 -22.71711 1.000 118.42875 198 SER C N 1
ATOM 4988 C CA . SER C 1 199 ? -22.04327 1.26417 -23.38711 1.000 112.06875 198 SER C CA 1
ATOM 4989 C C . SER C 1 199 ? -21.91530 2.65524 -23.98830 1.000 106.83875 198 SER C C 1
ATOM 4990 O O . SER C 1 199 ? -21.00765 3.42093 -23.65413 1.000 106.61875 198 SER C O 1
ATOM 4993 N N . GLN C 1 200 ? -22.83821 2.97065 -24.87961 1.000 104.44057 199 GLN C N 1
ATOM 4994 C CA . GLN C 1 200 ? -22.88084 4.29679 -25.46547 1.000 103.72057 199 GLN C CA 1
ATOM 4995 C C . GLN C 1 200 ? -24.01267 5.10658 -24.84397 1.000 104.40057 199 GLN C C 1
ATOM 4996 O O . GLN C 1 200 ? -25.03443 4.54236 -24.44069 1.000 101.14057 199 GLN C O 1
ATOM 4998 N N . PRO C 1 201 ? -23.84708 6.43873 -24.74597 1.000 102.86240 200 PRO C N 1
ATOM 4999 C CA . PRO C 1 201 ? -24.75350 7.25243 -23.91772 1.000 99.37240 200 PRO C CA 1
ATOM 5000 C C . PRO C 1 201 ? -26.23612 7.08691 -24.22394 1.000 97.42240 200 PRO C C 1
ATOM 5001 O O . PRO C 1 201 ? -27.08217 7.51236 -23.43198 1.000 97.13240 200 PRO C O 1
ATOM 5005 N N . PHE C 1 202 ? -26.57159 6.47649 -25.36226 1.000 102.74521 201 PHE C N 1
ATOM 5006 C CA . PHE C 1 202 ? -27.96602 6.32815 -25.76141 1.000 98.17521 201 PHE C CA 1
ATOM 5007 C C . PHE C 1 202 ? -28.32683 4.87858 -26.06725 1.000 100.45521 201 PHE C C 1
ATOM 5008 O O . PHE C 1 202 ? -29.30167 4.62646 -26.78243 1.000 98.31521 201 PHE C O 1
ATOM 5016 N N . GLU C 1 203 ? -27.56590 3.92385 -25.54177 1.000 100.67115 202 GLU C N 1
ATOM 5017 C CA . GLU C 1 203 ? -27.86900 2.51559 -25.74212 1.000 102.04115 202 GLU C CA 1
ATOM 5018 C C . GLU C 1 203 ? -28.91032 2.03695 -24.73921 1.000 96.17115 202 GLU C C 1
ATOM 5019 O O . GLU C 1 203 ? -28.98933 2.52581 -23.60889 1.000 92.96115 202 GLU C O 1
ATOM 5025 N N . ARG C 1 204 ? -29.71306 1.07244 -25.16415 1.000 98.96335 203 ARG C N 1
ATOM 5026 C CA . ARG C 1 204 ? -30.69701 0.48663 -24.26420 1.000 91.01335 203 ARG C CA 1
ATOM 5027 C C . ARG C 1 204 ? -29.98757 -0.34240 -23.20020 1.000 89.08335 203 ARG C C 1
ATOM 5028 O O . ARG C 1 204 ? -29.11098 -1.15062 -23.53173 1.000 91.58335 203 ARG C O 1
ATOM 5036 N N . PRO C 1 205 ? -30.32376 -0.16904 -21.92420 1.000 89.92828 204 PRO C N 1
ATOM 5037 C CA . PRO C 1 205 ? -29.65155 -0.94584 -20.87846 1.000 87.67828 204 PRO C CA 1
ATOM 5038 C C . PRO C 1 205 ? -29.97707 -2.42602 -20.98834 1.000 88.62828 204 PRO C C 1
ATOM 5039 O O . PRO C 1 205 ? -31.11766 -2.81676 -21.24921 1.000 87.96828 204 PRO C O 1
ATOM 5043 N N . GLN C 1 206 ? -28.95160 -3.24746 -20.78838 1.000 86.86727 205 GLN C N 1
ATOM 5044 C CA . GLN C 1 206 ? -29.07269 -4.69759 -20.82611 1.000 90.44727 205 GLN C CA 1
ATOM 5045 C C . GLN C 1 206 ? -29.19008 -5.22247 -19.40237 1.000 86.82727 205 GLN C C 1
ATOM 5046 O O . GLN C 1 206 ? -28.42076 -4.81766 -18.52407 1.000 84.84727 205 GLN C O 1
ATOM 5052 N N . GLN C 1 207 ? -30.15537 -6.11088 -19.17511 1.000 84.14708 206 GLN C N 1
ATOM 5053 C CA . GLN C 1 207 ? -30.33590 -6.68502 -17.84861 1.000 83.08708 206 GLN C CA 1
ATOM 5054 C C . GLN C 1 207 ? -29.11773 -7.51367 -17.46130 1.000 87.57708 206 GLN C C 1
ATOM 5055 O O . GLN C 1 207 ? -28.65310 -8.35859 -18.23207 1.000 93.79708 206 GLN C O 1
ATOM 5061 N N . GLN C 1 208 ? -28.60567 -7.27149 -16.25643 1.000 84.49739 207 GLN C N 1
ATOM 5062 C CA . GLN C 1 208 ? -27.42029 -7.95362 -15.75477 1.000 86.56739 207 GLN C CA 1
ATOM 5063 C C . GLN C 1 208 ? -27.58587 -8.19648 -14.26424 1.000 84.49739 207 GLN C C 1
ATOM 5064 O O . GLN C 1 208 ? -27.95729 -7.28175 -13.52306 1.000 83.34739 207 GLN C O 1
ATOM 5070 N N . THR C 1 209 ? -27.30847 -9.42182 -13.82913 1.000 88.48001 208 THR C N 1
ATOM 5071 C CA . THR C 1 209 ? -27.30124 -9.77453 -12.41396 1.000 83.34001 208 THR C CA 1
ATOM 5072 C C . THR C 1 209 ? -25.84856 -9.96330 -11.99519 1.000 84.03001 208 THR C C 1
ATOM 5073 O O . THR C 1 209 ? -25.21569 -10.96002 -12.36025 1.000 92.00001 208 THR C O 1
ATOM 5077 N N . ILE C 1 210 ? -25.32164 -9.00531 -11.23744 1.000 84.53525 209 ILE C N 1
ATOM 5078 C CA . ILE C 1 210 ? -23.92640 -9.01114 -10.81525 1.000 85.36525 209 ILE C CA 1
ATOM 5079 C C . ILE C 1 210 ? -23.85099 -9.57985 -9.40622 1.000 92.06525 209 ILE C C 1
ATOM 5080 O O . ILE C 1 210 ? -24.63860 -9.19754 -8.53147 1.000 92.64525 209 ILE C O 1
ATOM 5085 N N . LYS C 1 211 ? -22.90965 -10.49168 -9.18307 1.000 88.55938 210 LYS C N 1
ATOM 5086 C CA . LYS C 1 211 ? -22.77316 -11.17106 -7.90463 1.000 89.92938 210 LYS C CA 1
ATOM 5087 C C . LYS C 1 211 ? -21.38366 -10.94583 -7.31761 1.000 92.91938 210 LYS C C 1
ATOM 5088 O O . LYS C 1 211 ? -20.49296 -10.37976 -7.95704 1.000 95.59938 210 LYS C O 1
ATOM 5094 N N . ALA C 1 212 ? -21.22487 -11.43090 -6.08224 1.000 97.06875 211 ALA C N 1
ATOM 5095 C CA . ALA C 1 212 ? -20.01455 -11.36853 -5.26241 1.000 97.05875 211 ALA C CA 1
ATOM 5096 C C . ALA C 1 212 ? -19.04794 -10.22939 -5.57615 1.000 97.13875 211 ALA C C 1
ATOM 5097 O O . ALA C 1 212 ? -19.44687 -9.06564 -5.67852 1.000 96.19875 211 ALA C O 1
ATOM 5099 N N . GLY C 1 213 ? -17.76553 -10.57409 -5.71611 1.000 100.00011 212 GLY C N 1
ATOM 5100 C CA . GLY C 1 213 ? -16.70260 -9.61204 -5.96021 1.000 98.46011 212 GLY C CA 1
ATOM 5101 C C . GLY C 1 213 ? -16.87655 -8.75478 -7.19661 1.000 96.54011 212 GLY C C 1
ATOM 5102 O O . GLY C 1 213 ? -16.27957 -7.67613 -7.27771 1.000 96.27011 212 GLY C O 1
ATOM 5103 N N . GLU C 1 214 ? -17.67337 -9.20309 -8.16462 1.000 94.54610 213 GLU C N 1
ATOM 5104 C CA . GLU C 1 214 ? -17.81682 -8.45314 -9.40747 1.000 96.57610 213 GLU C CA 1
ATOM 5105 C C . GLU C 1 214 ? -18.66585 -7.19569 -9.26553 1.000 95.71610 213 GLU C C 1
ATOM 5106 O O . GLU C 1 214 ? -18.80800 -6.46479 -10.25280 1.000 96.44610 213 GLU C O 1
ATOM 5112 N N . ARG C 1 215 ? -19.22936 -6.91521 -8.08741 1.000 95.80477 214 ARG C N 1
ATOM 5113 C CA . ARG C 1 215 ? -20.09188 -5.74468 -7.95822 1.000 92.22477 214 ARG C CA 1
ATOM 5114 C C . ARG C 1 215 ? -19.27345 -4.46067 -7.96378 1.000 96.70477 214 ARG C C 1
ATOM 5115 O O . ARG C 1 215 ? -19.69377 -3.45334 -8.54409 1.000 96.43477 214 ARG C O 1
ATOM 5123 N N . GLN C 1 216 ? -18.09885 -4.48156 -7.32699 1.000 94.71273 215 GLN C N 1
ATOM 5124 C CA . GLN C 1 216 ? -17.25719 -3.29297 -7.24333 1.000 96.71273 215 GLN C CA 1
ATOM 5125 C C . GLN C 1 216 ? -16.83069 -2.78192 -8.61293 1.000 96.17273 215 GLN C C 1
ATOM 5126 O O . GLN C 1 216 ? -16.50530 -1.59694 -8.74539 1.000 95.74273 215 GLN C O 1
ATOM 5132 N N . SER C 1 217 ? -16.82622 -3.64251 -9.63250 1.000 98.66449 216 SER C N 1
ATOM 5133 C CA . SER C 1 217 ? -16.40484 -3.22841 -10.96390 1.000 97.81449 216 SER C CA 1
ATOM 5134 C C . SER C 1 217 ? -17.51659 -2.53969 -11.74314 1.000 94.34449 216 SER C C 1
ATOM 5135 O O . SER C 1 217 ? -17.22984 -1.85676 -12.73238 1.000 94.89449 216 SER C O 1
ATOM 5138 N N . HIS C 1 218 ? -18.76963 -2.69775 -11.32182 1.000 97.14316 217 HIS C N 1
ATOM 5139 C CA . HIS C 1 218 ? -19.90593 -2.09140 -12.00032 1.000 91.93316 217 HIS C CA 1
ATOM 5140 C C . HIS C 1 218 ? -20.39630 -0.82404 -11.31629 1.000 89.23316 217 HIS C C 1
ATOM 5141 O O . HIS C 1 218 ? -21.39851 -0.24932 -11.75212 1.000 85.73316 217 HIS C O 1
ATOM 5148 N N . VAL C 1 219 ? -19.71981 -0.37569 -10.26401 1.000 91.50861 218 VAL C N 1
ATOM 5149 C CA . VAL C 1 219 ? -20.12295 0.80468 -9.51007 1.000 84.18861 218 VAL C CA 1
ATOM 5150 C C . VAL C 1 219 ? -19.27963 1.98189 -9.96918 1.000 83.00861 218 VAL C C 1
ATOM 5151 O O . VAL C 1 219 ? -18.06518 1.85250 -10.17073 1.000 88.59861 218 VAL C O 1
ATOM 5155 N N . SER C 1 220 ? -19.92286 3.13229 -10.13756 1.000 80.73483 219 SER C N 1
ATOM 5156 C CA . SER C 1 220 ? -19.20692 4.33878 -10.51513 1.000 82.65483 219 SER C CA 1
ATOM 5157 C C . SER C 1 220 ? -18.26532 4.77340 -9.40101 1.000 86.27483 219 SER C C 1
ATOM 5158 O O . SER C 1 220 ? -18.54781 4.60132 -8.21207 1.000 85.63483 219 SER C O 1
ATOM 5161 N N . ARG C 1 221 ? -17.13373 5.34003 -9.79771 1.000 87.52186 220 ARG C N 1
ATOM 5162 C CA . ARG C 1 221 ? -16.18700 5.90177 -8.85050 1.000 90.17186 220 ARG C CA 1
ATOM 5163 C C . ARG C 1 221 ? -16.42879 7.39823 -8.70279 1.000 91.63186 220 ARG C C 1
ATOM 5164 O O . ARG C 1 221 ? -17.14502 8.02366 -9.48788 1.000 86.37186 220 ARG C O 1
ATOM 5172 N N . CYS C 1 222 ? -15.81308 7.97049 -7.67492 1.000 94.45038 221 CYS C N 1
ATOM 5173 C CA . CYS C 1 222 ? -16.05894 9.35833 -7.31376 1.000 95.27038 221 CYS C CA 1
ATOM 5174 C C . CYS C 1 222 ? -14.85836 9.89069 -6.54576 1.000 98.97038 221 CYS C C 1
ATOM 5175 O O . CYS C 1 222 ? -13.97104 9.13820 -6.13644 1.000 100.10038 221 CYS C O 1
ATOM 5178 N N . GLN C 1 223 ? -14.84930 11.20689 -6.34878 1.000 98.24005 222 GLN C N 1
ATOM 5179 C CA . GLN C 1 223 ? -13.80649 11.86363 -5.57644 1.000 96.94005 222 GLN C CA 1
ATOM 5180 C C . GLN C 1 223 ? -14.35223 13.15226 -4.98387 1.000 92.54005 222 GLN C C 1
ATOM 5181 O O . GLN C 1 223 ? -15.08645 13.88843 -5.64844 1.000 90.55005 222 GLN C O 1
ATOM 5187 N N . VAL C 1 224 ? -13.98604 13.41648 -3.73487 1.000 96.40126 223 VAL C N 1
ATOM 5188 C CA . VAL C 1 224 ? -14.39052 14.62568 -3.03101 1.000 92.14126 223 VAL C CA 1
ATOM 5189 C C . VAL C 1 224 ? -13.22997 15.60912 -3.09867 1.000 95.19126 223 VAL C C 1
ATOM 5190 O O . VAL C 1 224 ? -12.11495 15.29803 -2.66209 1.000 97.09126 223 VAL C O 1
ATOM 5194 N N . CYS C 1 225 ? -13.48879 16.79425 -3.64602 1.000 95.43954 224 CYS C N 1
ATOM 5195 C CA . CYS C 1 225 ? -12.44719 17.74919 -3.99132 1.000 95.97954 224 CYS C CA 1
ATOM 5196 C C . CYS C 1 225 ? -12.70048 19.08535 -3.30537 1.000 97.56954 224 CYS C C 1
ATOM 5197 O O . CYS C 1 225 ? -13.84088 19.43365 -2.98646 1.000 99.82954 224 CYS C O 1
ATOM 5200 N N . MET C 1 226 ? -11.61936 19.83182 -3.08613 1.000 95.24062 225 MET C N 1
ATOM 5201 C CA . MET C 1 226 ? -11.67953 21.18047 -2.54322 1.000 94.38062 225 MET C CA 1
ATOM 5202 C C . MET C 1 226 ? -10.77840 22.07319 -3.38191 1.000 97.48062 225 MET C C 1
ATOM 5203 O O . MET C 1 226 ? -9.76743 21.62293 -3.92605 1.000 100.55062 225 MET C O 1
ATOM 5208 N N . LYS C 1 227 ? -11.14394 23.34640 -3.47335 1.000 95.83734 226 LYS C N 1
ATOM 5209 C CA . LYS C 1 227 ? -10.39162 24.28305 -4.29147 1.000 98.95734 226 LYS C CA 1
ATOM 5210 C C . LYS C 1 227 ? -9.16704 24.79849 -3.54487 1.000 107.96734 226 LYS C C 1
ATOM 5211 O O . LYS C 1 227 ? -9.23652 25.12961 -2.35823 1.000 108.72734 226 LYS C O 1
ATOM 5217 N N . ASN C 1 228 ? -8.03836 24.85195 -4.24643 1.000 100.57682 227 ASN C N 1
ATOM 5218 C CA . ASN C 1 228 ? -6.80135 25.36830 -3.67036 1.000 104.83682 227 ASN C CA 1
ATOM 5219 C C . ASN C 1 228 ? -6.56210 26.81631 -4.08253 1.000 110.20682 227 ASN C C 1
ATOM 5220 O O . ASN C 1 228 ? -5.44295 27.32044 -3.98752 1.000 115.60682 227 ASN C O 1
ATOM 5222 N N . LEU D 1 4 ? -79.85109 -25.21379 -6.19971 1.000 122.57046 3 LEU D N 1
ATOM 5223 C CA . LEU D 1 4 ? -78.59190 -24.47825 -6.20418 1.000 122.81046 3 LEU D CA 1
ATOM 5224 C C . LEU D 1 4 ? -78.84060 -22.99032 -6.42744 1.000 129.11046 3 LEU D C 1
ATOM 5225 O O . LEU D 1 4 ? -79.58475 -22.60537 -7.32904 1.000 128.34046 3 LEU D O 1
ATOM 5230 N N . THR D 1 5 ? -78.21151 -22.15479 -5.59900 1.000 126.91877 4 THR D N 1
ATOM 5231 C CA . THR D 1 5 ? -78.37941 -20.71208 -5.72920 1.000 124.81877 4 THR D CA 1
ATOM 5232 C C . THR D 1 5 ? -77.46745 -20.12652 -6.79968 1.000 121.70877 4 THR D C 1
ATOM 5233 O O . THR D 1 5 ? -77.85218 -19.16941 -7.48155 1.000 121.30877 4 THR D O 1
ATOM 5237 N N . GLY D 1 6 ? -76.27303 -20.68645 -6.96826 1.000 127.87342 5 GLY D N 1
ATOM 5238 C CA . GLY D 1 6 ? -75.32231 -20.16533 -7.92849 1.000 120.85342 5 GLY D CA 1
ATOM 5239 C C . GLY D 1 6 ? -74.16650 -19.45077 -7.26187 1.000 111.35342 5 GLY D C 1
ATOM 5240 O O . GLY D 1 6 ? -73.70694 -18.41117 -7.74355 1.000 109.72342 5 GLY D O 1
ATOM 5241 N N . ILE D 1 7 ? -73.69094 -20.00025 -6.14985 1.000 120.06264 6 ILE D N 1
ATOM 5242 C CA . ILE D 1 7 ? -72.57618 -19.42755 -5.40564 1.000 108.80264 6 ILE D CA 1
ATOM 5243 C C . ILE D 1 7 ? -71.28088 -19.98651 -5.97308 1.000 109.11264 6 ILE D C 1
ATOM 5244 O O . ILE D 1 7 ? -71.20347 -21.16754 -6.32980 1.000 115.58264 6 ILE D O 1
ATOM 5249 N N . LEU D 1 8 ? -70.25625 -19.14315 -6.05514 1.000 106.53285 7 LEU D N 1
ATOM 5250 C CA . LEU D 1 8 ? -69.00703 -19.49261 -6.71638 1.000 103.88285 7 LEU D CA 1
ATOM 5251 C C . LEU D 1 8 ? -67.88231 -19.58691 -5.69501 1.000 106.86285 7 LEU D C 1
ATOM 5252 O O . LEU D 1 8 ? -67.67257 -18.65923 -4.90616 1.000 106.77285 7 LEU D O 1
ATOM 5257 N N . ILE D 1 9 ? -67.16537 -20.70758 -5.71495 1.000 103.81914 8 ILE D N 1
ATOM 5258 C CA . ILE D 1 9 ? -65.96891 -20.90851 -4.90723 1.000 102.74914 8 ILE D CA 1
ATOM 5259 C C . ILE D 1 9 ? -64.76598 -20.89620 -5.84057 1.000 99.74914 8 ILE D C 1
ATOM 5260 O O . ILE D 1 9 ? -64.84691 -21.37577 -6.97762 1.000 100.84914 8 ILE D O 1
ATOM 5265 N N . THR D 1 10 ? -63.65112 -20.34650 -5.36275 1.000 96.46673 9 THR D N 1
ATOM 5266 C CA . THR D 1 10 ? -62.42650 -20.25569 -6.14585 1.000 93.00673 9 THR D CA 1
ATOM 5267 C C . THR D 1 10 ? -61.28476 -20.90074 -5.37730 1.000 97.14673 9 THR D C 1
ATOM 5268 O O . THR D 1 10 ? -61.05817 -20.57829 -4.20661 1.000 97.85673 9 THR D O 1
ATOM 5272 N N . ARG D 1 11 ? -60.57287 -21.80912 -6.03804 1.000 92.45625 10 ARG D N 1
ATOM 5273 C CA . ARG D 1 11 ? -59.45390 -22.52810 -5.44915 1.000 92.54625 10 ARG D CA 1
ATOM 5274 C C . ARG D 1 11 ? -58.20016 -22.26338 -6.26870 1.000 88.17625 10 ARG D C 1
ATOM 5275 O O . ARG D 1 11 ? -58.24615 -22.26057 -7.50201 1.000 89.34625 10 ARG D O 1
ATOM 5283 N N . HIS D 1 12 ? -57.08269 -22.04324 -5.58274 1.000 92.83541 11 HIS D N 1
ATOM 5284 C CA . HIS D 1 12 ? -55.79713 -21.80793 -6.22590 1.000 90.25541 11 HIS D CA 1
ATOM 5285 C C . HIS D 1 12 ? -54.85524 -22.96157 -5.91259 1.000 95.52541 11 HIS D C 1
ATOM 5286 O O . HIS D 1 12 ? -54.74764 -23.38650 -4.75720 1.000 96.05541 11 HIS D O 1
ATOM 5293 N N . SER D 1 13 ? -54.17759 -23.46424 -6.94575 1.000 93.81183 12 SER D N 1
ATOM 5294 C CA . SER D 1 13 ? -53.34479 -24.65111 -6.79315 1.000 94.01183 12 SER D CA 1
ATOM 5295 C C . SER D 1 13 ? -51.99031 -24.34529 -6.16756 1.000 90.25183 12 SER D C 1
ATOM 5296 O O . SER D 1 13 ? -51.39282 -25.23054 -5.54433 1.000 88.14183 12 SER D O 1
ATOM 5299 N N . GLN D 1 14 ? -51.48960 -23.11891 -6.32796 1.000 95.64373 13 GLN D N 1
ATOM 5300 C CA . GLN D 1 14 ? -50.13449 -22.74241 -5.92518 1.000 94.58373 13 GLN D CA 1
ATOM 5301 C C . GLN D 1 14 ? -49.07700 -23.60157 -6.61082 1.000 95.81373 13 GLN D C 1
ATOM 5302 O O . GLN D 1 14 ? -47.96582 -23.75757 -6.09482 1.000 93.26373 13 GLN D O 1
ATOM 5308 N N . SER D 1 15 ? -49.41389 -24.16808 -7.76760 1.000 90.14085 14 SER D N 1
ATOM 5309 C CA . SER D 1 15 ? -48.50008 -25.00360 -8.53125 1.000 92.13085 14 SER D CA 1
ATOM 5310 C C . SER D 1 15 ? -48.81566 -24.83214 -10.01173 1.000 93.35085 14 SER D C 1
ATOM 5311 O O . SER D 1 15 ? -49.70386 -24.06521 -10.39408 1.000 92.71085 14 SER D O 1
ATOM 5314 N N . GLU D 1 16 ? -48.07496 -25.55697 -10.84953 1.000 87.82708 15 GLU D N 1
ATOM 5315 C CA . GLU D 1 16 ? -48.28122 -25.50532 -12.29098 1.000 91.80708 15 GLU D CA 1
ATOM 5316 C C . GLU D 1 16 ? -49.48284 -26.32068 -12.75404 1.000 95.87708 15 GLU D C 1
ATOM 5317 O O . GLU D 1 16 ? -49.92972 -26.14150 -13.89253 1.000 94.97708 15 GLU D O 1
ATOM 5323 N N . THR D 1 17 ? -50.02084 -27.19405 -11.90764 1.000 95.84750 16 THR D N 1
ATOM 5324 C CA . THR D 1 17 ? -51.17300 -28.00100 -12.28008 1.000 97.95750 16 THR D CA 1
ATOM 5325 C C . THR D 1 17 ? -52.47052 -27.23226 -12.05749 1.000 96.61750 16 THR D C 1
ATOM 5326 O O . THR D 1 17 ? -52.58146 -26.40682 -11.14688 1.000 94.72750 16 THR D O 1
ATOM 5330 N N . VAL D 1 18 ? -53.45657 -27.51602 -12.89783 1.000 94.89375 17 VAL D N 1
ATOM 5331 C CA . VAL D 1 18 ? -54.78132 -26.91119 -12.74285 1.000 94.44375 17 VAL D CA 1
ATOM 5332 C C . VAL D 1 18 ? -55.58249 -27.73520 -11.73808 1.000 95.68375 17 VAL D C 1
ATOM 5333 O O . VAL D 1 18 ? -55.70068 -28.95888 -11.90807 1.000 98.62375 17 VAL D O 1
ATOM 5337 N N . PRO D 1 19 ? -56.13979 -27.11933 -10.70084 1.000 99.30536 18 PRO D N 1
ATOM 5338 C CA . PRO D 1 19 ? -56.90591 -27.87787 -9.70896 1.000 101.57536 18 PRO D CA 1
ATOM 5339 C C . PRO D 1 19 ? -58.29828 -28.23272 -10.21127 1.000 105.61536 18 PRO D C 1
ATOM 5340 O O . PRO D 1 19 ? -58.82236 -27.64742 -11.16070 1.000 101.97536 18 PRO D O 1
ATOM 5344 N N . ALA D 1 20 ? -58.89214 -29.22064 -9.54604 1.000 106.95866 19 ALA D N 1
ATOM 5345 C CA . ALA D 1 20 ? -60.21846 -29.71687 -9.87698 1.000 110.77866 19 ALA D CA 1
ATOM 5346 C C . ALA D 1 20 ? -61.16971 -29.44856 -8.71848 1.000 109.87866 19 ALA D C 1
ATOM 5347 O O . ALA D 1 20 ? -60.75186 -29.34859 -7.56068 1.000 106.78866 19 ALA D O 1
ATOM 5349 N N . CYS D 1 21 ? -62.45538 -29.33468 -9.04097 1.000 111.62094 20 CYS D N 1
ATOM 5350 C CA . CYS D 1 21 ? -63.45952 -29.04088 -8.02868 1.000 109.09094 20 CYS D CA 1
ATOM 5351 C C . CYS D 1 21 ? -63.73700 -30.25825 -7.15413 1.000 113.03094 20 CYS D C 1
ATOM 5352 O O . CYS D 1 21 ? -63.67653 -31.40586 -7.60231 1.000 113.80094 20 CYS D O 1
ATOM 5355 N N . SER D 1 22 ? -64.04125 -29.99120 -5.88807 1.000 114.94970 21 SER D N 1
ATOM 5356 C CA . SER D 1 22 ? -64.34603 -31.04596 -4.93514 1.000 118.04970 21 SER D CA 1
ATOM 5357 C C . SER D 1 22 ? -65.79191 -31.50889 -5.07744 1.000 121.77970 21 SER D C 1
ATOM 5358 O O . SER D 1 22 ? -66.69571 -30.71856 -5.36563 1.000 122.83970 21 SER D O 1
ATOM 5361 N N . ALA D 1 23 ? -65.99722 -32.80659 -4.84699 1.000 122.35617 22 ALA D N 1
ATOM 5362 C CA . ALA D 1 23 ? -67.31416 -33.45662 -4.75600 1.000 118.95617 22 ALA D CA 1
ATOM 5363 C C . ALA D 1 23 ? -68.16949 -33.05976 -5.96081 1.000 117.47617 22 ALA D C 1
ATOM 5364 O O . ALA D 1 23 ? -67.67729 -33.10735 -7.09689 1.000 116.46617 22 ALA D O 1
ATOM 5366 N N . GLY D 1 24 ? -69.42735 -32.66782 -5.76659 1.000 117.61328 23 GLY D N 1
ATOM 5367 C CA . GLY D 1 24 ? -70.32223 -32.34187 -6.85987 1.000 118.92328 23 GLY D CA 1
ATOM 5368 C C . GLY D 1 24 ? -70.32717 -30.88783 -7.28214 1.000 116.18328 23 GLY D C 1
ATOM 5369 O O . GLY D 1 24 ? -71.36971 -30.36257 -7.68409 1.000 114.18328 23 GLY D O 1
ATOM 5370 N N . HIS D 1 25 ? -69.17816 -30.22484 -7.20067 1.000 118.78988 24 HIS D N 1
ATOM 5371 C CA . HIS D 1 25 ? -69.05606 -28.84297 -7.64306 1.000 116.10988 24 HIS D CA 1
ATOM 5372 C C . HIS D 1 25 ? -68.76536 -28.80742 -9.13792 1.000 115.57988 24 HIS D C 1
ATOM 5373 O O . HIS D 1 25 ? -67.89755 -29.53791 -9.62717 1.000 116.55988 24 HIS D O 1
ATOM 5380 N N . THR D 1 26 ? -69.49511 -27.95919 -9.85735 1.000 113.02168 25 THR D N 1
ATOM 5381 C CA . THR D 1 26 ? -69.40739 -27.89773 -11.30909 1.000 112.70168 25 THR D CA 1
ATOM 5382 C C . THR D 1 26 ? -68.40846 -26.82613 -11.72325 1.000 109.58168 25 THR D C 1
ATOM 5383 O O . THR D 1 26 ? -68.47734 -25.68799 -11.24890 1.000 110.37168 25 THR D O 1
ATOM 5387 N N . GLU D 1 27 ? -67.48433 -27.19494 -12.60667 1.000 107.22694 26 GLU D N 1
ATOM 5388 C CA . GLU D 1 27 ? -66.51084 -26.24075 -13.11790 1.000 102.59694 26 GLU D CA 1
ATOM 5389 C C . GLU D 1 27 ? -67.18335 -25.20575 -14.01045 1.000 104.27694 26 GLU D C 1
ATOM 5390 O O . GLU D 1 27 ? -68.05990 -25.52963 -14.81646 1.000 107.31694 26 GLU D O 1
ATOM 5396 N N . LEU D 1 28 ? -66.76398 -23.95087 -13.86272 1.000 106.18852 27 LEU D N 1
ATOM 5397 C CA . LEU D 1 28 ? -67.18322 -22.87113 -14.74626 1.000 103.86852 27 LEU D CA 1
ATOM 5398 C C . LEU D 1 28 ? -66.05567 -22.40279 -15.65232 1.000 99.46852 27 LEU D C 1
ATOM 5399 O O . LEU D 1 28 ? -66.25737 -22.24615 -16.86070 1.000 101.26852 27 LEU D O 1
ATOM 5404 N N . TRP D 1 29 ? -64.86573 -22.18424 -15.09609 1.000 105.39104 28 TRP D N 1
ATOM 5405 C CA . TRP D 1 29 ? -63.68302 -21.89138 -15.89311 1.000 104.63104 28 TRP D CA 1
ATOM 5406 C C . TRP D 1 29 ? -62.44854 -22.08041 -15.02490 1.000 102.41104 28 TRP D C 1
ATOM 5407 O O . TRP D 1 29 ? -62.53086 -22.12731 -13.79466 1.000 100.90104 28 TRP D O 1
ATOM 5418 N N . THR D 1 30 ? -61.30271 -22.19194 -15.68834 1.000 99.56785 29 THR D N 1
ATOM 5419 C CA . THR D 1 30 ? -60.00268 -22.27047 -15.04146 1.000 97.53785 29 THR D CA 1
ATOM 5420 C C . THR D 1 30 ? -59.15540 -21.08603 -15.48746 1.000 95.05785 29 THR D C 1
ATOM 5421 O O . THR D 1 30 ? -59.55205 -20.30081 -16.35249 1.000 95.16785 29 THR D O 1
ATOM 5425 N N . GLY D 1 31 ? -57.97491 -20.95702 -14.89015 1.000 94.25465 30 GLY D N 1
ATOM 5426 C CA . GLY D 1 31 ? -57.08163 -19.88352 -15.29719 1.000 93.45465 30 GLY D CA 1
ATOM 5427 C C . GLY D 1 31 ? -55.87967 -19.75678 -14.38692 1.000 93.60465 30 GLY D C 1
ATOM 5428 O O . GLY D 1 31 ? -55.44179 -20.73218 -13.76531 1.000 89.82465 30 GLY D O 1
ATOM 5429 N N . TYR D 1 32 ? -55.35753 -18.53581 -14.31599 1.000 93.71168 31 TYR D N 1
ATOM 5430 C CA . TYR D 1 32 ? -54.13855 -18.22444 -13.58738 1.000 93.44168 31 TYR D CA 1
ATOM 5431 C C . TYR D 1 32 ? -54.44814 -17.30365 -12.41355 1.000 86.53168 31 TYR D C 1
ATOM 5432 O O . TYR D 1 32 ? -55.35924 -16.47281 -12.47456 1.000 85.49168 31 TYR D O 1
ATOM 5441 N N . SER D 1 33 ? -53.67638 -17.46208 -11.34141 1.000 85.64141 32 SER D N 1
ATOM 5442 C CA . SER D 1 33 ? -53.91909 -16.74645 -10.09289 1.000 81.76141 32 SER D CA 1
ATOM 5443 C C . SER D 1 33 ? -53.35453 -15.33376 -10.19303 1.000 80.14141 32 SER D C 1
ATOM 5444 O O . SER D 1 33 ? -52.13419 -15.14336 -10.20762 1.000 79.49141 32 SER D O 1
ATOM 5447 N N . LEU D 1 34 ? -54.24109 -14.34364 -10.25586 1.000 81.97564 33 LEU D N 1
ATOM 5448 C CA . LEU D 1 34 ? -53.86006 -12.93850 -10.31892 1.000 75.54564 33 LEU D CA 1
ATOM 5449 C C . LEU D 1 34 ? -53.92436 -12.32823 -8.92504 1.000 72.81564 33 LEU D C 1
ATOM 5450 O O . LEU D 1 34 ? -54.92430 -12.49018 -8.21732 1.000 73.73564 33 LEU D O 1
ATOM 5455 N N . LEU D 1 35 ? -52.85755 -11.63044 -8.53317 1.000 71.70392 34 LEU D N 1
ATOM 5456 C CA . LEU D 1 35 ? -52.81233 -10.98002 -7.21774 1.000 65.94392 34 LEU D CA 1
ATOM 5457 C C . LEU D 1 35 ? -53.29056 -9.53368 -7.31414 1.000 66.73392 34 LEU D C 1
ATOM 5458 O O . LEU D 1 35 ? -54.34364 -9.18412 -6.77333 1.000 66.57392 34 LEU D O 1
ATOM 5463 N N . TYR D 1 36 ? -52.53032 -8.68654 -8.00603 1.000 66.14934 35 TYR D N 1
ATOM 5464 C CA . TYR D 1 36 ? -52.93467 -7.29883 -8.19075 1.000 61.75934 35 TYR D CA 1
ATOM 5465 C C . TYR D 1 36 ? -52.16586 -6.70169 -9.36105 1.000 61.62934 35 TYR D C 1
ATOM 5466 O O . TYR D 1 36 ? -51.18045 -7.26704 -9.84097 1.000 58.23934 35 TYR D O 1
ATOM 5475 N N . VAL D 1 37 ? -52.64350 -5.54504 -9.81821 1.000 65.91306 36 VAL D N 1
ATOM 5476 C CA . VAL D 1 37 ? -52.06430 -4.82117 -10.94283 1.000 64.02306 36 VAL D CA 1
ATOM 5477 C C . VAL D 1 37 ? -51.51896 -3.49314 -10.43592 1.000 67.69306 36 VAL D C 1
ATOM 5478 O O . VAL D 1 37 ? -52.14096 -2.83834 -9.59218 1.000 66.78306 36 VAL D O 1
ATOM 5482 N N . ASP D 1 38 ? -50.35513 -3.10027 -10.94929 1.000 69.00788 37 ASP D N 1
ATOM 5483 C CA . ASP D 1 38 ? -49.70904 -1.83695 -10.59939 1.000 63.66788 37 ASP D CA 1
ATOM 5484 C C . ASP D 1 38 ? -49.79638 -0.91287 -11.81158 1.000 64.74788 37 ASP D C 1
ATOM 5485 O O . ASP D 1 38 ? -48.85761 -0.79453 -12.59920 1.000 66.39788 37 ASP D O 1
ATOM 5490 N N . GLY D 1 39 ? -50.93762 -0.24257 -11.95004 1.000 69.31954 38 GLY D N 1
ATOM 5491 C CA . GLY D 1 39 ? -51.16564 0.67294 -13.05376 1.000 72.01954 38 GLY D CA 1
ATOM 5492 C C . GLY D 1 39 ? -51.05564 2.11610 -12.59547 1.000 69.14954 38 GLY D C 1
ATOM 5493 O O . GLY D 1 39 ? -51.73334 2.53429 -11.65369 1.000 66.84954 38 GLY D O 1
ATOM 5494 N N . ASN D 1 40 ? -50.19779 2.87071 -13.28543 1.000 70.68145 39 ASN D N 1
ATOM 5495 C CA . ASN D 1 40 ? -49.95242 4.28163 -12.97827 1.000 67.33145 39 ASN D CA 1
ATOM 5496 C C . ASN D 1 40 ? -49.59762 4.47767 -11.50615 1.000 67.83145 39 ASN D C 1
ATOM 5497 O O . ASN D 1 40 ? -50.10273 5.38302 -10.83801 1.000 71.32145 39 ASN D O 1
ATOM 5502 N N . ASP D 1 41 ? -48.71944 3.60947 -10.99893 1.000 71.08567 40 ASP D N 1
ATOM 5503 C CA . ASP D 1 41 ? -48.24401 3.67202 -9.61541 1.000 65.92567 40 ASP D CA 1
ATOM 5504 C C . ASP D 1 41 ? -49.39653 3.54670 -8.61960 1.000 67.77567 40 ASP D C 1
ATOM 5505 O O . ASP D 1 41 ? -49.40074 4.18055 -7.56244 1.000 70.41567 40 ASP D O 1
ATOM 5510 N N . TYR D 1 42 ? -50.38392 2.72064 -8.96012 1.000 67.88318 41 TYR D N 1
ATOM 5511 C CA . TYR D 1 42 ? -51.50541 2.42579 -8.07970 1.000 61.13318 41 TYR D CA 1
ATOM 5512 C C . TYR D 1 42 ? -51.75912 0.92622 -8.08528 1.000 63.99318 41 TYR D C 1
ATOM 5513 O O . TYR D 1 42 ? -51.74948 0.29038 -9.14325 1.000 66.49318 41 TYR D O 1
ATOM 5522 N N . ALA D 1 43 ? -51.99233 0.36741 -6.90136 1.000 63.41857 42 ALA D N 1
ATOM 5523 C CA . ALA D 1 43 ? -52.17647 -1.06798 -6.73267 1.000 62.74857 42 ALA D CA 1
ATOM 5524 C C . ALA D 1 43 ? -53.65798 -1.37862 -6.55663 1.000 65.59857 42 ALA D C 1
ATOM 5525 O O . ALA D 1 43 ? -54.28545 -0.91272 -5.59867 1.000 62.41857 42 ALA D O 1
ATOM 5527 N N . HIS D 1 44 ? -54.20913 -2.16586 -7.47863 1.000 63.39963 43 HIS D N 1
ATOM 5528 C CA . HIS D 1 44 ? -55.59166 -2.62473 -7.41458 1.000 63.46963 43 HIS D CA 1
ATOM 5529 C C . HIS D 1 44 ? -55.59280 -4.13801 -7.25478 1.000 64.60963 43 HIS D C 1
ATOM 5530 O O . HIS D 1 44 ? -55.17088 -4.86047 -8.16419 1.000 68.13963 43 HIS D O 1
ATOM 5537 N N . ASN D 1 45 ? -56.07969 -4.61215 -6.11239 1.000 65.60641 44 ASN D N 1
ATOM 5538 C CA . ASN D 1 45 ? -56.00754 -6.02253 -5.76443 1.000 61.69641 44 ASN D CA 1
ATOM 5539 C C . ASN D 1 45 ? -57.28471 -6.76014 -6.15082 1.000 64.98641 44 ASN D C 1
ATOM 5540 O O . ASN D 1 45 ? -58.35033 -6.16709 -6.33455 1.000 68.37641 44 ASN D O 1
ATOM 5545 N N . GLN D 1 46 ? -57.15592 -8.07830 -6.27373 1.000 68.52676 45 GLN D N 1
ATOM 5546 C CA . GLN D 1 46 ? -58.27370 -8.97269 -6.52935 1.000 67.30676 45 GLN D CA 1
ATOM 5547 C C . GLN D 1 46 ? -58.40685 -9.94217 -5.36391 1.000 68.93676 45 GLN D C 1
ATOM 5548 O O . GLN D 1 46 ? -57.40480 -10.45609 -4.85644 1.000 70.68676 45 GLN D O 1
ATOM 5554 N N . ASP D 1 47 ? -59.64574 -10.18532 -4.93813 1.000 68.63069 46 ASP D N 1
ATOM 5555 C CA . ASP D 1 47 ? -59.90538 -11.11503 -3.84543 1.000 71.41069 46 ASP D CA 1
ATOM 5556 C C . ASP D 1 47 ? -59.49489 -12.52798 -4.24231 1.000 78.01069 46 ASP D C 1
ATOM 5557 O O . ASP D 1 47 ? -60.10325 -13.12627 -5.13551 1.000 79.88069 46 ASP D O 1
ATOM 5562 N N . LEU D 1 48 ? -58.47004 -13.07081 -3.57662 1.000 73.92333 47 LEU D N 1
ATOM 5563 C CA . LEU D 1 48 ? -57.96295 -14.39428 -3.92634 1.000 74.95333 47 LEU D CA 1
ATOM 5564 C C . LEU D 1 48 ? -59.00434 -15.48996 -3.73851 1.000 81.12333 47 LEU D C 1
ATOM 5565 O O . LEU D 1 48 ? -58.89405 -16.54675 -4.36895 1.000 85.59333 47 LEU D O 1
ATOM 5570 N N . GLY D 1 49 ? -60.00841 -15.26722 -2.89695 1.000 77.52224 48 GLY D N 1
ATOM 5571 C CA . GLY D 1 49 ? -61.06890 -16.23146 -2.70887 1.000 81.78224 48 GLY D CA 1
ATOM 5572 C C . GLY D 1 49 ? -62.26483 -16.05012 -3.61041 1.000 83.99224 48 GLY D C 1
ATOM 5573 O O . GLY D 1 49 ? -63.19607 -16.85992 -3.56404 1.000 88.48224 48 GLY D O 1
ATOM 5574 N N . SER D 1 50 ? -62.27097 -15.00952 -4.43065 1.000 81.97008 49 SER D N 1
ATOM 5575 C CA . SER D 1 50 ? -63.35709 -14.71164 -5.34623 1.000 84.50008 49 SER D CA 1
ATOM 5576 C C . SER D 1 50 ? -62.97511 -15.09285 -6.76821 1.000 83.45008 49 SER D C 1
ATOM 5577 O O . SER D 1 50 ? -61.79010 -15.18722 -7.10193 1.000 77.66008 49 SER D O 1
ATOM 5580 N N . PRO D 1 51 ? -63.96117 -15.32673 -7.63893 1.000 84.84980 50 PRO D N 1
ATOM 5581 C CA . PRO D 1 51 ? -63.63967 -15.67399 -9.03394 1.000 88.66980 50 PRO D CA 1
ATOM 5582 C C . PRO D 1 51 ? -62.87690 -14.59211 -9.77706 1.000 88.19980 50 PRO D C 1
ATOM 5583 O O . PRO D 1 51 ? -62.28930 -14.88352 -10.82623 1.000 93.43980 50 PRO D O 1
ATOM 5587 N N . GLY D 1 52 ? -62.87050 -13.35490 -9.27681 1.000 86.47120 51 GLY D N 1
ATOM 5588 C CA . GLY D 1 52 ? -62.15159 -12.29463 -9.96121 1.000 84.56120 51 GLY D CA 1
ATOM 5589 C C . GLY D 1 52 ? -60.65345 -12.51876 -10.00446 1.000 79.22120 51 GLY D C 1
ATOM 5590 O O . GLY D 1 52 ? -59.98637 -12.09833 -10.95357 1.000 77.85120 51 GLY D O 1
ATOM 5591 N N . SER D 1 53 ? -60.10271 -13.18378 -8.98701 1.000 76.51118 52 SER D N 1
ATOM 5592 C CA . SER D 1 53 ? -58.67302 -13.46408 -8.96429 1.000 74.82118 52 SER D CA 1
ATOM 5593 C C . SER D 1 53 ? -58.27170 -14.56013 -9.93945 1.000 85.15118 52 SER D C 1
ATOM 5594 O O . SER D 1 53 ? -57.07177 -14.76330 -10.15319 1.000 85.64118 52 SER D O 1
ATOM 5597 N N . CYS D 1 54 ? -59.23125 -15.26536 -10.53015 1.000 84.73164 53 CYS D N 1
ATOM 5598 C CA . CYS D 1 54 ? -58.95197 -16.34205 -11.47510 1.000 90.30164 53 CYS D CA 1
ATOM 5599 C C . CYS D 1 54 ? -59.26728 -15.82457 -12.87420 1.000 91.66164 53 CYS D C 1
ATOM 5600 O O . CYS D 1 54 ? -60.43460 -15.71760 -13.26081 1.000 93.19164 53 CYS D O 1
ATOM 5603 N N . VAL D 1 55 ? -58.22048 -15.50384 -13.62675 1.000 91.83964 54 VAL D N 1
ATOM 5604 C CA . VAL D 1 55 ? -58.35973 -14.95280 -14.97132 1.000 91.65964 54 VAL D CA 1
ATOM 5605 C C . VAL D 1 55 ? -58.00890 -16.03800 -15.98354 1.000 99.70964 54 VAL D C 1
ATOM 5606 O O . VAL D 1 55 ? -57.00682 -16.74668 -15.80883 1.000 100.62964 54 VAL D O 1
ATOM 5610 N N . PRO D 1 56 ? -58.79932 -16.20866 -17.04821 1.000 98.54971 55 PRO D N 1
ATOM 5611 C CA . PRO D 1 56 ? -58.52745 -17.32004 -17.97614 1.000 100.37971 55 PRO D CA 1
ATOM 5612 C C . PRO D 1 56 ? -57.24603 -17.14830 -18.77210 1.000 100.16971 55 PRO D C 1
ATOM 5613 O O . PRO D 1 56 ? -56.48406 -18.11217 -18.91953 1.000 102.17971 55 PRO D O 1
ATOM 5617 N N . ARG D 1 57 ? -56.98107 -15.95144 -19.28738 1.000 101.26038 56 ARG D N 1
ATOM 5618 C CA . ARG D 1 57 ? -55.84196 -15.70916 -20.16268 1.000 98.95038 56 ARG D CA 1
ATOM 5619 C C . ARG D 1 57 ? -54.72712 -15.02441 -19.38266 1.000 93.01038 56 ARG D C 1
ATOM 5620 O O . ARG D 1 57 ? -54.97512 -14.05628 -18.65629 1.000 89.94038 56 ARG D O 1
ATOM 5628 N N . PHE D 1 58 ? -53.50548 -15.52749 -19.53494 1.000 92.59359 57 PHE D N 1
ATOM 5629 C CA . PHE D 1 58 ? -52.34576 -14.94907 -18.87390 1.000 87.02359 57 PHE D CA 1
ATOM 5630 C C . PHE D 1 58 ? -51.65209 -13.94797 -19.78974 1.000 86.04359 57 PHE D C 1
ATOM 5631 O O . PHE D 1 58 ? -51.60934 -14.11817 -21.01134 1.000 91.34359 57 PHE D O 1
ATOM 5639 N N . SER D 1 59 ? -51.09924 -12.90234 -19.17954 1.000 85.59686 58 SER D N 1
ATOM 5640 C CA . SER D 1 59 ? -50.28467 -11.91379 -19.87350 1.000 83.99686 58 SER D CA 1
ATOM 5641 C C . SER D 1 59 ? -49.60268 -11.03799 -18.83512 1.000 82.79686 58 SER D C 1
ATOM 5642 O O . SER D 1 59 ? -50.16969 -10.76034 -17.77466 1.000 83.57686 58 SER D O 1
ATOM 5645 N N . THR D 1 60 ? -48.38213 -10.60356 -19.15303 1.000 85.92523 59 THR D N 1
ATOM 5646 C CA . THR D 1 60 ? -47.65892 -9.70429 -18.26279 1.000 81.50523 59 THR D CA 1
ATOM 5647 C C . THR D 1 60 ? -48.28110 -8.31610 -18.19483 1.000 79.29523 59 THR D C 1
ATOM 5648 O O . THR D 1 60 ? -47.94492 -7.55129 -17.28425 1.000 76.89523 59 THR D O 1
ATOM 5652 N N . LEU D 1 61 ? -49.17061 -7.97445 -19.12457 1.000 80.50699 60 LEU D N 1
ATOM 5653 C CA . LEU D 1 61 ? -49.82881 -6.66725 -19.13397 1.000 77.83699 60 LEU D CA 1
ATOM 5654 C C . LEU D 1 61 ? -51.17224 -6.79611 -19.83251 1.000 85.84699 60 LEU D C 1
ATOM 5655 O O . LEU D 1 61 ? -51.32384 -6.43607 -21.00651 1.000 89.58699 60 LEU D O 1
ATOM 5660 N N . PRO D 1 62 ? -52.18267 -7.31891 -19.13606 1.000 78.84000 61 PRO D N 1
ATOM 5661 C CA . PRO D 1 62 ? -53.48384 -7.53432 -19.78015 1.000 80.86000 61 PRO D CA 1
ATOM 5662 C C . PRO D 1 62 ? -54.38976 -6.31489 -19.71217 1.000 81.24000 61 PRO D C 1
ATOM 5663 O O . PRO D 1 62 ? -55.61632 -6.44855 -19.76741 1.000 88.02000 61 PRO D O 1
ATOM 5667 N N . VAL D 1 63 ? -53.80532 -5.12189 -19.58806 1.000 81.88269 62 VAL D N 1
ATOM 5668 C CA . VAL D 1 63 ? -54.57420 -3.89216 -19.46217 1.000 82.06269 62 VAL D CA 1
ATOM 5669 C C . VAL D 1 63 ? -54.10813 -2.88922 -20.50942 1.000 81.47269 62 VAL D C 1
ATOM 5670 O O . VAL D 1 63 ? -53.00878 -2.98819 -21.05831 1.000 83.36269 62 VAL D O 1
ATOM 5674 N N . LEU D 1 64 ? -54.96968 -1.90867 -20.77721 1.000 82.09124 63 LEU D N 1
ATOM 5675 C CA . LEU D 1 64 ? -54.68363 -0.82964 -21.71413 1.000 84.43124 63 LEU D CA 1
ATOM 5676 C C . LEU D 1 64 ? -54.87796 0.50507 -21.01103 1.000 86.10124 63 LEU D C 1
ATOM 5677 O O . LEU D 1 64 ? -55.89755 0.71638 -20.34662 1.000 80.57124 63 LEU D O 1
ATOM 5682 N N . SER D 1 65 ? -53.90623 1.40129 -21.16208 1.000 86.99504 64 SER D N 1
ATOM 5683 C CA . SER D 1 65 ? -53.93942 2.71557 -20.53273 1.000 83.29504 64 SER D CA 1
ATOM 5684 C C . SER D 1 65 ? -54.43095 3.74806 -21.54049 1.000 89.69504 64 SER D C 1
ATOM 5685 O O . SER D 1 65 ? -53.80446 3.94779 -22.58695 1.000 93.78504 64 SER D O 1
ATOM 5688 N N . CYS D 1 66 ? -55.54639 4.40006 -21.22259 1.000 88.49356 65 CYS D N 1
ATOM 5689 C CA . CYS D 1 66 ? -56.14674 5.41298 -22.07862 1.000 90.14356 65 CYS D CA 1
ATOM 5690 C C . CYS D 1 66 ? -56.25743 6.72908 -21.32310 1.000 86.66356 65 CYS D C 1
ATOM 5691 O O . CYS D 1 66 ? -56.60704 6.74912 -20.13866 1.000 84.44356 65 CYS D O 1
ATOM 5694 N N . GLY D 1 67 ? -55.96754 7.82266 -22.01333 1.000 89.70348 66 GLY D N 1
ATOM 5695 C CA . GLY D 1 67 ? -55.98276 9.14738 -21.43416 1.000 83.92348 66 GLY D CA 1
ATOM 5696 C C . GLY D 1 67 ? -57.23644 9.92061 -21.78131 1.000 84.13348 66 GLY D C 1
ATOM 5697 O O . GLY D 1 67 ? -58.29815 9.34545 -22.04919 1.000 83.38348 66 GLY D O 1
ATOM 5698 N N . GLN D 1 68 ? -57.11367 11.24691 -21.77893 1.000 85.97868 67 GLN D N 1
ATOM 5699 C CA . GLN D 1 68 ? -58.25046 12.13162 -21.99885 1.000 87.39868 67 GLN D CA 1
ATOM 5700 C C . GLN D 1 68 ? -58.39599 12.58568 -23.44364 1.000 92.67868 67 GLN D C 1
ATOM 5701 O O . GLN D 1 68 ? -59.52489 12.75934 -23.91411 1.000 95.66868 67 GLN D O 1
ATOM 5707 N N . ASN D 1 69 ? -57.28912 12.78139 -24.15748 1.000 90.47811 68 ASN D N 1
ATOM 5708 C CA . ASN D 1 69 ? -57.31310 13.33183 -25.51318 1.000 93.82811 68 ASN D CA 1
ATOM 5709 C C . ASN D 1 69 ? -57.52468 12.26575 -26.58017 1.000 99.81811 68 ASN D C 1
ATOM 5710 O O . ASN D 1 69 ? -56.96150 12.35938 -27.67589 1.000 103.48811 68 ASN D O 1
ATOM 5715 N N . ASN D 1 70 ? -58.33117 11.24423 -26.27927 1.000 98.19305 69 ASN D N 1
ATOM 5716 C CA . ASN D 1 70 ? -58.72730 10.21934 -27.24930 1.000 105.05305 69 ASN D CA 1
ATOM 5717 C C . ASN D 1 70 ? -57.52166 9.48087 -27.82977 1.000 107.05305 69 ASN D C 1
ATOM 5718 O O . ASN D 1 70 ? -57.48889 9.14436 -29.01533 1.000 107.95305 69 ASN D O 1
ATOM 5723 N N . VAL D 1 71 ? -56.52190 9.22372 -26.98882 1.000 108.09402 70 VAL D N 1
ATOM 5724 C CA . VAL D 1 71 ? -55.33305 8.47178 -27.37954 1.000 105.47402 70 VAL D CA 1
ATOM 5725 C C . VAL D 1 71 ? -55.01273 7.48264 -26.26782 1.000 103.06402 70 VAL D C 1
ATOM 5726 O O . VAL D 1 71 ? -55.01212 7.84830 -25.08764 1.000 102.32402 70 VAL D O 1
ATOM 5730 N N . CYS D 1 72 ? -54.73912 6.23463 -26.64061 1.000 100.74341 71 CYS D N 1
ATOM 5731 C CA . CYS D 1 72 ? -54.37749 5.19293 -25.69267 1.000 97.35341 71 CYS D CA 1
ATOM 5732 C C . CYS D 1 72 ? -52.94863 4.73278 -25.95097 1.000 92.74341 71 CYS D C 1
ATOM 5733 O O . CYS D 1 72 ? -52.38706 4.94878 -27.02865 1.000 96.26341 71 CYS D O 1
ATOM 5736 N N . ASN D 1 73 ? -52.36325 4.09300 -24.94070 1.000 93.93112 72 ASN D N 1
ATOM 5737 C CA . ASN D 1 73 ? -50.99773 3.59238 -25.01972 1.000 92.40112 72 ASN D CA 1
ATOM 5738 C C . ASN D 1 73 ? -50.93530 2.22277 -24.36373 1.000 92.51112 72 ASN D C 1
ATOM 5739 O O . ASN D 1 73 ? -51.42973 2.04494 -23.24658 1.000 89.46112 72 ASN D O 1
ATOM 5744 N N . TYR D 1 74 ? -50.33192 1.26114 -25.05775 1.000 94.09011 73 TYR D N 1
ATOM 5745 C CA . TYR D 1 74 ? -50.17447 -0.09681 -24.55566 1.000 91.99011 73 TYR D CA 1
ATOM 5746 C C . TYR D 1 74 ? -48.69144 -0.40762 -24.42131 1.000 89.70011 73 TYR D C 1
ATOM 5747 O O . TYR D 1 74 ? -47.92431 -0.19852 -25.36714 1.000 93.80011 73 TYR D O 1
ATOM 5756 N N . ALA D 1 75 ? -48.29676 -0.90513 -23.24713 1.000 84.67898 74 ALA D N 1
ATOM 5757 C CA . ALA D 1 75 ? -46.90144 -1.23948 -22.95230 1.000 86.24898 74 ALA D CA 1
ATOM 5758 C C . ALA D 1 75 ? -45.97945 -0.04938 -23.20504 1.000 88.56898 74 ALA D C 1
ATOM 5759 O O . ALA D 1 75 ? -44.86041 -0.19348 -23.70236 1.000 91.95898 74 ALA D O 1
ATOM 5761 N N . SER D 1 76 ? -46.45664 1.14291 -22.85295 1.000 84.68991 75 SER D N 1
ATOM 5762 C CA . SER D 1 76 ? -45.72501 2.37762 -23.09137 1.000 85.01991 75 SER D CA 1
ATOM 5763 C C . SER D 1 76 ? -45.17353 3.00202 -21.81815 1.000 81.25991 75 SER D C 1
ATOM 5764 O O . SER D 1 76 ? -44.61200 4.10079 -21.87957 1.000 78.91991 75 SER D O 1
ATOM 5767 N N . ARG D 1 77 ? -45.31837 2.34207 -20.66905 1.000 82.85760 76 ARG D N 1
ATOM 5768 C CA . ARG D 1 77 ? -44.77520 2.87774 -19.42714 1.000 79.46760 76 ARG D CA 1
ATOM 5769 C C . ARG D 1 77 ? -44.10466 1.77578 -18.61417 1.000 79.18760 76 ARG D C 1
ATOM 5770 O O . ARG D 1 77 ? -43.43579 0.90457 -19.17926 1.000 84.88760 76 ARG D O 1
ATOM 5778 N N . ASN D 1 78 ? -44.27593 1.80062 -17.29003 1.000 75.22179 77 ASN D N 1
ATOM 5779 C CA . ASN D 1 78 ? -43.60554 0.85892 -16.39987 1.000 73.92179 77 ASN D CA 1
ATOM 5780 C C . ASN D 1 78 ? -44.60069 0.11672 -15.51389 1.000 72.32179 77 ASN D C 1
ATOM 5781 O O . ASN D 1 78 ? -44.27230 -0.26236 -14.38653 1.000 73.48179 77 ASN D O 1
ATOM 5786 N N . ASP D 1 79 ? -45.81627 -0.10389 -16.00581 1.000 64.93479 78 ASP D N 1
ATOM 5787 C CA . ASP D 1 79 ? -46.82022 -0.80401 -15.21810 1.000 64.84479 78 ASP D CA 1
ATOM 5788 C C . ASP D 1 79 ? -46.44973 -2.27594 -15.06817 1.000 72.02479 78 ASP D C 1
ATOM 5789 O O . ASP D 1 79 ? -45.79084 -2.86531 -15.92873 1.000 79.85479 78 ASP D O 1
ATOM 5794 N N . LYS D 1 80 ? -46.87926 -2.87020 -13.95585 1.000 70.47547 79 LYS D N 1
ATOM 5795 C CA . LYS D 1 80 ? -46.51304 -4.23655 -13.61561 1.000 70.09547 79 LYS D CA 1
ATOM 5796 C C . LYS D 1 80 ? -47.74760 -5.04831 -13.25146 1.000 69.23547 79 LYS D C 1
ATOM 5797 O O . LYS D 1 80 ? -48.81962 -4.50581 -12.97225 1.000 68.19547 79 LYS D O 1
ATOM 5803 N N . THR D 1 81 ? -47.57379 -6.36909 -13.26058 1.000 62.64182 80 THR D N 1
ATOM 5804 C CA . THR D 1 81 ? -48.61246 -7.31336 -12.88039 1.000 63.90182 80 THR D CA 1
ATOM 5805 C C . THR D 1 81 ? -48.04887 -8.25609 -11.82609 1.000 64.89182 80 THR D C 1
ATOM 5806 O O . THR D 1 81 ? -46.83991 -8.49803 -11.77353 1.000 65.84182 80 THR D O 1
ATOM 5810 N N . PHE D 1 82 ? -48.93174 -8.78800 -10.98369 1.000 65.92455 81 PHE D N 1
ATOM 5811 C CA . PHE D 1 82 ? -48.52887 -9.63736 -9.87040 1.000 66.37455 81 PHE D CA 1
ATOM 5812 C C . PHE D 1 82 ? -49.40298 -10.87973 -9.82993 1.000 70.52455 81 PHE D C 1
ATOM 5813 O O . PHE D 1 82 ? -50.63221 -10.78313 -9.90037 1.000 71.41455 81 PHE D O 1
ATOM 5821 N N . TRP D 1 83 ? -48.76407 -12.04087 -9.71204 1.000 72.37788 82 TRP D N 1
ATOM 5822 C CA . TRP D 1 83 ? -49.44613 -13.32338 -9.75550 1.000 73.36788 82 TRP D CA 1
ATOM 5823 C C . TRP D 1 83 ? -48.96621 -14.20104 -8.61112 1.000 73.61788 82 TRP D C 1
ATOM 5824 O O . TRP D 1 83 ? -47.80824 -14.12302 -8.19290 1.000 70.51788 82 TRP D O 1
ATOM 5835 N N . LEU D 1 84 ? -49.86904 -15.04218 -8.11208 1.000 74.40709 83 LEU D N 1
ATOM 5836 C CA . LEU D 1 84 ? -49.48339 -16.05697 -7.14179 1.000 75.54709 83 LEU D CA 1
ATOM 5837 C C . LEU D 1 84 ? -48.50693 -17.02966 -7.78954 1.000 81.64709 83 LEU D C 1
ATOM 5838 O O . LEU D 1 84 ? -48.77822 -17.57638 -8.86225 1.000 84.97709 83 LEU D O 1
ATOM 5843 N N . THR D 1 85 ? -47.36093 -17.23189 -7.14886 1.000 82.08822 84 THR D N 1
ATOM 5844 C CA . THR D 1 85 ? -46.32447 -18.08328 -7.71014 1.000 83.58822 84 THR D CA 1
ATOM 5845 C C . THR D 1 85 ? -46.52844 -19.52137 -7.23567 1.000 85.36822 84 THR D C 1
ATOM 5846 O O . THR D 1 85 ? -47.52059 -19.85071 -6.58018 1.000 86.19822 84 THR D O 1
ATOM 5850 N N . THR D 1 86 ? -45.58473 -20.39492 -7.56827 1.000 88.60877 85 THR D N 1
ATOM 5851 C CA . THR D 1 86 ? -45.62978 -21.79755 -7.19604 1.000 90.45877 85 THR D CA 1
ATOM 5852 C C . THR D 1 86 ? -44.53658 -22.08727 -6.16972 1.000 91.51877 85 THR D C 1
ATOM 5853 O O . THR D 1 86 ? -43.95084 -21.17370 -5.57684 1.000 91.40877 85 THR D O 1
ATOM 5857 N N . ASN D 1 87 ? -44.25983 -23.37329 -5.95697 1.000 90.24006 86 ASN D N 1
ATOM 5858 C CA . ASN D 1 87 ? -43.21957 -23.80373 -5.03429 1.000 88.08006 86 ASN D CA 1
ATOM 5859 C C . ASN D 1 87 ? -41.90763 -24.11651 -5.74448 1.000 88.09006 86 ASN D C 1
ATOM 5860 O O . ASN D 1 87 ? -41.05138 -24.80533 -5.17936 1.000 89.84006 86 ASN D O 1
ATOM 5865 N N . ALA D 1 88 ? -41.73579 -23.62622 -6.96956 1.000 90.81219 87 ALA D N 1
ATOM 5866 C CA . ALA D 1 88 ? -40.50967 -23.85750 -7.71368 1.000 87.78219 87 ALA D CA 1
ATOM 5867 C C . ALA D 1 88 ? -39.36275 -23.03296 -7.12877 1.000 86.07219 87 ALA D C 1
ATOM 5868 O O . ALA D 1 88 ? -39.55460 -22.14305 -6.29507 1.000 84.10219 87 ALA D O 1
ATOM 5870 N N . ALA D 1 89 ? -38.15154 -23.34382 -7.58134 1.000 88.08071 88 ALA D N 1
ATOM 5871 C CA . ALA D 1 89 ? -36.96731 -22.64980 -7.09648 1.000 86.77071 88 ALA D CA 1
ATOM 5872 C C . ALA D 1 89 ? -36.87893 -21.25178 -7.69687 1.000 85.46071 88 ALA D C 1
ATOM 5873 O O . ALA D 1 89 ? -37.16370 -21.04585 -8.87979 1.000 88.52071 88 ALA D O 1
ATOM 5875 N N . ILE D 1 90 ? -36.48149 -20.29067 -6.87489 1.000 83.80389 89 ILE D N 1
ATOM 5876 C CA . ILE D 1 90 ? -36.35962 -18.90443 -7.33096 1.000 84.87389 89 ILE D CA 1
ATOM 5877 C C . ILE D 1 90 ? -35.09519 -18.77602 -8.17638 1.000 86.04389 89 ILE D C 1
ATOM 5878 O O . ILE D 1 90 ? -34.01454 -19.18736 -7.72530 1.000 86.70389 89 ILE D O 1
ATOM 5883 N N . PRO D 1 91 ? -35.18071 -18.22465 -9.38043 1.000 83.90961 90 PRO D N 1
ATOM 5884 C CA . PRO D 1 91 ? -34.00597 -18.11902 -10.24949 1.000 86.89961 90 PRO D CA 1
ATOM 5885 C C . PRO D 1 91 ? -33.09991 -16.97261 -9.81084 1.000 90.51961 90 PRO D C 1
ATOM 5886 O O . PRO D 1 91 ? -33.34980 -16.28728 -8.82122 1.000 90.26961 90 PRO D O 1
ATOM 5890 N N . MET D 1 92 ? -32.02797 -16.77343 -10.57894 1.000 88.65297 91 MET D N 1
ATOM 5891 C CA . MET D 1 92 ? -31.06666 -15.71514 -10.30212 1.000 91.73297 91 MET D CA 1
ATOM 5892 C C . MET D 1 92 ? -31.25254 -14.48547 -11.18040 1.000 88.95297 91 MET D C 1
ATOM 5893 O O . MET D 1 92 ? -30.75664 -13.41066 -10.82495 1.000 90.92297 91 MET D O 1
ATOM 5898 N N . MET D 1 93 ? -31.94063 -14.61549 -12.30585 1.000 88.02553 92 MET D N 1
ATOM 5899 C CA . MET D 1 93 ? -32.25538 -13.50294 -13.18670 1.000 85.10553 92 MET D CA 1
ATOM 5900 C C . MET D 1 93 ? -33.71402 -13.62024 -13.59880 1.000 79.11553 92 MET D C 1
ATOM 5901 O O . MET D 1 93 ? -34.31175 -14.69527 -13.47886 1.000 80.57553 92 MET D O 1
ATOM 5906 N N . PRO D 1 94 ? -34.32054 -12.53010 -14.07038 1.000 80.78476 93 PRO D N 1
ATOM 5907 C CA . PRO D 1 94 ? -35.72633 -12.59937 -14.49367 1.000 79.60476 93 PRO D CA 1
ATOM 5908 C C . PRO D 1 94 ? -35.93431 -13.60348 -15.61932 1.000 82.94476 93 PRO D C 1
ATOM 5909 O O . PRO D 1 94 ? -35.20143 -13.61505 -16.61035 1.000 89.46476 93 PRO D O 1
ATOM 5913 N N . VAL D 1 95 ? -36.94328 -14.45522 -15.45306 1.000 82.88726 94 VAL D N 1
ATOM 5914 C CA . VAL D 1 95 ? -37.32022 -15.41680 -16.48320 1.000 83.55726 94 VAL D CA 1
ATOM 5915 C C . VAL D 1 95 ? -38.24941 -14.73779 -17.48010 1.000 84.42726 94 VAL D C 1
ATOM 5916 O O . VAL D 1 95 ? -39.01208 -13.83016 -17.13092 1.000 82.19726 94 VAL D O 1
ATOM 5920 N N . GLU D 1 96 ? -38.19195 -15.17212 -18.73622 1.000 83.49582 95 GLU D N 1
ATOM 5921 C CA . GLU D 1 96 ? -38.93473 -14.50180 -19.79158 1.000 86.46582 95 GLU D CA 1
ATOM 5922 C C . GLU D 1 96 ? -39.59249 -15.53439 -20.69455 1.000 100.16582 95 GLU D C 1
ATOM 5923 O O . GLU D 1 96 ? -39.19342 -16.70172 -20.73298 1.000 96.20582 95 GLU D O 1
ATOM 5929 N N . ASN D 1 97 ? -40.62659 -15.08195 -21.40903 1.000 89.69849 96 ASN D N 1
ATOM 5930 C CA . ASN D 1 97 ? -41.30884 -15.88300 -22.41863 1.000 93.19849 96 ASN D CA 1
ATOM 5931 C C . ASN D 1 97 ? -41.99634 -17.08635 -21.79586 1.000 93.84849 96 ASN D C 1
ATOM 5932 O O . ASN D 1 97 ? -42.86620 -16.93399 -20.93429 1.000 92.39849 96 ASN D O 1
ATOM 5937 N N . ILE D 1 98 ? -41.61773 -18.29197 -22.21408 1.000 101.78577 97 ILE D N 1
ATOM 5938 C CA . ILE D 1 98 ? -42.39493 -19.46019 -21.82402 1.000 95.09577 97 ILE D CA 1
ATOM 5939 C C . ILE D 1 98 ? -41.94693 -20.01923 -20.47359 1.000 91.14577 97 ILE D C 1
ATOM 5940 O O . ILE D 1 98 ? -42.77635 -20.59220 -19.75050 1.000 90.99577 97 ILE D O 1
ATOM 5945 N N . GLU D 1 99 ? -40.68637 -19.80953 -20.07350 1.000 97.03679 98 GLU D N 1
ATOM 5946 C CA . GLU D 1 99 ? -40.24035 -20.30450 -18.77107 1.000 92.92679 98 GLU D CA 1
ATOM 5947 C C . GLU D 1 99 ? -41.00907 -19.69516 -17.60062 1.000 90.44679 98 GLU D C 1
ATOM 5948 O O . GLU D 1 99 ? -40.74486 -20.07064 -16.45188 1.000 92.96679 98 GLU D O 1
ATOM 5954 N N . ILE D 1 100 ? -41.92020 -18.74995 -17.85475 1.000 94.89820 99 ILE D N 1
ATOM 5955 C CA . ILE D 1 100 ? -42.71107 -18.14745 -16.78791 1.000 89.67820 99 ILE D CA 1
ATOM 5956 C C . ILE D 1 100 ? -43.79266 -19.09034 -16.27057 1.000 91.33820 99 ILE D C 1
ATOM 5957 O O . ILE D 1 100 ? -44.26224 -18.92709 -15.13674 1.000 88.50820 99 ILE D O 1
ATOM 5962 N N . ARG D 1 101 ? -44.17994 -20.10031 -17.05668 1.000 88.18879 100 ARG D N 1
ATOM 5963 C CA . ARG D 1 101 ? -45.29259 -20.95669 -16.65988 1.000 89.65879 100 ARG D CA 1
ATOM 5964 C C . ARG D 1 101 ? -44.98313 -21.78686 -15.42092 1.000 87.93879 100 ARG D C 1
ATOM 5965 O O . ARG D 1 101 ? -45.91457 -22.20513 -14.72529 1.000 88.44879 100 ARG D O 1
ATOM 5973 N N . GLN D 1 102 ? -43.70826 -22.03806 -15.12982 1.000 89.46052 101 GLN D N 1
ATOM 5974 C CA . GLN D 1 102 ? -43.33068 -22.73940 -13.90938 1.000 91.55052 101 GLN D CA 1
ATOM 5975 C C . GLN D 1 102 ? -43.39498 -21.85511 -12.66964 1.000 90.84052 101 GLN D C 1
ATOM 5976 O O . GLN D 1 102 ? -43.11624 -22.34173 -11.56846 1.000 91.25052 101 GLN D O 1
ATOM 5982 N N . TYR D 1 103 ? -43.75184 -20.57825 -12.81743 1.000 92.31824 102 TYR D N 1
ATOM 5983 C CA . TYR D 1 103 ? -43.81608 -19.64440 -11.69872 1.000 89.27824 102 TYR D CA 1
ATOM 5984 C C . TYR D 1 103 ? -45.18858 -19.00376 -11.53466 1.000 87.11824 102 TYR D C 1
ATOM 5985 O O . TYR D 1 103 ? -45.31752 -18.02863 -10.78501 1.000 84.56824 102 TYR D O 1
ATOM 5994 N N . ILE D 1 104 ? -46.21203 -19.51252 -12.21407 1.000 86.92984 103 ILE D N 1
ATOM 5995 C CA . ILE D 1 104 ? -47.55708 -18.95213 -12.15396 1.000 83.65984 103 ILE D CA 1
ATOM 5996 C C . ILE D 1 104 ? -48.48977 -20.01697 -11.59652 1.000 87.65984 103 ILE D C 1
ATOM 5997 O O . ILE D 1 104 ? -48.56018 -21.13064 -12.13167 1.000 95.05984 103 ILE D O 1
ATOM 6002 N N . SER D 1 105 ? -49.20245 -19.67671 -10.52644 1.000 83.65509 104 SER D N 1
ATOM 6003 C CA . SER D 1 105 ? -50.16231 -20.60205 -9.94530 1.000 86.88509 104 SER D CA 1
ATOM 6004 C C . SER D 1 105 ? -51.40128 -20.71319 -10.82512 1.000 89.12509 104 SER D C 1
ATOM 6005 O O . SER D 1 105 ? -51.73598 -19.80344 -11.58860 1.000 85.89509 104 SER D O 1
ATOM 6008 N N . ARG D 1 106 ? -52.08281 -21.84742 -10.71137 1.000 87.93738 105 ARG D N 1
ATOM 6009 C CA . ARG D 1 106 ? -53.30851 -22.10580 -11.44728 1.000 89.83738 105 ARG D CA 1
ATOM 6010 C C . ARG D 1 106 ? -54.49497 -22.09733 -10.49309 1.000 87.74738 105 ARG D C 1
ATOM 6011 O O . ARG D 1 106 ? -54.35635 -22.33206 -9.28947 1.000 85.06738 105 ARG D O 1
ATOM 6019 N N . CYS D 1 107 ? -55.67221 -21.82027 -11.04764 1.000 90.48705 106 CYS D N 1
ATOM 6020 C CA . CYS D 1 107 ? -56.88138 -21.67711 -10.25339 1.000 92.23705 106 CYS D CA 1
ATOM 6021 C C . CYS D 1 107 ? -58.06342 -22.25715 -11.01537 1.000 94.78705 106 CYS D C 1
ATOM 6022 O O . CYS D 1 107 ? -57.96623 -22.60053 -12.19659 1.000 92.51705 106 CYS D O 1
ATOM 6025 N N . VAL D 1 108 ? -59.19358 -22.36142 -10.31715 1.000 94.14530 107 VAL D N 1
ATOM 6026 C CA . VAL D 1 108 ? -60.42003 -22.89027 -10.90001 1.000 100.10530 107 VAL D CA 1
ATOM 6027 C C . VAL D 1 108 ? -61.58862 -22.31322 -10.11713 1.000 99.99530 107 VAL D C 1
ATOM 6028 O O . VAL D 1 108 ? -61.48581 -22.06561 -8.91255 1.000 98.07530 107 VAL D O 1
ATOM 6032 N N . VAL D 1 109 ? -62.69857 -22.07818 -10.81134 1.000 100.99988 108 VAL D N 1
ATOM 6033 C CA . VAL D 1 109 ? -63.92411 -21.57249 -10.20533 1.000 102.78988 108 VAL D CA 1
ATOM 6034 C C . VAL D 1 109 ? -64.98044 -22.66513 -10.27779 1.000 113.01988 108 VAL D C 1
ATOM 6035 O O . VAL D 1 109 ? -65.18773 -23.26884 -11.33759 1.000 113.13988 108 VAL D O 1
ATOM 6039 N N . CYS D 1 110 ? -65.64618 -22.91611 -9.15454 1.000 110.53960 109 CYS D N 1
ATOM 6040 C CA . CYS D 1 110 ? -66.67242 -23.94026 -9.05483 1.000 114.43960 109 CYS D CA 1
ATOM 6041 C C . CYS D 1 110 ? -67.96550 -23.31374 -8.55152 1.000 114.59960 109 CYS D C 1
ATOM 6042 O O . CYS D 1 110 ? -67.97572 -22.19004 -8.04297 1.000 111.82960 109 CYS D O 1
ATOM 6045 N N . GLU D 1 111 ? -69.06258 -24.05140 -8.69557 1.000 117.45916 110 GLU D N 1
ATOM 6046 C CA . GLU D 1 111 ? -70.34896 -23.65046 -8.14349 1.000 111.07916 110 GLU D CA 1
ATOM 6047 C C . GLU D 1 111 ? -70.67940 -24.54758 -6.95934 1.000 111.21916 110 GLU D C 1
ATOM 6048 O O . GLU D 1 111 ? -70.55063 -25.77306 -7.04872 1.000 111.95916 110 GLU D O 1
ATOM 6054 N N . ALA D 1 112 ? -71.10634 -23.93548 -5.85662 1.000 111.60743 111 ALA D N 1
ATOM 6055 C CA . ALA D 1 112 ? -71.43455 -24.65671 -4.63988 1.000 112.16743 111 ALA D CA 1
ATOM 6056 C C . ALA D 1 112 ? -72.89094 -24.42603 -4.25293 1.000 113.01743 111 ALA D C 1
ATOM 6057 O O . ALA D 1 112 ? -73.46594 -23.38161 -4.57620 1.000 111.78743 111 ALA D O 1
ATOM 6059 N N . PRO D 1 113 ? -73.51752 -25.38688 -3.56383 1.000 111.19088 112 PRO D N 1
ATOM 6060 C CA . PRO D 1 113 ? -74.92167 -25.21167 -3.16755 1.000 112.10088 112 PRO D CA 1
ATOM 6061 C C . PRO D 1 113 ? -75.11182 -24.13434 -2.11143 1.000 114.08088 112 PRO D C 1
ATOM 6062 O O . PRO D 1 113 ? -76.00964 -23.29453 -2.23045 1.000 113.99088 112 PRO D O 1
ATOM 6066 N N . ALA D 1 114 ? -74.27466 -24.14508 -1.07832 1.000 115.43351 113 ALA D N 1
ATOM 6067 C CA . ALA D 1 114 ? -74.41917 -23.25152 0.05812 1.000 114.09351 113 ALA D CA 1
ATOM 6068 C C . ALA D 1 114 ? -73.24718 -22.27405 0.12362 1.000 109.09351 113 ALA D C 1
ATOM 6069 O O . ALA D 1 114 ? -72.38502 -22.23375 -0.76233 1.000 107.90351 113 ALA D O 1
ATOM 6071 N N . ASN D 1 115 ? -73.22173 -21.47941 1.18889 1.000 116.34960 114 ASN D N 1
ATOM 6072 C CA . ASN D 1 115 ? -72.21203 -20.44761 1.35900 1.000 109.25960 114 ASN D CA 1
ATOM 6073 C C . ASN D 1 115 ? -70.89540 -21.04920 1.83749 1.000 106.49960 114 ASN D C 1
ATOM 6074 O O . ASN D 1 115 ? -70.86895 -22.03204 2.58412 1.000 107.89960 114 ASN D O 1
ATOM 6079 N N . VAL D 1 116 ? -69.79473 -20.44394 1.39680 1.000 107.33491 115 VAL D N 1
ATOM 6080 C CA . VAL D 1 116 ? -68.44847 -20.88802 1.73738 1.000 104.94491 115 VAL D CA 1
ATOM 6081 C C . VAL D 1 116 ? -67.71720 -19.73472 2.41326 1.000 100.27491 115 VAL D C 1
ATOM 6082 O O . VAL D 1 116 ? -67.79457 -18.58797 1.95600 1.000 97.85491 115 VAL D O 1
ATOM 6086 N N . ILE D 1 117 ? -67.02921 -20.03526 3.51410 1.000 104.83132 116 ILE D N 1
ATOM 6087 C CA . ILE D 1 117 ? -66.27802 -19.05470 4.28483 1.000 96.10132 116 ILE D CA 1
ATOM 6088 C C . ILE D 1 117 ? -64.91885 -19.64741 4.63803 1.000 95.58132 116 ILE D C 1
ATOM 6089 O O . ILE D 1 117 ? -64.59241 -20.77861 4.27098 1.000 93.67132 116 ILE D O 1
ATOM 6094 N N . ALA D 1 118 ? -64.12300 -18.86504 5.36308 1.000 90.93489 117 ALA D N 1
ATOM 6095 C CA . ALA D 1 118 ? -62.83496 -19.30600 5.87814 1.000 89.39489 117 ALA D CA 1
ATOM 6096 C C . ALA D 1 118 ? -62.71811 -18.85436 7.32436 1.000 87.21489 117 ALA D C 1
ATOM 6097 O O . ALA D 1 118 ? -62.91391 -17.67284 7.62332 1.000 90.09489 117 ALA D O 1
ATOM 6099 N N . VAL D 1 119 ? -62.39840 -19.78854 8.21521 1.000 90.10823 118 VAL D N 1
ATOM 6100 C CA . VAL D 1 119 ? -62.27713 -19.51220 9.64125 1.000 87.81823 118 VAL D CA 1
ATOM 6101 C C . VAL D 1 119 ? -60.81480 -19.64860 10.03733 1.000 83.96823 118 VAL D C 1
ATOM 6102 O O . VAL D 1 119 ? -60.09624 -20.50994 9.51681 1.000 83.41823 118 VAL D O 1
ATOM 6106 N N . HIS D 1 120 ? -60.37378 -18.78965 10.95208 1.000 85.22198 119 HIS D N 1
ATOM 6107 C CA . HIS D 1 120 ? -58.98608 -18.74675 11.38299 1.000 80.80198 119 HIS D CA 1
ATOM 6108 C C . HIS D 1 120 ? -58.89383 -19.04641 12.87248 1.000 82.91198 119 HIS D C 1
ATOM 6109 O O . HIS D 1 120 ? -59.79034 -18.70464 13.64938 1.000 84.08198 119 HIS D O 1
ATOM 6116 N N . SER D 1 121 ? -57.79519 -19.69244 13.26293 1.000 83.68425 120 SER D N 1
ATOM 6117 C CA . SER D 1 121 ? -57.59272 -20.10934 14.64356 1.000 86.41425 120 SER D CA 1
ATOM 6118 C C . SER D 1 121 ? -56.63692 -19.21600 15.42118 1.000 82.14425 120 SER D C 1
ATOM 6119 O O . SER D 1 121 ? -56.70393 -19.19864 16.65539 1.000 82.94425 120 SER D O 1
ATOM 6122 N N . GLN D 1 122 ? -55.75028 -18.49120 14.73676 1.000 84.52309 121 GLN D N 1
ATOM 6123 C CA . GLN D 1 122 ? -54.67963 -17.71156 15.35860 1.000 83.12309 121 GLN D CA 1
ATOM 6124 C C . GLN D 1 122 ? -53.75551 -18.57946 16.20865 1.000 86.59309 121 GLN D C 1
ATOM 6125 O O . GLN D 1 122 ? -53.06098 -18.07212 17.09571 1.000 84.61309 121 GLN D O 1
ATOM 6131 N N . THR D 1 123 ? -53.72943 -19.88412 15.93865 1.000 86.67970 122 THR D N 1
ATOM 6132 C CA . THR D 1 123 ? -52.91439 -20.83696 16.67739 1.000 90.69970 122 THR D CA 1
ATOM 6133 C C . THR D 1 123 ? -52.39559 -21.89477 15.71261 1.000 90.14970 122 THR D C 1
ATOM 6134 O O . THR D 1 123 ? -52.77688 -21.93976 14.53977 1.000 89.44970 122 THR D O 1
ATOM 6138 N N . ILE D 1 124 ? -51.51060 -22.75591 16.22240 1.000 88.06173 123 ILE D N 1
ATOM 6139 C CA . ILE D 1 124 ? -50.95820 -23.84242 15.41975 1.000 92.83173 123 ILE D CA 1
ATOM 6140 C C . ILE D 1 124 ? -51.97568 -24.93312 15.11904 1.000 101.25173 123 ILE D C 1
ATOM 6141 O O . ILE D 1 124 ? -51.70578 -25.80816 14.28825 1.000 98.87173 123 ILE D O 1
ATOM 6146 N N . GLU D 1 125 ? -53.13414 -24.91074 15.77080 1.000 94.30369 124 GLU D N 1
ATOM 6147 C CA . GLU D 1 125 ? -54.16514 -25.91194 15.54478 1.000 97.94369 124 GLU D CA 1
ATOM 6148 C C . GLU D 1 125 ? -55.09191 -25.49102 14.41059 1.000 96.95369 124 GLU D C 1
ATOM 6149 O O . GLU D 1 125 ? -55.37976 -24.30609 14.22193 1.000 95.87369 124 GLU D O 1
ATOM 6155 N N . VAL D 1 126 ? -55.55622 -26.47821 13.65607 1.000 100.43980 125 VAL D N 1
ATOM 6156 C CA . VAL D 1 126 ? -56.54473 -26.21959 12.60291 1.000 95.39980 125 VAL D CA 1
ATOM 6157 C C . VAL D 1 126 ? -57.90234 -25.95557 13.24620 1.000 95.56980 125 VAL D C 1
ATOM 6158 O O . VAL D 1 126 ? -58.36342 -26.76780 14.06820 1.000 99.01980 125 VAL D O 1
ATOM 6162 N N . PRO D 1 127 ? -58.57387 -24.85302 12.91755 1.000 96.03465 126 PRO D N 1
ATOM 6163 C CA . PRO D 1 127 ? -59.86404 -24.56271 13.55401 1.000 96.54465 126 PRO D CA 1
ATOM 6164 C C . PRO D 1 127 ? -60.96046 -25.48958 13.05228 1.000 97.89465 126 PRO D C 1
ATOM 6165 O O . PRO D 1 127 ? -61.00220 -25.85677 11.87561 1.000 98.73465 126 PRO D O 1
ATOM 6169 N N . ASP D 1 128 ? -61.85433 -25.86497 13.96318 1.000 93.96989 127 ASP D N 1
ATOM 6170 C CA . ASP D 1 128 ? -62.98407 -26.71231 13.61255 1.000 101.94989 127 ASP D CA 1
ATOM 6171 C C . ASP D 1 128 ? -64.12645 -25.87167 13.05813 1.000 104.10989 127 ASP D C 1
ATOM 6172 O O . ASP D 1 128 ? -64.43199 -24.79286 13.57464 1.000 101.18989 127 ASP D O 1
ATOM 6177 N N . CYS D 1 129 ? -64.75487 -26.37306 11.99854 1.000 105.03685 128 CYS D N 1
ATOM 6178 C CA . CYS D 1 129 ? -65.88690 -25.68157 11.40730 1.000 107.10685 128 CYS D CA 1
ATOM 6179 C C . CYS D 1 129 ? -67.07153 -25.67613 12.37554 1.000 116.53685 128 CYS D C 1
ATOM 6180 O O . CYS D 1 129 ? -67.21505 -26.58390 13.19920 1.000 116.38685 128 CYS D O 1
ATOM 6183 N N . PRO D 1 130 ? -67.92744 -24.65831 12.30331 1.000 113.63171 129 PRO D N 1
ATOM 6184 C CA . PRO D 1 130 ? -69.07118 -24.57860 13.22174 1.000 115.56171 129 PRO D CA 1
ATOM 6185 C C . PRO D 1 130 ? -70.06728 -25.70741 12.99101 1.000 119.20171 129 PRO D C 1
ATOM 6186 O O . PRO D 1 130 ? -69.96336 -26.49910 12.05185 1.000 120.75171 129 PRO D O 1
ATOM 6190 N N . ASN D 1 131 ? -71.05502 -25.76671 13.88391 1.000 121.18636 130 ASN D N 1
ATOM 6191 C CA . ASN D 1 131 ? -72.09362 -26.78726 13.80496 1.000 119.03636 130 ASN D CA 1
ATOM 6192 C C . ASN D 1 131 ? -72.90649 -26.62218 12.52848 1.000 115.33636 130 ASN D C 1
ATOM 6193 O O . ASN D 1 131 ? -73.45788 -25.54907 12.26429 1.000 112.86636 130 ASN D O 1
ATOM 6198 N N . GLY D 1 132 ? -72.97593 -27.68933 11.73713 1.000 116.49385 131 GLY D N 1
ATOM 6199 C CA . GLY D 1 132 ? -73.63154 -27.65723 10.44889 1.000 113.03385 131 GLY D CA 1
ATOM 6200 C C . GLY D 1 132 ? -72.70716 -27.39285 9.28369 1.000 109.31385 131 GLY D C 1
ATOM 6201 O O . GLY D 1 132 ? -73.17547 -27.35349 8.13982 1.000 107.08385 131 GLY D O 1
ATOM 6202 N N . TRP D 1 133 ? -71.41283 -27.22023 9.53598 1.000 113.43712 132 TRP D N 1
ATOM 6203 C CA . TRP D 1 133 ? -70.43314 -26.91622 8.50539 1.000 113.48712 132 TRP D CA 1
ATOM 6204 C C . TRP D 1 133 ? -69.43155 -28.05597 8.40052 1.000 115.89712 132 TRP D C 1
ATOM 6205 O O . TRP D 1 133 ? -69.05214 -28.65716 9.41042 1.000 117.67712 132 TRP D O 1
ATOM 6216 N N . GLU D 1 134 ? -69.00758 -28.34951 7.17588 1.000 114.82171 133 GLU D N 1
ATOM 6217 C CA . GLU D 1 134 ? -67.96307 -29.32713 6.92086 1.000 116.16171 133 GLU D CA 1
ATOM 6218 C C . GLU D 1 134 ? -66.79873 -28.64136 6.21932 1.000 110.03171 133 GLU D C 1
ATOM 6219 O O . GLU D 1 134 ? -66.99093 -27.72118 5.41849 1.000 108.66171 133 GLU D O 1
ATOM 6225 N N . GLY D 1 135 ? -65.58551 -29.09528 6.52529 1.000 112.26242 134 GLY D N 1
ATOM 6226 C CA . GLY D 1 135 ? -64.40102 -28.44353 5.99444 1.000 107.00242 134 GLY D CA 1
ATOM 6227 C C . GLY D 1 135 ? -64.11201 -28.89171 4.57112 1.000 108.26242 134 GLY D C 1
ATOM 6228 O O . GLY D 1 135 ? -64.32368 -30.04655 4.20246 1.000 114.91242 134 GLY D O 1
ATOM 6229 N N . LEU D 1 136 ? -63.61999 -27.95193 3.76551 1.000 104.61367 135 LEU D N 1
ATOM 6230 C CA . LEU D 1 136 ? -63.25629 -28.22785 2.38160 1.000 104.64367 135 LEU D CA 1
ATOM 6231 C C . LEU D 1 136 ? -61.75358 -28.41150 2.21141 1.000 104.16367 135 LEU D C 1
ATOM 6232 O O . LEU D 1 136 ? -61.31294 -29.39072 1.60241 1.000 108.63367 135 LEU D O 1
ATOM 6237 N N . TRP D 1 137 ? -60.95675 -27.48479 2.73877 1.000 107.83017 136 TRP D N 1
ATOM 6238 C CA . TRP D 1 137 ? -59.51392 -27.65931 2.80350 1.000 103.81017 136 TRP D CA 1
ATOM 6239 C C . TRP D 1 137 ? -58.98346 -26.86718 3.98966 1.000 99.47017 136 TRP D C 1
ATOM 6240 O O . TRP D 1 137 ? -59.68752 -26.04520 4.58141 1.000 100.22017 136 TRP D O 1
ATOM 6251 N N . ILE D 1 138 ? -57.72403 -27.12665 4.33336 1.000 95.74577 137 ILE D N 1
ATOM 6252 C CA . ILE D 1 138 ? -57.06127 -26.45638 5.44165 1.000 95.17577 137 ILE D CA 1
ATOM 6253 C C . ILE D 1 138 ? -55.81005 -25.76895 4.91394 1.000 98.09577 137 ILE D C 1
ATOM 6254 O O . ILE D 1 138 ? -55.32853 -26.05574 3.81504 1.000 101.76577 137 ILE D O 1
ATOM 6259 N N . GLY D 1 139 ? -55.28417 -24.84571 5.71477 1.000 98.60187 138 GLY D N 1
ATOM 6260 C CA . GLY D 1 139 ? -54.09064 -24.12698 5.31814 1.000 95.68187 138 GLY D CA 1
ATOM 6261 C C . GLY D 1 139 ? -53.58889 -23.11691 6.32865 1.000 91.26187 138 GLY D C 1
ATOM 6262 O O . GLY D 1 139 ? -53.72260 -23.31275 7.54065 1.000 87.01187 138 GLY D O 1
ATOM 6263 N N . TYR D 1 140 ? -53.00432 -22.02870 5.83222 1.000 87.58613 139 TYR D N 1
ATOM 6264 C CA . TYR D 1 140 ? -52.36237 -21.01764 6.65934 1.000 86.53613 139 TYR D CA 1
ATOM 6265 C C . TYR D 1 140 ? -52.97114 -19.65221 6.37358 1.000 82.40613 139 TYR D C 1
ATOM 6266 O O . TYR D 1 140 ? -53.32663 -19.34451 5.23114 1.000 82.29613 139 TYR D O 1
ATOM 6275 N N . SER D 1 141 ? -53.08946 -18.84018 7.42126 1.000 84.94823 140 SER D N 1
ATOM 6276 C CA . SER D 1 141 ? -53.77362 -17.55389 7.33507 1.000 79.22823 140 SER D CA 1
ATOM 6277 C C . SER D 1 141 ? -52.91970 -16.55606 6.56172 1.000 76.96823 140 SER D C 1
ATOM 6278 O O . SER D 1 141 ? -51.90243 -16.07239 7.06796 1.000 76.88823 140 SER D O 1
ATOM 6281 N N . PHE D 1 142 ? -53.33650 -16.24135 5.33720 1.000 76.04758 141 PHE D N 1
ATOM 6282 C CA . PHE D 1 142 ? -52.64595 -15.28188 4.48169 1.000 71.61758 141 PHE D CA 1
ATOM 6283 C C . PHE D 1 142 ? -53.33671 -13.92885 4.62086 1.000 73.40758 141 PHE D C 1
ATOM 6284 O O . PHE D 1 142 ? -54.49445 -13.77151 4.21997 1.000 76.38758 141 PHE D O 1
ATOM 6292 N N . LEU D 1 143 ? -52.62722 -12.95317 5.18870 1.000 73.30081 142 LEU D N 1
ATOM 6293 C CA . LEU D 1 143 ? -53.23527 -11.66551 5.50392 1.000 71.71081 142 LEU D CA 1
ATOM 6294 C C . LEU D 1 143 ? -52.90820 -10.60074 4.46396 1.000 70.60081 142 LEU D C 1
ATOM 6295 O O . LEU D 1 143 ? -53.79107 -10.16714 3.71691 1.000 74.88081 142 LEU D O 1
ATOM 6300 N N . MET D 1 144 ? -51.64902 -10.17319 4.40484 1.000 70.56501 143 MET D N 1
ATOM 6301 C CA . MET D 1 144 ? -51.24102 -9.07039 3.54732 1.000 68.47501 143 MET D CA 1
ATOM 6302 C C . MET D 1 144 ? -49.98251 -9.43845 2.77522 1.000 66.25501 143 MET D C 1
ATOM 6303 O O . MET D 1 144 ? -49.37283 -10.48979 2.98882 1.000 68.93501 143 MET D O 1
ATOM 6308 N N . HIS D 1 145 ? -49.59501 -8.54020 1.87254 1.000 59.03976 144 HIS D N 1
ATOM 6309 C CA . HIS D 1 145 ? -48.42377 -8.73767 1.03316 1.000 61.58976 144 HIS D CA 1
ATOM 6310 C C . HIS D 1 145 ? -47.97876 -7.38911 0.48772 1.000 59.96976 144 HIS D C 1
ATOM 6311 O O . HIS D 1 145 ? -48.81342 -6.53800 0.17107 1.000 59.25976 144 HIS D O 1
ATOM 6318 N N . THR D 1 146 ? -46.66404 -7.20209 0.38571 1.000 61.15060 145 THR D N 1
ATOM 6319 C CA . THR D 1 146 ? -46.08970 -6.01916 -0.23818 1.000 60.59060 145 THR D CA 1
ATOM 6320 C C . THR D 1 146 ? -44.94765 -6.44445 -1.14821 1.000 65.18060 145 THR D C 1
ATOM 6321 O O . THR D 1 146 ? -44.24151 -7.41745 -0.87061 1.000 70.94060 145 THR D O 1
ATOM 6325 N N . ALA D 1 147 ? -44.77223 -5.70306 -2.24067 1.000 61.93449 146 ALA D N 1
ATOM 6326 C CA . ALA D 1 147 ? -43.70336 -5.96370 -3.19674 1.000 60.84449 146 ALA D CA 1
ATOM 6327 C C . ALA D 1 147 ? -42.53587 -4.99962 -3.03552 1.000 64.29449 146 ALA D C 1
ATOM 6328 O O . ALA D 1 147 ? -41.38334 -5.43004 -2.93745 1.000 66.38449 146 ALA D O 1
ATOM 6330 N N . VAL D 1 148 ? -42.81539 -3.70005 -3.00643 1.000 65.26250 147 VAL D N 1
ATOM 6331 C CA . VAL D 1 148 ? -41.79157 -2.68650 -2.78319 1.000 65.34250 147 VAL D CA 1
ATOM 6332 C C . VAL D 1 148 ? -42.47702 -1.45634 -2.20683 1.000 66.62250 147 VAL D C 1
ATOM 6333 O O . VAL D 1 148 ? -43.58287 -1.09472 -2.61901 1.000 67.51250 147 VAL D O 1
ATOM 6337 N N . GLY D 1 149 ? -41.81875 -0.82456 -1.23943 1.000 70.37671 148 GLY D N 1
ATOM 6338 C CA . GLY D 1 149 ? -42.42379 0.31662 -0.57306 1.000 63.35671 148 GLY D CA 1
ATOM 6339 C C . GLY D 1 149 ? -43.68091 -0.09828 0.16392 1.000 61.41671 148 GLY D C 1
ATOM 6340 O O . GLY D 1 149 ? -43.68807 -1.06631 0.93257 1.000 61.77671 148 GLY D O 1
ATOM 6341 N N . ASN D 1 150 ? -44.76651 0.63814 -0.06932 1.000 59.18243 149 ASN D N 1
ATOM 6342 C CA . ASN D 1 150 ? -46.07458 0.28344 0.46439 1.000 56.25243 149 ASN D CA 1
ATOM 6343 C C . ASN D 1 150 ? -47.00897 -0.25749 -0.60945 1.000 61.31243 149 ASN D C 1
ATOM 6344 O O . ASN D 1 150 ? -48.21498 -0.37455 -0.36872 1.000 61.70243 149 ASN D O 1
ATOM 6349 N N . GLY D 1 151 ? -46.48222 -0.58795 -1.78741 1.000 59.60976 150 GLY D N 1
ATOM 6350 C CA . GLY D 1 151 ? -47.29853 -1.18631 -2.82921 1.000 58.52976 150 GLY D CA 1
ATOM 6351 C C . GLY D 1 151 ? -47.57372 -2.64402 -2.51635 1.000 59.41976 150 GLY D C 1
ATOM 6352 O O . GLY D 1 151 ? -46.64889 -3.42528 -2.26845 1.000 61.09976 150 GLY D O 1
ATOM 6353 N N . GLY D 1 152 ? -48.85125 -3.01279 -2.52291 1.000 52.23956 151 GLY D N 1
ATOM 6354 C CA . GLY D 1 152 ? -49.24212 -4.37328 -2.21658 1.000 52.80956 151 GLY D CA 1
ATOM 6355 C C . GLY D 1 152 ? -50.73728 -4.53400 -2.04476 1.000 56.46956 151 GLY D C 1
ATOM 6356 O O . GLY D 1 152 ? -51.51761 -4.08914 -2.89171 1.000 61.52956 151 GLY D O 1
ATOM 6357 N N . GLY D 1 153 ? -51.14882 -5.16500 -0.95196 1.000 53.43119 152 GLY D N 1
ATOM 6358 C CA . GLY D 1 153 ? -52.55817 -5.38924 -0.71335 1.000 52.40119 152 GLY D CA 1
ATOM 6359 C C . GLY D 1 153 ? -52.76126 -6.36275 0.42948 1.000 53.14119 152 GLY D C 1
ATOM 6360 O O . GLY D 1 153 ? -51.82335 -6.71247 1.15016 1.000 59.04119 152 GLY D O 1
ATOM 6361 N N . GLY D 1 154 ? -54.01253 -6.78859 0.57975 1.000 52.52035 153 GLY D N 1
ATOM 6362 C CA . GLY D 1 154 ? -54.37403 -7.69711 1.65136 1.000 53.29035 153 GLY D CA 1
ATOM 6363 C C . GLY D 1 154 ? -55.62487 -8.46657 1.29682 1.000 56.61035 153 GLY D C 1
ATOM 6364 O O . GLY D 1 154 ? -56.31008 -8.17187 0.31491 1.000 56.47035 153 GLY D O 1
ATOM 6365 N N . GLN D 1 155 ? -55.91543 -9.46801 2.12059 1.000 61.15077 154 GLN D N 1
ATOM 6366 C CA . GLN D 1 155 ? -57.03828 -10.36468 1.90184 1.000 63.89077 154 GLN D CA 1
ATOM 6367 C C . GLN D 1 155 ? -58.09075 -10.18016 2.98658 1.000 61.90077 154 GLN D C 1
ATOM 6368 O O . GLN D 1 155 ? -57.77342 -9.88282 4.14185 1.000 60.47077 154 GLN D O 1
ATOM 6374 N N . ALA D 1 156 ? -59.35107 -10.35837 2.60035 1.000 66.71023 155 ALA D N 1
ATOM 6375 C CA . ALA D 1 156 ? -60.42867 -10.40200 3.57720 1.000 66.11023 155 ALA D CA 1
ATOM 6376 C C . ALA D 1 156 ? -60.36518 -11.71802 4.34002 1.000 68.47023 155 ALA D C 1
ATOM 6377 O O . ALA D 1 156 ? -60.32030 -12.79461 3.73709 1.000 72.02023 155 ALA D O 1
ATOM 6379 N N . LEU D 1 157 ? -60.35782 -11.63323 5.67092 1.000 69.93493 156 LEU D N 1
ATOM 6380 C CA . LEU D 1 157 ? -60.17227 -12.82559 6.48836 1.000 73.30493 156 LEU D CA 1
ATOM 6381 C C . LEU D 1 157 ? -61.38065 -13.75391 6.47269 1.000 77.30493 156 LEU D C 1
ATOM 6382 O O . LEU D 1 157 ? -61.28420 -14.87112 6.99080 1.000 72.92493 156 LEU D O 1
ATOM 6387 N N . GLN D 1 158 ? -62.50711 -13.32623 5.90266 1.000 75.08161 157 GLN D N 1
ATOM 6388 C CA . GLN D 1 158 ? -63.62443 -14.22989 5.65720 1.000 78.50161 157 GLN D CA 1
ATOM 6389 C C . GLN D 1 158 ? -63.49459 -14.95614 4.32615 1.000 81.73161 157 GLN D C 1
ATOM 6390 O O . GLN D 1 158 ? -63.88628 -16.12526 4.22210 1.000 84.90161 157 GLN D O 1
ATOM 6396 N N . SER D 1 159 ? -62.93374 -14.29383 3.31797 1.000 80.52696 158 SER D N 1
ATOM 6397 C CA . SER D 1 159 ? -62.79049 -14.89367 2.00390 1.000 78.38696 158 SER D CA 1
ATOM 6398 C C . SER D 1 159 ? -61.82558 -16.07780 2.05574 1.000 86.29696 158 SER D C 1
ATOM 6399 O O . SER D 1 159 ? -60.87383 -16.08071 2.84162 1.000 85.88696 158 SER D O 1
ATOM 6402 N N . PRO D 1 160 ? -62.05760 -17.10401 1.23224 1.000 85.96737 159 PRO D N 1
ATOM 6403 C CA . PRO D 1 160 ? -61.11248 -18.23210 1.18178 1.000 87.29737 159 PRO D CA 1
ATOM 6404 C C . PRO D 1 160 ? -59.71192 -17.83324 0.75372 1.000 81.96737 159 PRO D C 1
ATOM 6405 O O . PRO D 1 160 ? -58.77076 -18.60573 0.97440 1.000 80.92737 159 PRO D O 1
ATOM 6409 N N . GLY D 1 161 ? -59.54214 -16.65731 0.14597 1.000 80.00265 160 GLY D N 1
ATOM 6410 C CA . GLY D 1 161 ? -58.21980 -16.20266 -0.24098 1.000 76.33265 160 GLY D CA 1
ATOM 6411 C C . GLY D 1 161 ? -57.28859 -15.96764 0.92797 1.000 72.34265 160 GLY D C 1
ATOM 6412 O O . GLY D 1 161 ? -56.06618 -16.02575 0.75819 1.000 71.77265 160 GLY D O 1
ATOM 6413 N N . SER D 1 162 ? -57.83564 -15.70151 2.11252 1.000 76.82082 161 SER D N 1
ATOM 6414 C CA . SER D 1 162 ? -57.02533 -15.56385 3.31445 1.000 78.05082 161 SER D CA 1
ATOM 6415 C C . SER D 1 162 ? -56.55353 -16.90172 3.86745 1.000 81.59082 161 SER D C 1
ATOM 6416 O O . SER D 1 162 ? -55.88819 -16.92140 4.90824 1.000 78.36082 161 SER D O 1
ATOM 6419 N N . CYS D 1 163 ? -56.87501 -18.01179 3.20562 1.000 82.19513 162 CYS D N 1
ATOM 6420 C CA . CYS D 1 163 ? -56.50103 -19.34622 3.67042 1.000 85.10513 162 CYS D CA 1
ATOM 6421 C C . CYS D 1 163 ? -55.89820 -20.11254 2.49689 1.000 85.17513 162 CYS D C 1
ATOM 6422 O O . CYS D 1 163 ? -56.62730 -20.62990 1.64521 1.000 86.85513 162 CYS D O 1
ATOM 6425 N N . LEU D 1 164 ? -54.57110 -20.18393 2.45498 1.000 87.33081 163 LEU D N 1
ATOM 6426 C CA . LEU D 1 164 ? -53.85526 -20.91516 1.41994 1.000 88.46081 163 LEU D CA 1
ATOM 6427 C C . LEU D 1 164 ? -53.32891 -22.22641 1.98673 1.000 93.36081 163 LEU D C 1
ATOM 6428 O O . LEU D 1 164 ? -52.87280 -22.27980 3.13226 1.000 91.96081 163 LEU D O 1
ATOM 6433 N N . GLU D 1 165 ? -53.37972 -23.28064 1.16908 1.000 93.43819 164 GLU D N 1
ATOM 6434 C CA . GLU D 1 165 ? -53.00861 -24.60856 1.64891 1.000 94.75819 164 GLU D CA 1
ATOM 6435 C C . GLU D 1 165 ? -51.51034 -24.71445 1.90409 1.000 93.77819 164 GLU D C 1
ATOM 6436 O O . GLU D 1 165 ? -51.08686 -25.32071 2.89507 1.000 96.68819 164 GLU D O 1
ATOM 6442 N N . ASP D 1 166 ? -50.69436 -24.13647 1.02837 1.000 93.39483 165 ASP D N 1
ATOM 6443 C CA . ASP D 1 166 ? -49.24548 -24.20574 1.14403 1.000 94.22483 165 ASP D CA 1
ATOM 6444 C C . ASP D 1 166 ? -48.68393 -22.85037 1.55110 1.000 88.04483 165 ASP D C 1
ATOM 6445 O O . ASP D 1 166 ? -49.08741 -21.81178 1.01784 1.000 83.96483 165 ASP D O 1
ATOM 6450 N N . PHE D 1 167 ? -47.74946 -22.87209 2.49768 1.000 93.43829 166 PHE D N 1
ATOM 6451 C CA . PHE D 1 167 ? -47.14637 -21.66617 3.04979 1.000 87.51829 166 PHE D CA 1
ATOM 6452 C C . PHE D 1 167 ? -45.77949 -21.44770 2.41265 1.000 92.05829 166 PHE D C 1
ATOM 6453 O O . PHE D 1 167 ? -44.89461 -22.30365 2.52189 1.000 98.70829 166 PHE D O 1
ATOM 6461 N N . ARG D 1 168 ? -45.61248 -20.30445 1.75114 1.000 84.00779 167 ARG D N 1
ATOM 6462 C CA . ARG D 1 168 ? -44.32883 -19.87964 1.21230 1.000 88.32779 167 ARG D CA 1
ATOM 6463 C C . ARG D 1 168 ? -44.06298 -18.45036 1.65986 1.000 92.02779 167 ARG D C 1
ATOM 6464 O O . ARG D 1 168 ? -44.98483 -17.63133 1.72211 1.000 90.97779 167 ARG D O 1
ATOM 6472 N N . ALA D 1 169 ? -42.79922 -18.15412 1.97576 1.000 87.74288 168 ALA D N 1
ATOM 6473 C CA . ALA D 1 169 ? -42.45840 -16.81848 2.45562 1.000 84.29288 168 ALA D CA 1
ATOM 6474 C C . ALA D 1 169 ? -42.65824 -15.75985 1.37850 1.000 81.67288 168 ALA D C 1
ATOM 6475 O O . ALA D 1 169 ? -42.93826 -14.59886 1.69813 1.000 80.63288 168 ALA D O 1
ATOM 6477 N N . THR D 1 170 ? -42.52221 -16.13524 0.10789 1.000 86.31083 169 THR D N 1
ATOM 6478 C CA . THR D 1 170 ? -42.73099 -15.23175 -1.02370 1.000 73.58083 169 THR D CA 1
ATOM 6479 C C . THR D 1 170 ? -43.72976 -15.89247 -1.96535 1.000 71.30083 169 THR D C 1
ATOM 6480 O O . THR D 1 170 ? -43.34710 -16.54477 -2.94636 1.000 72.78083 169 THR D O 1
ATOM 6484 N N . PRO D 1 171 ? -45.02711 -15.73905 -1.69884 1.000 74.81668 170 PRO D N 1
ATOM 6485 C CA . PRO D 1 171 ? -46.04437 -16.47600 -2.45506 1.000 76.38668 170 PRO D CA 1
ATOM 6486 C C . PRO D 1 171 ? -46.46530 -15.83760 -3.77010 1.000 76.45668 170 PRO D C 1
ATOM 6487 O O . PRO D 1 171 ? -47.42822 -16.31428 -4.37616 1.000 80.31668 170 PRO D O 1
ATOM 6491 N N . PHE D 1 172 ? -45.78827 -14.79578 -4.24992 1.000 72.14722 171 PHE D N 1
ATOM 6492 C CA . PHE D 1 172 ? -46.18929 -14.14588 -5.48977 1.000 71.87722 171 PHE D CA 1
ATOM 6493 C C . PHE D 1 172 ? -44.95341 -13.70442 -6.26152 1.000 72.02722 171 PHE D C 1
ATOM 6494 O O . PHE D 1 172 ? -43.83742 -13.68078 -5.73584 1.000 72.83722 171 PHE D O 1
ATOM 6502 N N . ILE D 1 173 ? -45.16858 -13.34748 -7.52790 1.000 72.41909 172 ILE D N 1
ATOM 6503 C CA . ILE D 1 173 ? -44.09573 -12.96009 -8.43351 1.000 72.85909 172 ILE D CA 1
ATOM 6504 C C . ILE D 1 173 ? -44.49834 -11.68497 -9.16431 1.000 71.34909 172 ILE D C 1
ATOM 6505 O O . ILE D 1 173 ? -45.68136 -11.43670 -9.41925 1.000 73.02909 172 ILE D O 1
ATOM 6510 N N . GLU D 1 174 ? -43.49979 -10.86592 -9.48704 1.000 68.90401 173 GLU D N 1
ATOM 6511 C CA . GLU D 1 174 ? -43.69414 -9.56497 -10.11559 1.000 69.08401 173 GLU D CA 1
ATOM 6512 C C . GLU D 1 174 ? -43.29091 -9.63518 -11.58186 1.000 72.31401 173 GLU D C 1
ATOM 6513 O O . GLU D 1 174 ? -42.18891 -10.09039 -11.90442 1.000 72.36401 173 GLU D O 1
ATOM 6519 N N . CYS D 1 175 ? -44.17968 -9.17788 -12.46257 1.000 71.23073 174 CYS D N 1
ATOM 6520 C CA . CYS D 1 175 ? -43.97044 -9.22918 -13.90522 1.000 74.02073 174 CYS D CA 1
ATOM 6521 C C . CYS D 1 175 ? -43.92084 -7.81739 -14.47082 1.000 72.83073 174 CYS D C 1
ATOM 6522 O O . CYS D 1 175 ? -44.90530 -7.07628 -14.38052 1.000 74.94073 174 CYS D O 1
ATOM 6525 N N . ASN D 1 176 ? -42.78127 -7.44798 -15.05207 1.000 73.91096 175 ASN D N 1
ATOM 6526 C CA . ASN D 1 176 ? -42.70031 -6.21505 -15.82633 1.000 72.96096 175 ASN D CA 1
ATOM 6527 C C . ASN D 1 176 ? -43.51396 -6.38060 -17.10547 1.000 79.16096 175 ASN D C 1
ATOM 6528 O O . ASN D 1 176 ? -43.23890 -7.27350 -17.91368 1.000 82.51096 175 ASN D O 1
ATOM 6533 N N . GLY D 1 177 ? -44.51468 -5.51859 -17.28791 1.000 78.04397 176 GLY D N 1
ATOM 6534 C CA . GLY D 1 177 ? -45.46362 -5.71860 -18.37260 1.000 82.42397 176 GLY D CA 1
ATOM 6535 C C . GLY D 1 177 ? -44.88653 -5.43635 -19.74823 1.000 84.31397 176 GLY D C 1
ATOM 6536 O O . GLY D 1 177 ? -45.01181 -6.25493 -20.66348 1.000 85.97397 176 GLY D O 1
ATOM 6537 N N . ALA D 1 178 ? -44.25033 -4.27328 -19.91609 1.000 83.26227 177 ALA D N 1
ATOM 6538 C CA . ALA D 1 178 ? -43.83335 -3.84714 -21.25037 1.000 81.46227 177 ALA D CA 1
ATOM 6539 C C . ALA D 1 178 ? -42.76972 -4.76739 -21.83927 1.000 85.64227 177 ALA D C 1
ATOM 6540 O O . ALA D 1 178 ? -42.79394 -5.05828 -23.04105 1.000 90.60227 177 ALA D O 1
ATOM 6542 N N . LYS D 1 179 ? -41.83144 -5.23678 -21.02015 1.000 83.02937 178 LYS D N 1
ATOM 6543 C CA . LYS D 1 179 ? -40.80712 -6.15393 -21.50192 1.000 87.43937 178 LYS D CA 1
ATOM 6544 C C . LYS D 1 179 ? -41.18136 -7.61865 -21.31188 1.000 89.73937 178 LYS D C 1
ATOM 6545 O O . LYS D 1 179 ? -40.45997 -8.49404 -21.80272 1.000 91.80937 178 LYS D O 1
ATOM 6551 N N . GLY D 1 180 ? -42.27960 -7.90437 -20.61998 1.000 81.93167 179 GLY D N 1
ATOM 6552 C CA . GLY D 1 180 ? -42.76132 -9.27059 -20.50307 1.000 83.84167 179 GLY D CA 1
ATOM 6553 C C . GLY D 1 180 ? -41.89416 -10.20872 -19.69151 1.000 86.92167 179 GLY D C 1
ATOM 6554 O O . GLY D 1 180 ? -41.78652 -11.39391 -20.03237 1.000 87.68167 179 GLY D O 1
ATOM 6555 N N . THR D 1 181 ? -41.27139 -9.71357 -18.62549 1.000 87.13995 180 THR D N 1
ATOM 6556 C CA . THR D 1 181 ? -40.39362 -10.52015 -17.79047 1.000 85.12995 180 THR D CA 1
ATOM 6557 C C . THR D 1 181 ? -40.92796 -10.55589 -16.36589 1.000 81.63995 180 THR D C 1
ATOM 6558 O O . THR D 1 181 ? -41.41413 -9.54544 -15.84900 1.000 81.33995 180 THR D O 1
ATOM 6562 N N . CYS D 1 182 ? -40.82962 -11.72431 -15.73620 1.000 81.64327 181 CYS D N 1
ATOM 6563 C CA . CYS D 1 182 ? -41.27904 -11.93161 -14.36859 1.000 80.83327 181 CYS D CA 1
ATOM 6564 C C . CYS D 1 182 ? -40.10094 -12.35909 -13.50361 1.000 82.41327 181 CYS D C 1
ATOM 6565 O O . CYS D 1 182 ? -39.20097 -13.06884 -13.96319 1.000 83.79327 181 CYS D O 1
ATOM 6568 N N . HIS D 1 183 ? -40.11109 -11.92408 -12.24501 1.000 77.72125 182 HIS D N 1
ATOM 6569 C CA . HIS D 1 183 ? -38.98048 -12.16973 -11.36048 1.000 76.16125 182 HIS D CA 1
ATOM 6570 C C . HIS D 1 183 ? -39.41007 -11.95762 -9.91614 1.000 78.53125 182 HIS D C 1
ATOM 6571 O O . HIS D 1 183 ? -40.44077 -11.33945 -9.63630 1.000 78.41125 182 HIS D O 1
ATOM 6578 N N . PHE D 1 184 ? -38.59672 -12.48015 -9.00448 1.000 75.68481 183 PHE D N 1
ATOM 6579 C CA . PHE D 1 184 ? -38.72113 -12.22788 -7.57827 1.000 72.44481 183 PHE D CA 1
ATOM 6580 C C . PHE D 1 184 ? -37.72582 -11.15255 -7.16028 1.000 68.72481 183 PHE D C 1
ATOM 6581 O O . PHE D 1 184 ? -36.70373 -10.92968 -7.81409 1.000 68.84481 183 PHE D O 1
ATOM 6589 N N . TYR D 1 185 ? -38.03832 -10.48155 -6.05480 1.000 72.89626 184 TYR D N 1
ATOM 6590 C CA . TYR D 1 185 ? -37.18491 -9.42361 -5.53747 1.000 69.85626 184 TYR D CA 1
ATOM 6591 C C . TYR D 1 185 ? -37.09337 -9.54273 -4.02406 1.000 71.32626 184 TYR D C 1
ATOM 6592 O O . TYR D 1 185 ? -37.97310 -10.10519 -3.36781 1.000 69.13626 184 TYR D O 1
ATOM 6601 N N . GLU D 1 186 ? -36.00225 -9.00457 -3.47586 1.000 74.19841 185 GLU D N 1
ATOM 6602 C CA . GLU D 1 186 ? -35.75414 -9.11467 -2.04443 1.000 70.01841 185 GLU D CA 1
ATOM 6603 C C . GLU D 1 186 ? -36.70623 -8.25457 -1.22593 1.000 67.95841 185 GLU D C 1
ATOM 6604 O O . GLU D 1 186 ? -36.94543 -8.56093 -0.05302 1.000 71.50841 185 GLU D O 1
ATOM 6610 N N . THR D 1 187 ? -37.25913 -7.19393 -1.81641 1.000 67.92501 186 THR D N 1
ATOM 6611 C CA . THR D 1 187 ? -38.18357 -6.32746 -1.09734 1.000 65.34501 186 THR D CA 1
ATOM 6612 C C . THR D 1 187 ? -39.55807 -6.95640 -0.91129 1.000 64.28501 186 THR D C 1
ATOM 6613 O O . THR D 1 187 ? -40.37487 -6.40319 -0.16709 1.000 65.90501 186 THR D O 1
ATOM 6617 N N . MET D 1 188 ? -39.83201 -8.08612 -1.56016 1.000 64.30889 187 MET D N 1
ATOM 6618 C CA . MET D 1 188 ? -41.12604 -8.73921 -1.41668 1.000 65.09889 187 MET D CA 1
ATOM 6619 C C . MET D 1 188 ? -41.27709 -9.29841 -0.00930 1.000 66.77889 187 MET D C 1
ATOM 6620 O O . MET D 1 188 ? -40.40742 -10.02765 0.47770 1.000 71.23889 187 MET D O 1
ATOM 6625 N N . THR D 1 189 ? -42.38544 -8.95950 0.64332 1.000 64.28578 188 THR D N 1
ATOM 6626 C CA . THR D 1 189 ? -42.67775 -9.43861 1.98530 1.000 66.64578 188 THR D CA 1
ATOM 6627 C C . THR D 1 189 ? -44.11980 -9.91374 2.05393 1.000 68.08578 188 THR D C 1
ATOM 6628 O O . THR D 1 189 ? -45.01106 -9.31907 1.44027 1.000 67.74578 188 THR D O 1
ATOM 6632 N N . SER D 1 190 ? -44.33887 -10.99034 2.79921 1.000 66.97574 189 SER D N 1
ATOM 6633 C CA . SER D 1 190 ? -45.66640 -11.52264 3.05262 1.000 67.81574 189 SER D CA 1
ATOM 6634 C C . SER D 1 190 ? -45.99838 -11.37608 4.53102 1.000 68.35574 189 SER D C 1
ATOM 6635 O O . SER D 1 190 ? -45.11117 -11.28868 5.38435 1.000 67.67574 189 SER D O 1
ATOM 6638 N N . PHE D 1 191 ? -47.29503 -11.35287 4.82889 1.000 70.59147 190 PHE D N 1
ATOM 6639 C CA . PHE D 1 191 ? -47.77626 -11.15930 6.19075 1.000 69.11147 190 PHE D CA 1
ATOM 6640 C C . PHE D 1 191 ? -48.81071 -12.22783 6.50283 1.000 69.89147 190 PHE D C 1
ATOM 6641 O O . PHE D 1 191 ? -49.85519 -12.29629 5.84664 1.000 71.63147 190 PHE D O 1
ATOM 6649 N N . TRP D 1 192 ? -48.51642 -13.05613 7.50063 1.000 68.01178 191 TRP D N 1
ATOM 6650 C CA . TRP D 1 192 ? -49.38096 -14.14943 7.91251 1.000 69.04178 191 TRP D CA 1
ATOM 6651 C C . TRP D 1 192 ? -49.76486 -13.96481 9.37334 1.000 70.16178 191 TRP D C 1
ATOM 6652 O O . TRP D 1 192 ? -48.97906 -13.45118 10.17482 1.000 73.47178 191 TRP D O 1
ATOM 6663 N N . MET D 1 193 ? -50.97662 -14.39572 9.71685 1.000 69.00904 192 MET D N 1
ATOM 6664 C CA . MET D 1 193 ? -51.43001 -14.30030 11.09772 1.000 73.54904 192 MET D CA 1
ATOM 6665 C C . MET D 1 193 ? -50.55671 -15.16695 11.99741 1.000 77.42904 192 MET D C 1
ATOM 6666 O O . MET D 1 193 ? -50.11636 -16.25178 11.60789 1.000 78.55904 192 MET D O 1
ATOM 6671 N N . TYR D 1 194 ? -50.30241 -14.67872 13.20570 1.000 74.64715 193 TYR D N 1
ATOM 6672 C CA . TYR D 1 194 ? -49.30954 -15.27706 14.08371 1.000 77.03715 193 TYR D CA 1
ATOM 6673 C C . TYR D 1 194 ? -49.92008 -16.36905 14.95679 1.000 87.30715 193 TYR D C 1
ATOM 6674 O O . TYR D 1 194 ? -51.13223 -16.42737 15.17765 1.000 87.62715 193 TYR D O 1
ATOM 6683 N N . ASN D 1 195 ? -49.04711 -17.24320 15.45249 1.000 84.86836 194 ASN D N 1
ATOM 6684 C CA . ASN D 1 195 ? -49.43144 -18.33202 16.34337 1.000 88.29836 194 ASN D CA 1
ATOM 6685 C C . ASN D 1 195 ? -49.41227 -17.81540 17.77831 1.000 88.91836 194 ASN D C 1
ATOM 6686 O O . ASN D 1 195 ? -48.34486 -17.53048 18.33148 1.000 90.03836 194 ASN D O 1
ATOM 6691 N N . LEU D 1 196 ? -50.59431 -17.69977 18.37919 1.000 94.81041 195 LEU D N 1
ATOM 6692 C CA . LEU D 1 196 ? -50.76992 -17.13721 19.71708 1.000 94.06041 195 LEU D CA 1
ATOM 6693 C C . LEU D 1 196 ? -51.00559 -18.22465 20.75647 1.000 100.62041 195 LEU D C 1
ATOM 6694 O O . LEU D 1 196 ? -51.80252 -18.05196 21.68284 1.000 102.88041 195 LEU D O 1
ATOM 6699 N N . GLU D 1 197 ? -50.31703 -19.36008 20.62317 1.000 99.67195 196 GLU D N 1
ATOM 6700 C CA . GLU D 1 197 ? -50.56407 -20.49791 21.50136 1.000 102.79195 196 GLU D CA 1
ATOM 6701 C C . GLU D 1 197 ? -49.92280 -20.33532 22.87354 1.000 106.45195 196 GLU D C 1
ATOM 6702 O O . GLU D 1 197 ? -50.41785 -20.90868 23.85043 1.000 108.66195 196 GLU D O 1
ATOM 6708 N N . SER D 1 198 ? -48.84009 -19.56759 22.97797 1.000 104.93675 197 SER D N 1
ATOM 6709 C CA . SER D 1 198 ? -48.14263 -19.39090 24.24373 1.000 107.55675 197 SER D CA 1
ATOM 6710 C C . SER D 1 198 ? -48.42008 -18.03509 24.87580 1.000 108.29675 197 SER D C 1
ATOM 6711 O O . SER D 1 198 ? -47.69457 -17.62589 25.78767 1.000 109.84675 197 SER D O 1
ATOM 6714 N N . SER D 1 199 ? -49.44502 -17.33118 24.40997 1.000 106.40075 198 SER D N 1
ATOM 6715 C CA . SER D 1 199 ? -49.77237 -15.99728 24.88344 1.000 102.95075 198 SER D CA 1
ATOM 6716 C C . SER D 1 199 ? -51.07353 -15.99701 25.67553 1.000 101.80075 198 SER D C 1
ATOM 6717 O O . SER D 1 199 ? -51.92465 -16.87851 25.52881 1.000 104.24075 198 SER D O 1
ATOM 6720 N N . GLN D 1 200 ? -51.21032 -14.98304 26.52213 1.000 101.11027 199 GLN D N 1
ATOM 6721 C CA . GLN D 1 200 ? -52.34784 -14.50367 27.29104 1.000 99.63027 199 GLN D CA 1
ATOM 6722 C C . GLN D 1 200 ? -52.96596 -13.31980 26.55646 1.000 94.01027 199 GLN D C 1
ATOM 6723 O O . GLN D 1 200 ? -52.23970 -12.53464 25.93663 1.000 92.05027 199 GLN D O 1
ATOM 6729 N N . PRO D 1 201 ? -54.29439 -13.17300 26.60334 1.000 96.82607 200 PRO D N 1
ATOM 6730 C CA . PRO D 1 201 ? -54.97438 -12.28044 25.64001 1.000 94.15607 200 PRO D CA 1
ATOM 6731 C C . PRO D 1 201 ? -54.43048 -10.86069 25.52915 1.000 92.84607 200 PRO D C 1
ATOM 6732 O O . PRO D 1 201 ? -54.24130 -10.37004 24.40929 1.000 93.47607 200 PRO D O 1
ATOM 6736 N N . PHE D 1 202 ? -54.16110 -10.18614 26.64523 1.000 95.10963 201 PHE D N 1
ATOM 6737 C CA . PHE D 1 202 ? -53.72129 -8.79506 26.61584 1.000 88.99963 201 PHE D CA 1
ATOM 6738 C C . PHE D 1 202 ? -52.25201 -8.61469 26.98977 1.000 86.95963 201 PHE D C 1
ATOM 6739 O O . PHE D 1 202 ? -51.86384 -7.53410 27.44537 1.000 84.14963 201 PHE D O 1
ATOM 6747 N N . GLU D 1 203 ? -51.42569 -9.64166 26.80648 1.000 89.94440 202 GLU D N 1
ATOM 6748 C CA . GLU D 1 203 ? -50.00119 -9.47439 27.04917 1.000 91.71440 202 GLU D CA 1
ATOM 6749 C C . GLU D 1 203 ? -49.33475 -8.67309 25.93622 1.000 89.42440 202 GLU D C 1
ATOM 6750 O O . GLU D 1 203 ? -49.87444 -8.49230 24.84087 1.000 90.72440 202 GLU D O 1
ATOM 6756 N N . ARG D 1 204 ? -48.13655 -8.18968 26.24414 1.000 89.65972 203 ARG D N 1
ATOM 6757 C CA . ARG D 1 204 ? -47.29071 -7.57345 25.23804 1.000 85.56972 203 ARG D CA 1
ATOM 6758 C C . ARG D 1 204 ? -46.72632 -8.65808 24.32194 1.000 83.72972 203 ARG D C 1
ATOM 6759 O O . ARG D 1 204 ? -46.29079 -9.70919 24.80375 1.000 87.50972 203 ARG D O 1
ATOM 6767 N N . PRO D 1 205 ? -46.73589 -8.44577 23.00578 1.000 83.16409 204 PRO D N 1
ATOM 6768 C CA . PRO D 1 205 ? -46.27804 -9.49697 22.08867 1.000 85.09409 204 PRO D CA 1
ATOM 6769 C C . PRO D 1 205 ? -44.82254 -9.86334 22.33321 1.000 89.61409 204 PRO D C 1
ATOM 6770 O O . PRO D 1 205 ? -43.96426 -8.99760 22.51550 1.000 91.77409 204 PRO D O 1
ATOM 6774 N N . GLN D 1 206 ? -44.55269 -11.16604 22.34012 1.000 82.50859 205 GLN D N 1
ATOM 6775 C CA . GLN D 1 206 ? -43.19046 -11.66478 22.48586 1.000 87.10859 205 GLN D CA 1
ATOM 6776 C C . GLN D 1 206 ? -42.51754 -11.62394 21.11732 1.000 86.46859 205 GLN D C 1
ATOM 6777 O O . GLN D 1 206 ? -42.86960 -12.39546 20.22037 1.000 86.05859 205 GLN D O 1
ATOM 6783 N N . GLN D 1 207 ? -41.58243 -10.69762 20.92496 1.000 89.47649 206 GLN D N 1
ATOM 6784 C CA . GLN D 1 207 ? -40.94246 -10.60769 19.62129 1.000 83.29649 206 GLN D CA 1
ATOM 6785 C C . GLN D 1 207 ? -40.08476 -11.84487 19.38854 1.000 83.64649 206 GLN D C 1
ATOM 6786 O O . GLN D 1 207 ? -39.40906 -12.33524 20.29766 1.000 84.11649 206 GLN D O 1
ATOM 6792 N N . GLN D 1 208 ? -40.12814 -12.36057 18.16348 1.000 81.16627 207 GLN D N 1
ATOM 6793 C CA . GLN D 1 208 ? -39.43650 -13.59485 17.82070 1.000 82.63627 207 GLN D CA 1
ATOM 6794 C C . GLN D 1 208 ? -38.91787 -13.49093 16.39749 1.000 80.87627 207 GLN D C 1
ATOM 6795 O O . GLN D 1 208 ? -39.64821 -13.06616 15.49735 1.000 79.83627 207 GLN D O 1
ATOM 6801 N N . THR D 1 209 ? -37.66500 -13.88428 16.19931 1.000 86.25569 208 THR D N 1
ATOM 6802 C CA . THR D 1 209 ? -37.07551 -14.01295 14.87300 1.000 81.69569 208 THR D CA 1
ATOM 6803 C C . THR D 1 209 ? -36.93219 -15.50135 14.58884 1.000 82.16569 208 THR D C 1
ATOM 6804 O O . THR D 1 209 ? -36.06645 -16.17115 15.16302 1.000 86.39569 208 THR D O 1
ATOM 6808 N N . ILE D 1 210 ? -37.78496 -16.01339 13.70975 1.000 80.30875 209 ILE D N 1
ATOM 6809 C CA . ILE D 1 210 ? -37.85687 -17.43813 13.41320 1.000 83.80875 209 ILE D CA 1
ATOM 6810 C C . ILE D 1 210 ? -37.17608 -17.68568 12.07810 1.000 84.79875 209 ILE D C 1
ATOM 6811 O O . ILE D 1 210 ? -37.25729 -16.85808 11.16074 1.000 83.26875 209 ILE D O 1
ATOM 6816 N N . LYS D 1 211 ? -36.49474 -18.82462 11.96914 1.000 86.21176 210 LYS D N 1
ATOM 6817 C CA . LYS D 1 211 ? -35.71758 -19.15698 10.78610 1.000 86.22176 210 LYS D CA 1
ATOM 6818 C C . LYS D 1 211 ? -36.01284 -20.58405 10.34206 1.000 88.03176 210 LYS D C 1
ATOM 6819 O O . LYS D 1 211 ? -36.48228 -21.41780 11.12038 1.000 88.60176 210 LYS D O 1
ATOM 6825 N N . ALA D 1 212 ? -35.73331 -20.84402 9.07014 1.000 85.46688 211 ALA D N 1
ATOM 6826 C CA . ALA D 1 212 ? -35.73681 -22.17895 8.44104 1.000 90.37688 211 ALA D CA 1
ATOM 6827 C C . ALA D 1 212 ? -37.10523 -22.83474 8.67247 1.000 92.17688 211 ALA D C 1
ATOM 6828 O O . ALA D 1 212 ? -38.13017 -22.14421 8.62190 1.000 89.83688 211 ALA D O 1
ATOM 6830 N N . GLY D 1 213 ? -37.17150 -24.14711 8.91022 1.000 95.45965 212 GLY D N 1
ATOM 6831 C CA . GLY D 1 213 ? -38.44800 -24.85029 8.96247 1.000 96.00965 212 GLY D CA 1
ATOM 6832 C C . GLY D 1 213 ? -39.33891 -24.48897 10.13945 1.000 94.42965 212 GLY D C 1
ATOM 6833 O O . GLY D 1 213 ? -40.51661 -24.86331 10.14777 1.000 94.92965 212 GLY D O 1
ATOM 6834 N N . GLU D 1 214 ? -38.79917 -23.81022 11.15390 1.000 94.36710 213 GLU D N 1
ATOM 6835 C CA . GLU D 1 214 ? -39.61125 -23.43706 12.30638 1.000 96.51710 213 GLU D CA 1
ATOM 6836 C C . GLU D 1 214 ? -40.59048 -22.31548 11.99156 1.000 92.94710 213 GLU D C 1
ATOM 6837 O O . GLU D 1 214 ? -41.47782 -22.04631 12.80842 1.000 91.57710 213 GLU D O 1
ATOM 6843 N N . ARG D 1 215 ? -40.44580 -21.65173 10.84073 1.000 91.51073 214 ARG D N 1
ATOM 6844 C CA . ARG D 1 215 ? -41.35453 -20.56180 10.50071 1.000 89.18073 214 ARG D CA 1
ATOM 6845 C C . ARG D 1 215 ? -42.78334 -21.06708 10.36723 1.000 91.16073 214 ARG D C 1
ATOM 6846 O O . ARG D 1 215 ? -43.73248 -20.38719 10.77402 1.000 94.80073 214 ARG D O 1
ATOM 6854 N N . GLN D 1 216 ? -42.95321 -22.26507 9.80517 1.000 91.73216 215 GLN D N 1
ATOM 6855 C CA . GLN D 1 216 ? -44.28038 -22.84601 9.65209 1.000 90.94216 215 GLN D CA 1
ATOM 6856 C C . GLN D 1 216 ? -44.93895 -23.12801 10.99709 1.000 93.43216 215 GLN D C 1
ATOM 6857 O O . GLN D 1 216 ? -46.17196 -23.16578 11.07807 1.000 88.99216 215 GLN D O 1
ATOM 6863 N N . SER D 1 217 ? -44.14665 -23.31493 12.05392 1.000 92.45750 216 SER D N 1
ATOM 6864 C CA . SER D 1 217 ? -44.68101 -23.56414 13.38620 1.000 93.05750 216 SER D CA 1
ATOM 6865 C C . SER D 1 217 ? -45.25193 -22.31416 14.04403 1.000 91.65750 216 SER D C 1
ATOM 6866 O O . SER D 1 217 ? -45.96761 -22.43442 15.04445 1.000 94.40750 216 SER D O 1
ATOM 6869 N N . HIS D 1 218 ? -44.95703 -21.12718 13.51452 1.000 95.15608 217 HIS D N 1
ATOM 6870 C CA . HIS D 1 218 ? -45.44948 -19.87253 14.06851 1.000 89.11608 217 HIS D CA 1
ATOM 6871 C C . HIS D 1 218 ? -46.54447 -19.24170 13.21790 1.000 82.55608 217 HIS D C 1
ATOM 6872 O O . HIS D 1 218 ? -46.94939 -18.10672 13.49028 1.000 79.38608 217 HIS D O 1
ATOM 6879 N N . VAL D 1 219 ? -47.03167 -19.94100 12.20120 1.000 85.34235 218 VAL D N 1
ATOM 6880 C CA . VAL D 1 219 ? -48.08251 -19.42263 11.33350 1.000 83.33235 218 VAL D CA 1
ATOM 6881 C C . VAL D 1 219 ? -49.43339 -19.90320 11.84161 1.000 88.64235 218 VAL D C 1
ATOM 6882 O O . VAL D 1 219 ? -49.59399 -21.06850 12.22431 1.000 93.41235 218 VAL D O 1
ATOM 6886 N N . SER D 1 220 ? -50.40831 -18.99813 11.85213 1.000 85.12264 219 SER D N 1
ATOM 6887 C CA . SER D 1 220 ? -51.76851 -19.36287 12.21910 1.000 85.45264 219 SER D CA 1
ATOM 6888 C C . SER D 1 220 ? -52.37427 -20.29743 11.18062 1.000 87.30264 219 SER D C 1
ATOM 6889 O O . SER D 1 220 ? -52.10913 -20.17816 9.98112 1.000 86.14264 219 SER D O 1
ATOM 6892 N N . ARG D 1 221 ? -53.19544 -21.22912 11.64997 1.000 82.41894 220 ARG D N 1
ATOM 6893 C CA . ARG D 1 221 ? -53.88199 -22.17878 10.78953 1.000 87.54894 220 ARG D CA 1
ATOM 6894 C C . ARG D 1 221 ? -55.31182 -21.72447 10.52455 1.000 91.29894 220 ARG D C 1
ATOM 6895 O O . ARG D 1 221 ? -55.88993 -20.93140 11.27182 1.000 90.03894 220 ARG D O 1
ATOM 6903 N N . CYS D 1 222 ? -55.87883 -22.24644 9.44006 1.000 87.76952 221 CYS D N 1
ATOM 6904 C CA . CYS D 1 222 ? -57.21392 -21.86209 9.01224 1.000 87.55952 221 CYS D CA 1
ATOM 6905 C C . CYS D 1 222 ? -57.84690 -23.02462 8.26524 1.000 93.74952 221 CYS D C 1
ATOM 6906 O O . CYS D 1 222 ? -57.16747 -23.96660 7.84915 1.000 95.61952 221 CYS D O 1
ATOM 6909 N N . GLN D 1 223 ? -59.16367 -22.94437 8.09723 1.000 91.82508 222 GLN D N 1
ATOM 6910 C CA . GLN D 1 223 ? -59.90681 -23.96718 7.37899 1.000 94.36508 222 GLN D CA 1
ATOM 6911 C C . GLN D 1 223 ? -61.05051 -23.30278 6.62973 1.000 92.32508 222 GLN D C 1
ATOM 6912 O O . GLN D 1 223 ? -61.72075 -22.41630 7.16560 1.000 92.16508 222 GLN D O 1
ATOM 6918 N N . VAL D 1 224 ? -61.26497 -23.73578 5.39216 1.000 97.73695 223 VAL D N 1
ATOM 6919 C CA . VAL D 1 224 ? -62.33656 -23.22230 4.54848 1.000 93.72695 223 VAL D CA 1
ATOM 6920 C C . VAL D 1 224 ? -63.52575 -24.16345 4.67580 1.000 98.36695 223 VAL D C 1
ATOM 6921 O O . VAL D 1 224 ? -63.43017 -25.34854 4.33426 1.000 101.26695 223 VAL D O 1
ATOM 6925 N N . CYS D 1 225 ? -64.64700 -23.63835 5.16361 1.000 95.27268 224 CYS D N 1
ATOM 6926 C CA . CYS D 1 225 ? -65.80963 -24.44443 5.49848 1.000 99.90268 224 CYS D CA 1
ATOM 6927 C C . CYS D 1 225 ? -66.98751 -24.07283 4.60872 1.000 103.48268 224 CYS D C 1
ATOM 6928 O O . CYS D 1 225 ? -67.13110 -22.92275 4.18275 1.000 102.08268 224 CYS D O 1
ATOM 6931 N N . MET D 1 226 ? -67.82772 -25.06647 4.33169 1.000 101.28379 225 MET D N 1
ATOM 6932 C CA . MET D 1 226 ? -69.09000 -24.87403 3.63467 1.000 103.61379 225 MET D CA 1
ATOM 6933 C C . MET D 1 226 ? -70.18487 -25.55258 4.44330 1.000 110.14379 225 MET D C 1
ATOM 6934 O O . MET D 1 226 ? -69.95698 -26.60681 5.04409 1.000 111.55379 225 MET D O 1
ATOM 6939 N N . LYS D 1 227 ? -71.36944 -24.95139 4.46082 1.000 107.52448 226 LYS D N 1
ATOM 6940 C CA . LYS D 1 227 ? -72.44925 -25.45393 5.29499 1.000 110.78448 226 LYS D CA 1
ATOM 6941 C C . LYS D 1 227 ? -73.29464 -26.46764 4.53295 1.000 115.27448 226 LYS D C 1
ATOM 6942 O O . LYS D 1 227 ? -73.43256 -26.40006 3.30853 1.000 115.46448 226 LYS D O 1
ATOM 6948 N N . ASN D 1 228 ? -73.85866 -27.41605 5.27697 1.000 107.63257 227 ASN D N 1
ATOM 6949 C CA . ASN D 1 228 ? -74.79610 -28.38513 4.72860 1.000 113.31257 227 ASN D CA 1
ATOM 6950 C C . ASN D 1 228 ? -76.21274 -27.83386 4.82541 1.000 113.37257 227 ASN D C 1
ATOM 6951 O O . ASN D 1 228 ? -76.60515 -27.29363 5.86471 1.000 112.83257 227 ASN D O 1
ATOM 6956 N N . SER D 1 229 ? -76.97452 -27.97195 3.74540 1.000 117.13006 228 SER D N 1
ATOM 6957 C CA . SER D 1 229 ? -78.35010 -27.48824 3.71874 1.000 117.25006 228 SER D CA 1
ATOM 6958 C C . SER D 1 229 ? -79.29294 -28.48075 4.39196 1.000 120.84006 228 SER D C 1
ATOM 6959 O O . SER D 1 229 ? -79.41030 -29.62931 3.96432 1.000 123.18006 228 SER D O 1
ATOM 6962 N N . SER E 2 4 ? -80.29400 -25.16037 5.15573 1.000 119.67736 3 SER E N 1
ATOM 6963 C CA . SER E 2 4 ? -79.89830 -23.76016 5.24774 1.000 116.69736 3 SER E CA 1
ATOM 6964 C C . SER E 2 4 ? -78.59680 -23.50704 4.49230 1.000 114.39736 3 SER E C 1
ATOM 6965 O O . SER E 2 4 ? -77.66263 -24.30688 4.55833 1.000 114.88736 3 SER E O 1
ATOM 6968 N N . ARG E 2 5 ? -78.54209 -22.38314 3.77474 1.000 115.64451 4 ARG E N 1
ATOM 6969 C CA . ARG E 2 5 ? -77.34531 -22.04005 3.01573 1.000 111.45451 4 ARG E CA 1
ATOM 6970 C C . ARG E 2 5 ? -76.24938 -21.48087 3.91103 1.000 107.22451 4 ARG E C 1
ATOM 6971 O O . ARG E 2 5 ? -75.06377 -21.72872 3.66395 1.000 106.27451 4 ARG E O 1
ATOM 6979 N N . GLY E 2 6 ? -76.62523 -20.73397 4.94493 1.000 114.03840 5 GLY E N 1
ATOM 6980 C CA . GLY E 2 6 ? -75.68987 -20.27524 5.95047 1.000 108.13840 5 GLY E CA 1
ATOM 6981 C C . GLY E 2 6 ? -74.87224 -19.06119 5.56432 1.000 103.51840 5 GLY E C 1
ATOM 6982 O O . GLY E 2 6 ? -73.63871 -19.10769 5.58372 1.000 102.24840 5 GLY E O 1
ATOM 6983 N N . PHE E 2 7 ? -75.54202 -17.96727 5.21099 1.000 108.32832 6 PHE E N 1
ATOM 6984 C CA . PHE E 2 7 ? -74.85793 -16.69461 5.03666 1.000 99.92832 6 PHE E CA 1
ATOM 6985 C C . PHE E 2 7 ? -74.55349 -16.10644 6.40761 1.000 100.50832 6 PHE E C 1
ATOM 6986 O O . PHE E 2 7 ? -75.41960 -16.08601 7.28795 1.000 102.25832 6 PHE E O 1
ATOM 6994 N N . ILE E 2 8 ? -73.32326 -15.63407 6.59348 1.000 95.67127 7 ILE E N 1
ATOM 6995 C CA . ILE E 2 8 ? -72.88683 -15.14399 7.89168 1.000 94.96127 7 ILE E CA 1
ATOM 6996 C C . ILE E 2 8 ? -72.59682 -13.65192 7.80226 1.000 89.86127 7 ILE E C 1
ATOM 6997 O O . ILE E 2 8 ? -72.32392 -13.10238 6.73197 1.000 88.66127 7 ILE E O 1
ATOM 7002 N N . PHE E 2 9 ? -72.66993 -12.99692 8.95788 1.000 89.58985 8 PHE E N 1
ATOM 7003 C CA . PHE E 2 9 ? -72.35386 -11.58254 9.08282 1.000 85.74985 8 PHE E CA 1
ATOM 7004 C C . PHE E 2 9 ? -71.77346 -11.34856 10.47188 1.000 84.34985 8 PHE E C 1
ATOM 7005 O O . PHE E 2 9 ? -71.69244 -12.26474 11.29514 1.000 87.32985 8 PHE E O 1
ATOM 7013 N N . ALA E 2 10 ? -71.36989 -10.10788 10.73186 1.000 84.69181 9 ALA E N 1
ATOM 7014 C CA . ALA E 2 10 ? -70.76809 -9.74057 12.00337 1.000 79.98181 9 ALA E CA 1
ATOM 7015 C C . ALA E 2 10 ? -71.51085 -8.56010 12.60973 1.000 75.84181 9 ALA E C 1
ATOM 7016 O O . ALA E 2 10 ? -72.04636 -7.70629 11.89775 1.000 77.68181 9 ALA E O 1
ATOM 7018 N N . ARG E 2 11 ? -71.53628 -8.52523 13.93885 1.000 72.92086 10 ARG E N 1
ATOM 7019 C CA . ARG E 2 11 ? -72.15982 -7.45001 14.69467 1.000 75.46086 10 ARG E CA 1
ATOM 7020 C C . ARG E 2 11 ? -71.18507 -6.97337 15.75882 1.000 74.98086 10 ARG E C 1
ATOM 7021 O O . ARG E 2 11 ? -70.56374 -7.78669 16.44742 1.000 75.50086 10 ARG E O 1
ATOM 7029 N N . HIS E 2 12 ? -71.05609 -5.65633 15.89431 1.000 71.58864 11 HIS E N 1
ATOM 7030 C CA . HIS E 2 12 ? -70.08243 -5.05300 16.79320 1.000 70.16864 11 HIS E CA 1
ATOM 7031 C C . HIS E 2 12 ? -70.80628 -4.24092 17.85587 1.000 71.84864 11 HIS E C 1
ATOM 7032 O O . HIS E 2 12 ? -71.61610 -3.36618 17.53168 1.000 74.38864 11 HIS E O 1
ATOM 7039 N N . SER E 2 13 ? -70.51018 -4.53381 19.12266 1.000 71.75862 12 SER E N 1
ATOM 7040 C CA . SER E 2 13 ? -71.15080 -3.84121 20.23246 1.000 75.39862 12 SER E CA 1
ATOM 7041 C C . SER E 2 13 ? -70.53902 -2.47625 20.51355 1.000 74.63862 12 SER E C 1
ATOM 7042 O O . SER E 2 13 ? -71.19216 -1.64463 21.15429 1.000 74.82862 12 SER E O 1
ATOM 7045 N N . GLN E 2 14 ? -69.30654 -2.23329 20.06009 1.000 73.24456 13 GLN E N 1
ATOM 7046 C CA . GLN E 2 14 ? -68.57260 -1.00529 20.36996 1.000 66.87456 13 GLN E CA 1
ATOM 7047 C C . GLN E 2 14 ? -68.42735 -0.80785 21.87610 1.000 65.61456 13 GLN E C 1
ATOM 7048 O O . GLN E 2 14 ? -68.35855 0.32220 22.36531 1.000 63.97456 13 GLN E O 1
ATOM 7054 N N . SER E 2 15 ? -68.38553 -1.91233 22.61689 1.000 66.25310 14 SER E N 1
ATOM 7055 C CA . SER E 2 15 ? -68.20653 -1.88408 24.05967 1.000 71.48310 14 SER E CA 1
ATOM 7056 C C . SER E 2 15 ? -67.41832 -3.12273 24.46380 1.000 77.60310 14 SER E C 1
ATOM 7057 O O . SER E 2 15 ? -67.10650 -3.98251 23.63499 1.000 78.64310 14 SER E O 1
ATOM 7060 N N . VAL E 2 16 ? -67.09442 -3.21091 25.75683 1.000 79.20169 15 VAL E N 1
ATOM 7061 C CA . VAL E 2 16 ? -66.34943 -4.36142 26.26400 1.000 75.66169 15 VAL E CA 1
ATOM 7062 C C . VAL E 2 16 ? -67.21042 -5.60444 26.40334 1.000 75.01169 15 VAL E C 1
ATOM 7063 O O . VAL E 2 16 ? -66.67551 -6.69242 26.65067 1.000 77.62169 15 VAL E O 1
ATOM 7067 N N . HIS E 2 17 ? -68.52453 -5.47366 26.26558 1.000 72.15092 16 HIS E N 1
ATOM 7068 C CA . HIS E 2 17 ? -69.45306 -6.58214 26.41732 1.000 81.07092 16 HIS E CA 1
ATOM 7069 C C . HIS E 2 17 ? -69.84545 -7.15679 25.06074 1.000 80.42092 16 HIS E C 1
ATOM 7070 O O . HIS E 2 17 ? -69.94932 -6.43817 24.06347 1.000 79.21092 16 HIS E O 1
ATOM 7077 N N . VAL E 2 18 ? -70.06548 -8.46390 25.04075 1.000 76.97313 17 VAL E N 1
ATOM 7078 C CA . VAL E 2 18 ? -70.33476 -9.18439 23.79422 1.000 78.97313 17 VAL E CA 1
ATOM 7079 C C . VAL E 2 18 ? -71.76090 -8.88380 23.33853 1.000 82.17313 17 VAL E C 1
ATOM 7080 O O . VAL E 2 18 ? -72.69438 -8.97066 24.15184 1.000 89.14313 17 VAL E O 1
ATOM 7084 N N . PRO E 2 19 ? -71.96710 -8.53201 22.07071 1.000 78.78749 18 PRO E N 1
ATOM 7085 C CA . PRO E 2 19 ? -73.32634 -8.29426 21.57127 1.000 76.50749 18 PRO E CA 1
ATOM 7086 C C . PRO E 2 19 ? -74.08258 -9.59983 21.36806 1.000 78.50749 18 PRO E C 1
ATOM 7087 O O . PRO E 2 19 ? -73.54626 -10.70072 21.50625 1.000 78.84749 18 PRO E O 1
ATOM 7091 N N . GLN E 2 20 ? -75.36132 -9.45705 21.03100 1.000 79.79363 19 GLN E N 1
ATOM 7092 C CA . GLN E 2 20 ? -76.24092 -10.58289 20.75826 1.000 84.94363 19 GLN E CA 1
ATOM 7093 C C . GLN E 2 20 ? -76.50211 -10.69511 19.26200 1.000 84.22363 19 GLN E C 1
ATOM 7094 O O . GLN E 2 20 ? -76.50777 -9.69491 18.53964 1.000 83.11363 19 GLN E O 1
ATOM 7100 N N . CYS E 2 21 ? -76.71668 -11.92308 18.80101 1.000 83.06728 20 CYS E N 1
ATOM 7101 C CA . CYS E 2 21 ? -77.13674 -12.12177 17.42264 1.000 85.99728 20 CYS E CA 1
ATOM 7102 C C . CYS E 2 21 ? -78.59302 -11.69187 17.25617 1.000 89.43728 20 CYS E C 1
ATOM 7103 O O . CYS E 2 21 ? -79.41477 -11.91946 18.15009 1.000 93.54728 20 CYS E O 1
ATOM 7106 N N . PRO E 2 22 ? -78.94151 -11.05914 16.13172 1.000 90.29918 21 PRO E N 1
ATOM 7107 C CA . PRO E 2 22 ? -80.32468 -10.59998 15.93693 1.000 90.73918 21 PRO E CA 1
ATOM 7108 C C . PRO E 2 22 ? -81.31489 -11.74268 15.77218 1.000 95.22918 21 PRO E C 1
ATOM 7109 O O . PRO E 2 22 ? -80.99167 -12.90766 16.02503 1.000 96.39918 21 PRO E O 1
ATOM 7113 N N . ALA E 2 23 ? -82.52970 -11.41289 15.34453 1.000 95.30864 22 ALA E N 1
ATOM 7114 C CA . ALA E 2 23 ? -83.56249 -12.42174 15.17189 1.000 100.74864 22 ALA E CA 1
ATOM 7115 C C . ALA E 2 23 ? -83.25817 -13.29441 13.95997 1.000 102.06864 22 ALA E C 1
ATOM 7116 O O . ALA E 2 23 ? -82.70827 -12.83279 12.95561 1.000 100.97864 22 ALA E O 1
ATOM 7118 N N . ASN E 2 24 ? -83.61293 -14.57628 14.07354 1.000 101.29010 23 ASN E N 1
ATOM 7119 C CA . ASN E 2 24 ? -83.47430 -15.54442 12.98432 1.000 100.79010 23 ASN E CA 1
ATOM 7120 C C . ASN E 2 24 ? -82.01546 -15.73458 12.57922 1.000 99.92010 23 ASN E C 1
ATOM 7121 O O . ASN E 2 24 ? -81.71341 -15.99767 11.41239 1.000 99.46010 23 ASN E O 1
ATOM 7126 N N . THR E 2 25 ? -81.09903 -15.60285 13.53802 1.000 101.52285 24 THR E N 1
ATOM 7127 C CA . THR E 2 25 ? -79.68508 -15.85481 13.30198 1.000 99.08285 24 THR E CA 1
ATOM 7128 C C . THR E 2 25 ? -79.11570 -16.65298 14.46573 1.000 99.85285 24 THR E C 1
ATOM 7129 O O . THR E 2 25 ? -79.58426 -16.54569 15.60200 1.000 101.02285 24 THR E O 1
ATOM 7133 N N . ASN E 2 26 ? -78.09483 -17.45228 14.16924 1.000 94.65094 25 ASN E N 1
ATOM 7134 C CA . ASN E 2 26 ? -77.47670 -18.34644 15.13743 1.000 98.76094 25 ASN E CA 1
ATOM 7135 C C . ASN E 2 26 ? -76.04313 -17.90644 15.39765 1.000 95.20094 25 ASN E C 1
ATOM 7136 O O . ASN E 2 26 ? -75.33119 -17.50879 14.47168 1.000 93.76094 25 ASN E O 1
ATOM 7141 N N . LEU E 2 27 ? -75.61353 -18.00230 16.65307 1.000 93.42263 26 LEU E N 1
ATOM 7142 C CA . LEU E 2 27 ? -74.28801 -17.53264 17.03750 1.000 91.46263 26 LEU E CA 1
ATOM 7143 C C . LEU E 2 27 ? -73.25151 -18.60673 16.73066 1.000 92.81263 26 LEU E C 1
ATOM 7144 O O . LEU E 2 27 ? -73.35712 -19.73825 17.21634 1.000 96.98263 26 LEU E O 1
ATOM 7149 N N . LEU E 2 28 ? -72.24899 -18.25074 15.92695 1.000 98.98782 27 LEU E N 1
ATOM 7150 C CA . LEU E 2 28 ? -71.14756 -19.15926 15.62412 1.000 96.73782 27 LEU E CA 1
ATOM 7151 C C . LEU E 2 28 ? -70.02026 -19.01026 16.64246 1.000 98.20782 27 LEU E C 1
ATOM 7152 O O . LEU E 2 28 ? -69.63757 -19.98106 17.30300 1.000 102.35782 27 LEU E O 1
ATOM 7157 N N . TRP E 2 29 ? -69.48419 -17.80004 16.77899 1.000 91.70506 28 TRP E N 1
ATOM 7158 C CA . TRP E 2 29 ? -68.45941 -17.52880 17.77618 1.000 89.61506 28 TRP E CA 1
ATOM 7159 C C . TRP E 2 29 ? -68.46273 -16.03941 18.08310 1.000 83.99506 28 TRP E C 1
ATOM 7160 O O . TRP E 2 29 ? -69.01206 -15.23125 17.32994 1.000 82.01506 28 TRP E O 1
ATOM 7171 N N . GLU E 2 30 ? -67.84103 -15.69036 19.20447 1.000 86.33282 29 GLU E N 1
ATOM 7172 C CA . GLU E 2 30 ? -67.69560 -14.30884 19.63269 1.000 82.26282 29 GLU E CA 1
ATOM 7173 C C . GLU E 2 30 ? -66.21647 -13.95390 19.71166 1.000 80.46282 29 GLU E C 1
ATOM 7174 O O . GLU E 2 30 ? -65.36402 -14.82553 19.90709 1.000 82.67282 29 GLU E O 1
ATOM 7180 N N . GLY E 2 31 ? -65.91484 -12.66500 19.55984 1.000 85.00509 30 GLY E N 1
ATOM 7181 C CA . GLY E 2 31 ? -64.53250 -12.22457 19.57818 1.000 83.77509 30 GLY E CA 1
ATOM 7182 C C . GLY E 2 31 ? -64.32326 -10.72721 19.69197 1.000 81.38509 30 GLY E C 1
ATOM 7183 O O . GLY E 2 31 ? -65.09635 -10.03122 20.35752 1.000 80.39509 30 GLY E O 1
ATOM 7184 N N . TYR E 2 32 ? -63.27566 -10.22184 19.03937 1.000 77.94367 31 TYR E N 1
ATOM 7185 C CA . TYR E 2 32 ? -62.86940 -8.82564 19.13345 1.000 77.02367 31 TYR E CA 1
ATOM 7186 C C . TYR E 2 32 ? -62.96137 -8.15470 17.76888 1.000 74.38367 31 TYR E C 1
ATOM 7187 O O . TYR E 2 32 ? -62.63214 -8.75977 16.74362 1.000 76.06367 31 TYR E O 1
ATOM 7196 N N . SER E 2 33 ? -63.40945 -6.89976 17.76656 1.000 73.33700 32 SER E N 1
ATOM 7197 C CA . SER E 2 33 ? -63.71344 -6.17294 16.53614 1.000 69.41700 32 SER E CA 1
ATOM 7198 C C . SER E 2 33 ? -62.42044 -5.71643 15.86907 1.000 67.71700 32 SER E C 1
ATOM 7199 O O . SER E 2 33 ? -61.78147 -4.76300 16.32578 1.000 66.45700 32 SER E O 1
ATOM 7202 N N . LEU E 2 34 ? -62.04455 -6.37963 14.77814 1.000 68.67203 33 LEU E N 1
ATOM 7203 C CA . LEU E 2 34 ? -60.85425 -6.03148 14.01213 1.000 66.55203 33 LEU E CA 1
ATOM 7204 C C . LEU E 2 34 ? -61.24010 -5.12673 12.84867 1.000 64.80203 33 LEU E C 1
ATOM 7205 O O . LEU E 2 34 ? -62.10620 -5.48042 12.04255 1.000 63.94203 33 LEU E O 1
ATOM 7210 N N . SER E 2 35 ? -60.59574 -3.96366 12.76204 1.000 59.80167 34 SER E N 1
ATOM 7211 C CA . SER E 2 35 ? -60.90665 -2.99310 11.71965 1.000 58.91167 34 SER E CA 1
ATOM 7212 C C . SER E 2 35 ? -59.92957 -3.02027 10.55379 1.000 57.43167 34 SER E C 1
ATOM 7213 O O . SER E 2 35 ? -60.31818 -2.68976 9.42869 1.000 55.29167 34 SER E O 1
ATOM 7216 N N . GLY E 2 36 ? -58.68097 -3.40419 10.78851 1.000 57.19691 35 GLY E N 1
ATOM 7217 C CA . GLY E 2 36 ? -57.70412 -3.44057 9.72153 1.000 51.53691 35 GLY E CA 1
ATOM 7218 C C . GLY E 2 36 ? -56.30468 -3.58889 10.28279 1.000 54.42691 35 GLY E C 1
ATOM 7219 O O . GLY E 2 36 ? -56.11165 -3.75469 11.48909 1.000 55.53691 35 GLY E O 1
ATOM 7220 N N . ASN E 2 37 ? -55.33131 -3.52445 9.37700 1.000 55.83906 36 ASN E N 1
ATOM 7221 C CA . ASN E 2 37 ? -53.92662 -3.64986 9.73358 1.000 54.40906 36 ASN E CA 1
ATOM 7222 C C . ASN E 2 37 ? -53.10305 -2.70222 8.87608 1.000 54.25906 36 ASN E C 1
ATOM 7223 O O . ASN E 2 37 ? -53.43201 -2.44824 7.71474 1.000 56.01906 36 ASN E O 1
ATOM 7228 N N . VAL E 2 38 ? -52.02900 -2.18296 9.45629 1.000 56.74878 37 VAL E N 1
ATOM 7229 C CA . VAL E 2 38 ? -51.14147 -1.24451 8.77276 1.000 55.63878 37 VAL E CA 1
ATOM 7230 C C . VAL E 2 38 ? -49.75427 -1.87576 8.77288 1.000 61.29878 37 VAL E C 1
ATOM 7231 O O . VAL E 2 38 ? -48.97724 -1.72369 9.71995 1.000 61.35878 37 VAL E O 1
ATOM 7235 N N . ALA E 2 39 ? -49.43301 -2.59421 7.70178 1.000 61.26772 38 ALA E N 1
ATOM 7236 C CA . ALA E 2 39 ? -48.13657 -3.23388 7.53907 1.000 58.34772 38 ALA E CA 1
ATOM 7237 C C . ALA E 2 39 ? -47.38564 -2.59449 6.38073 1.000 59.25772 38 ALA E C 1
ATOM 7238 O O . ALA E 2 39 ? -47.95739 -2.36708 5.30914 1.000 60.20772 38 ALA E O 1
ATOM 7240 N N . ALA E 2 40 ? -46.10081 -2.31325 6.60530 1.000 60.43255 39 ALA E N 1
ATOM 7241 C CA . ALA E 2 40 ? -45.24035 -1.68822 5.60061 1.000 58.59255 39 ALA E CA 1
ATOM 7242 C C . ALA E 2 40 ? -45.84185 -0.37796 5.09917 1.000 59.21255 39 ALA E C 1
ATOM 7243 O O . ALA E 2 40 ? -45.82960 -0.08031 3.90224 1.000 58.64255 39 ALA E O 1
ATOM 7245 N N . SER E 2 41 ? -46.38637 0.40472 6.03411 1.000 52.65982 40 SER E N 1
ATOM 7246 C CA . SER E 2 41 ? -46.98827 1.70841 5.74685 1.000 50.71982 40 SER E CA 1
ATOM 7247 C C . SER E 2 41 ? -48.15516 1.59978 4.76771 1.000 56.25982 40 SER E C 1
ATOM 7248 O O . SER E 2 41 ? -48.42552 2.53018 4.00432 1.000 58.68982 40 SER E O 1
ATOM 7251 N N . ARG E 2 42 ? -48.85476 0.46590 4.77455 1.000 56.77102 41 ARG E N 1
ATOM 7252 C CA . ARG E 2 42 ? -50.05352 0.27981 3.96413 1.000 53.44102 41 ARG E CA 1
ATOM 7253 C C . ARG E 2 42 ? -51.17825 -0.21302 4.86001 1.000 53.22102 41 ARG E C 1
ATOM 7254 O O . ARG E 2 42 ? -51.03309 -1.23748 5.53484 1.000 54.44102 41 ARG E O 1
ATOM 7262 N N . ALA E 2 43 ? -52.29810 0.50564 4.85447 1.000 53.04019 42 ALA E N 1
ATOM 7263 C CA . ALA E 2 43 ? -53.44834 0.18285 5.69027 1.000 50.01019 42 ALA E CA 1
ATOM 7264 C C . ALA E 2 43 ? -54.46271 -0.59528 4.86022 1.000 53.92019 42 ALA E C 1
ATOM 7265 O O . ALA E 2 43 ? -55.10913 -0.03383 3.96970 1.000 55.63019 42 ALA E O 1
ATOM 7267 N N . VAL E 2 44 ? -54.59551 -1.88668 5.15039 1.000 51.95134 43 VAL E N 1
ATOM 7268 C CA . VAL E 2 44 ? -55.62119 -2.73731 4.55878 1.000 54.44134 43 VAL E CA 1
ATOM 7269 C C . VAL E 2 44 ? -56.66734 -3.01787 5.62713 1.000 57.66134 43 VAL E C 1
ATOM 7270 O O . VAL E 2 44 ? -56.33279 -3.47169 6.72842 1.000 59.44134 43 VAL E O 1
ATOM 7274 N N . GLY E 2 45 ? -57.93062 -2.74465 5.30472 1.000 57.50721 44 GLY E N 1
ATOM 7275 C CA . GLY E 2 45 ? -59.00620 -2.85631 6.26127 1.000 58.34721 44 GLY E CA 1
ATOM 7276 C C . GLY E 2 45 ? -59.85938 -4.09348 6.06717 1.000 63.91721 44 GLY E C 1
ATOM 7277 O O . GLY E 2 45 ? -59.93198 -4.66556 4.98258 1.000 67.91721 44 GLY E O 1
ATOM 7278 N N . GLN E 2 46 ? -60.50914 -4.50079 7.15152 1.000 63.00378 45 GLN E N 1
ATOM 7279 C CA . GLN E 2 46 ? -61.46271 -5.59801 7.13345 1.000 63.34378 45 GLN E CA 1
ATOM 7280 C C . GLN E 2 46 ? -62.87722 -5.03979 7.06754 1.000 66.36378 45 GLN E C 1
ATOM 7281 O O . GLN E 2 46 ? -63.18759 -4.03214 7.70981 1.000 69.96378 45 GLN E O 1
ATOM 7287 N N . ASP E 2 47 ? -63.73018 -5.69272 6.28305 1.000 66.15201 46 ASP E N 1
ATOM 7288 C CA . ASP E 2 47 ? -65.12872 -5.29174 6.20522 1.000 65.47201 46 ASP E CA 1
ATOM 7289 C C . ASP E 2 47 ? -65.81128 -5.61751 7.52871 1.000 64.41201 46 ASP E C 1
ATOM 7290 O O . ASP E 2 47 ? -65.87712 -6.78390 7.93104 1.000 65.81201 46 ASP E O 1
ATOM 7295 N N . LEU E 2 48 ? -66.31931 -4.58704 8.20615 1.000 66.17945 47 LEU E N 1
ATOM 7296 C CA . LEU E 2 48 ? -66.94280 -4.76366 9.51330 1.000 69.44945 47 LEU E CA 1
ATOM 7297 C C . LEU E 2 48 ? -68.24600 -5.55259 9.45795 1.000 74.49945 47 LEU E C 1
ATOM 7298 O O . LEU E 2 48 ? -68.83633 -5.80606 10.51459 1.000 75.93945 47 LEU E O 1
ATOM 7303 N N . GLY E 2 49 ? -68.70892 -5.94149 8.27272 1.000 73.25681 48 GLY E N 1
ATOM 7304 C CA . GLY E 2 49 ? -69.89493 -6.76515 8.15700 1.000 75.73681 48 GLY E CA 1
ATOM 7305 C C . GLY E 2 49 ? -69.56953 -8.23720 8.01271 1.000 79.89681 48 GLY E C 1
ATOM 7306 O O . GLY E 2 49 ? -70.39488 -9.09748 8.33270 1.000 81.74681 48 GLY E O 1
ATOM 7307 N N . GLN E 2 50 ? -68.36463 -8.53737 7.53774 1.000 78.69986 49 GLN E N 1
ATOM 7308 C CA . GLN E 2 50 ? -67.92680 -9.90848 7.33297 1.000 80.56986 49 GLN E CA 1
ATOM 7309 C C . GLN E 2 50 ? -67.30608 -10.47148 8.60931 1.000 80.35986 49 GLN E C 1
ATOM 7310 O O . GLN E 2 50 ? -66.99982 -9.74696 9.55860 1.000 78.76986 49 GLN E O 1
ATOM 7316 N N . SER E 2 51 ? -67.11298 -11.79306 8.61878 1.000 80.62368 50 SER E N 1
ATOM 7317 C CA . SER E 2 51 ? -66.48144 -12.44287 9.76105 1.000 79.27368 50 SER E CA 1
ATOM 7318 C C . SER E 2 51 ? -65.00648 -12.08852 9.88313 1.000 76.64368 50 SER E C 1
ATOM 7319 O O . SER E 2 51 ? -64.42139 -12.28642 10.95352 1.000 74.90368 50 SER E O 1
ATOM 7322 N N . GLY E 2 52 ? -64.39578 -11.56898 8.81727 1.000 76.62841 51 GLY E N 1
ATOM 7323 C CA . GLY E 2 52 ? -63.00605 -11.15015 8.86962 1.000 76.42841 51 GLY E CA 1
ATOM 7324 C C . GLY E 2 52 ? -62.73463 -10.00922 9.82777 1.000 76.26841 51 GLY E C 1
ATOM 7325 O O . GLY E 2 52 ? -61.56503 -9.73021 10.11660 1.000 75.42841 51 GLY E O 1
ATOM 7326 N N . SER E 2 53 ? -63.77749 -9.34484 10.32134 1.000 74.61775 52 SER E N 1
ATOM 7327 C CA . SER E 2 53 ? -63.64374 -8.26451 11.28650 1.000 73.92775 52 SER E CA 1
ATOM 7328 C C . SER E 2 53 ? -63.89329 -8.72159 12.71721 1.000 75.75775 52 SER E C 1
ATOM 7329 O O . SER E 2 53 ? -64.06383 -7.87941 13.60443 1.000 75.94775 52 SER E O 1
ATOM 7332 N N . CYS E 2 54 ? -63.91709 -10.03243 12.96420 1.000 77.47821 53 CYS E N 1
ATOM 7333 C CA . CYS E 2 54 ? -64.23321 -10.57368 14.28885 1.000 76.69821 53 CYS E CA 1
ATOM 7334 C C . CYS E 2 54 ? -63.22838 -11.68052 14.60707 1.000 77.12821 53 CYS E C 1
ATOM 7335 O O . CYS E 2 54 ? -63.45964 -12.85348 14.30169 1.000 82.33821 53 CYS E O 1
ATOM 7338 N N . MET E 2 55 ? -62.11371 -11.29716 15.22360 1.000 77.39210 54 MET E N 1
ATOM 7339 C CA . MET E 2 55 ? -61.08230 -12.24404 15.62136 1.000 78.48210 54 MET E CA 1
ATOM 7340 C C . MET E 2 55 ? -61.39870 -12.82207 16.99350 1.000 84.34210 54 MET E C 1
ATOM 7341 O O . MET E 2 55 ? -61.82930 -12.10380 17.89985 1.000 84.66210 54 MET E O 1
ATOM 7346 N N . MET E 2 56 ? -61.17469 -14.12987 17.14121 1.000 84.46130 55 MET E N 1
ATOM 7347 C CA . MET E 2 56 ? -61.49757 -14.79389 18.39908 1.000 85.53130 55 MET E CA 1
ATOM 7348 C C . MET E 2 56 ? -60.54331 -14.38715 19.51499 1.000 83.99130 55 MET E C 1
ATOM 7349 O O . MET E 2 56 ? -60.93772 -14.36293 20.68648 1.000 84.59130 55 MET E O 1
ATOM 7354 N N . ARG E 2 57 ? -59.29759 -14.06396 19.17813 1.000 84.26058 56 ARG E N 1
ATOM 7355 C CA . ARG E 2 57 ? -58.29730 -13.64237 20.14798 1.000 82.05058 56 ARG E CA 1
ATOM 7356 C C . ARG E 2 57 ? -57.78403 -12.25895 19.77702 1.000 78.32058 56 ARG E C 1
ATOM 7357 O O . ARG E 2 57 ? -57.61033 -11.94906 18.59424 1.000 78.18058 56 ARG E O 1
ATOM 7365 N N . PHE E 2 58 ? -57.54336 -11.42922 20.78709 1.000 79.58772 57 PHE E N 1
ATOM 7366 C CA . PHE E 2 58 ? -57.04099 -10.08020 20.57524 1.000 73.46772 57 PHE E CA 1
ATOM 7367 C C . PHE E 2 58 ? -55.54595 -10.01590 20.85266 1.000 80.97772 57 PHE E C 1
ATOM 7368 O O . PHE E 2 58 ? -55.04224 -10.66855 21.77119 1.000 87.25772 57 PHE E O 1
ATOM 7376 N N . THR E 2 59 ? -54.84559 -9.22298 20.04594 1.000 75.90812 58 THR E N 1
ATOM 7377 C CA . THR E 2 59 ? -53.45282 -8.87549 20.28431 1.000 74.94812 58 THR E CA 1
ATOM 7378 C C . THR E 2 59 ? -53.13742 -7.62935 19.47152 1.000 71.97812 58 THR E C 1
ATOM 7379 O O . THR E 2 59 ? -53.72904 -7.39978 18.41333 1.000 72.52812 58 THR E O 1
ATOM 7383 N N . THR E 2 60 ? -52.20241 -6.82364 19.97889 1.000 78.37657 59 THR E N 1
ATOM 7384 C CA . THR E 2 60 ? -51.84142 -5.59627 19.28018 1.000 71.06657 59 THR E CA 1
ATOM 7385 C C . THR E 2 60 ? -51.11357 -5.86797 17.97061 1.000 72.50657 59 THR E C 1
ATOM 7386 O O . THR E 2 60 ? -51.12176 -5.00881 17.08276 1.000 72.65657 59 THR E O 1
ATOM 7390 N N . MET E 2 61 ? -50.49402 -7.03853 17.82629 1.000 70.63138 60 MET E N 1
ATOM 7391 C CA . MET E 2 61 ? -49.82454 -7.43503 16.58889 1.000 71.12138 60 MET E CA 1
ATOM 7392 C C . MET E 2 61 ? -50.25784 -8.85532 16.25472 1.000 74.73138 60 MET E C 1
ATOM 7393 O O . MET E 2 61 ? -49.67694 -9.82931 16.75334 1.000 78.44138 60 MET E O 1
ATOM 7398 N N . PRO E 2 62 ? -51.28208 -9.01381 15.41935 1.000 74.62676 61 PRO E N 1
ATOM 7399 C CA . PRO E 2 62 ? -51.78800 -10.35242 15.08289 1.000 77.15676 61 PRO E CA 1
ATOM 7400 C C . PRO E 2 62 ? -51.09366 -11.03671 13.91348 1.000 77.75676 61 PRO E C 1
ATOM 7401 O O . PRO E 2 62 ? -51.53370 -12.12066 13.51934 1.000 78.49676 61 PRO E O 1
ATOM 7405 N N . TYR E 2 63 ? -50.03515 -10.45540 13.35243 1.000 79.38157 62 TYR E N 1
ATOM 7406 C CA . TYR E 2 63 ? -49.39061 -11.02071 12.17705 1.000 76.70157 62 TYR E CA 1
ATOM 7407 C C . TYR E 2 63 ? -47.88203 -10.84442 12.28233 1.000 77.14157 62 TYR E C 1
ATOM 7408 O O . TYR E 2 63 ? -47.36716 -10.22003 13.21376 1.000 74.13157 62 TYR E O 1
ATOM 7417 N N . MET E 2 64 ? -47.17335 -11.41434 11.30843 1.000 74.33815 63 MET E N 1
ATOM 7418 C CA . MET E 2 64 ? -45.72371 -11.31436 11.23018 1.000 72.68815 63 MET E CA 1
ATOM 7419 C C . MET E 2 64 ? -45.30597 -11.23667 9.76846 1.000 67.64815 63 MET E C 1
ATOM 7420 O O . MET E 2 64 ? -46.03001 -11.67216 8.87000 1.000 66.87815 63 MET E O 1
ATOM 7425 N N . LEU E 2 65 ? -44.12329 -10.67420 9.54039 1.000 67.28025 64 LEU E N 1
ATOM 7426 C CA . LEU E 2 65 ? -43.56060 -10.53961 8.20537 1.000 68.09025 64 LEU E CA 1
ATOM 7427 C C . LEU E 2 65 ? -42.54875 -11.64806 7.93930 1.000 70.69025 64 LEU E C 1
ATOM 7428 O O . LEU E 2 65 ? -41.87352 -12.12915 8.85168 1.000 72.22025 64 LEU E O 1
ATOM 7433 N N . CYS E 2 66 ? -42.45115 -12.04906 6.67276 1.000 70.55795 65 CYS E N 1
ATOM 7434 C CA . CYS E 2 66 ? -41.50376 -13.07315 6.24354 1.000 74.20795 65 CYS E CA 1
ATOM 7435 C C . CYS E 2 66 ? -40.89658 -12.63490 4.92045 1.000 72.04795 65 CYS E C 1
ATOM 7436 O O . CYS E 2 66 ? -41.62707 -12.36802 3.96152 1.000 70.56795 65 CYS E O 1
ATOM 7439 N N . ASP E 2 67 ? -39.57076 -12.56950 4.86551 1.000 70.47608 66 ASP E N 1
ATOM 7440 C CA . ASP E 2 67 ? -38.86456 -12.03165 3.71540 1.000 74.81608 66 ASP E CA 1
ATOM 7441 C C . ASP E 2 67 ? -38.41175 -13.16372 2.78830 1.000 77.77608 66 ASP E C 1
ATOM 7442 O O . ASP E 2 67 ? -38.90957 -14.29255 2.87018 1.000 78.70608 66 ASP E O 1
ATOM 7447 N N . ILE E 2 68 ? -37.45860 -12.86663 1.90373 1.000 75.90367 67 ILE E N 1
ATOM 7448 C CA . ILE E 2 68 ? -37.01243 -13.83819 0.91238 1.000 73.99367 67 ILE E CA 1
ATOM 7449 C C . ILE E 2 68 ? -35.86035 -14.70667 1.41050 1.000 81.01367 67 ILE E C 1
ATOM 7450 O O . ILE E 2 68 ? -35.58732 -15.75804 0.81358 1.000 86.87367 67 ILE E O 1
ATOM 7455 N N . THR E 2 69 ? -35.18556 -14.30991 2.48915 1.000 76.62532 68 THR E N 1
ATOM 7456 C CA . THR E 2 69 ? -34.12533 -15.11920 3.07883 1.000 79.11532 68 THR E CA 1
ATOM 7457 C C . THR E 2 69 ? -34.66783 -16.22885 3.97540 1.000 81.88532 68 THR E C 1
ATOM 7458 O O . THR E 2 69 ? -33.89926 -16.82643 4.73759 1.000 84.77532 68 THR E O 1
ATOM 7462 N N . ASN E 2 70 ? -35.97020 -16.50861 3.89414 1.000 84.82159 69 ASN E N 1
ATOM 7463 C CA . ASN E 2 70 ? -36.61850 -17.55400 4.68735 1.000 85.86159 69 ASN E CA 1
ATOM 7464 C C . ASN E 2 70 ? -36.43443 -17.31941 6.18518 1.000 83.45159 69 ASN E C 1
ATOM 7465 O O . ASN E 2 70 ? -36.12254 -18.23875 6.94482 1.000 86.32159 69 ASN E O 1
ATOM 7470 N N . VAL E 2 71 ? -36.61906 -16.07107 6.61058 1.000 83.01473 70 VAL E N 1
ATOM 7471 C CA . VAL E 2 71 ? -36.70605 -15.71931 8.02113 1.000 80.74473 70 VAL E CA 1
ATOM 7472 C C . VAL E 2 71 ? -37.96849 -14.89213 8.21813 1.000 77.42473 70 VAL E C 1
ATOM 7473 O O . VAL E 2 71 ? -38.42739 -14.19750 7.30559 1.000 76.71473 70 VAL E O 1
ATOM 7477 N N . CYS E 2 72 ? -38.54624 -14.98752 9.41315 1.000 76.90509 71 CYS E N 1
ATOM 7478 C CA . CYS E 2 72 ? -39.76291 -14.26006 9.74860 1.000 73.35509 71 CYS E CA 1
ATOM 7479 C C . CYS E 2 72 ? -39.53067 -13.44648 11.01124 1.000 72.43509 71 CYS E C 1
ATOM 7480 O O . CYS E 2 72 ? -38.98172 -13.95852 11.99215 1.000 76.48509 71 CYS E O 1
ATOM 7483 N N . HIS E 2 73 ? -39.94732 -12.18421 10.98231 1.000 73.56157 72 HIS E N 1
ATOM 7484 C CA . HIS E 2 73 ? -39.86674 -11.29600 12.13292 1.000 70.69157 72 HIS E CA 1
ATOM 7485 C C . HIS E 2 73 ? -41.26844 -11.02194 12.65787 1.000 71.30157 72 HIS E C 1
ATOM 7486 O O . HIS E 2 73 ? -42.17068 -10.68199 11.88492 1.000 71.81157 72 HIS E O 1
ATOM 7493 N N . PHE E 2 74 ? -41.44540 -11.16964 13.96767 1.000 68.25161 73 PHE E N 1
ATOM 7494 C CA . PHE E 2 74 ? -42.70499 -10.87352 14.63765 1.000 68.14161 73 PHE E CA 1
ATOM 7495 C C . PHE E 2 74 ? -42.45760 -9.78433 15.66910 1.000 68.41161 73 PHE E C 1
ATOM 7496 O O . PHE E 2 74 ? -41.63298 -9.95980 16.57232 1.000 72.09161 73 PHE E O 1
ATOM 7504 N N . ALA E 2 75 ? -43.15909 -8.65978 15.52293 1.000 63.04507 74 ALA E N 1
ATOM 7505 C CA . ALA E 2 75 ? -43.07152 -7.52535 16.44073 1.000 64.05507 74 ALA E CA 1
ATOM 7506 C C . ALA E 2 75 ? -41.64692 -6.99920 16.58523 1.000 68.59507 74 ALA E C 1
ATOM 7507 O O . ALA E 2 75 ? -41.31862 -6.35311 17.58612 1.000 69.22507 74 ALA E O 1
ATOM 7509 N N . GLN E 2 76 ? -40.78884 -7.26116 15.60004 1.000 64.31250 75 GLN E N 1
ATOM 7510 C CA . GLN E 2 76 ? -39.42091 -6.76261 15.63427 1.000 67.12250 75 GLN E CA 1
ATOM 7511 C C . GLN E 2 76 ? -39.30011 -5.35943 15.06050 1.000 67.51250 75 GLN E C 1
ATOM 7512 O O . GLN E 2 76 ? -38.39133 -4.61528 15.44810 1.000 68.68250 75 GLN E O 1
ATOM 7518 N N . ASN E 2 77 ? -40.19710 -4.98106 14.15040 1.000 65.51890 76 ASN E N 1
ATOM 7519 C CA . ASN E 2 77 ? -40.19351 -3.63740 13.58803 1.000 62.58890 76 ASN E CA 1
ATOM 7520 C C . ASN E 2 77 ? -41.48301 -2.91156 13.95164 1.000 59.72890 76 ASN E C 1
ATOM 7521 O O . ASN E 2 77 ? -42.19358 -3.32380 14.87407 1.000 61.88890 76 ASN E O 1
ATOM 7526 N N . ASN E 2 78 ? -41.79324 -1.83545 13.23631 1.000 62.49539 77 ASN E N 1
ATOM 7527 C CA . ASN E 2 78 ? -42.87555 -0.92257 13.59818 1.000 57.47539 77 ASN E CA 1
ATOM 7528 C C . ASN E 2 78 ? -44.02543 -1.06753 12.60110 1.000 60.78539 77 ASN E C 1
ATOM 7529 O O . ASN E 2 78 ? -44.04960 -0.41254 11.55804 1.000 67.01539 77 ASN E O 1
ATOM 7534 N N . ASP E 2 79 ? -44.98292 -1.93102 12.93320 1.000 61.66075 78 ASP E N 1
ATOM 7535 C CA . ASP E 2 79 ? -46.21841 -2.06661 12.17560 1.000 63.56075 78 ASP E CA 1
ATOM 7536 C C . ASP E 2 79 ? -47.40286 -1.93406 13.12376 1.000 61.71075 78 ASP E C 1
ATOM 7537 O O . ASP E 2 79 ? -47.25817 -2.02148 14.34587 1.000 63.62075 78 ASP E O 1
ATOM 7542 N N . ASP E 2 80 ? -48.58465 -1.72191 12.54731 1.000 62.87872 79 ASP E N 1
ATOM 7543 C CA . ASP E 2 80 ? -49.75519 -1.32795 13.31596 1.000 59.77872 79 ASP E CA 1
ATOM 7544 C C . ASP E 2 80 ? -50.92489 -2.26648 13.04810 1.000 60.33872 79 ASP E C 1
ATOM 7545 O O . ASP E 2 80 ? -50.94172 -3.01854 12.07014 1.000 61.72872 79 ASP E O 1
ATOM 7550 N N . SER E 2 81 ? -51.90895 -2.20535 13.94546 1.000 60.29598 80 SER E N 1
ATOM 7551 C CA . SER E 2 81 ? -53.18702 -2.88291 13.78056 1.000 61.57598 80 SER E CA 1
ATOM 7552 C C . SER E 2 81 ? -54.30061 -1.92104 14.17205 1.000 61.29598 80 SER E C 1
ATOM 7553 O O . SER E 2 81 ? -54.07794 -0.94422 14.89152 1.000 63.59598 80 SER E O 1
ATOM 7556 N N . LEU E 2 82 ? -55.51005 -2.20693 13.69320 1.000 57.59482 81 LEU E N 1
ATOM 7557 C CA . LEU E 2 82 ? -56.65252 -1.32328 13.88905 1.000 54.05482 81 LEU E CA 1
ATOM 7558 C C . LEU E 2 82 ? -57.82524 -2.11704 14.44322 1.000 58.75482 81 LEU E C 1
ATOM 7559 O O . LEU E 2 82 ? -58.13454 -3.20445 13.94574 1.000 56.25482 81 LEU E O 1
ATOM 7564 N N . TRP E 2 83 ? -58.47683 -1.56812 15.46733 1.000 57.63232 82 TRP E N 1
ATOM 7565 C CA . TRP E 2 83 ? -59.60363 -2.21790 16.12046 1.000 60.09232 82 TRP E CA 1
ATOM 7566 C C . TRP E 2 83 ? -60.68090 -1.18705 16.41873 1.000 58.29232 82 TRP E C 1
ATOM 7567 O O . TRP E 2 83 ? -60.37380 -0.03350 16.73186 1.000 55.86232 82 TRP E O 1
ATOM 7578 N N . LEU E 2 84 ? -61.94125 -1.60340 16.31312 1.000 55.00838 83 LEU E N 1
ATOM 7579 C CA . LEU E 2 84 ? -63.03355 -0.76239 16.78290 1.000 55.21838 83 LEU E CA 1
ATOM 7580 C C . LEU E 2 84 ? -62.92654 -0.56578 18.28867 1.000 56.93838 83 LEU E C 1
ATOM 7581 O O . LEU E 2 84 ? -62.55870 -1.48280 19.02830 1.000 61.02838 83 LEU E O 1
ATOM 7586 N N . SER E 2 85 ? -63.25326 0.63836 18.74193 1.000 58.64351 84 SER E N 1
ATOM 7587 C CA . SER E 2 85 ? -63.01288 1.04155 20.11668 1.000 59.73351 84 SER E CA 1
ATOM 7588 C C . SER E 2 85 ? -64.32339 1.19239 20.87696 1.000 64.34351 84 SER E C 1
ATOM 7589 O O . SER E 2 85 ? -65.40253 1.31733 20.29164 1.000 65.04351 84 SER E O 1
ATOM 7592 N N . THR E 2 86 ? -64.20948 1.17263 22.20064 1.000 68.63203 85 THR E N 1
ATOM 7593 C CA . THR E 2 86 ? -65.34236 1.37842 23.08639 1.000 67.26203 85 THR E CA 1
ATOM 7594 C C . THR E 2 86 ? -65.48104 2.85868 23.43226 1.000 68.73203 85 THR E C 1
ATOM 7595 O O . THR E 2 86 ? -64.62535 3.68473 23.10810 1.000 70.56203 85 THR E O 1
ATOM 7599 N N . ALA E 2 87 ? -66.58050 3.19078 24.10542 1.000 72.06714 86 ALA E N 1
ATOM 7600 C CA . ALA E 2 87 ? -66.82085 4.55585 24.55412 1.000 66.54714 86 ALA E CA 1
ATOM 7601 C C . ALA E 2 87 ? -66.07808 4.89084 25.83997 1.000 72.05714 86 ALA E C 1
ATOM 7602 O O . ALA E 2 87 ? -66.31765 5.95691 26.41753 1.000 73.39714 86 ALA E O 1
ATOM 7604 N N . GLU E 2 88 ? -65.19646 4.01044 26.29636 1.000 70.99798 87 GLU E N 1
ATOM 7605 C CA . GLU E 2 88 ? -64.43763 4.27050 27.51146 1.000 72.06798 87 GLU E CA 1
ATOM 7606 C C . GLU E 2 88 ? -63.49433 5.44512 27.28146 1.000 69.28798 87 GLU E C 1
ATOM 7607 O O . GLU E 2 88 ? -62.74123 5.44522 26.30045 1.000 70.69798 87 GLU E O 1
ATOM 7613 N N . PRO E 2 89 ? -63.50478 6.45719 28.14519 1.000 73.45767 88 PRO E N 1
ATOM 7614 C CA . PRO E 2 89 ? -62.61109 7.60148 27.93895 1.000 75.18767 88 PRO E CA 1
ATOM 7615 C C . PRO E 2 89 ? -61.16136 7.22244 28.19197 1.000 81.55767 88 PRO E C 1
ATOM 7616 O O . PRO E 2 89 ? -60.84308 6.50789 29.14544 1.000 85.04767 88 PRO E O 1
ATOM 7620 N N . MET E 2 90 ? -60.28131 7.70502 27.31877 1.000 82.01351 89 MET E N 1
ATOM 7621 C CA . MET E 2 90 ? -58.85779 7.52398 27.53461 1.000 83.21351 89 MET E CA 1
ATOM 7622 C C . MET E 2 90 ? -58.42312 8.34023 28.75086 1.000 78.95351 89 MET E C 1
ATOM 7623 O O . MET E 2 90 ? -59.02271 9.37464 29.05672 1.000 76.83351 89 MET E O 1
ATOM 7628 N N . PRO E 2 91 ? -57.40107 7.88584 29.47670 1.000 78.14776 90 PRO E N 1
ATOM 7629 C CA . PRO E 2 91 ? -57.00143 8.59738 30.69578 1.000 80.56776 90 PRO E CA 1
ATOM 7630 C C . PRO E 2 91 ? -56.56154 10.02194 30.39302 1.000 85.71776 90 PRO E C 1
ATOM 7631 O O . PRO E 2 91 ? -56.07481 10.32896 29.30239 1.000 85.62776 90 PRO E O 1
ATOM 7635 N N . MET E 2 92 ? -56.74559 10.89968 31.38380 1.000 84.27872 91 MET E N 1
ATOM 7636 C CA . MET E 2 92 ? -56.41143 12.30842 31.20634 1.000 88.64872 91 MET E CA 1
ATOM 7637 C C . MET E 2 92 ? -54.92862 12.51447 30.93806 1.000 88.64872 91 MET E C 1
ATOM 7638 O O . MET E 2 92 ? -54.54970 13.53289 30.34927 1.000 87.09872 91 MET E O 1
ATOM 7643 N N . THR E 2 93 ? -54.08474 11.56522 31.34372 1.000 87.06391 92 THR E N 1
ATOM 7644 C CA . THR E 2 93 ? -52.67075 11.60815 31.00136 1.000 86.07391 92 THR E CA 1
ATOM 7645 C C . THR E 2 93 ? -52.42715 11.43061 29.50922 1.000 82.31391 92 THR E C 1
ATOM 7646 O O . THR E 2 93 ? -51.30540 11.67638 29.05285 1.000 83.78391 92 THR E O 1
ATOM 7650 N N . MET E 2 94 ? -53.44554 11.00110 28.75525 1.000 85.93718 93 MET E N 1
ATOM 7651 C CA . MET E 2 94 ? -53.43458 10.85251 27.29960 1.000 82.34718 93 MET E CA 1
ATOM 7652 C C . MET E 2 94 ? -52.15712 10.19252 26.79242 1.000 79.22718 93 MET E C 1
ATOM 7653 O O . MET E 2 94 ? -51.58822 10.61193 25.77928 1.000 80.35718 93 MET E O 1
ATOM 7658 N N . THR E 2 95 ? -51.69904 9.13443 27.50816 1.000 71.59905 94 THR E N 1
ATOM 7659 C CA . THR E 2 95 ? -50.61414 8.19250 27.27817 1.000 70.89905 94 THR E CA 1
ATOM 7660 C C . THR E 2 95 ? -51.16945 6.89489 26.70478 1.000 69.35905 94 THR E C 1
ATOM 7661 O O . THR E 2 95 ? -52.31163 6.52200 26.99577 1.000 71.35905 94 THR E O 1
ATOM 7665 N N . PRO E 2 96 ? -50.41077 6.20843 25.85301 1.000 66.26602 95 PRO E N 1
ATOM 7666 C CA . PRO E 2 96 ? -50.90283 4.94567 25.29056 1.000 64.21602 95 PRO E CA 1
ATOM 7667 C C . PRO E 2 96 ? -51.25834 3.94257 26.38007 1.000 69.84602 95 PRO E C 1
ATOM 7668 O O . PRO E 2 96 ? -50.59122 3.85177 27.41238 1.000 73.94602 95 PRO E O 1
ATOM 7672 N N . ILE E 2 97 ? -52.32892 3.19137 26.14154 1.000 64.74077 96 ILE E N 1
ATOM 7673 C CA . ILE E 2 97 ? -52.80067 2.18321 27.08287 1.000 68.33077 96 ILE E CA 1
ATOM 7674 C C . ILE E 2 97 ? -52.11204 0.86628 26.75960 1.000 70.32077 96 ILE E C 1
ATOM 7675 O O . ILE E 2 97 ? -52.05223 0.45642 25.59520 1.000 69.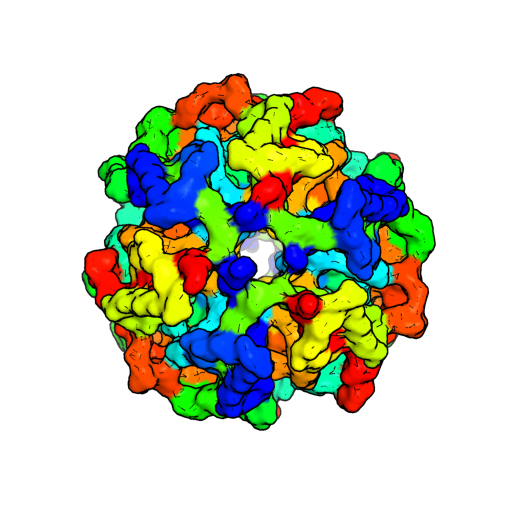65077 96 ILE E O 1
ATOM 7680 N N . GLN E 2 98 ? -51.58001 0.20725 27.78526 1.000 69.68964 97 GLN E N 1
ATOM 7681 C CA . GLN E 2 98 ? -50.93453 -1.08444 27.61516 1.000 74.84964 97 GLN E CA 1
ATOM 7682 C C . GLN E 2 98 ? -51.39727 -2.01808 28.72255 1.000 82.26964 97 GLN E C 1
ATOM 7683 O O . GLN E 2 98 ? -52.09884 -1.61636 29.65505 1.000 83.76964 97 GLN E O 1
ATOM 7689 N N . GLY E 2 99 ? -50.99423 -3.27952 28.61029 1.000 80.29418 98 GLY E N 1
ATOM 7690 C CA . GLY E 2 99 ? -51.38955 -4.24579 29.60802 1.000 82.45418 98 GLY E CA 1
ATOM 7691 C C . GLY E 2 99 ? -52.85281 -4.63463 29.46402 1.000 83.23418 98 GLY E C 1
ATOM 7692 O O . GLY E 2 99 ? -53.47937 -4.47503 28.41196 1.000 83.78418 98 GLY E O 1
ATOM 7693 N N . ARG E 2 100 ? -53.39717 -5.16050 30.56007 1.000 90.30764 99 ARG E N 1
ATOM 7694 C CA . ARG E 2 100 ? -54.76599 -5.65694 30.56476 1.000 88.83764 99 ARG E CA 1
ATOM 7695 C C . ARG E 2 100 ? -55.80570 -4.54515 30.61443 1.000 82.38764 99 ARG E C 1
ATOM 7696 O O . ARG E 2 100 ? -56.99763 -4.83003 30.45575 1.000 80.74764 99 ARG E O 1
ATOM 7704 N N . ASP E 2 101 ? -55.39098 -3.29399 30.83089 1.000 83.62101 100 ASP E N 1
ATOM 7705 C CA . ASP E 2 101 ? -56.31382 -2.17309 30.69321 1.000 83.53101 100 ASP E CA 1
ATOM 7706 C C . ASP E 2 101 ? -56.79588 -2.00188 29.25837 1.000 79.92101 100 ASP E C 1
ATOM 7707 O O . ASP E 2 101 ? -57.77754 -1.28754 29.02704 1.000 79.34101 100 ASP E O 1
ATOM 7712 N N . LEU E 2 102 ? -56.12701 -2.63787 28.29155 1.000 79.01527 101 LEU E N 1
ATOM 7713 C CA . LEU E 2 102 ? -56.60179 -2.62567 26.91284 1.000 74.71527 101 LEU E CA 1
ATOM 7714 C C . LEU E 2 102 ? -57.96198 -3.29199 26.76852 1.000 77.58527 101 LEU E C 1
ATOM 7715 O O . LEU E 2 102 ? -58.64591 -3.06778 25.76384 1.000 78.96527 101 LEU E O 1
ATOM 7720 N N . MET E 2 103 ? -58.36055 -4.11654 27.74077 1.000 77.34443 102 MET E N 1
ATOM 7721 C CA . MET E 2 103 ? -59.69114 -4.71301 27.71266 1.000 81.08443 102 MET E CA 1
ATOM 7722 C C . MET E 2 103 ? -60.77937 -3.64826 27.69190 1.000 80.25443 102 MET E C 1
ATOM 7723 O O . MET E 2 103 ? -61.83138 -3.84865 27.07512 1.000 82.83443 102 MET E O 1
ATOM 7728 N N . LYS E 2 104 ? -60.53953 -2.50762 28.34394 1.000 76.57064 103 LYS E N 1
ATOM 7729 C CA . LYS E 2 104 ? -61.55783 -1.47073 28.45346 1.000 75.37064 103 LYS E CA 1
ATOM 7730 C C . LYS E 2 104 ? -61.83800 -0.77465 27.12868 1.000 71.57064 103 LYS E C 1
ATOM 7731 O O . LYS E 2 104 ? -62.87217 -0.11055 27.00161 1.000 70.63064 103 LYS E O 1
ATOM 7737 N N . TYR E 2 105 ? -60.95318 -0.91127 26.14085 1.000 77.23850 104 TYR E N 1
ATOM 7738 C CA . TYR E 2 105 ? -61.02046 -0.09044 24.94256 1.000 70.21850 104 TYR E CA 1
ATOM 7739 C C . TYR E 2 105 ? -61.28734 -0.85692 23.65557 1.000 68.69850 104 TYR E C 1
ATOM 7740 O O . TYR E 2 105 ? -61.56022 -0.22058 22.63213 1.000 66.91850 104 TYR E O 1
ATOM 7749 N N . ILE E 2 106 ? -61.21801 -2.18450 23.66347 1.000 65.38883 105 ILE E N 1
ATOM 7750 C CA . ILE E 2 106 ? -61.38496 -2.98321 22.45407 1.000 65.59883 105 ILE E CA 1
ATOM 7751 C C . ILE E 2 106 ? -62.82167 -3.47679 22.37755 1.000 69.99883 105 ILE E C 1
ATOM 7752 O O . ILE E 2 106 ? -63.32467 -4.10323 23.31874 1.000 75.86883 105 ILE E O 1
ATOM 7757 N N . SER E 2 107 ? -63.48081 -3.19365 21.25746 1.000 66.59188 106 SER E N 1
ATOM 7758 C CA . SER E 2 107 ? -64.85770 -3.61351 21.05806 1.000 65.89188 106 SER E CA 1
ATOM 7759 C C . SER E 2 107 ? -64.94716 -5.13018 20.90882 1.000 72.11188 106 SER E C 1
ATOM 7760 O O . SER E 2 107 ? -63.97553 -5.81063 20.56781 1.000 76.28188 106 SER E O 1
ATOM 7763 N N . ARG E 2 108 ? -66.13879 -5.65636 21.17317 1.000 70.34485 107 ARG E N 1
ATOM 7764 C CA . ARG E 2 108 ? -66.43228 -7.07330 21.03075 1.000 73.67485 107 ARG E CA 1
ATOM 7765 C C . ARG E 2 108 ? -67.38221 -7.28820 19.85967 1.000 71.58485 107 ARG E C 1
ATOM 7766 O O . ARG E 2 108 ? -68.03559 -6.35654 19.38206 1.000 69.34485 107 ARG E O 1
ATOM 7774 N N . CYS E 2 109 ? -67.45427 -8.53493 19.39781 1.000 74.26532 108 CYS E N 1
ATOM 7775 C CA . CYS E 2 109 ? -68.22907 -8.84621 18.20638 1.000 77.11532 108 CYS E CA 1
ATOM 7776 C C . CYS E 2 109 ? -68.72904 -10.28075 18.26870 1.000 77.97532 108 CYS E C 1
ATOM 7777 O O . CYS E 2 109 ? -68.25807 -11.09400 19.06771 1.000 75.08532 108 CYS E O 1
ATOM 7780 N N . VAL E 2 110 ? -69.70110 -10.57630 17.40498 1.000 74.70410 109 VAL E N 1
ATOM 7781 C CA . VAL E 2 110 ? -70.20574 -11.92543 17.19952 1.000 80.77410 109 VAL E CA 1
ATOM 7782 C C . VAL E 2 110 ? -70.33568 -12.16729 15.70286 1.000 84.05410 109 VAL E C 1
ATOM 7783 O O . VAL E 2 110 ? -70.46791 -11.23619 14.90580 1.000 82.44410 109 VAL E O 1
ATOM 7787 N N . VAL E 2 111 ? -70.29288 -13.44181 15.32777 1.000 85.78286 110 VAL E N 1
ATOM 7788 C CA . VAL E 2 111 ? -70.51408 -13.87129 13.95256 1.000 88.92286 110 VAL E CA 1
ATOM 7789 C C . VAL E 2 111 ? -71.75411 -14.75130 13.94832 1.000 91.46286 110 VAL E C 1
ATOM 7790 O O . VAL E 2 111 ? -71.79545 -15.77874 14.63728 1.000 91.69286 110 VAL E O 1
ATOM 7794 N N . CYS E 2 112 ? -72.76062 -14.35012 13.17817 1.000 90.78103 111 CYS E N 1
ATOM 7795 C CA . CYS E 2 112 ? -74.05830 -15.00630 13.17914 1.000 93.01103 111 CYS E CA 1
ATOM 7796 C C . CYS E 2 112 ? -74.38407 -15.50458 11.77934 1.000 94.98103 111 CYS E C 1
ATOM 7797 O O . CYS E 2 112 ? -74.14916 -14.80225 10.79148 1.000 94.00103 111 CYS E O 1
ATOM 7800 N N . GLU E 2 113 ? -74.92854 -16.71549 11.69886 1.000 97.11080 112 GLU E N 1
ATOM 7801 C CA . GLU E 2 113 ? -75.33394 -17.30295 10.43052 1.000 93.92080 112 GLU E CA 1
ATOM 7802 C C . GLU E 2 113 ? -76.84707 -17.22350 10.27899 1.000 89.75080 112 GLU E C 1
ATOM 7803 O O . GLU E 2 113 ? -77.59188 -17.40137 11.24755 1.000 90.55080 112 GLU E O 1
ATOM 7809 N N . THR E 2 114 ? -77.29357 -16.94014 9.05822 1.000 92.27760 113 THR E N 1
ATOM 7810 C CA . THR E 2 114 ? -78.71073 -16.88028 8.73824 1.000 98.63760 113 THR E CA 1
ATOM 7811 C C . THR E 2 114 ? -78.92389 -17.47654 7.35447 1.000 102.47760 113 THR E C 1
ATOM 7812 O O . THR E 2 114 ? -77.97261 -17.75682 6.62032 1.000 100.40760 113 THR E O 1
ATOM 7816 N N . THR E 2 115 ? -80.19319 -17.66870 7.00010 1.000 101.13229 114 THR E N 1
ATOM 7817 C CA . THR E 2 115 ? -80.54255 -18.33748 5.75457 1.000 105.91229 114 THR E CA 1
ATOM 7818 C C . THR E 2 115 ? -80.60229 -17.39703 4.55874 1.000 105.92229 114 THR E C 1
ATOM 7819 O O . THR E 2 115 ? -80.56788 -17.87065 3.41727 1.000 106.71229 114 THR E O 1
ATOM 7823 N N . THR E 2 116 ? -80.69208 -16.09157 4.78291 1.000 106.61588 115 THR E N 1
ATOM 7824 C CA . THR E 2 116 ? -80.77140 -15.11272 3.70664 1.000 107.75588 115 THR E CA 1
ATOM 7825 C C . THR E 2 116 ? -79.58434 -14.15441 3.78083 1.000 103.50588 115 THR E C 1
ATOM 7826 O O . THR E 2 116 ? -78.67667 -14.31102 4.60061 1.000 100.26588 115 THR E O 1
ATOM 7830 N N . ARG E 2 117 ? -79.60146 -13.15267 2.90781 1.000 106.84248 116 ARG E N 1
ATOM 7831 C CA . ARG E 2 117 ? -78.51056 -12.19886 2.77348 1.000 103.17248 116 ARG E CA 1
ATOM 7832 C C . ARG E 2 117 ? -78.80738 -10.90190 3.52085 1.000 101.34248 116 ARG E C 1
ATOM 7833 O O . ARG E 2 117 ? -79.95825 -10.57252 3.81893 1.000 102.38248 116 ARG E O 1
ATOM 7841 N N . ILE E 2 118 ? -77.73847 -10.16565 3.82105 1.000 97.22820 117 ILE E N 1
ATOM 7842 C CA . ILE E 2 118 ? -77.79575 -8.95566 4.63471 1.000 93.23820 117 ILE E CA 1
ATOM 7843 C C . ILE E 2 118 ? -77.40517 -7.76292 3.77296 1.000 89.34820 117 ILE E C 1
ATOM 7844 O O . ILE E 2 118 ? -76.39296 -7.80668 3.06288 1.000 90.80820 117 ILE E O 1
ATOM 7849 N N . ILE E 2 119 ? -78.20698 -6.69849 3.83536 1.000 91.93679 118 ILE E N 1
ATOM 7850 C CA . ILE E 2 119 ? -77.93305 -5.45693 3.12482 1.000 85.88679 118 ILE E CA 1
ATOM 7851 C C . ILE E 2 119 ? -77.97247 -4.30432 4.12195 1.000 80.22679 118 ILE E C 1
ATOM 7852 O O . ILE E 2 119 ? -78.34895 -4.46661 5.28294 1.000 76.89679 118 ILE E O 1
ATOM 7857 N N . ALA E 2 120 ? -77.57014 -3.12618 3.64835 1.000 79.82188 119 ALA E N 1
ATOM 7858 C CA . ALA E 2 120 ? -77.57047 -1.91586 4.45985 1.000 76.50188 119 ALA E CA 1
ATOM 7859 C C . ALA E 2 120 ? -78.10515 -0.75782 3.63252 1.000 75.46188 119 ALA E C 1
ATOM 7860 O O . ALA E 2 120 ? -77.63623 -0.52389 2.51467 1.000 74.43188 119 ALA E O 1
ATOM 7862 N N . LEU E 2 121 ? -79.08002 -0.03779 4.18126 1.000 72.28187 120 LEU E N 1
ATOM 7863 C CA . LEU E 2 121 ? -79.70191 1.09530 3.50907 1.000 73.02187 120 LEU E CA 1
ATOM 7864 C C . LEU E 2 121 ? -79.34033 2.38096 4.23838 1.000 70.48187 120 LEU E C 1
ATOM 7865 O O . LEU E 2 121 ? -79.44417 2.44943 5.46660 1.000 70.08187 120 LEU E O 1
ATOM 7870 N N . HIS E 2 122 ? -78.92557 3.39478 3.48326 1.000 70.26204 121 HIS E N 1
ATOM 7871 C CA . HIS E 2 122 ? -78.57120 4.69746 4.03145 1.000 66.62204 121 HIS E CA 1
ATOM 7872 C C . HIS E 2 122 ? -79.54922 5.74609 3.52035 1.000 66.01204 121 HIS E C 1
ATOM 7873 O O . HIS E 2 122 ? -79.84146 5.79663 2.32088 1.000 65.87204 121 HIS E O 1
ATOM 7880 N N . SER E 2 123 ? -80.04662 6.58260 4.43116 1.000 65.09009 122 SER E N 1
ATOM 7881 C CA . SER E 2 123 ? -81.08647 7.54813 4.10199 1.000 62.94009 122 SER E CA 1
ATOM 7882 C C . SER E 2 123 ? -80.54803 8.91266 3.69550 1.000 61.45009 122 SER E C 1
ATOM 7883 O O . SER E 2 123 ? -81.27714 9.67782 3.05296 1.000 62.79009 122 SER E O 1
ATOM 7886 N N . GLN E 2 124 ? -79.30552 9.23861 4.06239 1.000 60.19499 123 GLN E N 1
ATOM 7887 C CA . GLN E 2 124 ? -78.71707 10.55636 3.80632 1.000 57.58499 123 GLN E CA 1
ATOM 7888 C C . GLN E 2 124 ? -79.53856 11.67223 4.44560 1.000 63.70499 123 GLN E C 1
ATOM 7889 O O . GLN E 2 124 ? -79.51961 12.81567 3.98345 1.000 67.56499 123 GLN E O 1
ATOM 7895 N N . SER E 2 125 ? -80.26772 11.34917 5.50876 1.000 62.56549 124 SER E N 1
ATOM 7896 C CA . SER E 2 125 ? -81.11130 12.31770 6.19205 1.000 63.21549 124 SER E CA 1
ATOM 7897 C C . SER E 2 125 ? -81.18851 11.93451 7.66498 1.000 66.14549 124 SER E C 1
ATOM 7898 O O . SER E 2 125 ? -80.47643 11.04003 8.13097 1.000 66.92549 124 SER E O 1
ATOM 7901 N N . MET E 2 126 ? -82.06237 12.61926 8.40129 1.000 67.57969 125 MET E N 1
ATOM 7902 C CA . MET E 2 126 ? -82.25443 12.34121 9.81735 1.000 70.30969 125 MET E CA 1
ATOM 7903 C C . MET E 2 126 ? -83.23977 11.20923 10.07461 1.000 71.43969 125 MET E C 1
ATOM 7904 O O . MET E 2 126 ? -83.37153 10.77696 11.22468 1.000 72.41969 125 MET E O 1
ATOM 7909 N N . SER E 2 127 ? -83.92774 10.72038 9.04616 1.000 66.48541 126 SER E N 1
ATOM 7910 C CA . SER E 2 127 ? -84.92292 9.66993 9.21135 1.000 68.40541 126 SER E CA 1
ATOM 7911 C C . SER E 2 127 ? -84.27521 8.29970 9.07183 1.000 67.64541 126 SER E C 1
ATOM 7912 O O . SER E 2 127 ? -83.51092 8.05991 8.13199 1.000 69.68541 126 SER E O 1
ATOM 7915 N N . ILE E 2 128 ? -84.57790 7.40821 10.00957 1.000 65.08801 127 ILE E N 1
ATOM 7916 C CA . ILE E 2 128 ? -84.11422 6.02709 9.92693 1.000 65.72801 127 ILE E CA 1
ATOM 7917 C C . ILE E 2 128 ? -84.91770 5.34918 8.82329 1.000 72.76801 127 ILE E C 1
ATOM 7918 O O . ILE E 2 128 ? -86.14818 5.24376 8.93316 1.000 80.24801 127 ILE E O 1
ATOM 7923 N N . PRO E 2 129 ? -84.28205 4.87988 7.75159 1.000 72.45940 128 PRO E N 1
ATOM 7924 C CA . PRO E 2 129 ? -85.05112 4.31316 6.63778 1.000 74.23940 128 PRO E CA 1
ATOM 7925 C C . PRO E 2 129 ? -85.61182 2.94113 6.97489 1.000 77.78940 128 PRO E C 1
ATOM 7926 O O . PRO E 2 129 ? -84.97001 2.13558 7.65325 1.000 78.14940 128 PRO E O 1
ATOM 7930 N N . ASP E 2 130 ? -86.82515 2.68293 6.49604 1.000 78.57237 129 ASP E N 1
ATOM 7931 C CA . ASP E 2 130 ? -87.42831 1.36663 6.62450 1.000 83.42237 129 ASP E CA 1
ATOM 7932 C C . ASP E 2 130 ? -87.00202 0.49663 5.44921 1.000 85.30237 129 ASP E C 1
ATOM 7933 O O . ASP E 2 130 ? -86.80671 0.98128 4.33126 1.000 85.92237 129 ASP E O 1
ATOM 7938 N N . CYS E 2 131 ? -86.85850 -0.79178 5.70975 1.000 89.36766 130 CYS E N 1
ATOM 7939 C CA . CYS E 2 131 ? -86.48371 -1.69910 4.63901 1.000 92.72766 130 CYS E CA 1
ATOM 7940 C C . CYS E 2 131 ? -87.69431 -2.08861 3.79137 1.000 96.38766 130 CYS E C 1
ATOM 7941 O O . CYS E 2 131 ? -88.82093 -2.14919 4.29167 1.000 98.65766 130 CYS E O 1
ATOM 7944 N N . PRO E 2 132 ? -87.48051 -2.35430 2.49587 1.000 95.98593 131 PRO E N 1
ATOM 7945 C CA . PRO E 2 132 ? -88.60748 -2.64162 1.59665 1.000 98.07593 131 PRO E CA 1
ATOM 7946 C C . PRO E 2 132 ? -89.32404 -3.94626 1.90789 1.000 97.72593 131 PRO E C 1
ATOM 7947 O O . PRO E 2 132 ? -88.94210 -4.68405 2.82225 1.000 93.45593 131 PRO E O 1
ATOM 7951 N N . GLY E 2 133 ? -90.37180 -4.22945 1.13733 1.000 99.90220 132 GLY E N 1
ATOM 7952 C CA . GLY E 2 133 ? -91.17665 -5.42240 1.31009 1.000 106.32220 132 GLY E CA 1
ATOM 7953 C C . GLY E 2 133 ? -90.41145 -6.72207 1.17681 1.000 108.33220 132 GLY E C 1
ATOM 7954 O O . GLY E 2 133 ? -89.68631 -6.93582 0.20044 1.000 102.48220 132 GLY E O 1
ATOM 7955 N N . GLY E 2 134 ? -90.56763 -7.59770 2.16681 1.000 110.18504 133 GLY E N 1
ATOM 7956 C CA . GLY E 2 134 ? -89.88137 -8.87010 2.19998 1.000 110.72504 133 GLY E CA 1
ATOM 7957 C C . GLY E 2 134 ? -88.59255 -8.88603 2.98995 1.000 109.21504 133 GLY E C 1
ATOM 7958 O O . GLY E 2 134 ? -87.93473 -9.93176 3.04332 1.000 110.77504 133 GLY E O 1
ATOM 7959 N N . TRP E 2 135 ? -88.20590 -7.76748 3.59531 1.000 114.53373 134 TRP E N 1
ATOM 7960 C CA . TRP E 2 135 ? -86.98865 -7.68085 4.38729 1.000 107.21373 134 TRP E CA 1
ATOM 7961 C C . TRP E 2 135 ? -87.34098 -7.42802 5.84740 1.000 103.39373 134 TRP E C 1
ATOM 7962 O O . TRP E 2 135 ? -88.29913 -6.70981 6.14912 1.000 97.55373 134 TRP E O 1
ATOM 7973 N N . GLU E 2 136 ? -86.56396 -8.02056 6.74922 1.000 103.10687 135 GLU E N 1
ATOM 7974 C CA . GLU E 2 136 ? -86.77842 -7.89602 8.18347 1.000 102.40687 135 GLU E CA 1
ATOM 7975 C C . GLU E 2 136 ? -85.66779 -7.05252 8.79714 1.000 97.30687 135 GLU E C 1
ATOM 7976 O O . GLU E 2 136 ? -84.48783 -7.23617 8.48263 1.000 97.15687 135 GLU E O 1
ATOM 7982 N N . GLU E 2 137 ? -86.05309 -6.11993 9.66477 1.000 101.31186 136 GLU E N 1
ATOM 7983 C CA . GLU E 2 137 ? -85.09825 -5.21293 10.28885 1.000 94.78186 136 GLU E CA 1
ATOM 7984 C C . GLU E 2 137 ? -84.39010 -5.88828 11.45764 1.000 93.28186 136 GLU E C 1
ATOM 7985 O O . GLU E 2 137 ? -85.03528 -6.48399 12.32630 1.000 94.92186 136 GLU E O 1
ATOM 7991 N N . MET E 2 138 ? -83.05889 -5.79633 11.47517 1.000 93.54999 137 MET E N 1
ATOM 7992 C CA . MET E 2 138 ? -82.25406 -6.30751 12.58151 1.000 91.56999 137 MET E CA 1
ATOM 7993 C C . MET E 2 138 ? -81.79648 -5.19099 13.51632 1.000 93.65999 137 MET E C 1
ATOM 7994 O O . MET E 2 138 ? -82.12832 -5.20339 14.70518 1.000 97.05999 137 MET E O 1
ATOM 7999 N N . TRP E 2 139 ? -81.03602 -4.22292 13.00497 1.000 89.34356 138 TRP E N 1
ATOM 8000 C CA . TRP E 2 139 ? -80.63812 -3.08297 13.81977 1.000 86.88356 138 TRP E CA 1
ATOM 8001 C C . TRP E 2 139 ? -80.47791 -1.85538 12.93441 1.000 84.61356 138 TRP E C 1
ATOM 8002 O O . TRP E 2 139 ? -80.39493 -1.95250 11.70705 1.000 87.59356 138 TRP E O 1
ATOM 8013 N N . THR E 2 140 ? -80.43758 -0.69292 13.58232 1.000 76.70853 139 THR E N 1
ATOM 8014 C CA . THR E 2 140 ? -80.25006 0.59013 12.92404 1.000 73.60853 139 THR E CA 1
ATOM 8015 C C . THR E 2 140 ? -79.03514 1.29610 13.51373 1.000 74.87853 139 THR E C 1
ATOM 8016 O O . THR E 2 140 ? -78.57296 0.96822 14.61009 1.000 78.21853 139 THR E O 1
ATOM 8020 N N . GLY E 2 141 ? -78.52019 2.27860 12.77650 1.000 71.62672 140 GLY E N 1
ATOM 8021 C CA . GLY E 2 141 ? -77.34725 3.00258 13.22855 1.000 67.80672 140 GLY E CA 1
ATOM 8022 C C . GLY E 2 141 ? -77.02432 4.25007 12.43145 1.000 66.87672 140 GLY E C 1
ATOM 8023 O O . GLY E 2 141 ? -77.92773 4.95681 11.97459 1.000 66.95672 140 GLY E O 1
ATOM 8024 N N . TYR E 2 142 ? -75.73212 4.52916 12.25755 1.000 66.60580 141 TYR E N 1
ATOM 8025 C CA . TYR E 2 142 ? -75.26214 5.72985 11.57985 1.000 63.46580 141 TYR E CA 1
ATOM 8026 C C . TYR E 2 142 ? -74.28094 5.34865 10.48009 1.000 62.10580 141 TYR E C 1
ATOM 8027 O O . TYR E 2 142 ? -73.50469 4.40005 10.62782 1.000 63.68580 141 TYR E O 1
ATOM 8036 N N . SER E 2 143 ? -74.32268 6.09662 9.37912 1.000 58.12891 142 SER E N 1
ATOM 8037 C CA . SER E 2 143 ? -73.59969 5.73782 8.16155 1.000 58.03891 142 SER E CA 1
ATOM 8038 C C . SER E 2 143 ? -72.10463 5.98016 8.33478 1.000 56.29891 142 SER E C 1
ATOM 8039 O O . SER E 2 143 ? -71.64677 7.12654 8.30933 1.000 55.95891 142 SER E O 1
ATOM 8042 N N . TYR E 2 144 ? -71.33992 4.90071 8.48178 1.000 59.24339 143 TYR E N 1
ATOM 8043 C CA . TYR E 2 144 ? -69.89158 4.96468 8.63877 1.000 59.34339 143 TYR E CA 1
ATOM 8044 C C . TYR E 2 144 ? -69.23619 4.65036 7.29876 1.000 62.74339 143 TYR E C 1
ATOM 8045 O O . TYR E 2 144 ? -69.41125 3.55167 6.76091 1.000 64.86339 143 TYR E O 1
ATOM 8054 N N . PHE E 2 145 ? -68.48261 5.61248 6.76452 1.000 59.70919 144 PHE E N 1
ATOM 8055 C CA . PHE E 2 145 ? -67.92075 5.48870 5.42194 1.000 56.10919 144 PHE E CA 1
ATOM 8056 C C . PHE E 2 145 ? -66.49718 4.93538 5.44273 1.000 59.48919 144 PHE E C 1
ATOM 8057 O O . PHE E 2 145 ? -66.21843 3.90792 4.81631 1.000 64.64919 144 PHE E O 1
ATOM 8065 N N . MET E 2 146 ? -65.58989 5.59991 6.15453 1.000 56.90533 145 MET E N 1
ATOM 8066 C CA . MET E 2 146 ? -64.19455 5.17873 6.17861 1.000 56.39533 145 MET E CA 1
ATOM 8067 C C . MET E 2 146 ? -63.48847 5.84219 7.35400 1.000 56.06533 145 MET E C 1
ATOM 8068 O O . MET E 2 146 ? -64.06410 6.66109 8.07583 1.000 57.38533 145 MET E O 1
ATOM 8073 N N . SER E 2 147 ? -62.22369 5.46859 7.53710 1.000 56.10343 146 SER E N 1
ATOM 8074 C CA . SER E 2 147 ? -61.31708 6.11360 8.47368 1.000 53.51343 146 SER E CA 1
ATOM 8075 C C . SER E 2 147 ? -59.96666 6.26535 7.79201 1.000 53.48343 146 SER E C 1
ATOM 8076 O O . SER E 2 147 ? -59.55399 5.39088 7.02589 1.000 51.44343 146 SER E O 1
ATOM 8079 N N . THR E 2 148 ? -59.28269 7.37301 8.06536 1.000 51.49428 147 THR E N 1
ATOM 8080 C CA . THR E 2 148 ? -58.01881 7.68130 7.41415 1.000 51.85428 147 THR E CA 1
ATOM 8081 C C . THR E 2 148 ? -56.91292 7.85921 8.44566 1.000 47.17428 147 THR E C 1
ATOM 8082 O O . THR E 2 148 ? -57.14685 8.33985 9.55834 1.000 46.40428 147 THR E O 1
ATOM 8086 N N . LEU E 2 149 ? -55.70432 7.46025 8.06227 1.000 45.62071 148 LEU E N 1
ATOM 8087 C CA . LEU E 2 149 ? -54.50111 7.67933 8.84934 1.000 48.95071 148 LEU E CA 1
ATOM 8088 C C . LEU E 2 149 ? -53.50827 8.49889 8.03370 1.000 46.76071 148 LEU E C 1
ATOM 8089 O O . LEU E 2 149 ? -53.73012 8.79781 6.85732 1.000 52.07071 148 LEU E O 1
ATOM 8094 N N . ASP E 2 150 ? -52.39889 8.86163 8.67166 1.000 43.56232 149 ASP E N 1
ATOM 8095 C CA . ASP E 2 150 ? -51.39788 9.72207 8.05298 1.000 46.01232 149 ASP E CA 1
ATOM 8096 C C . ASP E 2 150 ? -50.38461 8.88121 7.28349 1.000 48.35232 149 ASP E C 1
ATOM 8097 O O . ASP E 2 150 ? -49.69558 8.03721 7.86790 1.000 49.53232 149 ASP E O 1
ATOM 8102 N N . ASN E 2 151 ? -50.31013 9.10799 5.97149 1.000 49.08731 150 ASN E N 1
ATOM 8103 C CA . ASN E 2 151 ? -49.28905 8.57584 5.07204 1.000 47.81731 150 ASN E CA 1
ATOM 8104 C C . ASN E 2 151 ? -49.34908 7.06291 4.90425 1.000 49.65731 150 ASN E C 1
ATOM 8105 O O . ASN E 2 151 ? -48.40957 6.47348 4.35555 1.000 52.23731 150 ASN E O 1
ATOM 8110 N N . VAL E 2 152 ? -50.41925 6.41194 5.35682 1.000 50.95477 151 VAL E N 1
ATOM 8111 C CA . VAL E 2 152 ? -50.65368 5.00179 5.07404 1.000 50.38477 151 VAL E CA 1
ATOM 8112 C C . VAL E 2 152 ? -51.98168 4.76503 4.37586 1.000 48.59477 151 VAL E C 1
ATOM 8113 O O . VAL E 2 152 ? -52.32314 3.61175 4.09425 1.000 46.42477 151 VAL E O 1
ATOM 8117 N N . GLY E 2 153 ? -52.74284 5.81864 4.09206 1.000 45.33360 152 GLY E N 1
ATOM 8118 C CA . GLY E 2 153 ? -54.01359 5.67588 3.41459 1.000 45.89360 152 GLY E CA 1
ATOM 8119 C C . GLY E 2 153 ? -55.18841 5.66568 4.36893 1.000 50.16360 152 GLY E C 1
ATOM 8120 O O . GLY E 2 153 ? -55.44618 6.65645 5.05850 1.000 48.32360 152 GLY E O 1
ATOM 8121 N N . GLY E 2 154 ? -55.90784 4.55300 4.41460 1.000 51.97332 153 GLY E N 1
ATOM 8122 C CA . GLY E 2 154 ? -57.04685 4.43813 5.30013 1.000 51.23332 153 GLY E CA 1
ATOM 8123 C C . GLY E 2 154 ? -57.77120 3.12975 5.07576 1.000 53.67332 153 GLY E C 1
ATOM 8124 O O . GLY E 2 154 ? -57.40551 2.32343 4.21419 1.000 49.72332 153 GLY E O 1
ATOM 8125 N N . VAL E 2 155 ? -58.81894 2.93670 5.87473 1.000 53.35317 154 VAL E N 1
ATOM 8126 C CA . VAL E 2 155 ? -59.64442 1.73684 5.82267 1.000 52.48317 154 VAL E CA 1
ATOM 8127 C C . VAL E 2 155 ? -61.09714 2.16268 5.65285 1.000 53.20317 154 VAL E C 1
ATOM 8128 O O . VAL E 2 155 ? -61.57583 3.05880 6.35745 1.000 57.63317 154 VAL E O 1
ATOM 8132 N N . GLY E 2 156 ? -61.78876 1.54249 4.69669 1.000 51.71252 155 GLY E N 1
ATOM 8133 C CA . GLY E 2 156 ? -63.14065 1.93124 4.37201 1.000 53.57252 155 GLY E CA 1
ATOM 8134 C C . GLY E 2 156 ? -64.09900 0.75758 4.42515 1.000 60.51252 155 GLY E C 1
ATOM 8135 O O . GLY E 2 156 ? -63.70225 -0.40813 4.42906 1.000 62.16252 155 GLY E O 1
ATOM 8136 N N . GLN E 2 157 ? -65.38417 1.09685 4.47091 1.000 57.32817 156 GLN E N 1
ATOM 8137 C CA . GLN E 2 157 ? -66.46820 0.12926 4.49255 1.000 59.40817 156 GLN E CA 1
ATOM 8138 C C . GLN E 2 157 ? -67.30887 0.28603 3.23349 1.000 60.00817 156 GLN E C 1
ATOM 8139 O O . GLN E 2 157 ? -67.49551 1.39725 2.72929 1.000 57.92817 156 GLN E O 1
ATOM 8145 N N . ASN E 2 158 ? -67.81926 -0.83414 2.72902 1.000 57.91573 157 ASN E N 1
ATOM 8146 C CA . ASN E 2 158 ? -68.73422 -0.79762 1.59738 1.000 60.77573 157 ASN E CA 1
ATOM 8147 C C . ASN E 2 158 ? -70.12167 -0.40352 2.08791 1.000 64.66573 157 ASN E C 1
ATOM 8148 O O . ASN E 2 158 ? -70.62276 -0.96041 3.06972 1.000 70.03573 157 ASN E O 1
ATOM 8153 N N . LEU E 2 159 ? -70.74245 0.55876 1.40163 1.000 66.39533 158 LEU E N 1
ATOM 8154 C CA . LEU E 2 159 ? -71.96450 1.17695 1.90417 1.000 63.71533 158 LEU E CA 1
ATOM 8155 C C . LEU E 2 159 ? -73.15391 0.22540 1.94619 1.000 66.99533 158 LEU E C 1
ATOM 8156 O O . LEU E 2 159 ? -74.16038 0.55759 2.58025 1.000 69.82533 158 LEU E O 1
ATOM 8161 N N . VAL E 2 160 ? -73.07261 -0.94062 1.30662 1.000 66.57901 159 VAL E N 1
ATOM 8162 C CA . VAL E 2 160 ? -74.14205 -1.92634 1.41536 1.000 69.36901 159 VAL E CA 1
ATOM 8163 C C . VAL E 2 160 ? -73.84102 -2.98738 2.46953 1.000 68.95901 159 VAL E C 1
ATOM 8164 O O . VAL E 2 160 ? -74.76311 -3.70222 2.89145 1.000 72.65901 159 VAL E O 1
ATOM 8168 N N . SER E 2 161 ? -72.59345 -3.10715 2.90927 1.000 67.63954 160 SER E N 1
ATOM 8169 C CA . SER E 2 161 ? -72.27226 -4.04017 3.97575 1.000 67.44954 160 SER E CA 1
ATOM 8170 C C . SER E 2 161 ? -72.81496 -3.51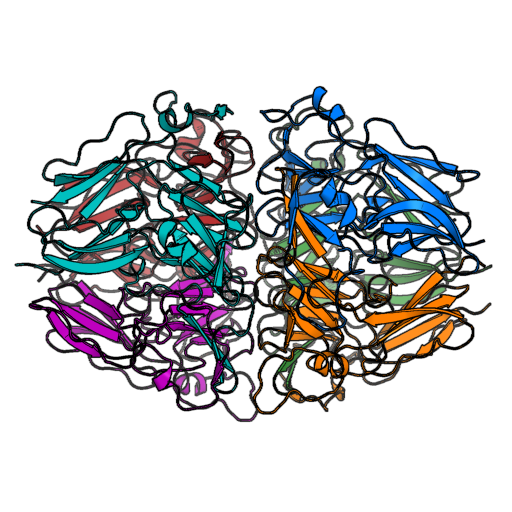765 5.30416 1.000 66.96954 160 SER E C 1
ATOM 8171 O O . SER E 2 161 ? -72.83572 -2.30382 5.53242 1.000 61.15954 160 SER E O 1
ATOM 8174 N N . PRO E 2 162 ? -73.26963 -4.40241 6.19501 1.000 69.80002 161 PRO E N 1
ATOM 8175 C CA . PRO E 2 162 ? -73.70074 -3.94260 7.52547 1.000 70.15002 161 PRO E CA 1
ATOM 8176 C C . PRO E 2 162 ? -72.59002 -3.28774 8.32584 1.000 69.42002 161 PRO E C 1
ATOM 8177 O O . PRO E 2 162 ? -72.88124 -2.58317 9.30029 1.000 63.10002 161 PRO E O 1
ATOM 8181 N N . GLY E 2 163 ? -71.32674 -3.49984 7.95025 1.000 71.41281 162 GLY E N 1
ATOM 8182 C CA . GLY E 2 163 ? -70.22480 -2.82879 8.61400 1.000 68.24281 162 GLY E CA 1
ATOM 8183 C C . GLY E 2 163 ? -70.20035 -1.32891 8.41333 1.000 64.46281 162 GLY E C 1
ATOM 8184 O O . GLY E 2 163 ? -69.55092 -0.62105 9.19041 1.000 63.30281 162 GLY E O 1
ATOM 8185 N N . SER E 2 164 ? -70.88638 -0.82895 7.38853 1.000 64.35490 163 SER E N 1
ATOM 8186 C CA . SER E 2 164 ? -71.01984 0.60433 7.17007 1.000 60.79490 163 SER E CA 1
ATOM 8187 C C . SER E 2 164 ? -72.14527 1.22026 7.99082 1.000 64.47490 163 SER E C 1
ATOM 8188 O O . SER E 2 164 ? -72.52427 2.36759 7.73391 1.000 65.17490 163 SER E O 1
ATOM 8191 N N . CYS E 2 165 ? -72.68932 0.48735 8.96249 1.000 61.00959 164 CYS E N 1
ATOM 8192 C CA . CYS E 2 165 ? -73.81017 0.94905 9.78112 1.000 63.97959 164 CYS E CA 1
ATOM 8193 C C . CYS E 2 165 ? -73.49680 0.62852 11.24106 1.000 67.39959 164 CYS E C 1
ATOM 8194 O O . CYS E 2 165 ? -73.87728 -0.42877 11.75102 1.000 75.43959 164 CYS E O 1
ATOM 8197 N N . LEU E 2 166 ? -72.79932 1.54438 11.90918 1.000 61.18290 165 LEU E N 1
ATOM 8198 C CA . LEU E 2 166 ? -72.46424 1.37337 13.31619 1.000 64.90290 165 LEU E CA 1
ATOM 8199 C C . LEU E 2 166 ? -73.62989 1.82676 14.18638 1.000 68.92290 165 LEU E C 1
ATOM 8200 O O . LEU E 2 166 ? -74.20961 2.89265 13.95584 1.000 68.29290 165 LEU E O 1
ATOM 8205 N N . GLU E 2 167 ? -73.97057 1.01428 15.19035 1.000 73.85364 166 GLU E N 1
ATOM 8206 C CA . GLU E 2 167 ? -75.13395 1.29928 16.02294 1.000 71.32364 166 GLU E CA 1
ATOM 8207 C C . GLU E 2 167 ? -74.94191 2.53005 16.90039 1.000 68.09364 166 GLU E C 1
ATOM 8208 O O . GLU E 2 167 ? -75.93441 3.11469 17.34756 1.000 68.69364 166 GLU E O 1
ATOM 8214 N N . GLU E 2 168 ? -73.70043 2.93682 17.15591 1.000 64.88469 167 GLU E N 1
ATOM 8215 C CA . GLU E 2 168 ? -73.41303 4.13042 17.93998 1.000 65.30469 167 GLU E CA 1
ATOM 8216 C C . GLU E 2 168 ? -72.42447 5.00048 17.18125 1.000 61.20469 167 GLU E C 1
ATOM 8217 O O . GLU E 2 168 ? -71.41833 4.50070 16.66774 1.000 62.40469 167 GLU E O 1
ATOM 8223 N N . PHE E 2 169 ? -72.71484 6.29591 17.10988 1.000 59.69533 168 PHE E N 1
ATOM 8224 C CA . PHE E 2 169 ? -71.83114 7.23309 16.43476 1.000 58.31533 168 PHE E CA 1
ATOM 8225 C C . PHE E 2 169 ? -70.63680 7.56700 17.31896 1.000 59.29533 168 PHE E C 1
ATOM 8226 O O . PHE E 2 169 ? -70.78034 7.80642 18.52133 1.000 58.10533 168 PHE E O 1
ATOM 8234 N N . ARG E 2 170 ? -69.45133 7.57676 16.71346 1.000 58.47116 169 ARG E N 1
ATOM 8235 C CA . ARG E 2 170 ? -68.21417 7.88919 17.41589 1.000 57.56116 169 ARG E CA 1
ATOM 8236 C C . ARG E 2 170 ? -67.37217 8.80947 16.54851 1.000 54.22116 169 ARG E C 1
ATOM 8237 O O . ARG E 2 170 ? -67.19685 8.54854 15.35539 1.000 53.76116 169 ARG E O 1
ATOM 8245 N N . ALA E 2 171 ? -66.84985 9.88220 17.14497 1.000 52.77730 170 ALA E N 1
ATOM 8246 C CA . ALA E 2 171 ? -65.89181 10.70968 16.42206 1.000 49.56730 170 ALA E CA 1
ATOM 8247 C C . ALA E 2 171 ? -64.60017 9.94987 16.15445 1.000 60.43730 170 ALA E C 1
ATOM 8248 O O . ALA E 2 171 ? -63.94319 10.18338 15.13366 1.000 64.21730 170 ALA E O 1
ATOM 8250 N N . GLN E 2 172 ? -64.22785 9.03738 17.05136 1.000 61.47997 171 GLN E N 1
ATOM 8251 C CA . GLN E 2 172 ? -63.04187 8.19542 16.90127 1.000 55.35997 171 GLN E CA 1
ATOM 8252 C C . GLN E 2 172 ? -63.45209 6.74911 17.14369 1.000 57.51997 171 GLN E C 1
ATOM 8253 O O . GLN E 2 172 ? -63.24783 6.20646 18.23820 1.000 64.97997 171 GLN E O 1
ATOM 8259 N N . PRO E 2 173 ? -64.03806 6.09031 16.13894 1.000 54.04116 172 PRO E N 1
ATOM 8260 C CA . PRO E 2 173 ? -64.48679 4.70370 16.32450 1.000 53.22116 172 PRO E CA 1
ATOM 8261 C C . PRO E 2 173 ? -63.38022 3.66728 16.23058 1.000 57.06116 172 PRO E C 1
ATOM 8262 O O . PRO E 2 173 ? -63.60645 2.51532 16.62544 1.000 64.02116 172 PRO E O 1
ATOM 8266 N N . VAL E 2 174 ? -62.20273 4.02723 15.72727 1.000 58.02605 173 VAL E N 1
ATOM 8267 C CA . VAL E 2 174 ? -61.12183 3.07973 15.48906 1.000 56.86605 173 VAL E CA 1
ATOM 8268 C C . VAL E 2 174 ? -59.92002 3.48277 16.33122 1.000 63.01605 173 VAL E C 1
ATOM 8269 O O . VAL E 2 174 ? -59.57185 4.66630 16.40787 1.000 65.03605 173 VAL E O 1
ATOM 8273 N N . ILE E 2 175 ? -59.29272 2.49543 16.96686 1.000 61.35941 174 ILE E N 1
ATOM 8274 C CA . ILE E 2 175 ? -58.09675 2.70636 17.77226 1.000 59.22941 174 ILE E CA 1
ATOM 8275 C C . ILE E 2 175 ? -56.92469 2.00200 17.09902 1.000 57.53941 174 ILE E C 1
ATOM 8276 O O . ILE E 2 175 ? -57.09102 0.98441 16.41597 1.000 59.38941 174 ILE E O 1
ATOM 8281 N N . GLU E 2 176 ? -55.73224 2.56420 17.28021 1.000 56.29591 175 GLU E N 1
ATOM 8282 C CA . GLU E 2 176 ? -54.51553 2.08229 16.63884 1.000 57.31591 175 GLU E CA 1
ATOM 8283 C C . GLU E 2 176 ? -53.62782 1.38895 17.66334 1.000 58.64591 175 GLU E C 1
ATOM 8284 O O . GLU E 2 176 ? -53.35489 1.94602 18.73190 1.000 58.56591 175 GLU E O 1
ATOM 8290 N N . CYS E 2 177 ? -53.17272 0.18269 17.33008 1.000 58.74481 176 CYS E N 1
ATOM 8291 C CA . CYS E 2 177 ? -52.29417 -0.59901 18.18694 1.000 64.19481 176 CYS E CA 1
ATOM 8292 C C . CYS E 2 177 ? -50.98449 -0.88285 17.46301 1.000 65.25481 176 CYS E C 1
ATOM 8293 O O . CYS E 2 177 ? -50.95354 -1.02830 16.23788 1.000 62.45481 176 CYS E O 1
ATOM 8296 N N . HIS E 2 178 ? -49.90225 -0.96587 18.23300 1.000 66.47024 177 HIS E N 1
ATOM 8297 C CA . HIS E 2 178 ? -48.56415 -1.15865 17.69611 1.000 63.58024 177 HIS E CA 1
ATOM 8298 C C . HIS E 2 178 ? -47.98158 -2.48160 18.17381 1.000 65.04024 177 HIS E C 1
ATOM 8299 O O . HIS E 2 178 ? -48.46639 -3.09202 19.13001 1.000 64.77024 177 HIS E O 1
ATOM 8306 N N . GLY E 2 179 ? -46.91854 -2.91512 17.49252 1.000 68.65824 178 GLY E N 1
ATOM 8307 C CA . GLY E 2 179 ? -46.21069 -4.11699 17.89670 1.000 69.65824 178 GLY E CA 1
ATOM 8308 C C . GLY E 2 179 ? -45.58560 -4.03522 19.27443 1.000 67.97824 178 GLY E C 1
ATOM 8309 O O . GLY E 2 179 ? -45.22748 -5.07167 19.84387 1.000 70.85824 178 GLY E O 1
ATOM 8310 N N . HIS E 2 180 ? -45.44383 -2.82739 19.82714 1.000 63.63285 179 HIS E N 1
ATOM 8311 C CA . HIS E 2 180 ? -44.92368 -2.68012 21.18141 1.000 68.06285 179 HIS E CA 1
ATOM 8312 C C . HIS E 2 180 ? -45.89259 -3.18261 22.24243 1.000 73.22285 179 HIS E C 1
ATOM 8313 O O . HIS E 2 180 ? -45.48428 -3.35146 23.39571 1.000 73.25285 179 HIS E O 1
ATOM 8320 N N . GLY E 2 181 ? -47.15284 -3.40835 21.89241 1.000 73.20040 180 GLY E N 1
ATOM 8321 C CA . GLY E 2 181 ? -48.13863 -3.87841 22.83944 1.000 73.39040 180 GLY E CA 1
ATOM 8322 C C . GLY E 2 181 ? -49.01311 -2.82236 23.47621 1.000 71.98040 180 GLY E C 1
ATOM 8323 O O . GLY E 2 181 ? -49.54489 -3.06691 24.56528 1.000 73.07040 180 GLY E O 1
ATOM 8324 N N . ARG E 2 182 ? -49.18047 -1.66419 22.84320 1.000 69.98980 181 ARG E N 1
ATOM 8325 C CA . ARG E 2 182 ? -50.01685 -0.60519 23.38380 1.000 66.96980 181 ARG E CA 1
ATOM 8326 C C . ARG E 2 182 ? -50.93177 -0.07063 22.29108 1.000 66.85980 181 ARG E C 1
ATOM 8327 O O . ARG E 2 182 ? -50.65242 -0.19821 21.09612 1.000 69.14980 181 ARG E O 1
ATOM 8335 N N . CYS E 2 183 ? -52.03887 0.52823 22.72227 1.000 66.56886 182 CYS E N 1
ATOM 8336 C CA . CYS E 2 183 ? -53.00003 1.15105 21.82724 1.000 62.91886 182 CYS E CA 1
ATOM 8337 C C . CYS E 2 183 ? -53.33950 2.53639 22.35751 1.000 63.99886 182 CYS E C 1
ATOM 8338 O O . CYS E 2 183 ? -53.21798 2.81190 23.55408 1.000 68.79886 182 CYS E O 1
ATOM 8341 N N . ASN E 2 184 ? -53.77840 3.40491 21.45158 1.000 62.76966 183 ASN E N 1
ATOM 8342 C CA . ASN E 2 184 ? -54.11189 4.78176 21.79477 1.000 61.37966 183 ASN E CA 1
ATOM 8343 C C . ASN E 2 184 ? -54.76442 5.42778 20.58143 1.000 60.20966 183 ASN E C 1
ATOM 8344 O O . ASN E 2 184 ? -54.70109 4.90552 19.46518 1.000 61.15966 183 ASN E O 1
ATOM 8349 N N . TYR E 2 185 ? -55.39856 6.57236 20.81757 1.000 59.16486 184 TYR E N 1
ATOM 8350 C CA . TYR E 2 185 ? -55.85785 7.43226 19.73965 1.000 58.30486 184 TYR E CA 1
ATOM 8351 C C . TYR E 2 185 ? -54.74239 8.39228 19.35682 1.000 60.49486 184 TYR E C 1
ATOM 8352 O O . TYR E 2 185 ? -53.99844 8.87441 20.21581 1.000 64.01486 184 TYR E O 1
ATOM 8361 N N . TYR E 2 186 ? -54.62872 8.66474 18.06253 1.000 63.59310 185 TYR E N 1
ATOM 8362 C CA . TYR E 2 186 ? -53.63800 9.59686 17.55301 1.000 58.05310 185 TYR E CA 1
ATOM 8363 C C . TYR E 2 186 ? -54.32636 10.60695 16.64909 1.000 55.04310 185 TYR E C 1
ATOM 8364 O O . TYR E 2 186 ? -55.30509 10.28971 15.96758 1.000 56.22310 185 TYR E O 1
ATOM 8373 N N . ASP E 2 187 ? -53.80462 11.83597 16.66753 1.000 56.75528 186 ASP E N 1
ATOM 8374 C CA . ASP E 2 187 ? -54.52878 12.97117 16.10482 1.000 58.82528 186 ASP E CA 1
ATOM 8375 C C . ASP E 2 187 ? -54.85275 12.77738 14.62899 1.000 56.40528 186 ASP E C 1
ATOM 8376 O O . ASP E 2 187 ? -55.89701 13.24255 14.15991 1.000 53.55528 186 ASP E O 1
ATOM 8381 N N . ALA E 2 188 ? -53.99110 12.08110 13.88598 1.000 54.00016 187 ALA E N 1
ATOM 8382 C CA . ALA E 2 188 ? -54.22904 11.90673 12.45842 1.000 51.63016 187 ALA E CA 1
ATOM 8383 C C . ALA E 2 188 ? -55.38572 10.95976 12.16774 1.000 51.85016 187 ALA E C 1
ATOM 8384 O O . ALA E 2 188 ? -55.90546 10.96622 11.04695 1.000 60.92016 187 ALA E O 1
ATOM 8386 N N . LEU E 2 189 ? -55.79798 10.14910 13.14154 1.000 49.33299 188 LEU E N 1
ATOM 8387 C CA . LEU E 2 189 ? -56.94066 9.26161 12.96209 1.000 51.33299 188 LEU E CA 1
ATOM 8388 C C . LEU E 2 189 ? -58.22136 10.06253 12.76549 1.000 55.51299 188 LEU E C 1
ATOM 8389 O O . LEU E 2 189 ? -58.66684 10.76901 13.67559 1.000 61.48299 188 LEU E O 1
ATOM 8394 N N . ALA E 2 190 ? -58.81623 9.96095 11.58152 1.000 52.93507 189 ALA E N 1
ATOM 8395 C CA . ALA E 2 190 ? -60.06031 10.64077 11.26383 1.000 52.59507 189 ALA E CA 1
ATOM 8396 C C . ALA E 2 190 ? -61.11848 9.61502 10.88545 1.000 56.63507 189 ALA E C 1
ATOM 8397 O O . ALA E 2 190 ? -60.80904 8.47685 10.52589 1.000 59.07507 189 ALA E O 1
ATOM 8399 N N . SER E 2 191 ? -62.37917 10.02930 10.97816 1.000 55.95620 190 SER E N 1
ATOM 8400 C CA . SER E 2 191 ? -63.50879 9.17955 10.62834 1.000 53.70620 190 SER E CA 1
ATOM 8401 C C . SER E 2 191 ? -64.43918 9.94649 9.70302 1.000 54.78620 190 SER E C 1
ATOM 8402 O O . SER E 2 191 ? -64.74890 11.11509 9.95688 1.000 54.05620 190 SER E O 1
ATOM 8405 N N . PHE E 2 192 ? -64.87676 9.29098 8.63308 1.000 54.27174 191 PHE E N 1
ATOM 8406 C CA . PHE E 2 192 ? -65.76297 9.89136 7.64835 1.000 53.92174 191 PHE E CA 1
ATOM 8407 C C . PHE E 2 192 ? -67.13063 9.22765 7.71443 1.000 54.60174 191 PHE E C 1
ATOM 8408 O O . PHE E 2 192 ? -67.23432 7.99998 7.80043 1.000 56.15174 191 PHE E O 1
ATOM 8416 N N . TRP E 2 193 ? -68.17528 10.04959 7.67519 1.000 50.62697 192 TRP E N 1
ATOM 8417 C CA . TRP E 2 193 ? -69.55136 9.58980 7.76355 1.000 54.37697 192 TRP E CA 1
ATOM 8418 C C . TRP E 2 193 ? -70.37254 10.26303 6.67545 1.000 57.65697 192 TRP E C 1
ATOM 8419 O O . TRP E 2 193 ? -70.06010 11.37465 6.24182 1.000 59.96697 192 TRP E O 1
ATOM 8430 N N . LEU E 2 194 ? -71.41565 9.57387 6.22174 1.000 56.19231 193 LEU E N 1
ATOM 8431 C CA . LEU E 2 194 ? -72.33720 10.17761 5.26961 1.000 57.99231 193 LEU E CA 1
ATOM 8432 C C . LEU E 2 194 ? -73.08740 11.32331 5.93810 1.000 59.02231 193 LEU E C 1
ATOM 8433 O O . LEU E 2 194 ? -73.58582 11.18252 7.05878 1.000 61.38231 193 LEU E O 1
ATOM 8438 N N . THR E 2 195 ? -73.16840 12.45712 5.25123 1.000 61.24172 194 THR E N 1
ATOM 8439 C CA . THR E 2 195 ? -73.80609 13.63871 5.80763 1.000 58.41172 194 THR E CA 1
ATOM 8440 C C . THR E 2 195 ? -75.28716 13.67525 5.44067 1.000 62.71172 194 THR E C 1
ATOM 8441 O O . THR E 2 195 ? -75.76411 12.93106 4.58115 1.000 68.92172 194 THR E O 1
ATOM 8445 N N . VAL E 2 196 ? -76.01852 14.56073 6.10993 1.000 63.65085 195 VAL E N 1
ATOM 8446 C CA . VAL E 2 196 ? -77.42777 14.77712 5.80153 1.000 62.88085 195 VAL E CA 1
ATOM 8447 C C . VAL E 2 196 ? -77.52396 15.70727 4.59919 1.000 62.91085 195 VAL E C 1
ATOM 8448 O O . VAL E 2 196 ? -76.97633 16.81477 4.61044 1.000 62.56085 195 VAL E O 1
ATOM 8452 N N . ILE E 2 197 ? -78.21680 15.25531 3.55818 1.000 59.50180 196 ILE E N 1
ATOM 8453 C CA . ILE E 2 197 ? -78.39815 16.01405 2.32681 1.000 64.75180 196 ILE E CA 1
ATOM 8454 C C . ILE E 2 197 ? -79.89127 16.05718 2.04198 1.000 66.62180 196 ILE E C 1
ATOM 8455 O O . ILE E 2 197 ? -80.50038 15.02121 1.75335 1.000 65.15180 196 ILE E O 1
ATOM 8460 N N . GLU E 2 198 ? -80.48560 17.24101 2.14516 1.000 63.15924 197 GLU E N 1
ATOM 8461 C CA . GLU E 2 198 ? -81.87937 17.40371 1.76888 1.000 66.37924 197 GLU E CA 1
ATOM 8462 C C . GLU E 2 198 ? -82.02477 17.37906 0.24936 1.000 67.65924 197 GLU E C 1
ATOM 8463 O O . GLU E 2 198 ? -81.06808 17.60525 -0.49710 1.000 66.90924 197 GLU E O 1
ATOM 8469 N N . GLU E 2 199 ? -83.24584 17.07928 -0.20609 1.000 67.41615 198 GLU E N 1
ATOM 8470 C CA . GLU E 2 199 ? -83.50337 17.00357 -1.64140 1.000 69.00615 198 GLU E CA 1
ATOM 8471 C C . GLU E 2 199 ? -83.21516 18.33113 -2.32811 1.000 67.38615 198 GLU E C 1
ATOM 8472 O O . GLU E 2 199 ? -82.86700 18.35679 -3.51425 1.000 67.65615 198 GLU E O 1
ATOM 8478 N N . GLN E 2 200 ? -83.35263 19.43802 -1.59999 1.000 68.26497 199 GLN E N 1
ATOM 8479 C CA . GLN E 2 200 ? -83.08283 20.76742 -2.12766 1.000 66.79497 199 GLN E CA 1
ATOM 8480 C C . GLN E 2 200 ? -81.60675 21.14065 -2.07933 1.000 69.84497 199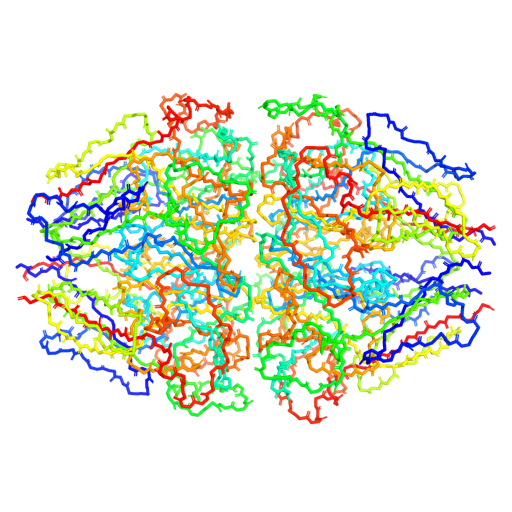 GLN E C 1
ATOM 8481 O O . GLN E 2 200 ? -81.20964 22.11227 -2.73199 1.000 71.45497 199 GLN E O 1
ATOM 8487 N N . ASP E 2 201 ? -80.79073 20.39975 -1.33238 1.000 73.30408 200 ASP E N 1
ATOM 8488 C CA . ASP E 2 201 ? -79.36249 20.66483 -1.22496 1.000 71.61408 200 ASP E CA 1
ATOM 8489 C C . ASP E 2 201 ? -78.52922 19.84616 -2.20470 1.000 70.10408 200 ASP E C 1
ATOM 8490 O O . ASP E 2 201 ? -77.29881 19.83791 -2.09459 1.000 65.33408 200 ASP E O 1
ATOM 8495 N N . GLN E 2 202 ? -79.16562 19.15618 -3.15468 1.000 65.11004 201 GLN E N 1
ATOM 8496 C CA . GLN E 2 202 ? -78.43630 18.19720 -3.98240 1.000 65.82004 201 GLN E CA 1
ATOM 8497 C C . GLN E 2 202 ? -77.43090 18.86431 -4.91550 1.000 65.25004 201 GLN E C 1
ATOM 8498 O O . GLN E 2 202 ? -76.40757 18.25579 -5.24602 1.000 66.35004 201 GLN E O 1
ATOM 8504 N N . PHE E 2 203 ? -77.68934 20.09358 -5.36155 1.000 67.87947 202 PHE E N 1
ATOM 8505 C CA . PHE E 2 203 ? -76.78437 20.73588 -6.30976 1.000 60.52947 202 PHE E CA 1
ATOM 8506 C C . PHE E 2 203 ? -76.42265 22.15159 -5.88010 1.000 65.35947 202 PHE E C 1
ATOM 8507 O O . PHE E 2 203 ? -76.11424 23.00216 -6.71836 1.000 67.04947 202 PHE E O 1
ATOM 8515 N N . VAL E 2 204 ? -76.44648 22.41556 -4.58255 1.000 65.93023 203 VAL E N 1
ATOM 8516 C CA . VAL E 2 204 ? -75.98406 23.68323 -4.03538 1.000 63.73023 203 VAL E CA 1
ATOM 8517 C C . VAL E 2 204 ? -74.56950 23.49518 -3.50595 1.000 60.47023 203 VAL E C 1
ATOM 8518 O O . VAL E 2 204 ? -74.19764 22.41460 -3.03194 1.000 60.34023 203 VAL E O 1
ATOM 8522 N N . GLN E 2 205 ? -73.76568 24.54851 -3.61369 1.000 58.05441 204 GLN E N 1
ATOM 8523 C CA . GLN E 2 205 ? -72.42202 24.52652 -3.05715 1.000 55.75441 204 GLN E CA 1
ATOM 8524 C C . GLN E 2 205 ? -72.49809 24.23431 -1.56227 1.000 59.64441 204 GLN E C 1
ATOM 8525 O O . GLN E 2 205 ? -73.24254 24.91342 -0.84167 1.000 65.72441 204 GLN E O 1
ATOM 8531 N N . PRO E 2 206 ? -71.76061 23.24521 -1.06114 1.000 59.37256 205 PRO E N 1
ATOM 8532 C CA . PRO E 2 206 ? -71.86276 22.90162 0.36182 1.000 58.06256 205 PRO E CA 1
ATOM 8533 C C . PRO E 2 206 ? -71.40367 24.04688 1.25212 1.000 56.97256 205 PRO E C 1
ATOM 8534 O O . PRO E 2 206 ? -70.43620 24.74841 0.94915 1.000 58.71256 205 PRO E O 1
ATOM 8538 N N . ARG E 2 207 ? -72.11415 24.22859 2.36131 1.000 56.25045 206 ARG E N 1
ATOM 8539 C CA . ARG E 2 207 ? -71.82532 25.28648 3.31904 1.000 57.21045 206 ARG E CA 1
ATOM 8540 C C . ARG E 2 207 ? -70.98988 24.72019 4.46053 1.000 54.18045 206 ARG E C 1
ATOM 8541 O O . ARG E 2 207 ? -71.28513 23.63718 4.97712 1.000 57.13045 206 ARG E O 1
ATOM 8549 N N . GLN E 2 208 ? -69.94001 25.44505 4.83506 1.000 51.49532 207 GLN E N 1
ATOM 8550 C CA . GLN E 2 208 ? -69.03919 24.98159 5.88077 1.000 49.56532 207 GLN E CA 1
ATOM 8551 C C . GLN E 2 208 ? -69.73491 24.99869 7.23630 1.000 49.39532 207 GLN E C 1
ATOM 8552 O O . GLN E 2 208 ? -70.51655 25.90322 7.54226 1.000 54.06532 207 GLN E O 1
ATOM 8558 N N . GLN E 2 209 ? -69.44187 23.98781 8.05178 1.000 50.49947 208 GLN E N 1
ATOM 8559 C CA . GLN E 2 209 ? -70.07260 23.84850 9.36172 1.000 50.80947 208 GLN E CA 1
ATOM 8560 C C . GLN E 2 209 ? -69.18041 22.97913 10.23133 1.000 52.60947 208 GLN E C 1
ATOM 8561 O O . GLN E 2 209 ? -68.88104 21.83747 9.86697 1.000 58.51947 208 GLN E O 1
ATOM 8567 N N . THR E 2 210 ? -68.75743 23.51923 11.37137 1.000 54.83957 209 THR E N 1
ATOM 8568 C CA . THR E 2 210 ? -67.95756 22.80468 12.36090 1.000 54.65957 209 THR E CA 1
ATOM 8569 C C . THR E 2 210 ? -68.85499 22.49124 13.55137 1.000 54.86957 209 THR E C 1
ATOM 8570 O O . THR E 2 210 ? -69.24448 23.39784 14.29482 1.000 53.61957 209 THR E O 1
ATOM 8574 N N . LEU E 2 211 ? -69.19627 21.21717 13.72575 1.000 57.98960 210 LEU E N 1
ATOM 8575 C CA . LEU E 2 211 ? -70.06494 20.81208 14.82113 1.000 58.07960 210 LEU E CA 1
ATOM 8576 C C . LEU E 2 211 ? -69.24365 20.49932 16.06587 1.000 58.92960 210 LEU E C 1
ATOM 8577 O O . LEU E 2 211 ? -68.25032 19.76801 15.99885 1.000 55.84960 210 LEU E O 1
ATOM 8582 N N . LYS E 2 212 ? -69.67447 21.04870 17.20092 1.000 59.68471 211 LYS E N 1
ATOM 8583 C CA . LYS E 2 212 ? -69.15452 20.68809 18.51369 1.000 60.80471 211 LYS E CA 1
ATOM 8584 C C . LYS E 2 212 ? -70.04656 19.69829 19.24288 1.000 60.91471 211 LYS E C 1
ATOM 8585 O O . LYS E 2 212 ? -69.54409 18.86763 20.00671 1.000 60.12471 211 LYS E O 1
ATOM 8591 N N . ALA E 2 213 ? -71.35657 19.78446 19.02594 1.000 64.81599 212 ALA E N 1
ATOM 8592 C CA . ALA E 2 213 ? -72.33135 18.90757 19.65421 1.000 66.43599 212 ALA E CA 1
ATOM 8593 C C . ALA E 2 213 ? -73.54075 18.81729 18.73275 1.000 72.82599 212 ALA E C 1
ATOM 8594 O O . ALA E 2 213 ? -73.55814 19.40135 17.64497 1.000 75.19599 212 ALA E O 1
ATOM 8596 N N . ASP E 2 214 ? -74.56026 18.08630 19.18091 1.000 74.86430 213 ASP E N 1
ATOM 8597 C CA . ASP E 2 214 ? -75.76820 17.83990 18.39398 1.000 77.27430 213 ASP E CA 1
ATOM 8598 C C . ASP E 2 214 ? -75.40228 17.28618 17.01701 1.000 73.13430 213 ASP E C 1
ATOM 8599 O O . ASP E 2 214 ? -75.66365 17.88968 15.97485 1.000 72.19430 213 ASP E O 1
ATOM 8604 N N . PHE E 2 215 ? -74.78091 16.10684 17.03629 1.000 69.50876 214 PHE E N 1
ATOM 8605 C CA . PHE E 2 215 ? -74.23535 15.52037 15.82014 1.000 69.81876 214 PHE E CA 1
ATOM 8606 C C . PHE E 2 215 ? -75.28119 14.82295 14.96315 1.000 75.62876 214 PHE E C 1
ATOM 8607 O O . PHE E 2 215 ? -75.08288 14.70917 13.74934 1.000 76.14876 214 PHE E O 1
ATOM 8615 N N . THR E 2 216 ? -76.39098 14.36851 15.54875 1.000 70.07084 215 THR E N 1
ATOM 8616 C CA . THR E 2 216 ? -77.37469 13.64362 14.75392 1.000 75.39084 215 THR E CA 1
ATOM 8617 C C . THR E 2 216 ? -78.08901 14.51667 13.73079 1.000 76.71084 215 THR E C 1
ATOM 8618 O O . THR E 2 216 ? -78.74663 13.97152 12.83766 1.000 77.29084 215 THR E O 1
ATOM 8622 N N . SER E 2 217 ? -77.98324 15.84369 13.82754 1.000 78.58245 216 SER E N 1
ATOM 8623 C CA . SER E 2 217 ? -78.59034 16.69069 12.80909 1.000 78.18245 216 SER E CA 1
ATOM 8624 C C . SER E 2 217 ? -77.84466 16.62667 11.48243 1.000 72.12245 216 SER E C 1
ATOM 8625 O O . SER E 2 217 ? -78.43088 16.94028 10.44082 1.000 73.55245 216 SER E O 1
ATOM 8628 N N . LYS E 2 218 ? -76.56999 16.23080 11.49687 1.000 73.25543 217 LYS E N 1
ATOM 8629 C CA . LYS E 2 218 ? -75.76358 16.15407 10.28714 1.000 68.59543 217 LYS E CA 1
ATOM 8630 C C . LYS E 2 218 ? -75.31924 14.74754 9.90776 1.000 66.22543 217 LYS E C 1
ATOM 8631 O O . LYS E 2 218 ? -74.67646 14.58557 8.86380 1.000 67.98543 217 LYS E O 1
ATOM 8637 N N . ILE E 2 219 ? -75.63351 13.73030 10.70536 1.000 69.46640 218 ILE E N 1
ATOM 8638 C CA . ILE E 2 219 ? -75.18669 12.36563 10.44345 1.000 62.73640 218 ILE E CA 1
ATOM 8639 C C . ILE E 2 219 ? -76.31803 11.57904 9.79825 1.000 65.11640 218 ILE E C 1
ATOM 8640 O O . ILE E 2 219 ? -77.45459 11.59001 10.28838 1.000 68.27640 218 ILE E O 1
ATOM 8645 N N . SER E 2 220 ? -76.00582 10.89667 8.69925 1.000 61.91138 219 SER E N 1
ATOM 8646 C CA . SER E 2 220 ? -76.99321 10.07786 8.01160 1.000 62.12138 219 SER E CA 1
ATOM 8647 C C . SER E 2 220 ? -77.33097 8.84051 8.83396 1.000 64.59138 219 SER E C 1
ATOM 8648 O O . SER E 2 220 ? -76.46739 8.25776 9.49567 1.000 65.30138 219 SER E O 1
ATOM 8651 N N . ARG E 2 221 ? -78.59776 8.44190 8.79003 1.000 60.32358 220 ARG E N 1
ATOM 8652 C CA . ARG E 2 221 ? -79.05146 7.23585 9.46424 1.000 63.33358 220 ARG E CA 1
ATOM 8653 C C . ARG E 2 221 ? -79.03818 6.05551 8.50025 1.000 64.18358 220 ARG E C 1
ATOM 8654 O O . ARG E 2 221 ? -79.15371 6.22158 7.28298 1.000 65.95358 220 ARG E O 1
ATOM 8662 N N . CYS E 2 222 ? -78.89639 4.85446 9.05748 1.000 64.68118 221 CYS E N 1
ATOM 8663 C CA . CYS E 2 222 ? -78.83230 3.64056 8.25781 1.000 67.00118 221 CYS E CA 1
ATOM 8664 C C . CYS E 2 222 ? -79.55983 2.51385 8.97573 1.000 70.42118 221 CYS E C 1
ATOM 8665 O O . CYS E 2 222 ? -79.86876 2.59838 10.16730 1.000 71.79118 221 CYS E O 1
ATOM 8668 N N . THR E 2 223 ? -79.83044 1.44603 8.22779 1.000 73.28686 222 THR E N 1
ATOM 8669 C CA . THR E 2 223 ? -80.51962 0.27799 8.75955 1.000 78.00686 222 THR E CA 1
ATOM 8670 C C . THR E 2 223 ? -80.03363 -0.95781 8.01913 1.000 82.04686 222 THR E C 1
ATOM 8671 O O . THR E 2 223 ? -79.96665 -0.95348 6.78615 1.000 79.57686 222 THR E O 1
ATOM 8675 N N . VAL E 2 224 ? -79.69061 -2.00570 8.76676 1.000 80.14358 223 VAL E N 1
ATOM 8676 C CA . VAL E 2 224 ? -79.32699 -3.29267 8.18462 1.000 84.03358 223 VAL E CA 1
ATOM 8677 C C . VAL E 2 224 ? -80.52725 -4.22412 8.27652 1.000 90.26358 223 VAL E C 1
ATOM 8678 O O . VAL E 2 224 ? -81.30591 -4.16713 9.23819 1.000 87.95358 223 VAL E O 1
ATOM 8682 N N . CYS E 2 225 ? -80.69481 -5.06673 7.26042 1.000 91.47235 224 CYS E N 1
ATOM 8683 C CA . CYS E 2 225 ? -81.85237 -5.94420 7.16592 1.000 97.76235 224 CYS E CA 1
ATOM 8684 C C . CYS E 2 225 ? -81.46937 -7.26015 6.50812 1.000 101.18235 224 CYS E C 1
ATOM 8685 O O . CYS E 2 225 ? -80.59164 -7.31254 5.64203 1.000 101.09235 224 CYS E O 1
ATOM 8688 N N . ARG E 2 226 ? -82.14357 -8.32011 6.93752 1.000 101.87065 225 ARG E N 1
ATOM 8689 C CA . ARG E 2 226 ? -82.09112 -9.61758 6.28537 1.000 99.57065 225 ARG E CA 1
ATOM 8690 C C . ARG E 2 226 ? -83.34647 -9.81579 5.44353 1.000 98.48065 225 ARG E C 1
ATOM 8691 O O . ARG E 2 226 ? -84.33078 -9.08338 5.56313 1.000 97.22065 225 ARG E O 1
ATOM 8699 N N . ARG E 2 227 ? -83.30123 -10.82320 4.58201 1.000 104.57168 226 ARG E N 1
ATOM 8700 C CA . ARG E 2 227 ? -84.37917 -11.09160 3.64415 1.000 105.54168 226 ARG E CA 1
ATOM 8701 C C . ARG E 2 227 ? -85.25006 -12.23226 4.15945 1.000 109.15168 226 ARG E C 1
ATOM 8702 O O . ARG E 2 227 ? -84.83152 -13.03886 4.99298 1.000 111.61168 226 ARG E O 1
ATOM 8710 N N . ARG E 2 228 ? -86.48577 -12.27190 3.67324 1.000 112.46654 227 ARG E N 1
ATOM 8711 C CA . ARG E 2 228 ? -87.42588 -13.31052 4.07800 1.000 115.36654 227 ARG E CA 1
ATOM 8712 C C . ARG E 2 228 ? -87.51334 -14.41189 3.02618 1.000 116.13654 227 ARG E C 1
ATOM 8713 O O . ARG E 2 228 ? -87.17599 -15.56595 3.29236 1.000 114.64654 227 ARG E O 1
ATOM 8721 N N . TYR F 1 3 ? -86.44148 -20.47726 -2.30935 1.000 127.39483 2 TYR F N 1
ATOM 8722 C CA . TYR F 1 3 ? -86.92329 -19.15411 -1.92987 1.000 125.55483 2 TYR F CA 1
ATOM 8723 C C . TYR F 1 3 ? -85.86581 -18.08099 -2.17586 1.000 118.45483 2 TYR F C 1
ATOM 8724 O O . TYR F 1 3 ? -84.67762 -18.37904 -2.29621 1.000 116.60483 2 TYR F O 1
ATOM 8733 N N . LEU F 1 4 ? -86.31535 -16.83055 -2.24861 1.000 125.49573 3 LEU F N 1
ATOM 8734 C CA . LEU F 1 4 ? -85.42223 -15.71520 -2.53489 1.000 118.32573 3 LEU F CA 1
ATOM 8735 C C . LEU F 1 4 ? -84.50090 -15.44482 -1.35123 1.000 113.26573 3 LEU F C 1
ATOM 8736 O O . LEU F 1 4 ? -84.95820 -15.29360 -0.21414 1.000 111.62573 3 LEU F O 1
ATOM 8741 N N . THR F 1 5 ? -83.19682 -15.39043 -1.62243 1.000 115.01663 4 THR F N 1
ATOM 8742 C CA . THR F 1 5 ? -82.20005 -15.18168 -0.57950 1.000 113.51663 4 THR F CA 1
ATOM 8743 C C . THR F 1 5 ? -81.87651 -13.70768 -0.36871 1.000 113.65663 4 THR F C 1
ATOM 8744 O O . THR F 1 5 ? -81.44867 -13.32656 0.72693 1.000 109.59663 4 THR F O 1
ATOM 8748 N N . GLY F 1 6 ? -82.06620 -12.87367 -1.38931 1.000 111.78331 5 GLY F N 1
ATOM 8749 C CA . GLY F 1 6 ? -81.89934 -11.43864 -1.25015 1.000 107.69331 5 GLY F CA 1
ATOM 8750 C C . GLY F 1 6 ? -80.62930 -10.86209 -1.84174 1.000 104.03331 5 GLY F C 1
ATOM 8751 O O . GLY F 1 6 ? -79.86101 -10.18606 -1.15078 1.000 101.05331 5 GLY F O 1
ATOM 8752 N N . ILE F 1 7 ? -80.40005 -11.12668 -3.11997 1.000 108.60673 6 ILE F N 1
ATOM 8753 C CA . ILE F 1 7 ? -79.25201 -10.59890 -3.84774 1.000 100.93673 6 ILE F CA 1
ATOM 8754 C C . ILE F 1 7 ? -79.64409 -9.27998 -4.49968 1.000 96.24673 6 ILE F C 1
ATOM 8755 O O . ILE F 1 7 ? -80.75822 -9.13445 -5.01631 1.000 95.81673 6 ILE F O 1
ATOM 8760 N N . LEU F 1 8 ? -78.72852 -8.31332 -4.47938 1.000 94.88480 7 LEU F N 1
ATOM 8761 C CA . LEU F 1 8 ? -78.95952 -6.98924 -5.04393 1.000 91.78480 7 LEU F CA 1
ATOM 8762 C C . LEU F 1 8 ? -77.99130 -6.73315 -6.18970 1.000 89.81480 7 LEU F C 1
ATOM 8763 O O . LEU F 1 8 ? -76.79350 -7.01108 -6.06928 1.000 88.78480 7 LEU F O 1
ATOM 8768 N N . ILE F 1 9 ? -78.51229 -6.20673 -7.29727 1.000 87.46909 8 ILE F N 1
ATOM 8769 C CA . ILE F 1 9 ? -77.70354 -5.86550 -8.46003 1.000 85.93909 8 ILE F CA 1
ATOM 8770 C C . ILE F 1 9 ? -77.79630 -4.36508 -8.70017 1.000 86.80909 8 ILE F C 1
ATOM 8771 O O . ILE F 1 9 ? -78.79121 -3.71987 -8.35371 1.000 89.23909 8 ILE F O 1
ATOM 8776 N N . THR F 1 10 ? -76.74211 -3.80931 -9.29563 1.000 83.06661 9 THR F N 1
ATOM 8777 C CA . THR F 1 10 ? -76.64977 -2.38023 -9.56604 1.000 78.83661 9 THR F CA 1
ATOM 8778 C C . THR F 1 10 ? -76.18192 -2.15359 -10.99589 1.000 79.70661 9 THR F C 1
ATOM 8779 O O . THR F 1 10 ? -75.16321 -2.71406 -11.41249 1.000 82.17661 9 THR F O 1
ATOM 8783 N N . ARG F 1 11 ? -76.92288 -1.33837 -11.74419 1.000 78.99668 10 ARG F N 1
ATOM 8784 C CA . ARG F 1 11 ? -76.56546 -0.98711 -13.11187 1.000 82.30668 10 ARG F CA 1
ATOM 8785 C C . ARG F 1 11 ? -76.48301 0.52682 -13.24966 1.000 79.53668 10 ARG F C 1
ATOM 8786 O O . ARG F 1 11 ? -77.31362 1.25712 -12.69978 1.000 75.33668 10 ARG F O 1
ATOM 8794 N N . HIS F 1 12 ? -75.47851 0.98891 -13.98970 1.000 81.99258 11 HIS F N 1
ATOM 8795 C CA . HIS F 1 12 ? -75.22563 2.40742 -14.20409 1.000 77.44258 11 HIS F CA 1
ATOM 8796 C C . HIS F 1 12 ? -75.44985 2.73586 -15.67367 1.000 77.92258 11 HIS F C 1
ATOM 8797 O O . HIS F 1 12 ? -74.88173 2.08174 -16.55444 1.000 80.02258 11 HIS F O 1
ATOM 8804 N N . SER F 1 13 ? -76.27562 3.75115 -15.93302 1.000 81.02804 12 SER F N 1
ATOM 8805 C CA . SER F 1 13 ? -76.67181 4.06472 -17.30152 1.000 83.64804 12 SER F CA 1
ATOM 8806 C C . SER F 1 13 ? -75.58154 4.78140 -18.08716 1.000 83.01804 12 SER F C 1
ATOM 8807 O O . SER F 1 13 ? -75.57279 4.70627 -19.32132 1.000 86.89804 12 SER F O 1
ATOM 8810 N N . GLN F 1 14 ? -74.67236 5.48221 -17.40594 1.000 86.13560 13 GLN F N 1
ATOM 8811 C CA . GLN F 1 14 ? -73.66551 6.32036 -18.06159 1.000 85.85560 13 GLN F CA 1
ATOM 8812 C C . GLN F 1 14 ? -74.31372 7.37532 -18.95377 1.000 88.52560 13 GLN F C 1
ATOM 8813 O O . GLN F 1 14 ? -73.73635 7.79548 -19.95955 1.000 87.54560 13 GLN F O 1
ATOM 8819 N N . SER F 1 15 ? -75.51971 7.80938 -18.58914 1.000 90.24726 14 SER F N 1
ATOM 8820 C CA . SER F 1 15 ? -76.28514 8.76312 -19.37740 1.000 94.20726 14 SER F CA 1
ATOM 8821 C C . SER F 1 15 ? -77.04690 9.68409 -18.43312 1.000 90.68726 14 SER F C 1
ATOM 8822 O O . SER F 1 15 ? -77.00706 9.52679 -17.20858 1.000 85.32726 14 SER F O 1
ATOM 8825 N N . GLU F 1 16 ? -77.75086 10.65658 -19.01568 1.000 94.11890 15 GLU F N 1
ATOM 8826 C CA . GLU F 1 16 ? -78.53093 11.60401 -18.22988 1.000 90.64890 15 GLU F CA 1
ATOM 8827 C C . GLU F 1 16 ? -79.86329 11.03091 -17.76282 1.000 92.05890 15 GLU F C 1
ATOM 8828 O O . GLU F 1 16 ? -80.47683 11.59283 -16.84903 1.000 90.24890 15 GLU F O 1
ATOM 8834 N N . THR F 1 17 ? -80.31874 9.93138 -18.35469 1.000 90.45518 16 THR F N 1
ATOM 8835 C CA . THR F 1 17 ? -81.57678 9.30425 -17.97886 1.000 93.66518 16 THR F CA 1
ATOM 8836 C C . THR F 1 17 ? -81.33815 8.18471 -16.97284 1.000 91.33518 16 THR F C 1
ATOM 8837 O O . THR F 1 17 ? -80.31903 7.49100 -17.01619 1.000 90.27518 16 THR F O 1
ATOM 8841 N N . VAL F 1 18 ? -82.29006 8.01623 -16.06554 1.000 93.04558 17 VAL F N 1
ATOM 8842 C CA . VAL F 1 18 ? -82.19389 6.95977 -15.05620 1.000 90.59558 17 VAL F CA 1
ATOM 8843 C C . VAL F 1 18 ? -82.51455 5.62039 -15.71482 1.000 92.72558 17 VAL F C 1
ATOM 8844 O O . VAL F 1 18 ? -83.51894 5.51909 -16.43736 1.000 93.39558 17 VAL F O 1
ATOM 8848 N N . PRO F 1 19 ? -81.70166 4.59003 -15.50608 1.000 89.96508 18 PRO F N 1
ATOM 8849 C CA . PRO F 1 19 ? -81.98557 3.28762 -16.11173 1.000 92.98508 18 PRO F CA 1
ATOM 8850 C C . PRO F 1 19 ? -83.07085 2.53449 -15.35653 1.000 93.57508 18 PRO F C 1
ATOM 8851 O O . PRO F 1 19 ? -83.37951 2.81532 -14.19709 1.000 91.20508 18 PRO F O 1
ATOM 8855 N N . ALA F 1 20 ? -83.64866 1.55757 -16.04708 1.000 96.31804 19 ALA F N 1
ATOM 8856 C CA . ALA F 1 20 ? -84.68723 0.70314 -15.49596 1.000 95.68804 19 ALA F CA 1
ATOM 8857 C C . ALA F 1 20 ? -84.11683 -0.68831 -15.25871 1.000 94.42804 19 ALA F C 1
ATOM 8858 O O . ALA F 1 20 ? -83.16814 -1.10776 -15.92782 1.000 89.75804 19 ALA F O 1
ATOM 8860 N N . CYS F 1 21 ? -84.69518 -1.40164 -14.29618 1.000 95.15181 20 CYS F N 1
ATOM 8861 C CA . CYS F 1 21 ? -84.21194 -2.73984 -13.98960 1.000 101.92181 20 CYS F CA 1
ATOM 8862 C C . CYS F 1 21 ? -84.56212 -3.70635 -15.11304 1.000 114.02181 20 CYS F C 1
ATOM 8863 O O . CYS F 1 21 ? -85.62302 -3.60565 -15.73554 1.000 118.75181 20 CYS F O 1
ATOM 8866 N N . SER F 1 22 ? -83.65993 -4.64846 -15.36997 1.000 108.21039 21 SER F N 1
ATOM 8867 C CA . SER F 1 22 ? -83.90706 -5.66999 -16.37205 1.000 114.55039 21 SER F CA 1
ATOM 8868 C C . SER F 1 22 ? -84.88193 -6.72046 -15.84681 1.000 118.30039 21 SER F C 1
ATOM 8869 O O . SER F 1 22 ? -85.11405 -6.84505 -14.64067 1.000 116.40039 21 SER F O 1
ATOM 8872 N N . ALA F 1 23 ? -85.42726 -7.49984 -16.78379 1.000 119.92953 22 ALA F N 1
ATOM 8873 C CA . ALA F 1 23 ? -86.35684 -8.59544 -16.52058 1.000 116.46953 22 ALA F CA 1
ATOM 8874 C C . ALA F 1 23 ? -87.37496 -8.31121 -15.42091 1.000 121.30953 22 ALA F C 1
ATOM 8875 O O . ALA F 1 23 ? -87.86951 -7.18726 -15.28376 1.000 116.15953 22 ALA F O 1
ATOM 8877 N N . GLY F 1 24 ? -87.68554 -9.34207 -14.63837 1.000 121.98505 23 GLY F N 1
ATOM 8878 C CA . GLY F 1 24 ? -88.66210 -9.28617 -13.56803 1.000 122.85505 23 GLY F CA 1
ATOM 8879 C C . GLY F 1 24 ? -88.06066 -8.95194 -12.21876 1.000 120.01505 23 GLY F C 1
ATOM 8880 O O . GLY F 1 24 ? -88.49295 -9.48533 -11.19251 1.000 120.01505 23 GLY F O 1
ATOM 8881 N N . HIS F 1 25 ? -87.06407 -8.07211 -12.20357 1.000 124.88712 24 HIS F N 1
ATOM 8882 C CA . HIS F 1 25 ? -86.39446 -7.68728 -10.96987 1.000 115.59712 24 HIS F CA 1
ATOM 8883 C C . HIS F 1 25 ? -87.04117 -6.44421 -10.37271 1.000 110.27712 24 HIS F C 1
ATOM 8884 O O . HIS F 1 25 ? -87.36030 -5.48713 -11.08405 1.000 108.42712 24 HIS F O 1
ATOM 8891 N N . THR F 1 26 ? -87.22746 -6.47121 -9.05387 1.000 110.37853 25 THR F N 1
ATOM 8892 C CA . THR F 1 26 ? -87.90840 -5.39968 -8.33640 1.000 108.21853 25 THR F CA 1
ATOM 8893 C C . THR F 1 26 ? -86.94888 -4.24584 -8.06935 1.000 101.49853 25 THR F C 1
ATOM 8894 O O . THR F 1 26 ? -85.92359 -4.42085 -7.40163 1.000 101.18853 25 THR F O 1
ATOM 8898 N N . GLU F 1 27 ? -87.28577 -3.07052 -8.59502 1.000 107.26017 26 GLU F N 1
ATOM 8899 C CA . GLU F 1 27 ? -86.47489 -1.87795 -8.38874 1.000 100.40017 26 GLU F CA 1
ATOM 8900 C C . GLU F 1 27 ? -86.51432 -1.44635 -6.92722 1.000 93.99017 26 GLU F C 1
ATOM 8901 O O . GLU F 1 27 ? -87.58987 -1.32199 -6.33362 1.000 96.98017 26 GLU F O 1
ATOM 8907 N N . LEU F 1 28 ? -85.33608 -1.21920 -6.34578 1.000 94.61013 27 LEU F N 1
ATOM 8908 C CA . LEU F 1 28 ? -85.21959 -0.81554 -4.94877 1.000 90.32013 27 LEU F CA 1
ATOM 8909 C C . LEU F 1 28 ? -84.98223 0.68162 -4.78139 1.000 88.32013 27 LEU F C 1
ATOM 8910 O O . LEU F 1 28 ? -85.65096 1.31750 -3.96235 1.000 88.41013 27 LEU F O 1
ATOM 8915 N N . TRP F 1 29 ? -84.04573 1.26131 -5.53220 1.000 84.49516 28 TRP F N 1
ATOM 8916 C CA . TRP F 1 29 ? -83.87011 2.70872 -5.52157 1.000 84.66516 28 TRP F CA 1
ATOM 8917 C C . TRP F 1 29 ? -83.03360 3.12719 -6.72119 1.000 85.03516 28 TRP F C 1
ATOM 8918 O O . TRP F 1 29 ? -82.37606 2.30573 -7.36468 1.000 87.64516 28 TRP F O 1
ATOM 8929 N N . THR F 1 30 ? -83.07096 4.42500 -7.00646 1.000 80.30336 29 THR F N 1
ATOM 8930 C CA . THR F 1 30 ? -82.28987 5.05011 -8.06248 1.000 80.99336 29 THR F CA 1
ATOM 8931 C C . THR F 1 30 ? -81.39221 6.12670 -7.46532 1.000 77.04336 29 THR F C 1
ATOM 8932 O O . THR F 1 30 ? -81.54288 6.52282 -6.30682 1.000 77.30336 29 THR F O 1
ATOM 8936 N N . GLY F 1 31 ? -80.44740 6.60476 -8.27209 1.000 79.39187 30 GLY F N 1
ATOM 8937 C CA . GLY F 1 31 ? -79.55839 7.65434 -7.81511 1.000 77.07187 30 GLY F CA 1
ATOM 8938 C C . GLY F 1 31 ? -78.45815 8.02890 -8.78635 1.000 71.73187 30 GLY F C 1
ATOM 8939 O O . GLY F 1 31 ? -78.63623 7.95034 -10.00621 1.000 72.12187 30 GLY F O 1
ATOM 8940 N N . TYR F 1 32 ? -77.31291 8.44258 -8.24728 1.000 68.86362 31 TYR F N 1
ATOM 8941 C CA . TYR F 1 32 ? -76.18702 8.92178 -9.03334 1.000 66.52362 31 TYR F CA 1
ATOM 8942 C C . TYR F 1 32 ? -74.99411 7.99062 -8.86169 1.000 66.59362 31 TYR F C 1
ATOM 8943 O O . TYR F 1 32 ? -74.81562 7.36829 -7.81008 1.000 69.57362 31 TYR F O 1
ATOM 8952 N N . SER F 1 33 ? -74.17502 7.90564 -9.90748 1.000 66.64773 32 SER F N 1
ATOM 8953 C CA . SER F 1 33 ? -73.07341 6.95010 -9.96565 1.000 69.68773 32 SER F CA 1
ATOM 8954 C C . SER F 1 33 ? -71.85069 7.54503 -9.27592 1.000 65.97773 32 SER F C 1
ATOM 8955 O O . SER F 1 33 ? -71.23301 8.48345 -9.78938 1.000 65.53773 32 SER F O 1
ATOM 8958 N N . LEU F 1 34 ? -71.49488 6.98980 -8.12152 1.000 67.05965 33 LEU F N 1
ATOM 8959 C CA . LEU F 1 34 ? -70.32745 7.41894 -7.36330 1.000 64.14965 33 LEU F CA 1
ATOM 8960 C C . LEU F 1 34 ? -69.17198 6.45555 -7.60074 1.000 61.71965 33 LEU F C 1
ATOM 8961 O O . LEU F 1 34 ? -69.33408 5.23845 -7.46315 1.000 61.32965 33 LEU F O 1
ATOM 8966 N N . LEU F 1 35 ? -68.00878 7.00202 -7.95419 1.000 62.51851 34 LEU F N 1
ATOM 8967 C CA . LEU F 1 35 ? -66.80648 6.18330 -8.15314 1.000 62.01851 34 LEU F CA 1
ATOM 8968 C C . LEU F 1 35 ? -66.05196 6.03179 -6.83532 1.000 63.31851 34 LEU F C 1
ATOM 8969 O O . LEU F 1 35 ? -65.99999 4.93967 -6.26240 1.000 66.02851 34 LEU F O 1
ATOM 8974 N N . TYR F 1 36 ? -65.46950 7.12270 -6.34192 1.000 64.68983 35 TYR F N 1
ATOM 8975 C CA . TYR F 1 36 ? -64.78587 7.07943 -5.05716 1.000 63.29983 35 TYR F CA 1
ATOM 8976 C C . TYR F 1 36 ? -64.75948 8.47145 -4.44597 1.000 58.71983 35 TYR F C 1
ATOM 8977 O O . TYR F 1 36 ? -64.99029 9.47651 -5.12398 1.000 56.77983 35 TYR F O 1
ATOM 8986 N N . VAL F 1 37 ? -64.47692 8.50823 -3.14615 1.000 56.32212 36 VAL F N 1
ATOM 8987 C CA . VAL F 1 37 ? -64.34872 9.74496 -2.38571 1.000 52.10212 36 VAL F CA 1
ATOM 8988 C C . VAL F 1 37 ? -62.89025 9.90567 -1.98261 1.000 53.33212 36 VAL F C 1
ATOM 8989 O O . VAL F 1 37 ? -62.27649 8.96649 -1.46101 1.000 49.52212 36 VAL F O 1
ATOM 8993 N N . ASP F 1 38 ? -62.33789 11.09299 -2.22458 1.000 56.08624 37 ASP F N 1
ATOM 8994 C CA . ASP F 1 38 ? -60.95193 11.40938 -1.88107 1.000 53.63624 37 ASP F CA 1
ATOM 8995 C C . ASP F 1 38 ? -60.98486 12.26190 -0.61511 1.000 51.64624 37 ASP F C 1
ATOM 8996 O O . ASP F 1 38 ? -61.01825 13.49163 -0.67038 1.000 53.52624 37 ASP F O 1
ATOM 9001 N N . GLY F 1 39 ? -60.97770 11.59624 0.53650 1.000 51.55419 38 GLY F N 1
ATOM 9002 C CA . GLY F 1 39 ? -60.99400 12.26125 1.82810 1.000 53.47419 38 GLY F CA 1
ATOM 9003 C C . GLY F 1 39 ? -59.63570 12.16134 2.50306 1.000 51.48419 38 GLY F C 1
ATOM 9004 O O . GLY F 1 39 ? -59.08467 11.06805 2.64989 1.000 51.30419 38 GLY F O 1
ATOM 9005 N N . ASN F 1 40 ? -59.11805 13.31908 2.91933 1.000 48.84435 39 ASN F N 1
ATOM 9006 C CA . ASN F 1 40 ? -57.79483 13.41994 3.53788 1.000 49.18435 39 ASN F CA 1
ATOM 9007 C C . ASN F 1 40 ? -56.72472 12.79723 2.64634 1.000 51.36435 39 ASN F C 1
ATOM 9008 O O . ASN F 1 40 ? -55.81493 12.10916 3.11554 1.000 49.44435 39 ASN F O 1
ATOM 9013 N N . ASP F 1 41 ? -56.84253 13.04853 1.34093 1.000 47.39339 40 ASP F N 1
ATOM 9014 C CA . ASP F 1 41 ? -55.90626 12.54374 0.33646 1.000 48.66339 40 ASP F CA 1
ATOM 9015 C C . ASP F 1 41 ? -55.80806 11.01985 0.36140 1.000 48.67339 40 ASP F C 1
ATOM 9016 O O . ASP F 1 41 ? -54.74693 10.44861 0.09857 1.000 50.41339 40 ASP F O 1
ATOM 9021 N N . TYR F 1 42 ? -56.91834 10.35383 0.67450 1.000 45.58831 41 TYR F N 1
ATOM 9022 C CA . TYR F 1 42 ? -57.03924 8.90780 0.54653 1.000 46.52831 41 TYR F CA 1
ATOM 9023 C C . TYR F 1 42 ? -58.26555 8.58783 -0.29098 1.000 48.45831 41 TYR F C 1
ATOM 9024 O O . TYR F 1 42 ? -59.35254 9.11401 -0.03249 1.000 50.23831 41 TYR F O 1
ATOM 9033 N N . ALA F 1 43 ? -58.08999 7.72133 -1.28387 1.000 49.78266 42 ALA F N 1
ATOM 9034 C CA . ALA F 1 43 ? -59.15626 7.34939 -2.20577 1.000 53.12266 42 ALA F CA 1
ATOM 9035 C C . ALA F 1 43 ? -59.81011 6.06416 -1.71090 1.000 53.14266 42 ALA F C 1
ATOM 9036 O O . ALA F 1 43 ? -59.17741 5.00338 -1.69544 1.000 55.18266 42 ALA F O 1
ATOM 9038 N N . HIS F 1 44 ? -61.07068 6.16242 -1.29907 1.000 50.44058 43 HIS F N 1
ATOM 9039 C CA . HIS F 1 44 ? -61.87286 5.00539 -0.92328 1.000 55.98058 43 HIS F CA 1
ATOM 9040 C C . HIS F 1 44 ? -62.96414 4.81596 -1.96591 1.000 62.09058 43 HIS F C 1
ATOM 9041 O O . HIS F 1 44 ? -63.80111 5.70407 -2.16226 1.000 60.60058 43 HIS F O 1
ATOM 9048 N N . ASN F 1 45 ? -62.95929 3.66073 -2.61869 1.000 60.58805 44 ASN F N 1
ATOM 9049 C CA . ASN F 1 45 ? -63.85116 3.39013 -3.73327 1.000 58.20805 44 ASN F CA 1
ATOM 9050 C C . ASN F 1 45 ? -65.08885 2.62509 -3.28515 1.000 61.34805 44 ASN F C 1
ATOM 9051 O O . ASN F 1 45 ? -65.09317 1.92719 -2.26804 1.000 63.73805 44 ASN F O 1
ATOM 9056 N N . GLN F 1 46 ? -66.14982 2.77755 -4.06978 1.000 61.59244 45 GLN F N 1
ATOM 9057 C CA . GLN F 1 46 ? -67.33502 1.93615 -3.99259 1.000 62.08244 45 GLN F CA 1
ATOM 9058 C C . GLN F 1 46 ? -67.42640 1.16561 -5.30138 1.000 70.91244 45 GLN F C 1
ATOM 9059 O O . GLN F 1 46 ? -67.41766 1.77021 -6.37946 1.000 74.56244 45 GLN F O 1
ATOM 9065 N N . ASP F 1 47 ? -67.49186 -0.16049 -5.20744 1.000 69.82712 46 ASP F N 1
ATOM 9066 C CA . ASP F 1 47 ? -67.51007 -0.98956 -6.40474 1.000 71.17712 46 ASP F CA 1
ATOM 9067 C C . ASP F 1 47 ? -68.74856 -0.68073 -7.23546 1.000 67.84712 46 ASP F C 1
ATOM 9068 O O . ASP F 1 47 ? -69.86937 -0.66094 -6.71867 1.000 69.03712 46 ASP F O 1
ATOM 9073 N N . LEU F 1 48 ? -68.53881 -0.43679 -8.53213 1.000 66.22024 47 LEU F N 1
ATOM 9074 C CA . LEU F 1 48 ? -69.63679 -0.04761 -9.41004 1.000 68.22024 47 LEU F CA 1
ATOM 9075 C C . LEU F 1 48 ? -70.70701 -1.12616 -9.51699 1.000 70.83024 47 LEU F C 1
ATOM 9076 O O . LEU F 1 48 ? -71.82722 -0.83129 -9.94706 1.000 74.48024 47 LEU F O 1
ATOM 9081 N N . GLY F 1 49 ? -70.39158 -2.36130 -9.14042 1.000 69.60235 48 GLY F N 1
ATOM 9082 C CA . GLY F 1 49 ? -71.36175 -3.42999 -9.07488 1.000 74.03235 48 GLY F CA 1
ATOM 9083 C C . GLY F 1 49 ? -72.03814 -3.58568 -7.73501 1.000 79.78235 48 GLY F C 1
ATOM 9084 O O . GLY F 1 49 ? -72.89622 -4.46025 -7.57916 1.000 82.19235 48 GLY F O 1
ATOM 9085 N N . SER F 1 50 ? -71.66982 -2.74661 -6.73943 1.000 77.79615 49 SER F N 1
ATOM 9086 C CA . SER F 1 50 ? -72.23370 -2.72805 -5.40089 1.000 75.50615 49 SER F CA 1
ATOM 9087 C C . SER F 1 50 ? -73.24250 -1.59439 -5.25780 1.000 71.87615 49 SER F C 1
ATOM 9088 O O . SER F 1 50 ? -73.08803 -0.53430 -5.87254 1.000 70.84615 49 SER F O 1
ATOM 9091 N N . PRO F 1 51 ? -74.29266 -1.79853 -4.45839 1.000 73.63241 50 PRO F N 1
ATOM 9092 C CA . PRO F 1 51 ? -75.29110 -0.73277 -4.27239 1.000 74.58241 50 PRO F CA 1
ATOM 9093 C C . PRO F 1 51 ? -74.72697 0.53527 -3.65507 1.000 73.97241 50 PRO F C 1
ATOM 9094 O O . PRO F 1 51 ? -75.34838 1.59720 -3.78697 1.000 73.46241 50 PRO F O 1
ATOM 9098 N N . GLY F 1 52 ? -73.57439 0.46281 -2.98487 1.000 73.26695 51 GLY F N 1
ATOM 9099 C CA . GLY F 1 52 ? -72.96426 1.65390 -2.42133 1.000 69.58695 51 GLY F CA 1
ATOM 9100 C C . GLY F 1 52 ? -72.50076 2.65652 -3.45648 1.000 68.66695 51 GLY F C 1
ATOM 9101 O O . GLY F 1 52 ? -72.34505 3.83882 -3.13288 1.000 66.09695 51 GLY F O 1
ATOM 9102 N N . SER F 1 53 ? -72.27586 2.21187 -4.69208 1.000 66.34747 52 SER F N 1
ATOM 9103 C CA . SER F 1 53 ? -71.89391 3.09753 -5.78394 1.000 66.85747 52 SER F CA 1
ATOM 9104 C C . SER F 1 53 ? -73.06987 3.88206 -6.34810 1.000 66.18747 52 SER F C 1
ATOM 9105 O O . SER F 1 53 ? -72.86443 4.73130 -7.22235 1.000 64.11747 52 SER F O 1
ATOM 9108 N N . CYS F 1 54 ? -74.28621 3.61604 -5.88130 1.000 64.10792 53 CYS F N 1
ATOM 9109 C CA . CYS F 1 54 ? -75.48891 4.30556 -6.34000 1.000 67.19792 53 CYS F CA 1
ATOM 9110 C C . CYS F 1 54 ? -76.00894 5.15434 -5.18420 1.000 70.19792 53 CYS F C 1
ATOM 9111 O O . CYS F 1 54 ? -76.61147 4.63416 -4.24065 1.000 76.01792 53 CYS F O 1
ATOM 9114 N N . VAL F 1 55 ? -75.77719 6.45824 -5.26398 1.000 68.48223 54 VAL F N 1
ATOM 9115 C CA . VAL F 1 55 ? -76.15278 7.39908 -4.21261 1.000 65.61223 54 VAL F CA 1
ATOM 9116 C C . VAL F 1 55 ? -77.41588 8.12719 -4.66154 1.000 68.08223 54 VAL F C 1
ATOM 9117 O O . VAL F 1 55 ? -77.39833 8.77098 -5.72189 1.000 67.14223 54 VAL F O 1
ATOM 9121 N N . PRO F 1 56 ? -78.51350 8.06359 -3.89938 1.000 65.12354 55 PRO F N 1
ATOM 9122 C CA . PRO F 1 56 ? -79.76015 8.68785 -4.37728 1.000 65.28354 55 PRO F CA 1
ATOM 9123 C C . PRO F 1 56 ? -79.68911 10.20162 -4.44799 1.000 66.27354 55 PRO F C 1
ATOM 9124 O O . PRO F 1 56 ? -80.17556 10.79345 -5.41971 1.000 74.14354 55 PRO F O 1
ATOM 9128 N N . ARG F 1 57 ? -79.10220 10.84799 -3.44568 1.000 66.11483 56 ARG F N 1
ATOM 9129 C CA . ARG F 1 57 ? -79.01125 12.30105 -3.38548 1.000 65.93483 56 ARG F CA 1
ATOM 9130 C C . ARG F 1 57 ? -77.56929 12.71013 -3.65225 1.000 65.73483 56 ARG F C 1
ATOM 9131 O O . ARG F 1 57 ? -76.65457 12.26829 -2.94875 1.000 62.54483 56 ARG F O 1
ATOM 9139 N N . PHE F 1 58 ? -77.37203 13.55743 -4.65539 1.000 63.59590 57 PHE F N 1
ATOM 9140 C CA . PHE F 1 58 ? -76.03824 13.93452 -5.09448 1.000 65.34590 57 PHE F CA 1
ATOM 9141 C C . PHE F 1 58 ? -75.50460 15.10450 -4.27692 1.000 66.12590 57 PHE F C 1
ATOM 9142 O O . PHE F 1 58 ? -76.26467 15.90749 -3.73023 1.000 71.58590 57 PHE F O 1
ATOM 9150 N N . SER F 1 59 ? -74.17781 15.17951 -4.19028 1.000 67.10448 58 SER F N 1
ATOM 9151 C CA . SER F 1 59 ? -73.46995 16.32102 -3.62964 1.000 57.58448 58 SER F CA 1
ATOM 9152 C C . SER F 1 59 ? -71.99856 16.18707 -3.98327 1.000 56.78448 58 SER F C 1
ATOM 9153 O O . SER F 1 59 ? -71.46021 15.07791 -3.98459 1.000 56.88448 58 SER F O 1
ATOM 9156 N N . THR F 1 60 ? -71.35450 17.31781 -4.28135 1.000 52.35406 59 THR F N 1
ATOM 9157 C CA . THR F 1 60 ? -69.91006 17.31215 -4.48185 1.000 53.26406 59 THR F CA 1
ATOM 9158 C C . THR F 1 60 ? -69.15451 16.91991 -3.22060 1.000 56.12406 59 THR F C 1
ATOM 9159 O O . THR F 1 60 ? -67.94771 16.66289 -3.29308 1.000 55.57406 59 THR F O 1
ATOM 9163 N N . LEU F 1 61 ? -69.83047 16.87334 -2.07554 1.000 56.51905 60 LEU F N 1
ATOM 9164 C CA . LEU F 1 61 ? -69.22029 16.43393 -0.82124 1.000 57.95905 60 LEU F CA 1
ATOM 9165 C C . LEU F 1 61 ? -70.29938 15.78949 0.03277 1.000 58.83905 60 LEU F C 1
ATOM 9166 O O . LEU F 1 61 ? -70.85783 16.41408 0.94268 1.000 55.23905 60 LEU F O 1
ATOM 9171 N N . PRO F 1 62 ? -70.63103 14.52680 -0.24121 1.000 58.03212 61 PRO F N 1
ATOM 9172 C CA . PRO F 1 62 ? -71.67653 13.83960 0.52329 1.000 56.19212 61 PRO F CA 1
ATOM 9173 C C . PRO F 1 62 ? -71.20340 13.22067 1.82851 1.000 55.22212 61 PRO F C 1
ATOM 9174 O O . PRO F 1 62 ? -71.94978 12.43899 2.42432 1.000 57.11212 61 PRO F O 1
ATOM 9178 N N . VAL F 1 63 ? -69.99336 13.54366 2.28412 1.000 53.78447 62 VAL F N 1
ATOM 9179 C CA . VAL F 1 63 ? -69.44705 13.00456 3.51999 1.000 51.21447 62 VAL F CA 1
ATOM 9180 C C . VAL F 1 63 ? -68.90202 14.15108 4.36038 1.000 49.78447 62 VAL F C 1
ATOM 9181 O O . VAL F 1 63 ? -68.65402 15.25417 3.86883 1.000 52.63447 62 VAL F O 1
ATOM 9185 N N . LEU F 1 64 ? -68.71943 13.87314 5.64857 1.000 50.68008 63 LEU F N 1
ATOM 9186 C CA . LEU F 1 64 ? -68.11513 14.82210 6.57021 1.000 52.69008 63 LEU F CA 1
ATOM 9187 C C . LEU F 1 64 ? -67.11567 14.07793 7.44148 1.000 55.23008 63 LEU F C 1
ATOM 9188 O O . LEU F 1 64 ? -67.24482 12.87220 7.66833 1.000 59.91008 63 LEU F O 1
ATOM 9193 N N . SER F 1 65 ? -66.11143 14.80409 7.91955 1.000 49.83631 64 SER F N 1
ATOM 9194 C CA . SER F 1 65 ? -65.01487 14.21854 8.67460 1.000 53.18631 64 SER F CA 1
ATOM 9195 C C . SER F 1 65 ? -65.13606 14.58323 10.14718 1.000 52.40631 64 SER F C 1
ATOM 9196 O O . SER F 1 65 ? -65.53910 15.69872 10.49097 1.000 54.02631 64 SER F O 1
ATOM 9199 N N . CYS F 1 66 ? -64.78581 13.63388 11.01019 1.000 53.29998 65 CYS F N 1
ATOM 9200 C CA . CYS F 1 66 ? -64.74388 13.84131 12.44836 1.000 53.07998 65 CYS F CA 1
ATOM 9201 C C . CYS F 1 66 ? -63.35831 13.48197 12.96552 1.000 48.31998 65 CYS F C 1
ATOM 9202 O O . CYS F 1 66 ? -62.68549 12.60030 12.42280 1.000 52.04998 65 CYS F O 1
ATOM 9205 N N . GLY F 1 67 ? -62.93459 14.17331 14.01932 1.000 46.89576 66 GLY F N 1
ATOM 9206 C CA . GLY F 1 67 ? -61.59974 13.97656 14.54713 1.000 51.91576 66 GLY F CA 1
ATOM 9207 C C . GLY F 1 67 ? -61.52726 13.97560 16.05901 1.000 57.97576 66 GLY F C 1
ATOM 9208 O O . GLY F 1 67 ? -62.45745 13.52585 16.73498 1.000 60.60576 66 GLY F O 1
ATOM 9209 N N . GLN F 1 68 ? -60.42128 14.47961 16.59915 1.000 56.51120 67 GLN F N 1
ATOM 9210 C CA . GLN F 1 68 ? -60.22084 14.48803 18.03802 1.000 58.01120 67 GLN F CA 1
ATOM 9211 C C . GLN F 1 68 ? -61.13726 15.51096 18.70392 1.000 56.89120 67 GLN F C 1
ATOM 9212 O O . GLN F 1 68 ? -61.68727 16.40854 18.05876 1.000 59.04120 67 GLN F O 1
ATOM 9218 N N . ASN F 1 69 ? -61.29909 15.35542 20.02012 1.000 55.00657 68 ASN F N 1
ATOM 9219 C CA . ASN F 1 69 ? -62.08421 16.27237 20.84961 1.000 50.32657 68 ASN F CA 1
ATOM 9220 C C . ASN F 1 69 ? -63.55117 16.32669 20.42907 1.000 50.13657 68 ASN F C 1
ATOM 9221 O O . ASN F 1 69 ? -64.23092 17.32976 20.66019 1.000 51.98657 68 ASN F O 1
ATOM 9226 N N . ASN F 1 70 ? -64.04750 15.25102 19.81617 1.000 51.68569 69 ASN F N 1
ATOM 9227 C CA . ASN F 1 70 ? -65.45397 15.13469 19.42349 1.000 55.18569 69 ASN F CA 1
ATOM 9228 C C . ASN F 1 70 ? -65.88748 16.30620 18.54441 1.000 56.05569 69 ASN F C 1
ATOM 9229 O O . ASN F 1 70 ? -66.91552 16.94622 18.77554 1.000 54.09569 69 ASN F O 1
ATOM 9234 N N . VAL F 1 71 ? -65.08684 16.58717 17.52075 1.000 59.58119 70 VAL F N 1
ATOM 9235 C CA . VAL F 1 71 ? -65.35739 17.66774 16.58144 1.000 58.39119 70 VAL F CA 1
ATOM 9236 C C . VAL F 1 71 ? -65.52994 17.06261 15.19672 1.000 60.34119 70 VAL F C 1
ATOM 9237 O O . VAL F 1 71 ? -64.72686 16.22164 14.77627 1.000 62.64119 70 VAL F O 1
ATOM 9241 N N . CYS F 1 72 ? -66.57569 17.48831 14.49474 1.000 59.31651 71 CYS F N 1
ATOM 9242 C CA . CYS F 1 72 ? -66.82545 17.07705 13.12372 1.000 55.99651 71 CYS F CA 1
ATOM 9243 C C . CYS F 1 72 ? -66.86491 18.30987 12.23191 1.000 55.79651 71 CYS F C 1
ATOM 9244 O O . CYS F 1 72 ? -67.27211 19.39325 12.66202 1.000 57.31651 71 CYS F O 1
ATOM 9247 N N . ASN F 1 73 ? -66.44216 18.13739 10.98202 1.000 54.13104 72 ASN F N 1
ATOM 9248 C CA . ASN F 1 73 ? -66.32433 19.25003 10.04973 1.000 49.36104 72 ASN F CA 1
ATOM 9249 C C . ASN F 1 73 ? -66.89944 18.84606 8.70300 1.000 50.83104 72 ASN F C 1
ATOM 9250 O O . ASN F 1 73 ? -66.60201 17.75929 8.19856 1.000 54.62104 72 ASN F O 1
ATOM 9255 N N . TYR F 1 74 ? -67.71560 19.72250 8.12490 1.000 47.85440 73 TYR F N 1
ATOM 9256 C CA . TYR F 1 74 ? -68.29373 19.51239 6.80579 1.000 47.91440 73 TYR F CA 1
ATOM 9257 C C . TYR F 1 74 ? -67.82907 20.62425 5.87831 1.000 53.00440 73 TYR F C 1
ATOM 9258 O O . TYR F 1 74 ? -68.01344 21.80741 6.18353 1.000 55.60440 73 TYR F O 1
ATOM 9267 N N . ALA F 1 75 ? -67.23411 20.23707 4.74811 1.000 50.36740 74 ALA F N 1
ATOM 9268 C CA . ALA F 1 75 ? -66.71461 21.18314 3.75955 1.000 48.76740 74 ALA F CA 1
ATOM 9269 C C . ALA F 1 75 ? -65.74266 22.17226 4.39831 1.000 50.24740 74 ALA F C 1
ATOM 9270 O O . ALA F 1 75 ? -65.76798 23.37311 4.11961 1.000 55.97740 74 ALA F O 1
ATOM 9272 N N . SER F 1 76 ? -64.87236 21.65873 5.26680 1.000 47.78149 75 SER F N 1
ATOM 9273 C CA . SER F 1 76 ? -63.94259 22.48794 6.01954 1.000 47.09149 75 SER F CA 1
ATOM 9274 C C . SER F 1 76 ? -62.48875 22.29307 5.61142 1.000 46.38149 75 SER F C 1
ATOM 9275 O O . SER F 1 76 ? -61.60147 22.87282 6.24688 1.000 48.84149 75 SER F O 1
ATOM 9278 N N . ARG F 1 77 ? -62.21356 21.49679 4.57895 1.000 47.50826 76 ARG F N 1
ATOM 9279 C CA . ARG F 1 77 ? -60.83404 21.29596 4.15210 1.000 45.60826 76 ARG F CA 1
ATOM 9280 C C . ARG F 1 77 ? -60.71662 21.34063 2.63286 1.000 45.58826 76 ARG F C 1
ATOM 9281 O O . ARG F 1 77 ? -61.13997 22.31502 2.00294 1.000 49.66826 76 ARG F O 1
ATOM 9289 N N . ASN F 1 78 ? -60.14118 20.30030 2.03548 1.000 42.49658 77 ASN F N 1
ATOM 9290 C CA . ASN F 1 78 ? -59.84964 20.28685 0.60450 1.000 47.09658 77 ASN F CA 1
ATOM 9291 C C . ASN F 1 78 ? -60.11783 18.90142 0.02328 1.000 49.16658 77 ASN F C 1
ATOM 9292 O O . ASN F 1 78 ? -59.31782 18.35214 -0.73494 1.000 54.99658 77 ASN F O 1
ATOM 9297 N N . ASP F 1 79 ? -61.25884 18.31952 0.37744 1.000 49.68612 78 ASP F N 1
ATOM 9298 C CA . ASP F 1 79 ? -61.62907 17.00277 -0.11795 1.000 49.91612 78 ASP F CA 1
ATOM 9299 C C . ASP F 1 79 ? -62.39855 17.11334 -1.43267 1.000 54.73612 78 ASP F C 1
ATOM 9300 O O . ASP F 1 79 ? -63.01491 18.13650 -1.73991 1.000 57.47612 78 ASP F O 1
ATOM 9305 N N . LYS F 1 80 ? -62.35127 16.03333 -2.21202 1.000 55.35068 79 LYS F N 1
ATOM 9306 C CA . LYS F 1 80 ? -62.98950 15.98116 -3.51973 1.000 58.09068 79 LYS F CA 1
ATOM 9307 C C . LYS F 1 80 ? -63.67752 14.63504 -3.70479 1.000 57.10068 79 LYS F C 1
ATOM 9308 O O . LYS F 1 80 ? -63.41044 13.67274 -2.98116 1.000 60.56068 79 LYS F O 1
ATOM 9314 N N . THR F 1 81 ? -64.57552 14.57933 -4.68832 1.000 55.20701 80 THR F N 1
ATOM 9315 C CA . THR F 1 81 ? -65.30197 13.36272 -5.02419 1.000 56.19701 80 THR F CA 1
ATOM 9316 C C . THR F 1 81 ? -65.23367 13.11863 -6.52649 1.000 59.26701 80 THR F C 1
ATOM 9317 O O . THR F 1 81 ? -65.05122 14.04426 -7.32189 1.000 61.27701 80 THR F O 1
ATOM 9321 N N . PHE F 1 82 ? -65.38834 11.85124 -6.90733 1.000 55.58455 81 PHE F N 1
ATOM 9322 C CA . PHE F 1 82 ? -65.28831 11.42452 -8.29765 1.000 56.19455 81 PHE F CA 1
ATOM 9323 C C . PHE F 1 82 ? -66.52858 10.62452 -8.66556 1.000 58.41455 81 PHE F C 1
ATOM 9324 O O . PHE F 1 82 ? -66.91114 9.69906 -7.94251 1.000 60.49455 81 PHE F O 1
ATOM 9332 N N . TRP F 1 83 ? -67.15167 10.98159 -9.78775 1.000 58.34944 82 TRP F N 1
ATOM 9333 C CA . TRP F 1 83 ? -68.41917 10.39777 -10.20024 1.000 63.66944 82 TRP F CA 1
ATOM 9334 C C . TRP F 1 83 ? -68.33860 9.94996 -11.65300 1.000 64.43944 82 TRP F C 1
ATOM 9335 O O . TRP F 1 83 ? -67.64256 10.55827 -12.47061 1.000 63.68944 82 TRP F O 1
ATOM 9346 N N . LEU F 1 84 ? -69.05860 8.87432 -11.96282 1.000 61.70868 83 LEU F N 1
ATOM 9347 C CA . LEU F 1 84 ? -69.13133 8.38151 -13.33203 1.000 68.02868 83 LEU F CA 1
ATOM 9348 C C . LEU F 1 84 ? -69.85244 9.38614 -14.22490 1.000 70.95868 83 LEU F C 1
ATOM 9349 O O . LEU F 1 84 ? -70.86401 9.97566 -13.83446 1.000 71.00868 83 LEU F O 1
ATOM 9354 N N . THR F 1 85 ? -69.32571 9.57801 -15.43126 1.000 64.48880 84 THR F N 1
ATOM 9355 C CA . THR F 1 85 ? -69.80430 10.61676 -16.33010 1.000 68.84880 84 THR F CA 1
ATOM 9356 C C . THR F 1 85 ? -70.86470 10.07489 -17.28847 1.000 76.74880 84 THR F C 1
ATOM 9357 O O . THR F 1 85 ? -71.14627 8.87571 -17.34412 1.000 79.21880 84 THR F O 1
ATOM 9361 N N . THR F 1 86 ? -71.45733 10.99151 -18.04611 1.000 78.76159 85 THR F N 1
ATOM 9362 C CA . THR F 1 86 ? -72.37994 10.70527 -19.12729 1.000 83.81159 85 THR F CA 1
ATOM 9363 C C . THR F 1 86 ? -71.64313 10.87612 -20.45885 1.000 89.77159 85 THR F C 1
ATOM 9364 O O . THR F 1 86 ? -70.40972 10.81083 -20.51416 1.000 90.12159 85 THR F O 1
ATOM 9368 N N . ASN F 1 87 ? -72.39116 11.09868 -21.53864 1.000 84.39615 86 ASN F N 1
ATOM 9369 C CA . ASN F 1 87 ? -71.81891 11.32828 -22.85797 1.000 88.33615 86 ASN F CA 1
ATOM 9370 C C . ASN F 1 87 ? -71.81933 12.80362 -23.24497 1.000 86.10615 86 ASN F C 1
ATOM 9371 O O . ASN F 1 87 ? -71.68940 13.12749 -24.43040 1.000 88.39615 86 ASN F O 1
ATOM 9376 N N . ALA F 1 88 ? -71.96685 13.69965 -22.27258 1.000 87.45633 87 ALA F N 1
ATOM 9377 C CA . ALA F 1 88 ? -71.99969 15.12519 -22.55682 1.000 86.66633 87 ALA F CA 1
ATOM 9378 C C . ALA F 1 88 ? -70.64218 15.61845 -23.05367 1.000 83.04633 87 ALA F C 1
ATOM 9379 O O . ALA F 1 88 ? -69.60454 14.97680 -22.86741 1.000 82.36633 87 ALA F O 1
ATOM 9381 N N . ALA F 1 89 ? -70.66658 16.78342 -23.69520 1.000 85.74646 88 ALA F N 1
ATOM 9382 C CA . ALA F 1 89 ? -69.45219 17.38235 -24.23042 1.000 86.50646 88 ALA F CA 1
ATOM 9383 C C . ALA F 1 89 ? -68.57137 17.92064 -23.10936 1.000 82.60646 88 ALA F C 1
ATOM 9384 O O . ALA F 1 89 ? -69.05857 18.51973 -22.14683 1.000 82.01646 88 ALA F O 1
ATOM 9386 N N . ILE F 1 90 ? -67.26934 17.70150 -23.23904 1.000 80.83871 89 ILE F N 1
ATOM 9387 C CA . ILE F 1 90 ? -66.31850 18.16251 -22.22006 1.000 77.18871 89 ILE F CA 1
ATOM 9388 C C . ILE F 1 90 ? -66.29107 19.68794 -22.21555 1.000 80.06871 89 ILE F C 1
ATOM 9389 O O . ILE F 1 90 ? -66.07914 20.30451 -23.27524 1.000 81.02871 89 ILE F O 1
ATOM 9394 N N . PRO F 1 91 ? -66.49670 20.33490 -21.07468 1.000 79.07534 90 PRO F N 1
ATOM 9395 C CA . PRO F 1 91 ? -66.54810 21.79922 -21.02982 1.000 78.05534 90 PRO F CA 1
ATOM 9396 C C . PRO F 1 91 ? -65.15231 22.40893 -21.11877 1.000 75.41534 90 PRO F C 1
ATOM 9397 O O . PRO F 1 91 ? -64.13700 21.71627 -21.12118 1.000 76.38534 90 PRO F O 1
ATOM 9401 N N . MET F 1 92 ? -65.12220 23.73953 -21.19283 1.000 75.58996 91 MET F N 1
ATOM 9402 C CA . MET F 1 92 ? -63.86512 24.47497 -21.23151 1.000 78.61996 91 MET F CA 1
ATOM 9403 C C . MET F 1 92 ? -63.38177 24.88027 -19.84665 1.000 78.17996 91 MET F C 1
ATOM 9404 O O . MET F 1 92 ? -62.17613 25.07031 -19.64803 1.000 80.09996 91 MET F O 1
ATOM 9409 N N . MET F 1 93 ? -64.29267 25.01312 -18.89326 1.000 80.76324 92 MET F N 1
ATOM 9410 C CA . MET F 1 93 ? -63.99432 25.39223 -17.52252 1.000 74.20324 92 MET F CA 1
ATOM 9411 C C . MET F 1 93 ? -64.79938 24.49319 -16.59957 1.000 69.73324 92 MET F C 1
ATOM 9412 O O . MET F 1 93 ? -65.74346 23.83053 -17.04342 1.000 70.74324 92 MET F O 1
ATOM 9417 N N . PRO F 1 94 ? -64.44355 24.43218 -15.31607 1.000 71.32482 93 PRO F N 1
ATOM 9418 C CA . PRO F 1 94 ? -65.25653 23.64932 -14.37659 1.000 67.65482 93 PRO F CA 1
ATOM 9419 C C . PRO F 1 94 ? -66.68546 24.17140 -14.32275 1.000 67.19482 93 PRO F C 1
ATOM 9420 O O . PRO F 1 94 ? -66.92247 25.36892 -14.14865 1.000 66.93482 93 PRO F O 1
ATOM 9424 N N . VAL F 1 95 ? -67.64082 23.25757 -14.47676 1.000 70.54711 94 VAL F N 1
ATOM 9425 C CA . VAL F 1 95 ? -69.05373 23.60787 -14.39609 1.000 71.62711 94 VAL F CA 1
ATOM 9426 C C . VAL F 1 95 ? -69.44225 23.80332 -12.93724 1.000 71.25711 94 VAL F C 1
ATOM 9427 O O . VAL F 1 95 ? -68.83718 23.22716 -12.02718 1.000 69.49711 94 VAL F O 1
ATOM 9431 N N . GLU F 1 96 ? -70.46668 24.62157 -12.70874 1.000 74.02911 95 GLU F N 1
ATOM 9432 C CA . GLU F 1 96 ? -70.81832 25.08436 -11.37290 1.000 78.16911 95 GLU F CA 1
ATOM 9433 C C . GLU F 1 96 ? -72.23856 24.66572 -11.01754 1.000 78.17911 95 GLU F C 1
ATOM 9434 O O . GLU F 1 96 ? -73.16899 24.87668 -11.80286 1.000 79.57911 95 GLU F O 1
ATOM 9440 N N . ASN F 1 97 ? -72.39159 24.07769 -9.82886 1.000 79.47001 96 ASN F N 1
ATOM 9441 C CA . ASN F 1 97 ? -73.68407 23.77373 -9.22015 1.000 75.45001 96 ASN F CA 1
ATOM 9442 C C . ASN F 1 97 ? -74.62086 22.99229 -10.13404 1.000 76.50001 96 ASN F C 1
ATOM 9443 O O . ASN F 1 97 ? -74.40697 21.80166 -10.37396 1.000 78.26001 96 ASN F O 1
ATOM 9448 N N . ILE F 1 98 ? -75.66948 23.64582 -10.63858 1.000 74.48235 97 ILE F N 1
ATOM 9449 C CA . ILE F 1 98 ? -76.69186 22.91888 -11.38584 1.000 75.96235 97 ILE F CA 1
ATOM 9450 C C . ILE F 1 98 ? -76.15335 22.42100 -12.72421 1.000 78.66235 97 ILE F C 1
ATOM 9451 O O . ILE F 1 98 ? -76.63936 21.41632 -13.25963 1.000 78.41235 97 ILE F O 1
ATOM 9456 N N . GLU F 1 99 ? -75.14214 23.09380 -13.28154 1.000 74.72556 98 GLU F N 1
ATOM 9457 C CA . GLU F 1 99 ? -74.56579 22.65863 -14.55010 1.000 78.46556 98 GLU F CA 1
ATOM 9458 C C . GLU F 1 99 ? -73.92229 21.28001 -14.46788 1.000 76.75556 98 GLU F C 1
ATOM 9459 O O . GLU F 1 99 ? -73.72592 20.64039 -15.50600 1.000 78.77556 98 GLU F O 1
ATOM 9465 N N . ILE F 1 100 ? -73.58108 20.80889 -13.26745 1.000 77.47687 99 ILE F N 1
ATOM 9466 C CA . ILE F 1 100 ? -72.89581 19.52593 -13.14809 1.000 76.98687 99 ILE F CA 1
ATOM 9467 C C . ILE F 1 100 ? -73.83927 18.34148 -13.32821 1.000 78.44687 99 ILE F C 1
ATOM 9468 O O . ILE F 1 100 ? -73.36993 17.22321 -13.57325 1.000 82.05687 99 ILE F O 1
ATOM 9473 N N . ARG F 1 101 ? -75.15491 18.54990 -13.20632 1.000 75.92495 100 ARG F N 1
ATOM 9474 C CA . ARG F 1 101 ? -76.09486 17.43395 -13.28421 1.000 75.48495 100 ARG F CA 1
ATOM 9475 C C . ARG F 1 101 ? -76.06752 16.76080 -14.65023 1.000 81.37495 100 ARG F C 1
ATOM 9476 O O . ARG F 1 101 ? -76.27235 15.54509 -14.74639 1.000 81.87495 100 ARG F O 1
ATOM 9484 N N . GLN F 1 102 ? -75.81390 17.52405 -15.71332 1.000 77.53212 101 GLN F N 1
ATOM 9485 C CA . GLN F 1 102 ? -75.74491 16.95114 -17.05217 1.000 77.17212 101 GLN F CA 1
ATOM 9486 C C . GLN F 1 102 ? -74.47613 16.14169 -17.28145 1.000 76.13212 101 GLN F C 1
ATOM 9487 O O . GLN F 1 102 ? -74.31553 15.56958 -18.36552 1.000 81.62212 101 GLN F O 1
ATOM 9493 N N . TYR F 1 103 ? -73.57890 16.08124 -16.29839 1.000 78.39771 102 TYR F N 1
ATOM 9494 C CA . TYR F 1 103 ? -72.33174 15.34072 -16.41174 1.000 74.02771 102 TYR F CA 1
ATOM 9495 C C . TYR F 1 103 ? -72.27399 14.12416 -15.49813 1.000 72.46771 102 TYR F C 1
ATOM 9496 O O . TYR F 1 103 ? -71.29827 13.37062 -15.55895 1.000 72.92771 102 TYR F O 1
ATOM 9505 N N . ILE F 1 104 ? -73.27976 13.91151 -14.65289 1.000 78.58861 103 ILE F N 1
ATOM 9506 C CA . ILE F 1 104 ? -73.26826 12.83319 -13.66938 1.000 73.75861 103 ILE F CA 1
ATOM 9507 C C . ILE F 1 104 ? -74.17028 11.70260 -14.14393 1.000 76.23861 103 ILE F C 1
ATOM 9508 O O . ILE F 1 104 ? -75.34654 11.92319 -14.46054 1.000 76.18861 103 ILE F O 1
ATOM 9513 N N . SER F 1 105 ? -73.61682 10.49377 -14.19697 1.000 73.82111 104 SER F N 1
ATOM 9514 C CA . SER F 1 105 ? -74.37676 9.32188 -14.60592 1.000 77.40111 104 SER F CA 1
ATOM 9515 C C . SER F 1 105 ? -75.43241 8.95988 -13.56617 1.000 75.70111 104 SER F C 1
ATOM 9516 O O . SER F 1 105 ? -75.30615 9.27428 -12.37976 1.000 74.62111 104 SER F O 1
ATOM 9519 N N . ARG F 1 106 ? -76.48329 8.28978 -14.02862 1.000 76.69550 105 ARG F N 1
ATOM 9520 C CA . ARG F 1 106 ? -77.55028 7.78710 -13.17785 1.000 76.60550 105 ARG F CA 1
ATOM 9521 C C . ARG F 1 106 ? -77.43383 6.27444 -13.03567 1.000 75.13550 105 ARG F C 1
ATOM 9522 O O . ARG F 1 106 ? -76.82393 5.59444 -13.86517 1.000 75.10550 105 ARG F O 1
ATOM 9530 N N . CYS F 1 107 ? -78.02560 5.75210 -11.96365 1.000 74.96303 106 CYS F N 1
ATOM 9531 C CA . CYS F 1 107 ? -77.90867 4.33799 -11.63951 1.000 78.12303 106 CYS F CA 1
ATOM 9532 C C . CYS F 1 107 ? -79.20770 3.85182 -11.01385 1.000 79.73303 106 CYS F C 1
ATOM 9533 O O . CYS F 1 107 ? -80.09112 4.63931 -10.66627 1.000 75.65303 106 CYS F O 1
ATOM 9536 N N . VAL F 1 108 ? -79.31180 2.53257 -10.87703 1.000 79.19400 107 VAL F N 1
ATOM 9537 C CA . VAL F 1 108 ? -80.47904 1.89428 -10.27856 1.000 77.70400 107 VAL F CA 1
ATOM 9538 C C . VAL F 1 108 ? -80.01927 0.61734 -9.58783 1.000 76.85400 107 VAL F C 1
ATOM 9539 O O . VAL F 1 108 ? -79.12190 -0.07808 -10.07265 1.000 78.09400 107 VAL F O 1
ATOM 9543 N N . VAL F 1 109 ? -80.62047 0.32573 -8.43685 1.000 79.38952 108 VAL F N 1
ATOM 9544 C CA . VAL F 1 109 ? -80.32694 -0.87540 -7.66347 1.000 81.62952 108 VAL F CA 1
ATOM 9545 C C . VAL F 1 109 ? -81.58724 -1.72632 -7.59939 1.000 89.00952 108 VAL F C 1
ATOM 9546 O O . VAL F 1 109 ? -82.65225 -1.23804 -7.20373 1.000 88.94952 108 VAL F O 1
ATOM 9550 N N . CYS F 1 110 ? -81.46325 -2.99506 -7.98469 1.000 88.85130 109 CYS F N 1
ATOM 9551 C CA . CYS F 1 110 ? -82.58851 -3.91392 -8.06561 1.000 92.79130 109 CYS F CA 1
ATOM 9552 C C . CYS F 1 110 ? -82.28413 -5.16071 -7.24495 1.000 93.97130 109 CYS F C 1
ATOM 9553 O O . CYS F 1 110 ? -81.16273 -5.36219 -6.77226 1.000 90.98130 109 CYS F O 1
ATOM 9556 N N . GLU F 1 111 ? -83.29903 -6.00555 -7.07906 1.000 93.08445 110 GLU F N 1
ATOM 9557 C CA . GLU F 1 111 ? -83.15919 -7.28065 -6.38972 1.000 96.52445 110 GLU F CA 1
ATOM 9558 C C . GLU F 1 111 ? -83.27766 -8.42514 -7.38666 1.000 103.34445 110 GLU F C 1
ATOM 9559 O O . GLU F 1 111 ? -84.16337 -8.42309 -8.24702 1.000 107.86445 110 GLU F O 1
ATOM 9565 N N . ALA F 1 112 ? -82.38612 -9.40514 -7.26248 1.000 104.67820 111 ALA F N 1
ATOM 9566 C CA . ALA F 1 112 ? -82.36388 -10.54315 -8.16407 1.000 105.98820 111 ALA F CA 1
ATOM 9567 C C . ALA F 1 112 ? -82.57923 -11.83941 -7.39104 1.000 106.74820 111 ALA F C 1
ATOM 9568 O O . ALA F 1 112 ? -82.19589 -11.93750 -6.22105 1.000 105.07820 111 ALA F O 1
ATOM 9570 N N . PRO F 1 113 ? -83.19582 -12.85112 -8.01235 1.000 107.95852 112 PRO F N 1
ATOM 9571 C CA . PRO F 1 113 ? -83.40081 -14.11454 -7.28450 1.000 108.12852 112 PRO F CA 1
ATOM 9572 C C . PRO F 1 113 ? -82.12816 -14.93055 -7.14770 1.000 107.66852 112 PRO F C 1
ATOM 9573 O O . PRO F 1 113 ? -81.85873 -15.46843 -6.06626 1.000 106.61852 112 PRO F O 1
ATOM 9577 N N . ALA F 1 114 ? -81.33250 -15.03222 -8.20824 1.000 110.74994 113 ALA F N 1
ATOM 9578 C CA . ALA F 1 114 ? -80.09009 -15.79020 -8.20143 1.000 111.99994 113 ALA F CA 1
ATOM 9579 C C . ALA F 1 114 ? -78.89958 -14.84701 -8.33222 1.000 109.74994 113 ALA F C 1
ATOM 9580 O O . ALA F 1 114 ? -79.04616 -13.64118 -8.55043 1.000 108.48994 113 ALA F O 1
ATOM 9582 N N . ASN F 1 115 ? -77.70504 -15.41617 -8.19617 1.000 113.53249 114 ASN F N 1
ATOM 9583 C CA . ASN F 1 115 ? -76.49123 -14.61432 -8.18215 1.000 109.34249 114 ASN F CA 1
ATOM 9584 C C . ASN F 1 115 ? -76.15190 -14.10896 -9.58157 1.000 105.75249 114 ASN F C 1
ATOM 9585 O O . ASN F 1 115 ? -76.55327 -14.68110 -10.59880 1.000 110.25249 114 ASN F O 1
ATOM 9590 N N . VAL F 1 116 ? -75.40120 -13.01013 -9.61769 1.000 111.49169 115 VAL F N 1
ATOM 9591 C CA . VAL F 1 116 ? -75.04157 -12.32703 -10.85379 1.000 104.51169 115 VAL F CA 1
ATOM 9592 C C . VAL F 1 116 ? -73.54087 -12.07353 -10.84101 1.000 104.26169 115 VAL F C 1
ATOM 9593 O O . VAL F 1 116 ? -73.00616 -11.54320 -9.86089 1.000 103.14169 115 VAL F O 1
ATOM 9597 N N . ILE F 1 117 ? -72.86422 -12.44995 -11.92553 1.000 103.00812 116 ILE F N 1
ATOM 9598 C CA . ILE F 1 117 ? -71.43053 -12.25762 -12.07829 1.000 98.49812 116 ILE F CA 1
ATOM 9599 C C . ILE F 1 117 ? -71.16181 -11.64496 -13.44968 1.000 99.79812 116 ILE F C 1
ATOM 9600 O O . ILE F 1 117 ? -72.08085 -11.35285 -14.21303 1.000 102.65812 116 ILE F O 1
ATOM 9605 N N . ALA F 1 118 ? -69.87948 -11.45940 -13.75656 1.000 97.90620 117 ALA F N 1
ATOM 9606 C CA . ALA F 1 118 ? -69.44674 -10.89569 -15.02667 1.000 97.69620 117 ALA F CA 1
ATOM 9607 C C . ALA F 1 118 ? -68.30714 -11.72836 -15.59321 1.000 99.84620 117 ALA F C 1
ATOM 9608 O O . ALA F 1 118 ? -67.39494 -12.12856 -14.86372 1.000 99.32620 117 ALA F O 1
ATOM 9610 N N . VAL F 1 119 ? -68.36595 -11.98375 -16.89769 1.000 98.31776 118 VAL F N 1
ATOM 9611 C CA . VAL F 1 119 ? -67.37580 -12.78905 -17.60068 1.000 99.67776 118 VAL F CA 1
ATOM 9612 C C . VAL F 1 119 ? -66.68692 -11.91225 -18.63605 1.000 99.20776 118 VAL F C 1
ATOM 9613 O O . VAL F 1 119 ? -67.32739 -11.06739 -19.27038 1.000 99.62776 118 VAL F O 1
ATOM 9617 N N . HIS F 1 120 ? -65.38209 -12.11419 -18.80429 1.000 101.36665 119 HIS F N 1
ATOM 9618 C CA . HIS F 1 120 ? -64.57705 -11.35208 -19.74693 1.000 102.01665 119 HIS F CA 1
ATOM 9619 C C . HIS F 1 120 ? -63.89367 -12.30496 -20.71656 1.000 103.82665 119 HIS F C 1
ATOM 9620 O O . HIS F 1 120 ? -63.42095 -13.37509 -20.32049 1.000 107.10665 119 HIS F O 1
ATOM 9627 N N . SER F 1 121 ? -63.84301 -11.91113 -21.98937 1.000 100.50372 120 SER F N 1
ATOM 9628 C CA . SER F 1 121 ? -63.23655 -12.73801 -23.02353 1.000 100.77372 120 SER F CA 1
ATOM 9629 C C . SER F 1 121 ? -61.79056 -12.37343 -23.31783 1.000 99.66372 120 SER F C 1
ATOM 9630 O O . SER F 1 121 ? -61.05066 -13.22001 -23.83162 1.000 103.19372 120 SER F O 1
ATOM 9633 N N . GLN F 1 122 ? -61.37983 -11.14123 -23.01631 1.000 102.37447 121 GLN F N 1
ATOM 9634 C CA . GLN F 1 122 ? -60.05550 -10.62192 -23.35100 1.000 99.10447 121 GLN F CA 1
ATOM 9635 C C . GLN F 1 122 ? -59.79137 -10.65028 -24.85259 1.000 100.96447 121 GLN F C 1
ATOM 9636 O O . GLN F 1 122 ? -58.63435 -10.65411 -25.28483 1.000 101.05447 121 GLN F O 1
ATOM 9642 N N . THR F 1 123 ? -60.85637 -10.67226 -25.65463 1.000 100.34615 122 THR F N 1
ATOM 9643 C CA . THR F 1 123 ? -60.76644 -10.62765 -27.10638 1.000 103.33615 122 THR F CA 1
ATOM 9644 C C . THR F 1 123 ? -61.80305 -9.63816 -27.62367 1.000 104.09615 122 THR F C 1
ATOM 9645 O O . THR F 1 123 ? -62.58922 -9.07289 -26.85718 1.000 102.38615 122 THR F O 1
ATOM 9649 N N . ILE F 1 124 ? -61.80559 -9.42837 -28.94293 1.000 104.18636 123 ILE F N 1
ATOM 9650 C CA . ILE F 1 124 ? -62.78562 -8.53287 -29.54660 1.000 107.74636 123 ILE F CA 1
ATOM 9651 C C . ILE F 1 124 ? -64.18446 -9.12935 -29.54368 1.000 109.79636 123 ILE F C 1
ATOM 9652 O O . ILE F 1 124 ? -65.16522 -8.39685 -29.71661 1.000 107.68636 123 ILE F O 1
ATOM 9657 N N . GLU F 1 125 ? -64.30797 -10.43889 -29.35559 1.000 106.80156 124 GLU F N 1
ATOM 9658 C CA . GLU F 1 125 ? -65.60478 -11.09673 -29.37765 1.000 112.33156 124 GLU F CA 1
ATOM 9659 C C . GLU F 1 125 ? -66.25480 -11.02512 -28.00271 1.000 108.46156 124 GLU F C 1
ATOM 9660 O O . GLU F 1 125 ? -65.57317 -11.08128 -26.97509 1.000 103.19156 124 GLU F O 1
ATOM 9666 N N . VAL F 1 126 ? -67.57742 -10.89462 -27.99167 1.000 112.76468 125 VAL F N 1
ATOM 9667 C CA . VAL F 1 126 ? -68.34061 -10.87186 -26.74696 1.000 108.47468 125 VAL F CA 1
ATOM 9668 C C . VAL F 1 126 ? -68.42014 -12.29089 -26.19713 1.000 112.68468 125 VAL F C 1
ATOM 9669 O O . VAL F 1 126 ? -68.87648 -13.20219 -26.90278 1.000 117.88468 125 VAL F O 1
ATOM 9673 N N . PRO F 1 127 ? -67.99287 -12.52857 -24.96001 1.000 112.92982 126 PRO F N 1
ATOM 9674 C CA . PRO F 1 127 ? -68.05970 -13.88545 -24.41109 1.000 115.48982 126 PRO F CA 1
ATOM 9675 C C . PRO F 1 127 ? -69.48648 -14.29216 -24.08383 1.000 116.88982 126 PRO F C 1
ATOM 9676 O O . PRO F 1 127 ? -70.33814 -13.46376 -23.75239 1.000 116.46982 126 PRO F O 1
ATOM 9680 N N . ASP F 1 128 ? -69.73770 -15.59222 -24.18251 1.000 118.99323 127 ASP F N 1
ATOM 9681 C CA . ASP F 1 128 ? -71.03054 -16.16100 -23.83920 1.000 120.91323 127 ASP F CA 1
ATOM 9682 C C . ASP F 1 128 ? -71.06605 -16.53598 -22.36388 1.000 116.48323 127 ASP F C 1
ATOM 9683 O O . ASP F 1 128 ? -70.04460 -16.88005 -21.76283 1.000 110.02323 127 ASP F O 1
ATOM 9688 N N . CYS F 1 129 ? -72.25928 -16.45690 -21.78456 1.000 119.82090 128 CYS F N 1
ATOM 9689 C CA . CYS F 1 129 ? -72.44548 -16.84541 -20.39810 1.000 121.17090 128 CYS F CA 1
ATOM 9690 C C . CYS F 1 129 ? -72.18284 -18.34002 -20.21354 1.000 125.59090 128 CYS F C 1
ATOM 9691 O O . CYS F 1 129 ? -72.31132 -19.12426 -21.15880 1.000 130.99090 128 CYS F O 1
ATOM 9694 N N . PRO F 1 130 ? -71.80052 -18.75850 -19.00616 1.000 122.73548 129 PRO F N 1
ATOM 9695 C CA . PRO F 1 130 ? -71.63295 -20.19061 -18.73873 1.000 127.28548 129 PRO F CA 1
ATOM 9696 C C . PRO F 1 130 ? -72.94686 -20.94048 -18.90019 1.000 132.67548 129 PRO F C 1
ATOM 9697 O O . PRO F 1 130 ? -74.03551 -20.36280 -18.85675 1.000 134.77548 129 PRO F O 1
ATOM 9701 N N . ASN F 1 131 ? -72.82752 -22.25126 -19.10156 1.000 134.68517 130 ASN F N 1
ATOM 9702 C CA . ASN F 1 131 ? -73.99488 -23.09207 -19.33738 1.000 136.25517 130 ASN F CA 1
ATOM 9703 C C . ASN F 1 131 ? -74.95350 -23.03130 -18.15508 1.000 132.67517 130 ASN F C 1
ATOM 9704 O O . ASN F 1 131 ? -74.60580 -23.42495 -17.03734 1.000 129.32517 130 ASN F O 1
ATOM 9709 N N . GLY F 1 132 ? -76.16268 -22.53290 -18.40881 1.000 133.02948 131 GLY F N 1
ATOM 9710 C CA . GLY F 1 132 ? -77.17540 -22.36790 -17.38978 1.000 132.69948 131 GLY F CA 1
ATOM 9711 C C . GLY F 1 132 ? -77.38416 -20.94361 -16.92197 1.000 129.62948 131 GLY F C 1
ATOM 9712 O O . GLY F 1 132 ? -78.30501 -20.69903 -16.13248 1.000 130.57948 131 GLY F O 1
ATOM 9713 N N . TRP F 1 133 ? -76.56368 -20.00246 -17.37863 1.000 129.33443 132 TRP F N 1
ATOM 9714 C CA . TRP F 1 133 ? -76.65811 -18.60893 -16.97148 1.000 127.36443 132 TRP F CA 1
ATOM 9715 C C . TRP F 1 133 ? -77.10334 -17.76343 -18.15822 1.000 129.59443 132 TRP F C 1
ATOM 9716 O O . TRP F 1 133 ? -76.64111 -17.96840 -19.28511 1.000 132.21443 132 TRP F O 1
ATOM 9727 N N . GLU F 1 134 ? -78.00415 -16.81872 -17.90426 1.000 123.64112 133 GLU F N 1
ATOM 9728 C CA . GLU F 1 134 ? -78.53755 -15.94862 -18.94205 1.000 126.20112 133 GLU F CA 1
ATOM 9729 C C . GLU F 1 134 ? -77.83918 -14.59406 -18.91723 1.000 123.35112 133 GLU F C 1
ATOM 9730 O O . GLU F 1 134 ? -77.35262 -14.14565 -17.87739 1.000 120.00112 133 GLU F O 1
ATOM 9736 N N . GLY F 1 135 ? -77.81532 -13.93540 -20.07393 1.000 124.31849 134 GLY F N 1
ATOM 9737 C CA . GLY F 1 135 ? -77.11309 -12.66992 -20.21718 1.000 118.29849 134 GLY F CA 1
ATOM 9738 C C . GLY F 1 135 ? -78.00671 -11.47554 -19.92172 1.000 115.69849 134 GLY F C 1
ATOM 9739 O O . GLY F 1 135 ? -79.19637 -11.47811 -20.23130 1.000 118.44849 134 GLY F O 1
ATOM 9740 N N . LEU F 1 136 ? -77.40845 -10.44925 -19.31717 1.000 122.09139 135 LEU F N 1
ATOM 9741 C CA . LEU F 1 136 ? -78.10926 -9.22081 -18.96277 1.000 112.96139 135 LEU F CA 1
ATOM 9742 C C . LEU F 1 136 ? -77.73987 -8.04846 -19.85933 1.000 110.44139 135 LEU F C 1
ATOM 9743 O O . LEU F 1 136 ? -78.62753 -7.40819 -20.43160 1.000 110.41139 135 LEU F O 1
ATOM 9748 N N . TRP F 1 137 ? -76.45092 -7.74643 -20.00110 1.000 107.71023 136 TRP F N 1
ATOM 9749 C CA . TRP F 1 137 ? -76.00966 -6.72391 -20.94122 1.000 108.23023 136 TRP F CA 1
ATOM 9750 C C . TRP F 1 137 ? -74.55020 -6.97963 -21.28924 1.000 103.00023 136 TRP F C 1
ATOM 9751 O O . TRP F 1 137 ? -73.87353 -7.79920 -20.66343 1.000 101.33023 136 TRP F O 1
ATOM 9762 N N . ILE F 1 138 ? -74.07448 -6.26228 -22.30785 1.000 102.95053 137 ILE F N 1
ATOM 9763 C CA . ILE F 1 138 ? -72.71337 -6.39973 -22.80401 1.000 102.92053 137 ILE F CA 1
ATOM 9764 C C . ILE F 1 138 ? -72.05349 -5.02749 -22.81473 1.000 100.41053 137 ILE F C 1
ATOM 9765 O O . ILE F 1 138 ? -72.71844 -3.99013 -22.77323 1.000 99.74053 137 ILE F O 1
ATOM 9770 N N . GLY F 1 139 ? -70.72332 -5.03438 -22.87347 1.000 104.60264 138 GLY F N 1
ATOM 9771 C CA . GLY F 1 139 ? -69.96620 -3.79785 -22.88799 1.000 100.12264 138 GLY F CA 1
ATOM 9772 C C . GLY F 1 139 ? -68.47077 -3.99606 -23.02704 1.000 98.80264 138 GLY F C 1
ATOM 9773 O O . GLY F 1 139 ? -68.01855 -4.91706 -23.71369 1.000 105.28264 138 GLY F O 1
ATOM 9774 N N . TYR F 1 140 ? -67.69308 -3.13486 -22.37479 1.000 93.93524 139 TYR F N 1
ATOM 9775 C CA . TYR F 1 140 ? -66.23913 -3.14944 -22.46139 1.000 94.10524 139 TYR F CA 1
ATOM 9776 C C . TYR F 1 140 ? -65.66029 -3.29558 -21.06190 1.000 95.52524 139 TYR F C 1
ATOM 9777 O O . TYR F 1 140 ? -66.09992 -2.61378 -20.12982 1.000 95.06524 139 TYR F O 1
ATOM 9786 N N . SER F 1 141 ? -64.67161 -4.17667 -20.92280 1.000 99.44573 140 SER F N 1
ATOM 9787 C CA . SER F 1 141 ? -64.14026 -4.55227 -19.61485 1.000 94.11573 140 SER F CA 1
ATOM 9788 C C . SER F 1 141 ? -63.40504 -3.37485 -18.98464 1.000 87.80573 140 SER F C 1
ATOM 9789 O O . SER F 1 141 ? -62.36846 -2.93508 -19.49122 1.000 85.90573 140 SER F O 1
ATOM 9792 N N . PHE F 1 142 ? -63.93852 -2.87065 -17.87446 1.000 90.04704 141 PHE F N 1
ATOM 9793 C CA . PHE F 1 142 ? -63.37120 -1.74258 -17.14467 1.000 83.65704 141 PHE F CA 1
ATOM 9794 C C . PHE F 1 142 ? -62.75134 -2.25315 -15.84987 1.000 79.04704 141 PHE F C 1
ATOM 9795 O O . PHE F 1 142 ? -63.46217 -2.75963 -14.97583 1.000 79.60704 141 PHE F O 1
ATOM 9803 N N . LEU F 1 143 ? -61.43494 -2.09770 -15.71508 1.000 73.90927 142 LEU F N 1
ATOM 9804 C CA . LEU F 1 143 ? -60.73838 -2.66712 -14.56759 1.000 72.26927 142 LEU F CA 1
ATOM 9805 C C . LEU F 1 143 ? -60.51986 -1.63134 -13.47200 1.000 73.36927 142 LEU F C 1
ATOM 9806 O O . LEU F 1 143 ? -61.20283 -1.65847 -12.44322 1.000 77.67927 142 LEU F O 1
ATOM 9811 N N . MET F 1 144 ? -59.57381 -0.71851 -13.67788 1.000 75.98408 143 MET F N 1
ATOM 9812 C CA . MET F 1 144 ? -59.16913 0.23261 -12.65305 1.000 74.33408 143 MET F CA 1
ATOM 9813 C C . MET F 1 144 ? -59.05969 1.62583 -13.26330 1.000 71.40408 143 MET F C 1
ATOM 9814 O O . MET F 1 144 ? -59.31959 1.83287 -14.45257 1.000 73.74408 143 MET F O 1
ATOM 9819 N N . HIS F 1 145 ? -58.66428 2.58806 -12.43251 1.000 72.41153 144 HIS F N 1
ATOM 9820 C CA . HIS F 1 145 ? -58.60902 3.98417 -12.84104 1.000 69.56153 144 HIS F CA 1
ATOM 9821 C C . HIS F 1 145 ? -57.59752 4.71176 -11.96881 1.000 64.02153 144 HIS F C 1
ATOM 9822 O O . HIS F 1 145 ? -57.27590 4.27404 -10.86121 1.000 60.00153 144 HIS F O 1
ATOM 9829 N N . THR F 1 146 ? -57.08947 5.82504 -12.49442 1.000 65.04867 145 THR F N 1
ATOM 9830 C CA . THR F 1 146 ? -56.12250 6.65457 -11.79094 1.000 61.71867 145 THR F CA 1
ATOM 9831 C C . THR F 1 146 ? -56.45721 8.12018 -12.02346 1.000 66.90867 145 THR F C 1
ATOM 9832 O O . THR F 1 146 ? -56.83411 8.50809 -13.13276 1.000 72.82867 145 THR F O 1
ATOM 9836 N N . ALA F 1 147 ? -56.31852 8.93145 -10.97353 1.000 64.02245 146 ALA F N 1
ATOM 9837 C CA . ALA F 1 147 ? -56.58161 10.36081 -11.08372 1.000 60.36245 146 ALA F CA 1
ATOM 9838 C C . ALA F 1 147 ? -55.47593 11.18033 -10.42893 1.000 58.31245 146 ALA F C 1
ATOM 9839 O O . ALA F 1 147 ? -54.31981 10.74830 -10.37821 1.000 61.30245 146 ALA F O 1
ATOM 9841 N N . VAL F 1 148 ? -55.82486 12.36009 -9.92175 1.000 56.61921 147 VAL F N 1
ATOM 9842 C CA . VAL F 1 148 ? -54.84480 13.28164 -9.35759 1.000 56.85921 147 VAL F CA 1
ATOM 9843 C C . VAL F 1 148 ? -54.41124 12.79187 -7.98181 1.000 57.91921 147 VAL F C 1
ATOM 9844 O O . VAL F 1 148 ? -55.21717 12.25751 -7.20947 1.000 57.83921 147 VAL F O 1
ATOM 9848 N N . GLY F 1 149 ? -53.12552 12.96126 -7.67835 1.000 60.04889 148 GLY F N 1
ATOM 9849 C CA . GLY F 1 149 ? -52.62028 12.59136 -6.36549 1.000 56.16889 148 GLY F CA 1
ATOM 9850 C C . GLY F 1 149 ? -52.74411 11.10126 -6.12321 1.000 55.84889 148 GLY F C 1
ATOM 9851 O O . GLY F 1 149 ? -52.42306 10.27652 -6.98546 1.000 58.13889 148 GLY F O 1
ATOM 9852 N N . ASN F 1 150 ? -53.22660 10.74377 -4.93392 1.000 56.28592 149 ASN F N 1
ATOM 9853 C CA . ASN F 1 150 ? -53.47484 9.35438 -4.57517 1.000 55.08592 149 ASN F CA 1
ATOM 9854 C C . ASN F 1 150 ? -54.78644 8.82455 -5.14174 1.000 53.88592 149 ASN F C 1
ATOM 9855 O O . ASN F 1 150 ? -55.27537 7.78737 -4.67852 1.000 52.10592 149 ASN F O 1
ATOM 9860 N N . GLY F 1 151 ? -55.36267 9.50919 -6.12583 1.000 58.54337 150 GLY F N 1
ATOM 9861 C CA . GLY F 1 151 ? -56.63720 9.07978 -6.67565 1.000 58.86337 150 GLY F CA 1
ATOM 9862 C C . GLY F 1 151 ? -56.48880 7.79851 -7.47450 1.000 60.42337 150 GLY F C 1
ATOM 9863 O O . GLY F 1 151 ? -55.59861 7.67560 -8.32502 1.000 61.35337 150 GLY F O 1
ATOM 9864 N N . GLY F 1 152 ? -57.36145 6.83742 -7.20227 1.000 60.50908 151 GLY F N 1
ATOM 9865 C CA . GLY F 1 152 ? -57.33059 5.58396 -7.92605 1.000 59.17908 151 GLY F CA 1
ATOM 9866 C C . GLY F 1 152 ? -58.37170 4.63110 -7.38530 1.000 60.34908 151 GLY F C 1
ATOM 9867 O O . GLY F 1 152 ? -59.17744 4.98230 -6.52051 1.000 61.70908 151 GLY F O 1
ATOM 9868 N N . GLY F 1 153 ? -58.34283 3.42090 -7.90972 1.000 61.26866 15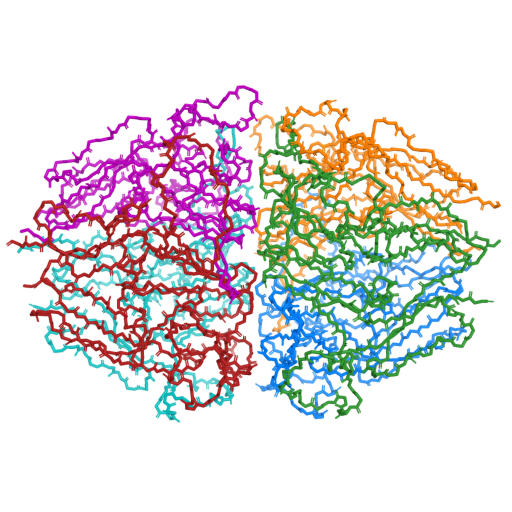2 GLY F N 1
ATOM 9869 C CA . GLY F 1 153 ? -59.27021 2.38836 -7.49337 1.000 61.68866 152 GLY F CA 1
ATOM 9870 C C . GLY F 1 153 ? -59.58062 1.46526 -8.65214 1.000 66.00866 152 GLY F C 1
ATOM 9871 O O . GLY F 1 153 ? -59.10505 1.64738 -9.76875 1.000 67.51866 152 GLY F O 1
ATOM 9872 N N . GLY F 1 154 ? -60.40589 0.46730 -8.35872 1.000 66.42593 153 GLY F N 1
ATOM 9873 C CA . GLY F 1 154 ? -60.77808 -0.50571 -9.36935 1.000 66.77593 153 GLY F CA 1
ATOM 9874 C C . GLY F 1 154 ? -61.91883 -1.37200 -8.88849 1.000 70.36593 153 GLY F C 1
ATOM 9875 O O . GLY F 1 154 ? -62.30077 -1.34707 -7.71511 1.000 69.41593 153 GLY F O 1
ATOM 9876 N N . GLN F 1 155 ? -62.46098 -2.14293 -9.82556 1.000 71.00007 154 GLN F N 1
ATOM 9877 C CA . GLN F 1 155 ? -63.56893 -3.05015 -9.57152 1.000 73.77007 154 GLN F CA 1
ATOM 9878 C C . GLN F 1 155 ? -63.09950 -4.49666 -9.65997 1.000 75.57007 154 GLN F C 1
ATOM 9879 O O . GLN F 1 155 ? -62.19277 -4.83006 -10.42817 1.000 76.00007 154 GLN F O 1
ATOM 9885 N N . ALA F 1 156 ? -63.72995 -5.35030 -8.85755 1.000 76.29876 155 ALA F N 1
ATOM 9886 C CA . ALA F 1 156 ? -63.44910 -6.77845 -8.89547 1.000 75.37876 155 ALA F CA 1
ATOM 9887 C C . ALA F 1 156 ? -63.96145 -7.39418 -10.19142 1.000 78.23876 155 ALA F C 1
ATOM 9888 O O . ALA F 1 156 ? -65.05351 -7.06867 -10.66489 1.000 79.36876 155 ALA F O 1
ATOM 9890 N N . LEU F 1 157 ? -63.16013 -8.29750 -10.76315 1.000 78.78895 156 LEU F N 1
ATOM 9891 C CA . LEU F 1 157 ? -63.45316 -8.84407 -12.08366 1.000 81.56895 156 LEU F CA 1
ATOM 9892 C C . LEU F 1 157 ? -64.71513 -9.69690 -12.10701 1.000 83.99895 156 LEU F C 1
ATOM 9893 O O . LEU F 1 157 ? -65.27573 -9.91353 -13.18667 1.000 86.40895 156 LEU F O 1
ATOM 9898 N N . GLN F 1 158 ? -65.17848 -10.18254 -10.95512 1.000 78.02951 157 GLN F N 1
ATOM 9899 C CA . GLN F 1 158 ? -66.43265 -10.92157 -10.91434 1.000 85.01951 157 GLN F CA 1
ATOM 9900 C C . GLN F 1 158 ? -67.64270 -10.01893 -10.72149 1.000 93.73951 157 GLN F C 1
ATOM 9901 O O . GLN F 1 158 ? -68.77343 -10.46467 -10.94799 1.000 99.28951 157 GLN F O 1
ATOM 9907 N N . SER F 1 159 ? -67.43441 -8.76941 -10.31278 1.000 89.51173 158 SER F N 1
ATOM 9908 C CA . SER F 1 159 ? -68.53361 -7.84173 -10.11175 1.000 87.98173 158 SER F CA 1
ATOM 9909 C C . SER F 1 159 ? -69.02893 -7.29882 -11.45176 1.000 86.70173 158 SER F C 1
ATOM 9910 O O . SER F 1 159 ? -68.24182 -7.11563 -12.38453 1.000 85.80173 158 SER F O 1
ATOM 9913 N N . PRO F 1 160 ? -70.33331 -7.03831 -11.57379 1.000 86.38159 159 PRO F N 1
ATOM 9914 C CA . PRO F 1 160 ? -70.83876 -6.39264 -12.79715 1.000 86.21159 159 PRO F CA 1
ATOM 9915 C C . PRO F 1 160 ? -70.27130 -5.00335 -13.02401 1.000 84.51159 159 PRO F C 1
ATOM 9916 O O . PRO F 1 160 ? -70.32880 -4.50184 -14.15393 1.000 86.78159 159 PRO F O 1
ATOM 9920 N N . GLY F 1 161 ? -69.72352 -4.36727 -11.98641 1.000 82.41716 160 GLY F N 1
ATOM 9921 C CA . GLY F 1 161 ? -69.07762 -3.07729 -12.14181 1.000 78.00716 160 GLY F CA 1
ATOM 9922 C C . GLY F 1 161 ? -67.78822 -3.12182 -12.93108 1.000 78.02716 160 GLY F C 1
ATOM 9923 O O . GLY F 1 161 ? -67.34624 -2.08358 -13.43448 1.000 77.14716 160 GLY F O 1
ATOM 9924 N N . SER F 1 162 ? -67.17608 -4.29936 -13.05647 1.000 82.01909 161 SER F N 1
ATOM 9925 C CA . SER F 1 162 ? -65.95888 -4.42657 -13.84740 1.000 84.34909 161 SER F CA 1
ATOM 9926 C C . SER F 1 162 ? -66.19927 -4.30141 -15.34446 1.000 87.08909 161 SER F C 1
ATOM 9927 O O . SER F 1 162 ? -65.24320 -4.44263 -16.11468 1.000 87.64909 161 SER F O 1
ATOM 9930 N N . CYS F 1 163 ? -67.43317 -4.07285 -15.78687 1.000 85.67708 162 CYS F N 1
ATOM 9931 C CA . CYS F 1 163 ? -67.69816 -3.95229 -17.21691 1.000 90.11708 162 CYS F CA 1
ATOM 9932 C C . CYS F 1 163 ? -68.82846 -2.95852 -17.44201 1.000 83.19708 162 CYS F C 1
ATOM 9933 O O . CYS F 1 163 ? -69.98233 -3.24326 -17.10721 1.000 82.26708 162 CYS F O 1
ATOM 9936 N N . LEU F 1 164 ? -68.49638 -1.80384 -18.00563 1.000 88.05315 163 LEU F N 1
ATOM 9937 C CA . LEU F 1 164 ? -69.47291 -0.78654 -18.35920 1.000 89.87315 163 LEU F CA 1
ATOM 9938 C C . LEU F 1 164 ? -69.84217 -0.91897 -19.83245 1.000 90.99315 163 LEU F C 1
ATOM 9939 O O . LEU F 1 164 ? -69.03193 -1.34846 -20.65789 1.000 91.94315 163 LEU F O 1
ATOM 9944 N N . GLU F 1 165 ? -71.08640 -0.55416 -20.15074 1.000 86.39364 164 GLU F N 1
ATOM 9945 C CA . GLU F 1 165 ? -71.59776 -0.72350 -21.50827 1.000 86.18364 164 GLU F CA 1
ATOM 9946 C C . GLU F 1 165 ? -70.77306 0.06717 -22.51787 1.000 88.47364 164 GLU F C 1
ATOM 9947 O O . GLU F 1 165 ? -70.18164 -0.50489 -23.43997 1.000 97.96364 164 GLU F O 1
ATOM 9953 N N . ASP F 1 166 ? -70.72398 1.38563 -22.36383 1.000 89.57582 165 ASP F N 1
ATOM 9954 C CA . ASP F 1 166 ? -69.95880 2.21824 -23.28007 1.000 91.45582 165 ASP F CA 1
ATOM 9955 C C . ASP F 1 166 ? -68.47980 2.20520 -22.92942 1.000 92.04582 165 ASP F C 1
ATOM 9956 O O . ASP F 1 166 ? -68.10311 2.14099 -21.75598 1.000 92.42582 165 ASP F O 1
ATOM 9961 N N . PHE F 1 167 ? -67.64124 2.26648 -23.95846 1.000 101.21691 166 PHE F N 1
ATOM 9962 C CA . PHE F 1 167 ? -66.22232 2.53211 -23.77640 1.000 98.98691 166 PHE F CA 1
ATOM 9963 C C . PHE F 1 167 ? -66.00435 4.03578 -23.87416 1.000 101.68691 166 PHE F C 1
ATOM 9964 O O . PHE F 1 167 ? -66.36072 4.65585 -24.88230 1.000 99.34691 166 PHE F O 1
ATOM 9972 N N . ARG F 1 168 ? -65.42425 4.61857 -22.82961 1.000 91.48935 167 ARG F N 1
ATOM 9973 C CA . ARG F 1 168 ? -65.18762 6.05307 -22.76645 1.000 93.43935 167 ARG F CA 1
ATOM 9974 C C . ARG F 1 168 ? -63.75906 6.30497 -22.31593 1.000 94.59935 167 ARG F C 1
ATOM 9975 O O . ARG F 1 168 ? -63.31456 5.74525 -21.30877 1.000 92.08935 167 ARG F O 1
ATOM 9983 N N . ALA F 1 169 ? -63.04317 7.14640 -23.06285 1.000 95.21243 168 ALA F N 1
ATOM 9984 C CA . ALA F 1 169 ? -61.71411 7.55821 -22.63446 1.000 92.45243 168 ALA F CA 1
ATOM 9985 C C . ALA F 1 169 ? -61.76561 8.44938 -21.40201 1.000 87.25243 168 ALA F C 1
ATOM 9986 O O . ALA F 1 169 ? -60.77136 8.53720 -20.67390 1.000 86.20243 168 ALA F O 1
ATOM 9988 N N . THR F 1 170 ? -62.89946 9.10646 -21.15170 1.000 92.68061 169 THR F N 1
ATOM 9989 C CA . THR F 1 170 ? -63.08160 9.98727 -19.99744 1.000 80.53061 169 THR F CA 1
ATOM 9990 C C . THR F 1 170 ? -64.35844 9.57805 -19.27288 1.000 74.48061 169 THR F C 1
ATOM 9991 O O . THR F 1 170 ? -65.39349 10.24907 -19.38538 1.000 74.60061 169 THR F O 1
ATOM 9995 N N . PRO F 1 171 ? -64.32270 8.48074 -18.51688 1.000 74.08462 170 PRO F N 1
ATOM 9996 C CA . PRO F 1 171 ? -65.53907 7.96092 -17.87966 1.000 71.77462 170 PRO F CA 1
ATOM 9997 C C . PRO F 1 171 ? -65.82646 8.48635 -16.48015 1.000 69.09462 170 PRO F C 1
ATOM 9998 O O . PRO F 1 171 ? -66.82239 8.06148 -15.88387 1.000 69.33462 170 PRO F O 1
ATOM 10002 N N . PHE F 1 172 ? -65.00709 9.38347 -15.93486 1.000 69.57709 171 PHE F N 1
ATOM 10003 C CA . PHE F 1 172 ? -65.26542 9.91525 -14.60386 1.000 65.77709 171 PHE F CA 1
ATOM 10004 C C . PHE F 1 172 ? -64.82022 11.36964 -14.55007 1.000 63.35709 171 PHE F C 1
ATOM 10005 O O . PHE F 1 172 ? -64.02097 11.82803 -15.37074 1.000 65.13709 171 PHE F O 1
ATOM 10013 N N . ILE F 1 173 ? -65.35400 12.09254 -13.56598 1.000 65.63788 172 ILE F N 1
ATOM 10014 C CA . ILE F 1 173 ? -65.12988 13.52494 -13.42568 1.000 65.40788 172 ILE F CA 1
ATOM 10015 C C . ILE F 1 173 ? -64.79181 13.83228 -11.97267 1.000 60.63788 172 ILE F C 1
ATOM 10016 O O . ILE F 1 173 ? -65.24325 13.14547 -11.05071 1.000 58.84788 172 ILE F O 1
ATOM 10021 N N . GLU F 1 174 ? -63.97476 14.86514 -11.77378 1.000 64.78361 173 GLU F N 1
ATOM 10022 C CA . GLU F 1 174 ? -63.51622 15.27276 -10.45060 1.000 61.90361 173 GLU F CA 1
ATOM 10023 C C . GLU F 1 174 ? -64.30251 16.49692 -10.00076 1.000 62.91361 173 GLU F C 1
ATOM 10024 O O . GLU F 1 174 ? -64.31442 17.51957 -10.69384 1.000 66.34361 173 GLU F O 1
ATOM 10030 N N . CYS F 1 175 ? -64.94123 16.39648 -8.83866 1.000 63.81075 174 CYS F N 1
ATOM 10031 C CA . CYS F 1 175 ? -65.74668 17.47563 -8.28007 1.000 63.39075 174 CYS F CA 1
ATOM 10032 C C . CYS F 1 175 ? -65.03498 18.06056 -7.06754 1.000 61.83075 174 CYS F C 1
ATOM 10033 O O . CYS F 1 175 ? -64.79203 17.35114 -6.08485 1.000 60.72075 174 CYS F O 1
ATOM 10036 N N . ASN F 1 176 ? -64.70113 19.34732 -7.14070 1.000 58.35085 175 ASN F N 1
ATOM 10037 C CA . ASN F 1 176 ? -64.16606 20.05105 -5.98208 1.000 56.58085 175 ASN F CA 1
ATOM 10038 C C . ASN F 1 176 ? -65.22888 20.12052 -4.89260 1.000 62.42085 175 ASN F C 1
ATOM 10039 O O . ASN F 1 176 ? -66.30477 20.69083 -5.09850 1.000 67.40085 175 ASN F O 1
ATOM 10044 N N . GLY F 1 177 ? -64.92491 19.53895 -3.73467 1.000 62.29713 176 GLY F N 1
ATOM 10045 C CA . GLY F 1 177 ? -65.90001 19.39491 -2.67047 1.000 59.57713 176 GLY F CA 1
ATOM 10046 C C . GLY F 1 177 ? -66.45060 20.69747 -2.12723 1.000 56.63713 176 GLY F C 1
ATOM 10047 O O . GLY F 1 177 ? -67.65633 20.94962 -2.20695 1.000 59.42713 176 GLY F O 1
ATOM 10048 N N . ALA F 1 178 ? -65.57569 21.53374 -1.56637 1.000 59.11820 177 ALA F N 1
ATOM 10049 C CA . ALA F 1 178 ? -66.03114 22.77330 -0.94708 1.000 53.90820 177 ALA F CA 1
ATOM 10050 C C . ALA F 1 178 ? -66.44126 23.81089 -1.98425 1.000 58.01820 177 ALA F C 1
ATOM 10051 O O . ALA F 1 178 ? -67.27224 24.67893 -1.69283 1.000 59.82820 177 ALA F O 1
ATOM 10053 N N . LYS F 1 179 ? -65.88208 23.73887 -3.19349 1.000 54.54715 178 LYS F N 1
ATOM 10054 C CA . LYS F 1 179 ? -66.20218 24.71717 -4.22481 1.000 55.50715 178 LYS F CA 1
ATOM 10055 C C . LYS F 1 179 ? -67.49707 24.39259 -4.95731 1.000 56.45715 178 LYS F C 1
ATOM 10056 O O . LYS F 1 179 ? -68.13973 25.30553 -5.48798 1.000 59.33715 178 LYS F O 1
ATOM 10062 N N . GLY F 1 180 ? -67.90161 23.12557 -4.98240 1.000 57.37189 179 GLY F N 1
ATOM 10063 C CA . GLY F 1 180 ? -69.12875 22.74768 -5.65548 1.000 61.24189 179 GLY F CA 1
ATOM 10064 C C . GLY F 1 180 ? -69.02818 22.77229 -7.16296 1.000 70.15189 179 GLY F C 1
ATOM 10065 O O . GLY F 1 180 ? -70.04181 22.96049 -7.84341 1.000 76.14189 179 GLY F O 1
ATOM 10066 N N . THR F 1 181 ? -67.82711 22.58728 -7.70516 1.000 67.07826 180 THR F N 1
ATOM 10067 C CA . THR F 1 181 ? -67.59589 22.57819 -9.14051 1.000 67.97826 180 THR F CA 1
ATOM 10068 C C . THR F 1 181 ? -66.90200 21.28686 -9.55308 1.000 64.68826 180 THR F C 1
ATOM 10069 O O . THR F 1 181 ? -66.12482 20.70791 -8.78803 1.000 64.22826 180 THR F O 1
ATOM 10073 N N . CYS F 1 182 ? -67.18656 20.84299 -10.77576 1.000 62.94896 181 CYS F N 1
ATOM 10074 C CA . CYS F 1 182 ? -66.61953 19.61739 -11.31758 1.000 63.30896 181 CYS F CA 1
ATOM 10075 C C . CYS F 1 182 ? -65.94762 19.91522 -12.65035 1.000 63.67896 181 CYS F C 1
ATOM 10076 O O . CYS F 1 182 ? -66.35295 20.82796 -13.37467 1.000 66.04896 181 CYS F O 1
ATOM 10079 N N . HIS F 1 183 ? -64.91863 19.13329 -12.97213 1.000 59.36494 182 HIS F N 1
ATOM 10080 C CA . HIS F 1 183 ? -64.17494 19.33831 -14.20788 1.000 60.10494 182 HIS F CA 1
ATOM 10081 C C . HIS F 1 183 ? -63.34641 18.09768 -14.50589 1.000 62.67494 182 HIS F C 1
ATOM 10082 O O . HIS F 1 183 ? -63.11543 17.25572 -13.63383 1.000 62.42494 182 HIS F O 1
ATOM 10089 N N . PHE F 1 184 ? -62.89603 18.00474 -15.75342 1.000 62.27188 183 PHE F N 1
ATOM 10090 C CA . PHE F 1 184 ? -61.99393 16.95400 -16.19709 1.000 62.92188 183 PHE F CA 1
ATOM 10091 C C . PHE F 1 184 ? -60.56275 17.47380 -16.22648 1.000 62.84188 183 PHE F C 1
ATOM 10092 O O . PHE F 1 184 ? -60.31200 18.64280 -16.53079 1.000 60.60188 183 PHE F O 1
ATOM 10100 N N . TYR F 1 185 ? -59.62252 16.58914 -15.90861 1.000 70.06462 184 TYR F N 1
ATOM 10101 C CA . TYR F 1 185 ? -58.21464 16.94341 -15.83978 1.000 71.65462 184 TYR F CA 1
ATOM 10102 C C . TYR F 1 185 ? -57.38710 15.88635 -16.55718 1.000 74.70462 184 TYR F C 1
ATOM 10103 O O . TYR F 1 185 ? -57.80314 14.73447 -16.70588 1.000 73.93462 184 TYR F O 1
ATOM 10112 N N . GLU F 1 186 ? -56.19931 16.29811 -17.00645 1.000 71.22455 185 GLU F N 1
ATOM 10113 C CA . GLU F 1 186 ? -55.33330 15.40080 -17.76211 1.000 69.59455 185 GLU F CA 1
ATOM 10114 C C . GLU F 1 186 ? -54.74029 14.29435 -16.89957 1.000 68.11455 185 GLU F C 1
ATOM 10115 O O . GLU F 1 186 ? -54.23216 13.30889 -17.44480 1.000 72.03455 185 GLU F O 1
ATOM 10121 N N . THR F 1 187 ? -54.79033 14.43028 -15.57296 1.000 63.38229 186 THR F N 1
ATOM 10122 C CA . THR F 1 187 ? -54.28447 13.38476 -14.69114 1.000 61.68229 186 THR F CA 1
ATOM 10123 C C . THR F 1 187 ? -55.20397 12.17185 -14.62142 1.000 60.05229 186 THR F C 1
ATOM 10124 O O . THR F 1 187 ? -54.83908 11.17671 -13.98639 1.000 58.86229 186 THR F O 1
ATOM 10128 N N . MET F 1 188 ? -56.37602 12.22771 -15.24736 1.000 63.51222 187 MET F N 1
ATOM 10129 C CA . MET F 1 188 ? -57.29652 11.10005 -15.24132 1.000 63.91222 187 MET F CA 1
ATOM 10130 C C . MET F 1 188 ? -56.86069 10.05508 -16.25958 1.000 70.21222 187 MET F C 1
ATOM 10131 O O . MET F 1 188 ? -56.51063 10.38936 -17.39608 1.000 76.53222 187 MET F O 1
ATOM 10136 N N . THR F 1 189 ? -56.88366 8.78884 -15.84866 1.000 66.26000 188 THR F N 1
ATOM 10137 C CA . THR F 1 189 ? -56.49726 7.68145 -16.71210 1.000 67.66000 188 THR F CA 1
ATOM 10138 C C . THR F 1 189 ? -57.40830 6.49534 -16.44205 1.000 68.98000 188 THR F C 1
ATOM 10139 O O . THR F 1 189 ? -57.66177 6.15431 -15.28291 1.000 67.50000 188 THR F O 1
ATOM 10143 N N . SER F 1 190 ? -57.89321 5.87264 -17.51100 1.000 75.12605 189 SER F N 1
ATOM 10144 C CA . SER F 1 190 ? -58.74344 4.69695 -17.42728 1.000 76.07605 189 SER F CA 1
ATOM 10145 C C . SER F 1 190 ? -57.97000 3.46344 -17.87263 1.000 78.58605 189 SER F C 1
ATOM 10146 O O . SER F 1 190 ? -57.12892 3.52878 -18.77370 1.000 80.55605 189 SER F O 1
ATOM 10149 N N . PHE F 1 191 ? -58.26107 2.33502 -17.23146 1.000 79.95358 190 PHE F N 1
ATOM 10150 C CA . PHE F 1 191 ? -57.61005 1.06770 -17.53694 1.000 79.03358 190 PHE F CA 1
ATOM 10151 C C . PHE F 1 191 ? -58.67193 0.04808 -17.91702 1.000 80.53358 190 PHE F C 1
ATOM 10152 O O . PHE F 1 191 ? -59.60870 -0.19584 -17.14859 1.000 77.96358 190 PHE F O 1
ATOM 10160 N N . TRP F 1 192 ? -58.51946 -0.54570 -19.09622 1.000 83.71856 191 TRP F N 1
ATOM 10161 C CA . TRP F 1 192 ? -59.43181 -1.55838 -19.59914 1.000 85.08856 191 TRP F CA 1
ATOM 10162 C C . TRP F 1 192 ? -58.66358 -2.84691 -19.85263 1.000 86.17856 191 TRP F C 1
ATOM 10163 O O . TRP F 1 192 ? -57.46354 -2.82248 -20.13969 1.000 87.42856 191 TRP F O 1
ATOM 10174 N N . MET F 1 193 ? -59.36161 -3.97457 -19.74594 1.000 86.32456 192 MET F N 1
ATOM 10175 C CA . MET F 1 193 ? -58.74590 -5.25349 -20.06965 1.000 89.74456 192 MET F CA 1
ATOM 10176 C C . MET F 1 193 ? -58.40724 -5.30280 -21.55426 1.000 95.69456 192 MET F C 1
ATOM 10177 O O . MET F 1 193 ? -59.17449 -4.83357 -22.39951 1.000 96.44456 192 MET F O 1
ATOM 10182 N N . TYR F 1 194 ? -57.25059 -5.87338 -21.86944 1.000 90.58494 193 TYR F N 1
ATOM 10183 C CA . TYR F 1 194 ? -56.70282 -5.78457 -23.21324 1.000 94.95494 193 TYR F CA 1
ATOM 10184 C C . TYR F 1 194 ? -57.17709 -6.94410 -24.08535 1.000 99.42494 193 TYR F C 1
ATOM 10185 O O . TYR F 1 194 ? -57.56633 -8.00909 -23.59953 1.000 95.94494 193 TYR F O 1
ATOM 10194 N N . ASN F 1 195 ? -57.13543 -6.71382 -25.39627 1.000 93.92749 194 ASN F N 1
ATOM 10195 C CA . ASN F 1 195 ? -57.50118 -7.71720 -26.39034 1.000 99.41749 194 ASN F CA 1
ATOM 10196 C C . ASN F 1 195 ? -56.28912 -8.59995 -26.66547 1.000 98.76749 194 ASN F C 1
ATOM 10197 O O . ASN F 1 195 ? -55.31089 -8.15229 -27.27259 1.000 98.83749 194 ASN F O 1
ATOM 10202 N N . LEU F 1 196 ? -56.35412 -9.85656 -26.23069 1.000 97.51282 195 LEU F N 1
ATOM 10203 C CA . LEU F 1 196 ? -55.23931 -10.79190 -26.33634 1.000 98.20282 195 LEU F CA 1
ATOM 10204 C C . LEU F 1 196 ? -55.51436 -11.89680 -27.35334 1.000 112.60282 195 LEU F C 1
ATOM 10205 O O . LEU F 1 196 ? -55.14109 -13.05374 -27.15101 1.000 112.30282 195 LEU F O 1
ATOM 10210 N N . GLU F 1 197 ? -56.17231 -11.55434 -28.46288 1.000 109.00594 196 GLU F N 1
ATOM 10211 C CA . GLU F 1 197 ? -56.42047 -12.54889 -29.50045 1.000 114.33594 196 GLU F CA 1
ATOM 10212 C C . GLU F 1 197 ? -55.21164 -12.72893 -30.40897 1.000 115.32594 196 GLU F C 1
ATOM 10213 O O . GLU F 1 197 ? -54.99646 -13.82532 -30.93797 1.000 117.25594 196 GLU F O 1
ATOM 10219 N N . SER F 1 198 ? -54.41706 -11.67523 -30.59787 1.000 117.80942 197 SER F N 1
ATOM 10220 C CA . SER F 1 198 ? -53.24407 -11.71529 -31.45791 1.000 115.95942 197 SER F CA 1
ATOM 10221 C C . SER F 1 198 ? -51.97224 -12.07976 -30.70141 1.000 112.48942 197 SER F C 1
ATOM 10222 O O . SER F 1 198 ? -50.87052 -11.80078 -31.18850 1.000 111.42942 197 SER F O 1
ATOM 10225 N N . SER F 1 199 ? -52.09702 -12.69026 -29.52541 1.000 113.47031 198 SER F N 1
ATOM 10226 C CA . SER F 1 199 ? -50.93867 -13.07103 -28.73410 1.000 110.41031 198 SER F CA 1
ATOM 10227 C C . SER F 1 199 ? -51.19455 -14.41890 -28.07739 1.000 108.93031 198 SER F C 1
ATOM 10228 O O . SER F 1 199 ? -52.33463 -14.87650 -27.96540 1.000 110.69031 198 SER F O 1
ATOM 10231 N N . GLN F 1 200 ? -50.11053 -15.04826 -27.64195 1.000 105.93255 199 GLN F N 1
ATOM 10232 C CA . GLN F 1 200 ? -50.13777 -16.29774 -26.90551 1.000 102.21255 199 GLN F CA 1
ATOM 10233 C C . GLN F 1 200 ? -49.79942 -16.04489 -25.43655 1.000 100.28255 199 GLN F C 1
ATOM 10234 O O . GLN F 1 200 ? -49.06351 -15.10391 -25.12250 1.000 97.01255 199 GLN F O 1
ATOM 10240 N N . PRO F 1 201 ? -50.32687 -16.86873 -24.50900 1.000 104.36664 200 PRO F N 1
ATOM 10241 C CA . PRO F 1 201 ? -50.33267 -16.49597 -23.08244 1.000 100.23664 200 PRO F CA 1
ATOM 10242 C C . PRO F 1 201 ? -49.00270 -16.06903 -22.47175 1.000 95.95664 200 PRO F C 1
ATOM 10243 O O . PRO F 1 201 ? -49.00024 -15.48864 -21.38210 1.000 93.32664 200 PRO F O 1
ATOM 10247 N N . PHE F 1 202 ? -47.87214 -16.33329 -23.13208 1.000 103.52235 201 PHE F N 1
ATOM 10248 C CA . PHE F 1 202 ? -46.57846 -15.97084 -22.56176 1.000 88.42235 201 PHE F CA 1
ATOM 10249 C C . PHE F 1 202 ? -45.72466 -15.14514 -23.51962 1.000 82.79235 201 PHE F C 1
ATOM 10250 O O . PHE F 1 202 ? -44.50115 -15.09039 -23.35717 1.000 81.75235 201 PHE F O 1
ATOM 10258 N N . GLU F 1 203 ? -46.33791 -14.49981 -24.50736 1.000 86.87443 202 GLU F N 1
ATOM 10259 C CA . GLU F 1 203 ? -45.60099 -13.64109 -25.42184 1.000 87.27443 202 GLU F CA 1
ATOM 10260 C C . GLU F 1 203 ? -45.43293 -12.24438 -24.83252 1.000 84.29443 202 GLU F C 1
ATOM 10261 O O . GLU F 1 203 ? -46.27669 -11.76033 -24.07277 1.000 82.83443 202 GLU F O 1
ATOM 10267 N N . ARG F 1 204 ? -44.32666 -11.60167 -25.18737 1.000 85.87343 203 ARG F N 1
ATOM 10268 C CA . ARG F 1 204 ? -44.06630 -10.24605 -24.71667 1.000 83.65343 203 ARG F CA 1
ATOM 10269 C C . ARG F 1 204 ? -45.02193 -9.25854 -25.37795 1.000 85.34343 203 ARG F C 1
ATOM 10270 O O . ARG F 1 204 ? -45.19415 -9.29412 -26.60211 1.000 90.72343 203 ARG F O 1
ATOM 10278 N N . PRO F 1 205 ? -45.66098 -8.37600 -24.61105 1.000 89.29981 204 PRO F N 1
ATOM 10279 C CA . PRO F 1 205 ? -46.58143 -7.40094 -25.20880 1.000 90.52981 204 PRO F CA 1
ATOM 10280 C C . PRO F 1 205 ? -45.84798 -6.41245 -26.10263 1.000 91.29981 204 PRO F C 1
ATOM 10281 O O . PRO F 1 205 ? -44.73381 -5.97865 -25.80049 1.000 89.27981 204 PRO F O 1
ATOM 10285 N N . GLN F 1 206 ? -46.48891 -6.05754 -27.21177 1.000 88.82597 205 GLN F N 1
ATOM 10286 C CA . GLN F 1 206 ? -45.92601 -5.13003 -28.18298 1.000 91.10597 205 GLN F CA 1
ATOM 10287 C C . GLN F 1 206 ? -46.45556 -3.72537 -27.92486 1.000 90.16597 205 GLN F C 1
ATOM 10288 O O . GLN F 1 206 ? -47.66272 -3.53474 -27.74400 1.000 89.96597 205 GLN F O 1
ATOM 10294 N N . GLN F 1 207 ? -45.54866 -2.74962 -27.90631 1.000 95.02170 206 GLN F N 1
ATOM 10295 C CA . GLN F 1 207 ? -45.93530 -1.36293 -27.67969 1.000 94.87170 206 GLN F CA 1
ATOM 10296 C C . GLN F 1 207 ? -46.82876 -0.87431 -28.81253 1.000 97.16170 206 GLN F C 1
ATOM 10297 O O . GLN F 1 207 ? -46.52578 -1.07844 -29.99152 1.000 104.44170 206 GLN F O 1
ATOM 10303 N N . GLN F 1 208 ? -47.93397 -0.22446 -28.45144 1.000 96.75858 207 GLN F N 1
ATOM 10304 C CA . GLN F 1 208 ? -48.91333 0.23578 -29.42688 1.000 98.54858 207 GLN F CA 1
ATOM 10305 C C . GLN F 1 208 ? -49.46769 1.58713 -29.00606 1.000 92.43858 207 GLN F C 1
ATOM 10306 O O . GLN F 1 208 ? -49.84887 1.77211 -27.84655 1.000 90.69858 207 GLN F O 1
ATOM 10312 N N . THR F 1 209 ? -49.50960 2.52402 -29.95075 1.000 98.78115 208 THR F N 1
ATOM 10313 C CA . THR F 1 209 ? -50.13178 3.83018 -29.75927 1.000 92.08115 208 THR F CA 1
ATOM 10314 C C . THR F 1 209 ? -51.42773 3.85301 -30.55947 1.000 94.77115 208 THR F C 1
ATOM 10315 O O . THR F 1 209 ? -51.40330 3.89477 -31.79439 1.000 99.01115 208 THR F O 1
ATOM 10319 N N . ILE F 1 210 ? -52.55045 3.82163 -29.85489 1.000 96.38130 209 ILE F N 1
ATOM 10320 C CA . ILE F 1 210 ? -53.87512 3.76092 -30.45981 1.000 99.48130 209 ILE F CA 1
ATOM 10321 C C . ILE F 1 210 ? -54.44259 5.17063 -30.54269 1.000 103.46130 209 ILE F C 1
ATOM 10322 O O . ILE F 1 210 ? -54.32647 5.95684 -29.59355 1.000 104.57130 209 ILE F O 1
ATOM 10327 N N . LYS F 1 211 ? -55.05698 5.49417 -31.67649 1.000 96.82409 210 LYS F N 1
ATOM 10328 C CA . LYS F 1 211 ? -55.56076 6.83272 -31.95710 1.000 101.37409 210 LYS F CA 1
ATOM 10329 C C . LYS F 1 211 ? -57.07607 6.80684 -32.14734 1.000 111.09409 210 LYS F C 1
ATOM 10330 O O . LYS F 1 211 ? -57.71804 5.75518 -32.08497 1.000 109.69409 210 LYS F O 1
ATOM 10336 N N . ALA F 1 212 ? -57.62990 8.00495 -32.34757 1.000 108.50959 211 ALA F N 1
ATOM 10337 C CA . ALA F 1 212 ? -59.06464 8.24719 -32.48205 1.000 109.54959 211 ALA F CA 1
ATOM 10338 C C . ALA F 1 212 ? -59.78137 7.17354 -33.29207 1.000 113.34959 211 ALA F C 1
ATOM 10339 O O . ALA F 1 212 ? -59.38276 6.84543 -34.41255 1.000 118.53959 211 ALA F O 1
ATOM 10341 N N . GLY F 1 213 ? -60.84875 6.63399 -32.70567 1.000 111.57768 212 GLY F N 1
ATOM 10342 C CA . GLY F 1 213 ? -61.67179 5.60418 -33.31183 1.000 111.97768 212 GLY F CA 1
ATOM 10343 C C . GLY F 1 213 ? -61.10733 4.20023 -33.24208 1.000 111.15768 212 GLY F C 1
ATOM 10344 O O . GLY F 1 213 ? -61.86445 3.22500 -33.23170 1.000 108.85768 212 GLY F O 1
ATOM 10345 N N . GLU F 1 214 ? -59.78348 4.07891 -33.18634 1.000 109.71850 213 GLU F N 1
ATOM 10346 C CA . GLU F 1 214 ? -59.13763 2.77515 -33.11131 1.000 111.14850 213 GLU F CA 1
ATOM 10347 C C . GLU F 1 214 ? -59.16098 2.18778 -31.70632 1.000 108.31850 213 GLU F C 1
ATOM 10348 O O . GLU F 1 214 ? -58.72049 1.04834 -31.51982 1.000 109.07850 213 GLU F O 1
ATOM 10354 N N . ARG F 1 215 ? -59.66558 2.93445 -30.72214 1.000 111.63611 214 ARG F N 1
ATOM 10355 C CA . ARG F 1 215 ? -59.59189 2.51088 -29.32778 1.000 108.59611 214 ARG F CA 1
ATOM 10356 C C . ARG F 1 215 ? -60.58776 1.40424 -28.99690 1.000 107.75611 214 ARG F C 1
ATOM 10357 O O . ARG F 1 215 ? -60.25607 0.47775 -28.24883 1.000 107.71611 214 ARG F O 1
ATOM 10365 N N . GLN F 1 216 ? -61.80815 1.48079 -29.53357 1.000 104.60846 215 GLN F N 1
ATOM 10366 C CA . GLN F 1 216 ? -62.82044 0.47424 -29.22654 1.000 104.04846 215 GLN F CA 1
ATOM 10367 C C . GLN F 1 216 ? -62.41673 -0.92325 -29.68152 1.000 105.20846 215 GLN F C 1
ATOM 10368 O O . GLN F 1 216 ? -62.94352 -1.90976 -29.15520 1.000 106.06846 215 GLN F O 1
ATOM 10374 N N . SER F 1 217 ? -61.49782 -1.03171 -30.64285 1.000 107.49074 216 SER F N 1
ATOM 10375 C CA . SER F 1 217 ? -61.10695 -2.33007 -31.17800 1.000 109.50074 216 SER F CA 1
ATOM 10376 C C . SER F 1 217 ? -60.07966 -3.05486 -30.31695 1.000 108.82074 216 SER F C 1
ATOM 10377 O O . SER F 1 217 ? -59.88865 -4.26200 -30.49603 1.000 109.43074 216 SER F O 1
ATOM 10380 N N . HIS F 1 218 ? -59.40850 -2.35863 -29.40246 1.000 108.58842 217 HIS F N 1
ATOM 10381 C CA . HIS F 1 218 ? -58.39202 -2.97180 -28.55732 1.000 106.86842 217 HIS F CA 1
ATOM 10382 C C . HIS F 1 218 ? -58.89185 -3.30613 -27.15677 1.000 103.17842 217 HIS F C 1
ATOM 10383 O O . HIS F 1 218 ? -58.10030 -3.76562 -26.32747 1.000 102.12842 217 HIS F O 1
ATOM 10390 N N . VAL F 1 219 ? -60.17508 -3.09445 -26.87219 1.000 110.84176 218 VAL F N 1
ATOM 10391 C CA . VAL F 1 219 ? -60.73427 -3.29964 -25.53939 1.000 102.69176 218 VAL F CA 1
ATOM 10392 C C . VAL F 1 219 ? -61.45742 -4.63818 -25.48437 1.000 97.73176 218 VAL F C 1
ATOM 10393 O O . VAL F 1 219 ? -62.16316 -5.01948 -26.42713 1.000 102.57176 218 VAL F O 1
ATOM 10397 N N . SER F 1 220 ? -61.27671 -5.35470 -24.37693 1.000 93.73710 219 SER F N 1
ATOM 10398 C CA . SER F 1 220 ? -61.95848 -6.62320 -24.16203 1.000 97.47710 219 SER F CA 1
ATOM 10399 C C . SER F 1 220 ? -63.46370 -6.42525 -24.00571 1.000 100.43710 219 SER F C 1
ATOM 10400 O O . SER F 1 220 ? -63.92969 -5.42321 -23.45656 1.000 100.80710 219 SER F O 1
ATOM 10403 N N . ARG F 1 221 ? -64.22439 -7.39927 -24.49836 1.000 100.61045 220 ARG F N 1
ATOM 10404 C CA . ARG F 1 221 ? -65.67204 -7.43329 -24.34761 1.000 97.76045 220 ARG F CA 1
ATOM 10405 C C . ARG F 1 221 ? -66.06079 -8.32434 -23.16991 1.000 99.76045 220 ARG F C 1
ATOM 10406 O O . ARG F 1 221 ? -65.23786 -9.05122 -22.60858 1.000 96.19045 220 ARG F O 1
ATOM 10414 N N . CYS F 1 222 ? -67.33776 -8.26154 -22.79618 1.000 105.54711 221 CYS F N 1
ATOM 10415 C CA . CYS F 1 222 ? -67.79498 -8.92663 -21.58321 1.000 107.38711 221 CYS F CA 1
ATOM 10416 C C . CYS F 1 222 ? -69.28125 -9.22270 -21.69888 1.000 109.78711 221 CYS F C 1
ATOM 10417 O O . CYS F 1 222 ? -69.95171 -8.80634 -22.64653 1.000 111.68711 221 CYS F O 1
ATOM 10420 N N . GLN F 1 223 ? -69.78569 -9.95255 -20.70656 1.000 108.74162 222 GLN F N 1
ATOM 10421 C CA . GLN F 1 223 ? -71.21613 -10.15586 -20.54119 1.000 112.12162 222 GLN F CA 1
ATOM 10422 C C . GLN F 1 223 ? -71.48714 -10.43344 -19.06914 1.000 108.25162 222 GLN F C 1
ATOM 10423 O O . GLN F 1 223 ? -70.74306 -11.17666 -18.42346 1.000 105.65162 222 GLN F O 1
ATOM 10429 N N . VAL F 1 224 ? -72.55090 -9.82880 -18.54835 1.000 109.45367 223 VAL F N 1
ATOM 10430 C CA . VAL F 1 224 ? -72.96059 -9.98674 -17.15677 1.000 108.06367 223 VAL F CA 1
ATOM 10431 C C . VAL F 1 224 ? -74.09769 -10.99916 -17.11639 1.000 111.37367 223 VAL F C 1
ATOM 10432 O O . VAL F 1 224 ? -75.11841 -10.82308 -17.79282 1.000 112.23367 223 VAL F O 1
ATOM 10436 N N . CYS F 1 225 ? -73.92991 -12.05825 -16.32512 1.000 107.44560 224 CYS F N 1
ATOM 10437 C CA . CYS F 1 225 ? -74.80197 -13.22046 -16.39690 1.000 115.09560 224 CYS F CA 1
ATOM 10438 C C . CYS F 1 225 ? -75.45398 -13.52015 -15.05255 1.000 115.23560 224 CYS F C 1
ATOM 10439 O O . CYS F 1 225 ? -74.89964 -13.22095 -13.99108 1.000 112.44560 224 CYS F O 1
ATOM 10442 N N . MET F 1 226 ? -76.64441 -14.12100 -15.11680 1.000 115.84663 225 MET F N 1
ATOM 10443 C CA . MET F 1 226 ? -77.37958 -14.57167 -13.94237 1.000 117.18663 225 MET F CA 1
ATOM 10444 C C . MET F 1 226 ? -77.97835 -15.94927 -14.20213 1.000 126.15663 225 MET F C 1
ATOM 10445 O O . MET F 1 226 ? -78.29820 -16.29855 -15.34155 1.000 130.92663 225 MET F O 1
ATOM 10450 N N . LYS F 1 227 ? -78.12804 -16.72770 -13.12902 1.000 121.40676 226 LYS F N 1
ATOM 10451 C CA . LYS F 1 227 ? -78.73316 -18.05192 -13.20762 1.000 124.41676 226 LYS F CA 1
ATOM 10452 C C . LYS F 1 227 ? -80.25218 -17.93221 -13.19898 1.000 126.54676 226 LYS F C 1
ATOM 10453 O O . LYS F 1 227 ? -80.81939 -17.18197 -12.39913 1.000 125.54676 226 LYS F O 1
ATOM 10459 N N . ASN F 1 228 ? -80.90951 -18.66486 -14.09133 1.000 127.81896 227 ASN F N 1
ATOM 10460 C CA . ASN F 1 228 ? -82.36726 -18.68239 -14.12494 1.000 127.27896 227 ASN F CA 1
ATOM 10461 C C . ASN F 1 228 ? -82.90713 -19.93983 -13.44707 1.000 128.71896 227 ASN F C 1
ATOM 10462 O O . ASN F 1 228 ? -84.11747 -20.10716 -13.29483 1.000 130.14896 227 ASN F O 1
#

Solvent-accessible surface area: 40979 Å² total; per-residue (Å²): 23,18,22,6,2,41,15,24,3,28,84,95,72,18,70,25,35,108,72,23,79,104,36,51,47,0,24,0,3,1,3,2,17,0,8,72,53,17,20,36,5,56,1,8,12,11,1,0,4,5,56,60,0,7,5,10,4,2,0,32,0,9,17,74,80,35,0,31,8,7,11,23,6,15,1,0,1,0,1,2,10,109,37,84,85,40,119,100,19,8,72,76,93,104,1,122,68,11,2,0,46,0,0,0,6,34,0,90,5,18,18,1,1,10,19,9,4,15,78,122,60,14,134,25,18,146,41,16,117,33,40,31,77,0,19,0,0,1,1,0,2,1,5,17,51,21,0,2,18,4,28,2,29,13,11,3,0,2,10,67,63,28,36,6,14,3,0,0,3,0,7,0,3,46,4,10,0,11,12,25,33,6,0,8,0,4,0,1,9,11,6,93,88,32,117,76,16,74,141,8,70,86,75,23,8,76,65,68,117,30,88,42,38,0,0,30,0,26,0,0,28,23,130,90,75,0,19,13,2,2,39,13,26,1,35,68,131,67,16,143,26,18,66,94,17,98,91,40,40,85,0,37,0,0,0,0,1,2,0,5,7,56,11,26,30,2,26,1,4,59,4,0,0,2,10,86,100,16,12,0,5,2,2,3,14,0,8,36,63,73,25,0,7,2,4,11,15,13,6,11,0,0,0,0,0,8,74,71,107,77,46,171,70,70,34,16,17,93,20,119,74,0,92,92,13,1,0,46,0,0,0,0,12,3,67,6,73,24,8,3,25,27,20,2,13,110,72,82,22,127,28,26,74,36,20,30,101,26,16,40,0,39,0,0,1,0,2,0,4,3,12,12,15,1,2,21,1,37,8,25,14,12,2,0,3,6,55,87,29,30,6,33,2,3,2,2,0,0,2,14,0,25,0,10,44,28,47,8,5,13,0,1,0,5,0,18,5,72,103,148,31,20,25,78,91,16,118,69,65,24,7,99,16,136,127,49,54,20,3,0,42,0,0,0,0,13,29,139,92,208,91,8,2,8,25,8,2,60,14,20,1,21,102,97,76,18,73,30,40,96,84,27,85,103,37,48,42,1,9,0,3,0,0,1,0,0,13,22,50,6,21,31,1,31,1,11,16,10,5,0,3,10,50,44,0,5,8,8,5,5,4,27,2,7,37,86,90,16,3,34,11,5,4,35,10,17,10,0,0,0,0,6,6,99,36,87,85,31,118,108,22,8,96,34,129,91,1,131,79,14,0,0,30,0,0,0,1,25,2,70,26,19,23,9,2,14,22,26,1,21,80,125,59,16,130,26,19,159,52,14,110,45,39,26,80,0,39,0,0,0,0,0,5,4,17,3,41,3,0,3,13,1,22,8,40,13,16,1,0,3,7,54,57,33,38,6,16,2,1,0,4,0,3,0,11,24,2,17,1,7,15,18,18,18,1,8,0,0,0,4,14,20,6,104,102,49,48,48,28,102,110,8,128,49,63,26,10,96,67,55,114,32,107,37,46,0,0,34,0,31,0,0,17,56,105,152,13,0,15,22,1,2,37,18,25,10,27,78,97,68,21,70,24,37,98,75,21,90,92,36,51,46,0,27,0,5,0,4,3,15,0,5,71,53,17,19,36,4,50,0,6,12,11,2,0,4,6,59,63,2,7,4,8,4,3,0,30,1,7,14,70,72,41,0,29,5,5,9,22,8,16,2,0,0,0,0,6,11,86,42,85,70,34,126,96,20,15,96,67,89,107,0,126,70,12,0,0,40,0,0,0,0,23,1,52,1,22,16,0,2,11,18,21,3,15,74,126,52,19,134,27,22,142,40,16,116,28,48,30,79,1,20,0,0,1,1,0,2,1,7,20,53,19,0,2,17,4,28,1,32,13,12,1,0,2,10,76,67,11,113,5,18,3,0,0,3,0,8,0,4,30,4,16,0,12,10,31,37,9,0,7,0,4,0,1,4,8,7,97,96,20,98,70,17,83,136,7,63,80,78,15,6,63,66,66,115,27,92,50,49,0,0,41,0,26,0,0,23,22,94,114,66,45,1,18,17,3,1,39,15,28,2,38,37,133,52,18,145,28,17,62,97,18,91,94,31,34,78,0,24,0,0,0,0,1,2,0,5,7,55,11,26,30,2,28,1,4,58,4,2,0,2,9,99,84,3,9,2,5,1,2,3,15,0,8,34,63,74,24,0,5,0,7,12,13,8,8,12,0,0,0,0,0,7,71,77,108,68,48,175,73,50,29,9,12,87,34,134,73,1,97,91,11,1,0,41,0,0,0,0,11,5,44,0,59,28,7,3,22,32,18,4,16,113,76,74,26,124,24,44,72,30,18,20,97,26,16,34,0,33,0,0,0,0,6,1,4,2,12,11,14,1,2,20,1,39,10,28,13,12,2,0,3,6,61,88,38,30,5,26,3,6,0,1,0,0,2,12,3,16,0,6,30,24,38,9,8,13,0,1,0,9,0,14,5,67,112,156,32,20,33,66,87,14,127,64,69,20,10,77,64,119,40,78,58,25,2,0,37,0,0,0,0,16,31,174,154,86,1,1,13,24,16,3,55,11,23,3,26,104,97,79,16,70,27,30,94,76,21,82,101,41,50,50,0,13,0,3,0,0,0,1,0,12,28,47,6,18,31,0,32,0,11,14,10,6,0,4,8,54,54,0,4,7,6,1,3,4,24,1,8,15,93,94,18,0,39,10,6,5,35,15,18,7,0,0,0,0,6,8,101,42,85,85,26,134,114,20,13,98,43,103,91,2,118,79,14,0,0,48,0,0,0,3,12,1,68,13,10,20,9,4,28,20,25,2,25,100,133,47,18,125,25,28,158,48,14,98,43,35,34,81,0,36,0,0,2,0,0,2,2,15,3,39,2,0,3,14,0,20,11,44,15,14,3,0,1,9,62,54,26,52,6,22,2,1,0,5,0,4,0,11,28,2,14,1,10,17,20,19,14,0,6,0,0,0,5,16,19,6,96,100,44,130,49,29,82,139,12,132,37,56,35,6,104,76,56,100,34,111,48,43,0,0,41,0,28,0,0,21,53,139

Foldseek 3Di:
DAKWKDWPLFLDADDDPDPWAFDAKAWFFAWKQPPNDTDGDASGDCVRGDHDDAQFPDWADDDPRDIDFLPDFIGTKAFFHPDDADDDWDADPVCSRTIIMMTMTDDDFDKWKDWDLALDEDDDDPQKDFDAKAFQFFWKAQADRPTGTHDRTRCSRGHHDDDQQRMWMAGRSVRTIHHDPRIGTDARFHCPPDDPPDDDDDDDDDDPCVSNTTIMMTMIGGD/DQWDKWKAWPLFLDADDFFPQKAFDDKAWFWFFWQDPLATEGDASTDCVRGDHDDFFFPDWDADDVGDIDALPDKIKTKAFWHPDDDDPVQDWDFDPVVSGTIIMMTMIIHDFDKWKDWDLFPDEDDDDPQKAFGAKAFQWAWKAAPRRGTGGYDRTRCSRGHHYDDQQRMWMGISVGTIGDDPRIGTDARFRADPVRPPPDDDDDDDDRVPCRGIIMMTMITGDD/DFDWAKWKAWPLFLDADDDDPPWAWDDKAWFFAWWQDPNATDGDARGDCVRGDHDDAQFPDWAADPPGDIGALPDWIGTKAFFHPDDADPDWDAAVRCSRTIIMMTMTIDRFDKWKDWDLALDEDDDPVQKAFDAKAFFWFKKWAPRNRIGTHDRGGCSRGHHDDDQQGMWMAGHNRGTIHDDPRIGTDARFHCPVHDPPDDDDDDDDDDPRPSRGTIMMTMITGD/DPWDKWKAWDLFLDADDDPDPWAFDAKAWFWAWKQPPNDTDGDASGDCVRGDHDDAQFPDWADDDPGDTDDLPDFIKTKAFFHPDDADDDWDADPVCSRTIIMMTMTTDDFDKWKFWDLALDEDDDDPQKDFDAKAFFFFWKAQADRHTGTHDNTGCSRGHHDDDQQRMWMAGHSRGTIHHDPRIGTDARFHCPPHDDPDDDDDDDDDDPCVSNTTIMMTMITGDD/DQWDKWKAWPLFLDEDDDFPQWAFDAKAFFFFFWQPPLATEGDASTHCVRGDHDDFFFPDWDADDVGDIDALPDKIKTKAFWHPDDDDPVQDWDFDPCVSGTIIMMTMIIHDFDKWKDWDLALDADDDDPQKAFGAKAFFWAWKAAPSRGTGGHDRTRCSRGHRYDDQQRMWMGISVGTIGDDPRIGTDARWRADPVRPPPDDDDDDDPDPCSRTIIMMTMITGD/DFPWDKWKAWPLALDADDDPDPWAWDAKAWFFAFWQPPNATDGDQRGDCVRGDHDDAQFPDWDADPPGDIGALPDWIGTKAFFHPDDADPDWDAAPVCSRTIIMMTMTIDRFDKWKFWDLAQDEDDDPPQKDFDAKAFFFFKKWAPRNDIDGHDRGGPSRGHHYDDQFGMWMAGHNRRTIHDDPRIGTDARFHCPVHDPPDDDDDDDADPPRVSRGTIMMTMITGD

Radius of gyration: 29.89 Å; Cα contacts (8 Å, |Δi|>4): 4344; chains: 6; bounding box: 86×80×64 Å

Organism: Drosophila melanogaster (NCBI:txid7227)

Secondary structure (DSSP, 8-state):
-EEEEEE-SSSSPP---TTPEEEEEEEEEEEEEETTEEEE--TTSGGGEESS--S--EEEE-SSSEEEES-S--EEEEE--SSPP-SS-EETTGGGGG--EEEEEEESS-EEEEE-SSSSPPPPPTTEEEEEEEEEEEEEEEETTEEEE--SSSGGGEESS--S--EEEEETTTTEEE--TT-EEEEEB--TTS-TTSPP--EEEEGGGGGGGBPEEEEEEE-/---EEEEEE-SSSSPP---TT-EEEEEEEEEEEEEETTEEEE--TTSGGGEESS--S--EEEE-TTSEEEESSS--EEEEEB-SPPPPTT-PPEEGGGGGGTB-EEEEEEESS-EEEEE-SSSSPPPP-TTEEEEEEEEEEEEEE-SSS-EEE--TTSGGGEESS--SS-EEEEETTSEEE--TT-EEEEEBP--GGGTTSPPPPEEEESS-GGGBPEEEEEEE--/----EEEEEE--SSSPP-PPTTPEEEEEEEEEEEEEETTEEEE--TTSGGGEESS--S--EEEE-GGGEEEES-S--EEEEEB-SSPP-SS-EEGGGGGGGB-EEEEEEESS-EEEEE-SSSSPPPPPTTEEEEEEEEEEEEEE-STT-EEE--TTSGGGEESS--SS-EEEEETTTTEEE--TT-EEEEEB--TTS-TTPPPPPEEEEGGGGTTSBPEEEEEEE-/---EEEEEE-SSSSPP---TTPEEEEEEEEEEEEEETTEEEE--TTSGGGEESS--S--EEEE-SSS-EEES-S--EEEEE--SSPP-SS-EEGGGGGGG--EEEEEEESS-EEEEE-SSSSPPPPPTTEEEEEEEEEEEEEEEETTEEEE--SSSGGGEESS--SS-EEEEETTTTEEE--TT-EEEEEB--TT--TTSPP--EEEEGGGGGGGBPEEEEEEE--/---EEEEEE-SSSS-----TT-EEEEEEEEEEEEEETTEEEEPPTTSGGGEESS--S--EEEE-TTSEEEESSS--EEEEEB-SPPPPTT-PPEEGGGGGGTB-EEEEEEESS-EEEEE-SSSSPPPP-TTEEEEEEEEEEEEEEETTTEEEE--TTSGGGEESS--SS-EEEEETTSEEE--TT-EEEEEBP--GGGTTSPPPPEEESS-GGGTBPEEEEEEE-/----EEEEEE-SSSSPP---TTPEEEEEEEEEEEEEETTEEEE--TTSGGGEESS--S--EEEE-GGG-EEES-S--EEEEEB-SPPP-SS-EEGGGGGGGB-EEEEEEESS-EEEEE-SSSSPPPPPTTEEEEEEEEEEEEEE-STT-EEE--TTSGGGEESS--SS-EEEEETTTTEEE--TT-EEEEEB--TTS-TTSPPPPEEE-TTSSGGGBPEEEEEEE-

B-factor: mean 78.82, std 18.28, range [36.74, 141.7]

InterPro domains:
  IPR001442 Collagen IV, non-collagenous [PF01413] (1557-1660)
  IPR001442 Collagen IV, non-collagenous [PF01413] (1664-1776)
  IPR001442 Collagen IV, non-collagenous [PS51403] (1555-1778)
  IPR001442 Collagen IV, non-collagenous [SM00111] (1555-1662)
  IPR001442 Collagen IV, non-collagenous [SM00111] (1663-1777)
  IPR008160 Collagen triple helix repeat [PF01391] (89-146)
  IPR008160 Collagen triple helix repeat [PF01391] (340-394)
  IPR008160 Collagen triple helix repeat [PF01391] (434-491)
  IPR008160 Collagen triple helix repeat [PF01391] (585-641)
  IPR008160 Collagen triple helix repeat [PF01391] (654-710)
  IPR008160 Collagen triple helix repeat [PF01391] (762-819)
  IPR008160 Collagen triple helix repeat [PF01391] (854-912)
  IPR008160 Collagen triple helix repeat [PF01391] (1001-1058)
  IPR008160 Collagen triple helix repeat [PF01391] (1101-1156)
  IPR008160 Collagen triple helix repeat [PF01391] (1491-1547)
  IPR016187 C-type lectin fold [SSF56436] (1554-1661)
  IPR016187 C-type lectin fold [SSF56436] (1664-1777)
  IPR036954 Collagen IV, non-collagenous domain superfamily [G3DSA:2.170.240.10] (1552-1779)
  IPR050149 Collagen superfamily [PTHR24023] (1225-1545)